Protein 4QLA (pdb70)

InterPro domains:
  IPR000639 Epoxide hydrolase-like [PR00412] (152-170)
  IPR000639 Epoxide hydrolase-like [PR00412] (178-193)
  IPR000639 Epoxide hydrolase-like [PR00412] (223-236)
  IPR000639 Epoxide hydrolase-like [PR00412] (393-409)
  IPR000639 Epoxide hydrolase-like [PR00412] (425-447)
  IPR010497 Epoxide hydrolase, N-terminal [PF06441] (52-161)
  IPR016292 Epoxide hydrolase [PIRSF001112] (15-453)
  IPR029058 Alpha/Beta hydrolase fold [G3DSA:3.40.50.1820] (33-461)
  IPR029058 Alpha/Beta hydrolase fold [SSF53474] (43-450)

Structure (mmCIF, N/CA/C/O backbone):
data_4QLA
#
_entry.id   4QLA
#
_cell.length_a   161.404
_cell.length_b   51.466
_cell.length_c   124.449
_cell.angle_alpha   90.00
_cell.angle_beta   122.68
_cell.angle_gamma   90.00
#
_symmetry.space_group_name_H-M   'C 1 2 1'
#
loop_
_entity.id
_entity.type
_entity.pdbx_description
1 polymer 'Juvenile hormone epoxide hydrolase'
2 non-polymer 'PENTAETHYLENE GLYCOL'
3 water water
#
loop_
_atom_site.group_PDB
_atom_site.id
_atom_site.type_symbol
_atom_site.label_atom_id
_atom_site.label_alt_id
_atom_site.label_comp_id
_atom_site.label_asym_id
_atom_site.label_entity_id
_atom_site.label_seq_id
_atom_site.pdbx_PDB_ins_code
_atom_site.Cartn_x
_atom_site.Cartn_y
_atom_site.Cartn_z
_atom_site.occupancy
_atom_site.B_iso_or_equiv
_atom_site.auth_seq_id
_atom_site.auth_comp_id
_atom_site.auth_asym_id
_atom_site.auth_atom_id
_atom_site.pdbx_PDB_model_num
ATOM 1 N N . LEU A 1 19 ? 19.735 -48.451 -10.839 1.00 58.34 33 LEU A N 1
ATOM 2 C CA . LEU A 1 19 ? 20.722 -47.629 -11.601 1.00 57.35 33 LEU A CA 1
ATOM 3 C C . LEU A 1 19 ? 21.461 -48.473 -12.649 1.00 55.05 33 LEU A C 1
ATOM 4 O O . LEU A 1 19 ? 22.478 -49.105 -12.350 1.00 55.21 33 LEU A O 1
ATOM 9 N N . ASP A 1 20 ? 20.935 -48.476 -13.873 1.00 53.49 34 ASP A N 1
ATOM 10 C CA . ASP A 1 20 ? 21.467 -49.299 -14.963 1.00 51.90 34 ASP A CA 1
ATOM 11 C C . ASP A 1 20 ? 22.411 -48.498 -15.857 1.00 50.25 34 ASP A C 1
ATOM 12 O O . ASP A 1 20 ? 21.988 -47.568 -16.539 1.00 51.67 34 ASP A O 1
ATOM 17 N N . LEU A 1 21 ? 23.681 -48.893 -15.869 1.00 47.23 35 LEU A N 1
ATOM 18 C CA . LEU A 1 21 ? 24.736 -48.150 -16.560 1.00 45.31 35 LEU A CA 1
ATOM 19 C C . LEU A 1 21 ? 24.996 -48.610 -17.998 1.00 44.28 35 LEU A C 1
ATOM 20 O O . LEU A 1 21 ? 25.737 -47.959 -18.736 1.00 42.62 35 LEU A O 1
ATOM 25 N N . GLU A 1 22 ? 24.387 -49.725 -18.391 1.00 44.92 36 GLU A N 1
ATOM 26 C CA . GLU A 1 22 ? 24.607 -50.311 -19.717 1.00 44.79 36 GLU A CA 1
ATOM 27 C C . GLU A 1 22 ? 23.337 -50.337 -20.577 1.00 42.24 36 GLU A C 1
ATOM 28 O O . GLU A 1 22 ? 23.311 -50.951 -21.643 1.00 42.50 36 GLU A O 1
ATOM 34 N N . GLU A 1 23 ? 22.297 -49.656 -20.109 1.00 39.23 37 GLU A N 1
ATOM 35 C CA . GLU A 1 23 ? 21.011 -49.597 -20.793 1.00 38.42 37 GLU A CA 1
ATOM 36 C C . GLU A 1 23 ? 21.138 -49.119 -22.245 1.00 35.90 37 GLU A C 1
ATOM 37 O O . GLU A 1 23 ? 21.830 -48.146 -22.522 1.00 35.28 37 GLU A O 1
ATOM 43 N N . TRP A 1 24 ? 20.462 -49.809 -23.160 1.00 32.31 38 TRP A N 1
ATOM 44 C CA . TRP A 1 24 ? 20.597 -49.553 -24.597 1.00 30.36 38 TRP A CA 1
ATOM 45 C C . TRP A 1 24 ? 19.465 -48.721 -25.141 1.00 28.86 38 TRP A C 1
ATOM 46 O O . TRP A 1 24 ? 18.296 -49.095 -25.013 1.00 28.10 38 TRP A O 1
ATOM 57 N N . TRP A 1 25 ? 19.806 -47.587 -25.754 1.00 27.81 39 TRP A N 1
ATOM 58 C CA . TRP A 1 25 ? 18.799 -46.659 -26.281 1.00 27.71 39 TRP A CA 1
ATOM 59 C C . TRP A 1 25 ? 18.706 -46.611 -27.781 1.00 28.75 39 TRP A C 1
ATOM 60 O O . TRP A 1 25 ? 17.786 -45.997 -28.325 1.00 30.38 39 TRP A O 1
ATOM 71 N N . GLY A 1 26 ? 19.647 -47.239 -28.473 1.00 28.56 40 GLY A N 1
ATOM 72 C CA . GLY A 1 26 ? 19.617 -47.235 -29.936 1.00 31.23 40 GLY A CA 1
ATOM 73 C C . GLY A 1 26 ? 18.875 -48.432 -30.501 1.00 32.39 40 GLY A C 1
ATOM 74 O O . GLY A 1 26 ? 18.258 -49.192 -29.745 1.00 31.33 40 GLY A O 1
ATOM 75 N N . PRO A 1 27 ? 18.924 -48.608 -31.838 1.00 34.86 41 PRO A N 1
ATOM 76 C CA . PRO A 1 27 ? 18.395 -49.833 -32.447 1.00 36.04 41 PRO A CA 1
ATOM 77 C C . PRO A 1 27 ? 19.056 -51.064 -31.816 1.00 36.96 41 PRO A C 1
ATOM 78 O O . PRO A 1 27 ? 20.288 -51.115 -31.716 1.00 36.13 41 PRO A O 1
ATOM 82 N N . PRO A 1 28 ? 18.240 -52.036 -31.364 1.00 38.17 42 PRO A N 1
ATOM 83 C CA . PRO A 1 28 ? 18.744 -53.168 -30.577 1.00 38.24 42 PRO A CA 1
ATOM 84 C C . PRO A 1 28 ? 19.721 -54.094 -31.317 1.00 38.24 42 PRO A C 1
ATOM 85 O O . PRO A 1 28 ? 20.588 -54.695 -30.682 1.00 36.44 42 PRO A O 1
ATOM 89 N N . GLU A 1 29 ? 19.603 -54.184 -32.640 1.00 39.05 43 GLU A N 1
ATOM 90 C CA . GLU A 1 29 ? 20.456 -55.080 -33.427 1.00 42.05 43 GLU A CA 1
ATOM 91 C C . GLU A 1 29 ? 21.931 -54.636 -33.491 1.00 43.73 43 GLU A C 1
ATOM 92 O O . GLU A 1 29 ? 22.820 -55.442 -33.789 1.00 44.09 43 GLU A O 1
ATOM 98 N N . LEU A 1 30 ? 22.189 -53.366 -33.186 1.00 42.77 44 LEU A N 1
ATOM 99 C CA . LEU A 1 30 ? 23.559 -52.846 -33.187 1.00 42.31 44 LEU A CA 1
ATOM 100 C C . LEU A 1 30 ? 24.323 -53.005 -31.857 1.00 40.78 44 LEU A C 1
ATOM 101 O O . LEU A 1 30 ? 25.453 -52.513 -31.742 1.00 39.52 44 LEU A O 1
ATOM 106 N N . LYS A 1 31 ? 23.731 -53.694 -30.876 1.00 39.09 45 LYS A N 1
ATOM 107 C CA . LYS A 1 31 ? 24.393 -53.917 -29.575 1.00 39.70 45 LYS A CA 1
ATOM 108 C C . LYS A 1 31 ? 25.728 -54.670 -29.695 1.00 41.30 45 LYS A C 1
ATOM 109 O O . LYS A 1 31 ? 26.676 -54.393 -28.952 1.00 41.27 45 LYS A O 1
ATOM 115 N N . GLN A 1 32 ? 25.797 -55.610 -30.635 1.00 42.22 46 GLN A N 1
ATOM 116 C CA . GLN A 1 32 ? 27.014 -56.385 -30.859 1.00 43.86 46 GLN A CA 1
ATOM 117 C C . GLN A 1 32 ? 27.906 -55.756 -31.936 1.00 45.03 46 GLN A C 1
ATOM 118 O O . GLN A 1 32 ? 29.014 -56.239 -32.187 1.00 46.44 46 GLN A O 1
ATOM 124 N N . LYS A 1 33 ? 27.427 -54.679 -32.557 1.00 44.38 47 LYS A N 1
ATOM 125 C CA . LYS A 1 33 ? 28.200 -53.947 -33.569 1.00 44.49 47 LYS A CA 1
ATOM 126 C C . LYS A 1 33 ? 28.521 -52.504 -33.154 1.00 42.13 47 LYS A C 1
ATOM 127 O O . LYS A 1 33 ? 28.513 -51.596 -33.992 1.00 40.26 47 LYS A O 1
ATOM 133 N N . GLN A 1 34 ? 28.807 -52.292 -31.870 1.00 39.47 48 GLN A N 1
ATOM 134 C CA . GLN A 1 34 ? 29.085 -50.944 -31.367 1.00 38.51 48 GLN A CA 1
ATOM 135 C C . GLN A 1 34 ? 30.492 -50.479 -31.755 1.00 39.19 48 GLN A C 1
ATOM 136 O O . GLN A 1 34 ? 31.493 -51.094 -31.369 1.00 38.90 48 GLN A O 1
ATOM 142 N N . ASP A 1 35 ? 30.545 -49.406 -32.545 1.00 40.00 49 ASP A N 1
ATOM 143 C CA . ASP A 1 35 ? 31.784 -48.687 -32.837 1.00 39.36 49 ASP A CA 1
ATOM 144 C C . ASP A 1 35 ? 32.007 -47.669 -31.725 1.00 37.56 49 ASP A C 1
ATOM 145 O O . ASP A 1 35 ? 31.196 -46.760 -31.537 1.00 37.99 49 ASP A O 1
ATOM 150 N N . THR A 1 36 ? 33.111 -47.822 -31.005 1.00 35.06 50 THR A N 1
ATOM 151 C CA . THR A 1 36 ? 33.374 -47.052 -29.789 1.00 35.00 50 THR A CA 1
ATOM 152 C C . THR A 1 36 ? 34.427 -45.953 -29.979 1.00 34.42 50 THR A C 1
ATOM 153 O O . THR A 1 36 ? 34.910 -45.372 -29.003 1.00 35.28 50 THR A O 1
ATOM 157 N N . SER A 1 37 ? 34.781 -45.661 -31.224 1.00 32.89 51 SER A N 1
ATOM 158 C CA . SER A 1 37 ? 35.817 -44.669 -31.490 1.00 34.72 51 SER A CA 1
ATOM 159 C C . SER A 1 37 ? 35.302 -43.234 -31.345 1.00 34.71 51 SER A C 1
ATOM 160 O O . SER A 1 37 ? 34.101 -43.000 -31.319 1.00 34.89 51 SER A O 1
ATOM 163 N N . ILE A 1 38 ? 36.234 -42.289 -31.249 1.00 34.57 52 ILE A N 1
ATOM 164 C CA . ILE A 1 38 ? 35.928 -40.870 -31.193 1.00 34.56 52 ILE A CA 1
ATOM 165 C C . ILE A 1 38 ? 36.171 -40.273 -32.581 1.00 36.17 52 ILE A C 1
ATOM 166 O O . ILE A 1 38 ? 37.320 -40.037 -32.974 1.00 36.49 52 ILE A O 1
ATOM 171 N N . LYS A 1 39 ? 35.084 -40.039 -33.316 1.00 36.35 53 LYS A N 1
ATOM 172 C CA . LYS A 1 39 ? 35.164 -39.606 -34.712 1.00 37.65 53 LYS A CA 1
ATOM 173 C C . LYS A 1 39 ? 35.082 -38.086 -34.846 1.00 37.72 53 LYS A C 1
ATOM 174 O O . LYS A 1 39 ? 34.151 -37.474 -34.328 1.00 37.30 53 LYS A O 1
ATOM 180 N N . PRO A 1 40 ? 36.043 -37.472 -35.566 1.00 38.51 54 PRO A N 1
ATOM 181 C CA . PRO A 1 40 ? 35.944 -36.036 -35.858 1.00 38.10 54 PRO A CA 1
ATOM 182 C C . PRO A 1 40 ? 34.716 -35.762 -36.727 1.00 38.74 54 PRO A C 1
ATOM 183 O O . PRO A 1 40 ? 34.306 -36.626 -37.507 1.00 38.34 54 PRO A O 1
ATOM 187 N N . PHE A 1 41 ? 34.130 -34.577 -36.577 1.00 39.81 55 PHE A N 1
ATOM 188 C CA . PHE A 1 41 ? 32.842 -34.276 -37.192 1.00 40.82 55 PHE A CA 1
ATOM 189 C C . PHE A 1 41 ? 32.762 -32.815 -37.635 1.00 41.95 55 PHE A C 1
ATOM 190 O O . PHE A 1 41 ? 33.139 -31.911 -36.896 1.00 43.58 55 PHE A O 1
ATOM 198 N N . GLU A 1 42 ? 32.268 -32.604 -38.850 1.00 43.28 56 GLU A N 1
ATOM 199 C CA . GLU A 1 42 ? 32.080 -31.271 -39.408 1.00 45.30 56 GLU A CA 1
ATOM 200 C C . GLU A 1 42 ? 30.592 -30.960 -39.552 1.00 43.51 56 GLU A C 1
ATOM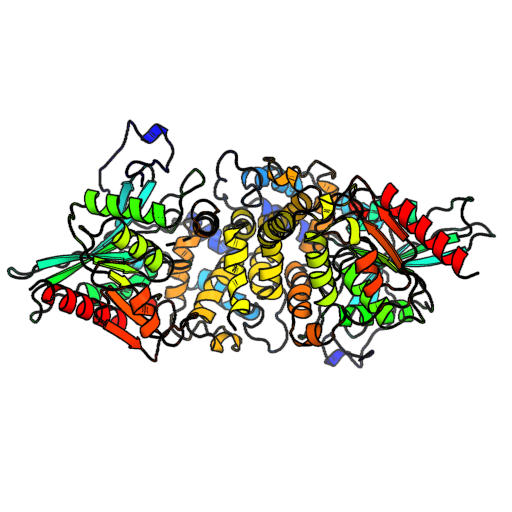 201 O O . GLU A 1 42 ? 29.839 -31.746 -40.133 1.00 42.63 56 GLU A O 1
ATOM 207 N N . ILE A 1 43 ? 30.169 -29.820 -39.010 1.00 41.00 57 ILE A N 1
ATOM 208 C CA . ILE A 1 43 ? 28.824 -29.307 -39.252 1.00 39.65 57 ILE A CA 1
ATOM 209 C C . ILE A 1 43 ? 28.752 -28.800 -40.695 1.00 39.88 57 ILE A C 1
ATOM 210 O O . ILE A 1 43 ? 29.640 -28.078 -41.151 1.00 39.50 57 ILE A O 1
ATOM 215 N N . THR A 1 44 ? 27.713 -29.203 -41.418 1.00 38.82 58 THR A N 1
ATOM 216 C CA . THR A 1 44 ? 27.538 -28.777 -42.803 1.00 40.82 58 THR A CA 1
ATOM 217 C C . THR A 1 44 ? 26.109 -28.336 -43.082 1.00 39.87 58 THR A C 1
ATOM 218 O O . THR A 1 44 ? 25.154 -29.006 -42.695 1.00 39.91 58 THR A O 1
ATOM 222 N N . PHE A 1 45 ? 25.978 -27.194 -43.745 1.00 38.74 59 PHE A N 1
ATOM 223 C CA . PHE A 1 45 ? 24.699 -26.748 -44.252 1.00 38.16 59 PHE A CA 1
ATOM 224 C C . PHE A 1 45 ? 24.681 -27.067 -45.742 1.00 39.74 59 PHE A C 1
ATOM 225 O O . PHE A 1 45 ? 25.027 -26.222 -46.572 1.00 39.88 59 PHE A O 1
ATOM 233 N N . SER A 1 46 ? 24.297 -28.299 -46.073 1.00 40.29 60 SER A N 1
ATOM 234 C CA . SER A 1 46 ? 24.355 -28.776 -47.456 1.00 42.17 60 SER A CA 1
ATOM 235 C C . SER A 1 46 ? 23.512 -27.900 -48.375 1.00 43.17 60 SER A C 1
ATOM 236 O O . SER A 1 46 ? 22.514 -27.321 -47.944 1.00 45.25 60 SER A O 1
ATOM 239 N N . GLU A 1 47 ? 23.927 -27.797 -49.634 1.00 45.90 61 GLU A N 1
ATOM 240 C CA . GLU A 1 47 ? 23.277 -26.898 -50.592 1.00 47.82 61 GLU A CA 1
ATOM 241 C C . GLU A 1 47 ? 21.824 -27.237 -50.919 1.00 45.82 61 GLU A C 1
ATOM 242 O O . GLU A 1 47 ? 21.029 -26.330 -51.149 1.00 45.65 61 GLU A O 1
ATOM 248 N N . THR A 1 48 ? 21.474 -28.523 -50.939 1.00 44.67 62 THR A N 1
ATOM 249 C CA . THR A 1 48 ? 20.071 -28.913 -51.138 1.00 45.11 62 THR A CA 1
ATOM 250 C C . THR A 1 48 ? 19.216 -28.506 -49.933 1.00 44.00 62 THR A C 1
ATOM 251 O O . THR A 1 48 ? 18.095 -28.033 -50.105 1.00 42.36 62 THR A O 1
ATOM 255 N N . MET A 1 49 ? 19.758 -28.675 -48.724 1.00 42.53 63 MET A N 1
ATOM 256 C CA . MET A 1 49 ? 19.072 -28.253 -47.501 1.00 41.51 63 MET A CA 1
ATOM 257 C C . MET A 1 49 ? 18.800 -26.752 -47.534 1.00 40.84 63 MET A C 1
ATOM 258 O O . MET A 1 49 ? 17.678 -26.317 -47.300 1.00 40.38 63 MET A O 1
ATOM 263 N N . VAL A 1 50 ? 19.835 -25.975 -47.839 1.00 41.27 64 VAL A N 1
ATOM 264 C CA . VAL A 1 50 ? 19.738 -24.516 -47.912 1.00 42.75 64 VAL A CA 1
ATOM 265 C C . VAL A 1 50 ? 18.756 -24.054 -48.991 1.00 43.14 64 VAL A C 1
ATOM 266 O O . VAL A 1 50 ? 17.941 -23.163 -48.749 1.00 42.16 64 VAL A O 1
ATOM 270 N N . LYS A 1 51 ? 18.836 -24.666 -50.172 1.00 44.41 65 LYS A N 1
ATOM 271 C CA . LYS A 1 51 ? 17.906 -24.371 -51.256 1.00 46.45 65 LYS A CA 1
ATOM 272 C C . LYS A 1 51 ? 16.467 -24.663 -50.846 1.00 45.98 65 LYS A C 1
ATOM 273 O O . LYS A 1 51 ? 15.596 -23.812 -51.009 1.00 48.93 65 LYS A O 1
ATOM 279 N N . GLU A 1 52 ? 16.226 -25.856 -50.305 1.00 45.74 66 GLU A N 1
ATOM 280 C CA . GLU A 1 52 ? 14.884 -26.247 -49.861 1.00 45.92 66 GLU A CA 1
ATOM 281 C C . GLU A 1 52 ? 14.339 -25.327 -48.766 1.00 43.19 66 GLU A C 1
ATOM 282 O O . GLU A 1 52 ? 13.152 -25.004 -48.752 1.00 42.90 66 GLU A O 1
ATOM 288 N N . LEU A 1 53 ? 15.212 -24.898 -47.860 1.00 41.50 67 LEU A N 1
ATOM 289 C CA . LEU A 1 53 ? 14.816 -23.997 -46.787 1.00 40.57 67 LEU A CA 1
ATOM 290 C C . LEU A 1 53 ? 14.390 -22.637 -47.336 1.00 41.56 67 LEU A C 1
ATOM 291 O O . LEU A 1 53 ? 13.333 -22.118 -46.967 1.00 40.21 67 LEU A O 1
ATOM 296 N N . LYS A 1 54 ? 15.206 -22.075 -48.227 1.00 43.74 68 LYS A N 1
ATOM 297 C CA . LYS A 1 54 ? 14.898 -20.796 -48.871 1.00 46.01 68 LYS A CA 1
ATOM 298 C C . LYS A 1 54 ? 13.516 -20.791 -49.529 1.00 47.04 68 LYS A C 1
ATOM 299 O O . LYS A 1 54 ? 12.730 -19.865 -49.320 1.00 48.03 68 LYS A O 1
ATOM 305 N N . GLU A 1 55 ? 13.218 -21.830 -50.305 1.00 47.77 69 GLU A N 1
ATOM 306 C CA . GLU A 1 55 ? 11.967 -21.882 -51.060 1.00 50.12 69 GLU A CA 1
ATOM 307 C C . GLU A 1 55 ? 10.746 -22.160 -50.190 1.00 48.68 69 GLU A C 1
ATOM 308 O O . GLU A 1 55 ? 9.632 -21.784 -50.546 1.00 49.83 69 GLU A O 1
ATOM 314 N N . ARG A 1 56 ? 10.963 -22.817 -49.056 1.00 48.03 70 ARG A N 1
ATOM 315 C CA . ARG A 1 56 ? 9.904 -23.054 -48.077 1.00 49.32 70 ARG A CA 1
ATOM 316 C C . ARG A 1 56 ? 9.532 -21.753 -47.362 1.00 49.38 70 ARG A C 1
ATOM 317 O O . ARG A 1 56 ? 8.372 -21.545 -46.995 1.00 49.69 70 ARG A O 1
ATOM 325 N N . ILE A 1 57 ? 10.525 -20.888 -47.164 1.00 47.28 71 ILE A N 1
ATOM 326 C CA . ILE A 1 57 ? 10.292 -19.550 -46.629 1.00 46.51 71 ILE A CA 1
ATOM 327 C C . ILE A 1 57 ? 9.601 -18.664 -47.671 1.00 47.92 71 ILE A C 1
ATOM 328 O O . ILE A 1 57 ? 8.627 -17.986 -47.353 1.00 49.23 71 ILE A O 1
ATOM 333 N N . LYS A 1 58 ? 10.096 -18.691 -48.909 1.00 49.84 72 LYS A N 1
ATOM 334 C CA . LYS A 1 58 ? 9.546 -17.871 -49.997 1.00 53.28 72 LYS A CA 1
ATOM 335 C C . LYS A 1 58 ? 8.062 -18.152 -50.259 1.00 54.15 72 LYS A C 1
ATOM 336 O O . LYS A 1 58 ? 7.261 -17.228 -50.408 1.00 55.39 72 LYS A O 1
ATOM 342 N N . LYS A 1 59 ? 7.707 -19.431 -50.292 1.00 54.89 73 LYS A N 1
ATOM 343 C CA . LYS A 1 59 ? 6.351 -19.867 -50.596 1.00 57.74 73 LYS A CA 1
ATOM 344 C C . LYS A 1 59 ? 5.472 -19.969 -49.341 1.00 58.05 73 LYS A C 1
ATOM 345 O O . LYS A 1 59 ? 4.651 -20.878 -49.228 1.00 58.45 73 LYS A O 1
ATOM 351 N N . ARG A 1 60 ? 5.631 -19.039 -48.404 1.00 58.40 74 ARG A N 1
ATOM 352 C CA . ARG A 1 60 ? 4.882 -19.114 -47.148 1.00 58.94 74 ARG A CA 1
ATOM 353 C C . ARG A 1 60 ? 3.441 -18.627 -47.297 1.00 58.67 74 ARG A C 1
ATOM 354 O O . ARG A 1 60 ? 3.091 -17.965 -48.277 1.00 58.53 74 ARG A O 1
ATOM 362 N N . ARG A 1 61 ? 2.622 -18.966 -46.307 1.00 57.14 75 ARG A N 1
ATOM 363 C CA . ARG A 1 61 ? 1.222 -18.565 -46.265 1.00 57.05 75 ARG A CA 1
ATOM 364 C C . ARG A 1 61 ? 1.015 -17.213 -45.576 1.00 56.37 75 ARG A C 1
ATOM 365 O O . ARG A 1 61 ? 1.821 -16.821 -44.727 1.00 58.57 75 ARG A O 1
ATOM 373 N N . PRO A 1 62 ? -0.066 -16.493 -45.941 1.00 53.31 76 PRO A N 1
ATOM 374 C CA . PRO A 1 62 ? -0.420 -15.313 -45.158 1.00 51.75 76 PRO A CA 1
ATOM 375 C C . PRO A 1 62 ? -0.850 -15.752 -43.763 1.00 49.85 76 PRO A C 1
ATOM 376 O O . PRO A 1 62 ? -1.499 -16.789 -43.611 1.00 50.91 76 PRO A O 1
ATOM 380 N N . PHE A 1 63 ? -0.469 -14.982 -42.753 1.00 46.20 77 PHE A N 1
ATOM 381 C CA . PHE A 1 63 ? -0.810 -15.320 -41.376 1.00 43.22 77 PHE A CA 1
ATOM 382 C C . PHE A 1 63 ? -1.914 -14.403 -40.882 1.00 40.95 77 PHE A C 1
ATOM 383 O O . PHE A 1 63 ? -2.014 -13.255 -41.324 1.00 40.14 77 PHE A O 1
ATOM 391 N N . ALA A 1 64 ? -2.754 -14.914 -39.983 1.00 39.50 78 ALA A N 1
ATOM 392 C CA . ALA A 1 64 ? -3.787 -14.095 -39.370 1.00 38.91 78 ALA A CA 1
ATOM 393 C C . ALA A 1 64 ? -3.119 -12.851 -38.796 1.00 39.09 78 ALA A C 1
ATOM 394 O O . ALA A 1 64 ? -2.070 -12.956 -38.155 1.00 37.15 78 ALA A O 1
ATOM 396 N N . PRO A 1 65 ? -3.691 -11.661 -39.070 1.00 40.03 79 PRO A N 1
ATOM 397 C CA . PRO A 1 65 ? -3.131 -10.445 -38.482 1.00 40.10 79 PRO A CA 1
ATOM 398 C C . PRO A 1 65 ? -3.226 -10.523 -36.960 1.00 39.36 79 PRO A C 1
ATOM 399 O O . PRO A 1 65 ? -4.175 -11.107 -36.435 1.00 38.55 79 PRO A O 1
ATOM 403 N N . PRO A 1 66 ? -2.244 -9.951 -36.249 1.00 39.84 80 PRO A N 1
ATOM 404 C CA . PRO A 1 66 ? -2.343 -9.976 -34.793 1.00 38.89 80 PRO A CA 1
ATOM 405 C C . PRO A 1 66 ? -3.420 -8.993 -34.333 1.00 40.37 80 PRO A C 1
ATOM 406 O O . PRO A 1 66 ? -3.914 -8.201 -35.146 1.00 39.16 80 PRO A O 1
ATOM 410 N N . LEU A 1 67 ? -3.795 -9.062 -33.055 1.00 40.26 81 LEU A N 1
ATOM 411 C CA . LEU A 1 67 ? -4.639 -8.029 -32.445 1.00 41.03 81 LEU A CA 1
ATOM 412 C C . LEU A 1 67 ? -3.806 -6.748 -32.296 1.00 40.73 81 LEU A C 1
ATOM 413 O O . LEU A 1 67 ? -2.620 -6.821 -31.978 1.00 44.28 81 LEU A O 1
ATOM 418 N N . GLU A 1 68 ? -4.413 -5.585 -32.529 1.00 39.27 82 GLU A N 1
ATOM 419 C CA . GLU A 1 68 ? -3.655 -4.332 -32.574 0.50 39.18 82 GLU A CA 1
ATOM 420 C C . GLU A 1 68 ? -3.178 -3.871 -31.199 1.00 39.89 82 GLU A C 1
ATOM 421 O O . GLU A 1 68 ? -3.932 -3.906 -30.224 1.00 40.14 82 GLU A O 1
ATOM 427 N N . GLY A 1 69 ? -1.913 -3.452 -31.136 1.00 40.73 83 GLY A N 1
ATOM 428 C CA . GLY A 1 69 ? -1.308 -2.907 -29.913 1.00 40.55 83 GLY A CA 1
ATOM 429 C C . GLY A 1 69 ? -1.087 -3.893 -28.778 1.00 41.03 83 GLY A C 1
ATOM 430 O O . GLY A 1 69 ? -0.909 -3.496 -27.625 1.00 41.58 83 GLY A O 1
ATOM 431 N N . VAL A 1 70 ? -1.135 -5.197 -29.044 1.00 40.68 84 VAL A N 1
ATOM 432 C CA . VAL A 1 70 ? -0.937 -6.199 -27.975 1.00 39.06 84 VAL A CA 1
ATOM 433 C C . VAL A 1 70 ? 0.484 -6.713 -27.759 1.00 37.13 84 VAL A C 1
ATOM 434 O O . VAL A 1 70 ? 0.750 -7.338 -26.779 1.00 37.09 84 VAL A O 1
ATOM 438 N N . GLY A 1 71 ? 1.372 -6.456 -28.683 1.00 35.29 85 GLY A N 1
ATOM 439 C CA . GLY A 1 71 ? 2.770 -6.860 -28.510 1.00 34.56 85 GLY A CA 1
ATOM 440 C C . GLY A 1 71 ? 2.973 -8.360 -28.666 1.00 34.24 85 GLY A C 1
ATOM 441 O O . GLY A 1 71 ? 2.641 -8.934 -29.706 1.00 33.00 85 GLY A O 1
ATOM 442 N N . PHE A 1 72 ? 3.517 -8.985 -27.624 1.00 32.78 86 PHE A N 1
ATOM 443 C CA . PHE A 1 72 ? 3.772 -10.428 -27.605 1.00 33.34 86 PHE A CA 1
ATOM 444 C C . PHE A 1 72 ? 2.902 -11.164 -26.587 1.00 33.72 86 PHE A C 1
ATOM 445 O O . PHE A 1 72 ? 3.128 -12.342 -26.316 1.00 35.72 86 PHE A O 1
ATOM 453 N N . LYS A 1 73 ? 1.909 -10.471 -26.034 1.00 35.33 87 LYS A N 1
ATOM 454 C CA . LYS A 1 73 ? 1.088 -10.989 -24.927 1.00 36.36 87 LYS A CA 1
ATOM 455 C C . LYS A 1 73 ? 0.205 -12.184 -25.309 1.00 36.22 87 LYS A C 1
ATOM 456 O O . LYS A 1 73 ? -0.245 -12.933 -24.438 1.00 34.06 87 LYS A O 1
ATOM 462 N N . TYR A 1 74 ? -0.034 -12.351 -26.607 1.00 36.04 88 TYR A N 1
ATOM 463 C CA . TYR A 1 74 ? -0.768 -13.507 -27.119 1.00 38.02 88 TYR A CA 1
ATOM 464 C C . TYR A 1 74 ? 0.185 -14.507 -27.761 1.00 36.70 88 TYR A C 1
ATOM 465 O O . TYR A 1 74 ? -0.243 -15.474 -28.393 1.00 35.04 88 TYR A O 1
ATOM 474 N N . GLY A 1 75 ? 1.479 -14.276 -27.560 1.00 35.03 89 GLY A N 1
ATOM 475 C CA . GLY A 1 75 ? 2.519 -15.029 -28.240 1.00 34.44 89 GLY A CA 1
ATOM 476 C C . GLY A 1 75 ? 3.118 -14.237 -29.390 1.00 33.89 89 GLY A C 1
ATOM 477 O O . GLY A 1 75 ? 2.834 -13.051 -29.557 1.00 33.96 89 GLY A O 1
ATOM 478 N N . PHE A 1 76 ? 3.950 -14.904 -30.182 1.00 32.88 90 PHE A N 1
ATOM 479 C CA . PHE A 1 76 ? 4.684 -14.269 -31.270 1.00 32.28 90 PHE A CA 1
ATOM 480 C C . PHE A 1 76 ? 3.792 -13.380 -32.143 1.00 32.57 90 PHE A C 1
ATOM 481 O O . PHE A 1 76 ? 2.744 -13.814 -32.614 1.00 32.13 90 PHE A O 1
ATOM 489 N N . ASN A 1 77 ? 4.213 -12.134 -32.337 1.00 31.72 91 ASN A N 1
ATOM 490 C CA . ASN A 1 77 ? 3.475 -11.203 -33.163 1.00 32.31 91 ASN A CA 1
ATOM 491 C C . ASN A 1 77 ? 3.699 -11.514 -34.646 1.00 31.78 91 ASN A C 1
ATOM 492 O O . ASN A 1 77 ? 4.804 -11.361 -35.158 1.00 29.97 91 ASN A O 1
ATOM 497 N N . SER A 1 78 ? 2.643 -11.951 -35.326 1.00 32.00 92 SER A N 1
ATOM 498 C CA . SER A 1 78 ? 2.739 -12.381 -36.731 1.00 32.90 92 SER A CA 1
ATOM 499 C C . SER A 1 78 ? 3.271 -11.322 -37.702 1.00 33.91 92 SER A C 1
ATOM 500 O O . SER A 1 78 ? 3.873 -11.666 -38.723 1.00 36.04 92 SER A O 1
ATOM 503 N N . LYS A 1 79 ? 3.060 -10.047 -37.382 1.00 36.41 93 LYS A N 1
ATOM 504 C CA . LYS A 1 79 ? 3.622 -8.942 -38.167 1.00 39.83 93 LYS A CA 1
ATOM 505 C C . LYS A 1 79 ? 5.154 -8.950 -38.211 1.00 38.49 93 LYS A C 1
ATOM 506 O O . LYS A 1 79 ? 5.757 -8.439 -39.161 1.00 38.75 93 LYS A O 1
ATOM 512 N N . GLN A 1 80 ? 5.774 -9.525 -37.185 1.00 36.86 94 GLN A N 1
ATOM 513 C CA . GLN A 1 80 ? 7.234 -9.608 -37.106 1.00 37.33 94 GLN A CA 1
ATOM 514 C C . GLN A 1 80 ? 7.824 -10.731 -37.945 1.00 37.49 94 GLN A C 1
ATOM 515 O O . GLN A 1 80 ? 9.040 -10.814 -38.108 1.00 39.01 94 GLN A O 1
ATOM 521 N N . LEU A 1 81 ? 6.964 -11.590 -38.480 1.00 38.47 95 LEU A N 1
ATOM 522 C CA . LEU A 1 81 ? 7.418 -12.758 -39.226 1.00 39.98 95 LEU A CA 1
ATOM 523 C C . LEU A 1 81 ? 8.024 -12.406 -40.576 1.00 41.60 95 LEU A C 1
ATOM 524 O O . LEU A 1 81 ? 8.968 -13.068 -41.016 1.00 43.56 95 LEU A O 1
ATOM 529 N N . ASP A 1 82 ? 7.520 -11.379 -41.222 1.00 40.99 96 ASP A N 1
ATOM 530 C CA . ASP A 1 82 ? 8.075 -11.006 -42.498 1.00 41.48 96 ASP A CA 1
ATOM 531 C C . ASP A 1 82 ? 9.516 -10.636 -42.437 1.00 39.71 96 ASP A C 1
ATOM 532 O O . ASP A 1 82 ? 10.291 -11.117 -43.191 1.00 42.17 96 ASP A O 1
ATOM 537 N N . SER A 1 83 ? 9.874 -9.769 -41.538 1.00 36.95 97 SER A N 1
ATOM 538 C CA . SER A 1 83 ? 11.271 -9.330 -41.454 1.00 36.04 97 SER A CA 1
ATOM 539 C C . SER A 1 83 ? 12.245 -10.454 -41.069 1.00 35.31 97 SER A C 1
ATOM 540 O O . SER A 1 83 ? 13.352 -10.520 -41.593 1.00 37.53 97 SER A O 1
ATOM 543 N N . TRP A 1 84 ? 11.834 -11.341 -40.170 1.00 33.83 98 TRP A N 1
ATOM 544 C CA . TRP A 1 84 ? 12.683 -12.468 -39.773 1.00 32.22 98 TRP A CA 1
ATOM 545 C C . TRP A 1 84 ? 12.861 -13.470 -40.881 1.00 32.18 98 TRP A C 1
ATOM 546 O O . TRP A 1 84 ? 13.973 -13.935 -41.151 1.00 31.72 98 TRP A O 1
ATOM 557 N N . LEU A 1 85 ? 11.762 -13.817 -41.535 1.00 31.80 99 LEU A N 1
ATOM 558 C CA . LEU A 1 85 ? 11.812 -14.807 -42.596 1.00 33.92 99 LEU A CA 1
ATOM 559 C C . LEU A 1 85 ? 12.551 -14.285 -43.828 1.00 33.40 99 LEU A C 1
ATOM 560 O O . LEU A 1 85 ? 13.321 -15.018 -44.446 1.00 33.34 99 LEU A O 1
ATOM 565 N N . LYS A 1 86 ? 12.336 -13.016 -44.161 1.00 34.89 100 LYS A N 1
ATOM 566 C CA . LYS A 1 86 ? 13.074 -12.380 -45.256 1.00 36.66 100 LYS A CA 1
ATOM 567 C C . LYS A 1 86 ? 14.570 -12.404 -44.955 1.00 34.77 100 LYS A C 1
ATOM 568 O O . LYS A 1 86 ? 15.371 -12.807 -45.807 1.00 34.05 100 LYS A O 1
ATOM 574 N N . TYR A 1 87 ? 14.938 -12.005 -43.736 1.00 32.26 101 TYR A N 1
ATOM 575 C CA . TYR A 1 87 ? 16.334 -12.036 -43.328 1.00 31.96 101 TYR A CA 1
ATOM 576 C C . TYR A 1 87 ? 16.953 -13.429 -43.455 1.00 30.92 101 TYR A C 1
ATOM 577 O O . TYR A 1 87 ? 18.050 -13.566 -43.991 1.00 29.12 101 TYR A O 1
ATOM 586 N N . TRP A 1 88 ? 16.245 -14.445 -42.950 1.00 30.83 102 TRP A N 1
ATOM 587 C CA . TRP A 1 88 ? 16.706 -15.839 -42.964 1.00 30.51 102 TRP A CA 1
ATOM 588 C C . TRP A 1 88 ? 16.941 -16.338 -44.366 1.00 32.48 102 TRP A C 1
ATOM 589 O O . TRP A 1 88 ? 17.940 -17.005 -44.633 1.00 34.18 102 TRP A O 1
ATOM 600 N N . ALA A 1 89 ? 16.035 -16.003 -45.280 1.00 33.17 103 ALA A N 1
ATOM 601 C CA . ALA A 1 89 ? 16.121 -16.475 -46.662 1.00 35.86 103 ALA A CA 1
ATOM 602 C C . ALA A 1 89 ? 17.163 -15.747 -47.522 1.00 37.32 103 ALA A C 1
ATOM 603 O O . ALA A 1 89 ? 17.808 -16.367 -48.365 1.00 37.21 103 ALA A O 1
ATOM 605 N N . GLU A 1 90 ? 17.335 -14.445 -47.294 1.00 40.23 104 GLU A N 1
ATOM 606 C CA . GLU A 1 90 ? 18.123 -13.591 -48.194 1.00 41.51 104 GLU A CA 1
ATOM 607 C C . GLU A 1 90 ? 19.440 -13.061 -47.617 1.00 41.17 104 GLU A C 1
ATOM 608 O O . GLU A 1 90 ? 20.400 -12.848 -48.360 1.00 39.33 104 GLU A O 1
ATOM 614 N N . GLU A 1 91 ? 19.484 -12.837 -46.307 1.00 41.27 105 GLU A N 1
ATOM 615 C CA . GLU A 1 91 ? 20.619 -12.132 -45.699 1.00 41.60 105 GLU A CA 1
ATOM 616 C C . GLU A 1 91 ? 21.535 -13.009 -44.855 1.00 39.86 105 GLU A C 1
ATOM 617 O O . GLU A 1 91 ? 22.743 -12.779 -44.820 1.00 40.12 105 GLU A O 1
ATOM 623 N N . TYR A 1 92 ? 20.962 -14.000 -44.173 1.00 37.77 106 TYR A N 1
ATOM 624 C CA . TYR A 1 92 ? 21.723 -14.905 -43.308 1.00 35.98 106 TYR A CA 1
ATOM 625 C C . TYR A 1 92 ? 22.813 -15.655 -44.085 1.00 36.59 106 TYR A C 1
ATOM 626 O O . TYR A 1 92 ? 22.513 -16.430 -44.991 1.00 38.90 106 TYR A O 1
ATOM 635 N N . PRO A 1 93 ? 24.091 -15.411 -43.739 1.00 37.59 107 PRO A N 1
ATOM 636 C CA . PRO A 1 93 ? 25.227 -15.962 -44.499 1.00 37.14 107 PRO A CA 1
ATOM 637 C C . PRO A 1 93 ? 25.551 -17.435 -44.203 1.00 37.42 107 PRO A C 1
ATOM 638 O O . PRO A 1 93 ? 26.452 -17.729 -43.410 1.00 36.84 107 PRO A O 1
ATOM 642 N N . PHE A 1 94 ? 24.845 -18.347 -44.871 1.00 36.60 108 PHE A N 1
ATOM 643 C CA . PHE A 1 94 ? 24.947 -19.784 -44.578 1.00 37.24 108 PHE A CA 1
ATOM 644 C C . PHE A 1 94 ? 26.375 -20.332 -44.585 1.00 37.47 108 PHE A C 1
ATOM 645 O O . PHE A 1 94 ? 26.737 -21.135 -43.719 1.00 38.71 108 PHE A O 1
ATOM 653 N N . ALA A 1 95 ? 27.173 -19.902 -45.559 1.00 36.48 109 ALA A N 1
ATOM 654 C CA . ALA A 1 95 ? 28.559 -20.351 -45.693 1.00 36.71 109 ALA A CA 1
ATOM 655 C C . ALA A 1 95 ? 29.439 -19.826 -44.551 1.00 35.27 109 ALA A C 1
ATOM 656 O O . ALA A 1 95 ? 30.197 -20.585 -43.948 1.00 35.77 109 ALA A O 1
ATOM 658 N N . GLU A 1 96 ? 29.320 -18.533 -44.266 1.00 34.36 110 GLU A N 1
ATOM 659 C CA . GLU A 1 96 ? 30.039 -17.885 -43.172 1.00 37.37 110 GLU A CA 1
ATOM 660 C C . GLU A 1 96 ? 29.656 -18.473 -41.815 1.00 37.13 110 GLU A C 1
ATOM 661 O O . GLU A 1 96 ? 30.503 -18.634 -40.933 1.00 34.54 110 GLU A O 1
ATOM 667 N N . ARG A 1 97 ? 28.370 -18.767 -41.648 1.00 36.45 111 ARG A N 1
ATOM 668 C CA . ARG A 1 97 ? 27.874 -19.267 -40.372 1.00 36.59 111 ARG A CA 1
ATOM 669 C C . ARG A 1 97 ? 28.341 -20.695 -40.128 1.00 34.84 111 ARG A C 1
ATOM 670 O O . ARG A 1 97 ? 28.663 -21.058 -38.997 1.00 34.71 111 ARG A O 1
ATOM 678 N N . GLN A 1 98 ? 28.395 -21.491 -41.192 1.00 33.89 112 GLN A N 1
ATOM 679 C CA . GLN A 1 98 ? 28.973 -22.830 -41.119 1.00 35.02 112 GLN A CA 1
ATOM 680 C C . GLN A 1 98 ? 30.424 -22.741 -40.650 1.00 34.47 112 GLN A C 1
ATOM 681 O O . GLN A 1 98 ? 30.859 -23.529 -39.808 1.00 34.13 112 GLN A O 1
ATOM 687 N N . LYS A 1 99 ? 31.159 -21.768 -41.188 1.00 35.07 113 LYS A N 1
ATOM 688 C CA . LYS A 1 99 ? 32.535 -21.519 -40.764 1.00 35.16 113 LYS A CA 1
ATOM 689 C C . LYS A 1 99 ? 32.608 -21.083 -39.296 1.00 32.95 113 LYS A C 1
ATOM 690 O O . LYS A 1 99 ? 33.478 -21.545 -38.560 1.00 33.05 113 LYS A O 1
ATOM 696 N N . PHE A 1 100 ? 31.689 -20.212 -38.880 1.00 31.26 114 PHE A N 1
ATOM 697 C CA . PHE A 1 100 ? 31.578 -19.793 -37.478 1.00 31.61 114 PHE A CA 1
ATOM 698 C C . PHE A 1 100 ? 31.360 -20.983 -36.544 1.00 32.06 114 PHE A C 1
ATOM 699 O O . PHE A 1 100 ? 32.019 -21.093 -35.506 1.00 32.84 114 PHE A O 1
ATOM 707 N N . LEU A 1 101 ? 30.449 -21.877 -36.921 1.00 30.99 115 LEU A N 1
ATOM 708 C CA . LEU A 1 101 ? 30.114 -23.022 -36.077 1.00 30.91 115 LEU A CA 1
ATOM 709 C C . LEU A 1 101 ? 31.254 -24.029 -35.991 1.00 31.32 115 LEU A C 1
ATOM 710 O O . LEU A 1 101 ? 31.412 -24.706 -34.964 1.00 29.12 115 LEU A O 1
ATOM 715 N N . ASN A 1 102 ? 32.051 -24.108 -37.058 1.00 31.31 116 ASN A N 1
ATOM 716 C CA . ASN A 1 102 ? 33.173 -25.051 -37.118 1.00 32.91 116 ASN A CA 1
ATOM 717 C C . ASN A 1 102 ? 34.515 -24.542 -36.564 1.00 33.73 116 ASN A C 1
ATOM 718 O O . ASN A 1 102 ? 35.520 -25.246 -36.635 1.00 35.30 116 ASN A O 1
ATOM 723 N N . GLN A 1 103 ? 34.520 -23.343 -35.987 1.00 33.85 117 GLN A N 1
ATOM 724 C CA . GLN A 1 103 ? 35.739 -22.760 -35.409 1.00 34.35 117 GLN A CA 1
ATOM 725 C C . GLN A 1 103 ? 36.264 -23.564 -34.212 1.00 34.01 117 GLN A C 1
ATOM 726 O O . GLN A 1 103 ? 37.377 -23.336 -33.743 1.00 33.63 117 GLN A O 1
ATOM 732 N N . TYR A 1 104 ? 35.445 -24.485 -33.717 1.00 33.12 118 TYR A N 1
ATOM 733 C CA . TYR A 1 104 ? 35.840 -25.369 -32.629 1.00 32.63 118 TYR A CA 1
ATOM 734 C C . TYR A 1 104 ? 35.750 -26.818 -33.066 1.00 32.03 118 TYR A C 1
ATOM 735 O O . TYR A 1 104 ? 34.981 -27.140 -33.965 1.00 33.78 118 TYR A O 1
ATOM 744 N N . PRO A 1 105 ? 36.426 -27.688 -32.380 1.00 32.01 119 PRO A N 1
ATOM 745 C CA . PRO A 1 105 ? 36.428 -29.108 -32.703 1.00 31.58 119 PRO A CA 1
ATOM 746 C C . PRO A 1 105 ? 35.197 -29.898 -32.269 1.00 31.33 119 PRO A C 1
ATOM 747 O O . PRO A 1 105 ? 34.843 -29.859 -31.134 1.00 29.58 119 PRO A O 1
ATOM 751 N N . HIS A 1 106 ? 34.598 -30.623 -33.209 1.00 31.65 120 HIS A N 1
ATOM 752 C CA . HIS A 1 106 ? 33.453 -31.461 -32.923 1.00 31.53 120 HIS A CA 1
ATOM 753 C C . HIS A 1 106 ? 33.798 -32.917 -33.059 1.00 30.57 120 HIS A C 1
ATOM 754 O O . HIS A 1 106 ? 34.745 -33.289 -33.785 1.00 30.36 120 HIS A O 1
ATOM 761 N N . PHE A 1 107 ? 33.038 -33.757 -32.366 1.00 29.02 121 PHE A N 1
ATOM 762 C CA . PHE A 1 107 ? 33.230 -35.170 -32.382 1.00 28.20 121 PHE A CA 1
ATOM 763 C C . PHE A 1 107 ? 31.951 -35.908 -32.113 1.00 27.60 121 PHE A C 1
ATOM 764 O O . PHE A 1 107 ? 31.000 -35.366 -31.659 1.00 25.77 121 PHE A O 1
ATOM 772 N N . LYS A 1 108 ? 31.978 -37.182 -32.430 1.00 28.24 122 LYS A N 1
ATOM 773 C CA . LYS A 1 108 ? 30.907 -38.078 -32.164 1.00 29.46 122 LYS A CA 1
ATOM 774 C C . LYS A 1 108 ? 31.463 -39.399 -31.675 1.00 29.94 122 LYS A C 1
ATOM 775 O O . LYS A 1 108 ? 32.483 -39.838 -32.115 1.00 30.81 122 LYS A O 1
ATOM 781 N N . THR A 1 109 ? 30.778 -40.022 -30.747 1.00 29.34 123 THR A N 1
ATOM 782 C CA . THR A 1 109 ? 31.158 -41.344 -30.255 1.00 29.95 123 THR A CA 1
ATOM 783 C C . THR A 1 109 ? 29.895 -42.022 -29.743 1.00 29.68 123 THR A C 1
ATOM 784 O O . THR A 1 109 ? 29.021 -41.360 -29.181 1.00 31.40 123 THR A O 1
ATOM 788 N N . ASN A 1 110 ? 29.782 -43.329 -29.957 1.00 28.65 124 ASN A N 1
ATOM 789 C CA . ASN A 1 110 ? 28.573 -44.042 -29.578 1.00 28.27 124 ASN A CA 1
ATOM 790 C C . ASN A 1 110 ? 28.544 -44.407 -28.098 1.00 28.28 124 ASN A C 1
ATOM 791 O O . ASN A 1 110 ? 29.346 -45.218 -27.632 1.00 26.58 124 ASN A O 1
ATOM 796 N N . ILE A 1 111 ? 27.605 -43.795 -27.378 1.00 28.17 125 ILE A N 1
ATOM 797 C CA . ILE A 1 111 ? 27.314 -44.154 -25.991 1.00 27.95 125 ILE A CA 1
ATOM 798 C C . ILE A 1 111 ? 25.930 -44.798 -25.918 1.00 28.17 125 ILE A C 1
ATOM 799 O O . ILE A 1 111 ? 24.933 -44.158 -26.270 1.00 29.05 125 ILE A O 1
ATOM 804 N N . GLN A 1 112 ? 25.882 -46.059 -25.477 1.00 27.55 126 GLN A N 1
ATOM 805 C CA . GLN A 1 112 ? 24.626 -46.796 -25.243 1.00 27.29 126 GLN A CA 1
ATOM 806 C C . GLN A 1 112 ? 23.692 -46.804 -26.454 1.00 26.98 126 GLN A C 1
ATOM 807 O O . GLN A 1 112 ? 22.479 -46.628 -26.321 1.00 26.62 126 GLN A O 1
ATOM 813 N N . GLY A 1 113 ? 24.260 -47.003 -27.637 1.00 27.23 127 GLY A N 1
ATOM 814 C CA . GLY A 1 113 ? 23.450 -47.092 -28.844 1.00 27.41 127 GLY A CA 1
ATOM 815 C C . GLY A 1 113 ? 23.254 -45.771 -29.540 1.00 28.66 127 GLY A C 1
ATOM 816 O O . GLY A 1 113 ? 22.855 -45.736 -30.707 1.00 29.79 127 GLY A O 1
ATOM 817 N N . LEU A 1 114 ? 23.566 -44.681 -28.841 1.00 28.65 128 LEU A N 1
ATOM 818 C CA . LEU A 1 114 ? 23.381 -43.345 -29.397 1.00 28.71 128 LEU A CA 1
ATOM 819 C C . LEU A 1 114 ? 24.699 -42.691 -29.759 1.00 29.38 128 LEU A C 1
ATOM 820 O O . LEU A 1 114 ? 25.619 -42.640 -28.940 1.00 30.56 128 LEU A O 1
ATOM 825 N N . ASN A 1 115 ? 24.791 -42.196 -30.989 1.00 28.99 129 ASN A N 1
ATOM 826 C CA . ASN A 1 115 ? 25.913 -41.354 -31.369 1.00 30.26 129 ASN A CA 1
ATOM 827 C C . ASN A 1 115 ? 25.741 -39.951 -30.793 1.00 29.14 129 ASN A C 1
ATOM 828 O O . ASN A 1 115 ? 24.887 -39.185 -31.240 1.00 28.35 129 ASN A O 1
ATOM 833 N N . ILE A 1 116 ? 26.544 -39.659 -29.769 1.00 28.01 130 ILE A N 1
ATOM 834 C CA . ILE A 1 116 ? 26.516 -38.404 -29.027 1.00 26.51 130 ILE A CA 1
ATOM 835 C C . ILE A 1 116 ? 27.529 -37.418 -29.615 1.00 26.88 130 ILE A C 1
ATOM 836 O O . ILE A 1 116 ? 28.712 -37.732 -29.761 1.00 25.27 130 ILE A O 1
ATOM 841 N N . HIS A 1 117 ? 27.062 -36.219 -29.941 1.00 26.80 131 HIS A N 1
ATOM 842 C CA . HIS A 1 117 ? 27.946 -35.148 -30.373 1.00 26.65 131 HIS A CA 1
ATOM 843 C C . HIS A 1 117 ? 28.464 -34.334 -29.207 1.00 26.72 131 HIS A C 1
ATOM 844 O O . HIS A 1 117 ? 27.719 -34.058 -28.270 1.00 24.45 131 HIS A O 1
ATOM 851 N N . PHE A 1 118 ? 29.743 -33.949 -29.260 1.00 27.73 132 PHE A N 1
ATOM 852 C CA . PHE A 1 118 ? 30.307 -32.983 -28.301 1.00 29.68 132 PHE A CA 1
ATOM 853 C C . PHE A 1 118 ? 31.368 -32.060 -28.913 1.00 30.84 132 PHE A C 1
ATOM 854 O O . PHE A 1 118 ? 32.128 -32.470 -29.793 1.00 30.36 132 PHE A O 1
ATOM 862 N N . MET A 1 119 ? 31.390 -30.813 -28.442 1.00 32.96 133 MET A N 1
ATOM 863 C CA . MET A 1 119 ? 32.486 -29.882 -28.690 1.00 35.02 133 MET A CA 1
ATOM 864 C C . MET A 1 119 ? 33.567 -30.116 -27.653 1.00 34.96 133 MET A C 1
ATOM 865 O O . MET A 1 119 ? 33.270 -30.364 -26.482 1.00 35.40 133 MET A O 1
ATOM 870 N N . ARG A 1 120 ? 34.822 -30.012 -28.071 1.00 36.54 134 ARG A N 1
ATOM 871 C CA . ARG A 1 120 ? 35.943 -30.098 -27.138 1.00 37.14 134 ARG A CA 1
ATOM 872 C C . ARG A 1 120 ? 36.936 -28.991 -27.432 1.00 37.27 134 ARG A C 1
ATOM 873 O O . ARG A 1 120 ? 37.467 -28.904 -28.538 1.00 38.41 134 ARG A O 1
ATOM 881 N N . ILE A 1 121 ? 37.154 -28.131 -26.443 1.00 37.83 135 ILE A N 1
ATOM 882 C CA . ILE A 1 121 ? 38.097 -27.030 -26.560 1.00 38.59 135 ILE A CA 1
ATOM 883 C C . ILE A 1 121 ? 39.178 -27.216 -25.510 1.00 40.66 135 ILE A C 1
ATOM 884 O O . ILE A 1 121 ? 38.893 -27.215 -24.306 1.00 39.06 135 ILE A O 1
ATOM 889 N N . THR A 1 122 ? 40.417 -27.368 -25.976 1.00 42.05 136 THR A N 1
ATOM 890 C CA . THR A 1 122 ? 41.563 -27.567 -25.096 1.00 43.34 136 THR A CA 1
ATOM 891 C C . THR A 1 122 ? 42.525 -26.383 -25.228 1.00 42.10 136 THR A C 1
ATOM 892 O O . THR A 1 122 ? 43.041 -26.122 -26.309 1.00 41.25 136 THR A O 1
ATOM 896 N N . PRO A 1 123 ? 42.770 -25.663 -24.127 1.00 43.31 137 PRO A N 1
ATOM 897 C CA . PRO A 1 123 ? 43.652 -24.504 -24.213 1.00 44.54 137 PRO A CA 1
ATOM 898 C C . PRO A 1 123 ? 45.125 -24.910 -24.275 1.00 44.56 137 PRO A C 1
ATOM 899 O O . PRO A 1 123 ? 45.492 -25.981 -23.794 1.00 43.46 137 PRO A O 1
ATOM 903 N N . LYS A 1 124 ? 45.949 -24.066 -24.889 1.00 48.02 138 LYS A N 1
ATOM 904 C CA . LYS A 1 124 ? 47.399 -24.234 -24.825 1.00 50.18 138 LYS A CA 1
ATOM 905 C C . LYS A 1 124 ? 47.907 -23.485 -23.604 1.00 49.09 138 LYS A C 1
ATOM 906 O O . LYS A 1 124 ? 47.507 -22.348 -23.347 1.00 48.45 138 LYS A O 1
ATOM 912 N N . VAL A 1 125 ? 48.785 -24.135 -22.852 1.00 48.18 139 VAL A N 1
ATOM 913 C CA . VAL A 1 125 ? 49.069 -23.725 -21.488 1.00 49.08 139 VAL A CA 1
ATOM 914 C C . VAL A 1 125 ? 50.572 -23.627 -21.189 1.00 48.66 139 VAL A C 1
ATOM 915 O O . VAL A 1 125 ? 51.343 -24.499 -21.584 1.00 48.02 139 VAL A O 1
ATOM 919 N N . PRO A 1 126 ? 50.991 -22.545 -20.508 1.00 50.05 140 PRO A N 1
ATOM 920 C CA . PRO A 1 126 ? 52.377 -22.457 -20.045 1.00 51.18 140 PRO A CA 1
ATOM 921 C C . PRO A 1 126 ? 52.627 -23.384 -18.858 1.00 51.74 140 PRO A C 1
ATOM 922 O O . PRO A 1 126 ? 51.689 -23.730 -18.136 1.00 51.23 140 PRO A O 1
ATOM 926 N N . LYS A 1 127 ? 53.882 -23.786 -18.677 1.00 53.13 141 LYS A N 1
ATOM 927 C CA . LYS A 1 127 ? 54.302 -24.575 -17.520 1.00 54.64 141 LYS A CA 1
ATOM 928 C C . LYS A 1 127 ? 53.877 -23.879 -16.231 1.00 53.92 141 LYS A C 1
ATOM 929 O O . LYS A 1 127 ? 54.052 -22.667 -16.079 1.00 52.82 141 LYS A O 1
ATOM 935 N N . GLY A 1 128 ? 53.305 -24.652 -15.314 1.00 53.48 142 GLY A N 1
ATOM 936 C CA . GLY A 1 128 ? 52.806 -24.108 -14.055 1.00 53.92 142 GLY A CA 1
ATOM 937 C C . GLY A 1 128 ? 51.317 -23.805 -14.068 1.00 53.73 142 GLY A C 1
ATOM 938 O O . GLY A 1 128 ? 50.776 -23.290 -13.086 1.00 56.15 142 GLY A O 1
ATOM 939 N N . VAL A 1 129 ? 50.655 -24.109 -15.184 1.00 50.71 143 VAL A N 1
ATOM 940 C CA . VAL A 1 129 ? 49.200 -23.972 -15.287 1.00 47.87 143 VAL A CA 1
ATOM 941 C C . VAL A 1 129 ? 48.575 -25.346 -15.530 1.00 45.56 143 VAL A C 1
ATOM 942 O O . VAL A 1 129 ? 48.928 -26.032 -16.488 1.00 45.03 143 VAL A O 1
ATOM 946 N N . GLU A 1 130 ? 47.664 -25.747 -14.647 1.00 44.78 144 GLU A N 1
ATOM 947 C CA . GLU A 1 130 ? 46.992 -27.048 -14.751 1.00 46.11 144 GLU A CA 1
ATOM 948 C C . GLU A 1 130 ? 45.752 -26.985 -15.658 1.00 44.43 144 GLU A C 1
ATOM 949 O O . GLU A 1 130 ? 44.979 -26.029 -15.591 1.00 43.86 144 GLU A O 1
ATOM 955 N N . ILE A 1 131 ? 45.574 -27.999 -16.505 1.00 43.05 145 ILE A N 1
ATOM 956 C CA . ILE A 1 131 ? 44.372 -28.104 -17.341 1.00 42.20 145 ILE A CA 1
ATOM 957 C C . ILE A 1 131 ? 43.281 -28.903 -16.626 1.00 41.79 145 ILE A C 1
ATOM 958 O O . ILE A 1 131 ? 43.498 -30.042 -16.206 1.00 43.11 145 ILE A O 1
ATOM 963 N N . VAL A 1 132 ? 42.106 -28.292 -16.506 1.00 40.59 146 VAL A N 1
ATOM 964 C CA . VAL A 1 132 ? 41.011 -28.829 -15.698 1.00 40.26 146 VAL A CA 1
ATOM 965 C C . VAL A 1 132 ? 39.740 -29.060 -16.546 1.00 38.39 146 VAL A C 1
ATOM 966 O O . VAL A 1 132 ? 39.287 -28.145 -17.238 1.00 37.82 146 VAL A O 1
ATOM 970 N N . PRO A 1 133 ? 39.165 -30.282 -16.493 1.00 36.90 147 PRO A N 1
ATOM 971 C CA . PRO A 1 133 ? 37.995 -30.610 -17.320 1.00 35.79 147 PRO A CA 1
ATOM 972 C C . PRO A 1 133 ? 36.643 -30.100 -16.776 1.00 35.11 147 PRO A C 1
ATOM 973 O O . PRO A 1 133 ? 36.302 -30.338 -15.613 1.00 35.18 147 PRO A O 1
ATOM 977 N N . LEU A 1 134 ? 35.890 -29.408 -17.630 1.00 33.28 148 LEU A N 1
ATOM 978 C CA . LEU A 1 134 ? 34.538 -28.965 -17.300 1.00 31.58 148 LEU A CA 1
ATOM 979 C C . LEU A 1 134 ? 33.504 -29.436 -18.322 1.00 30.78 148 LEU A C 1
ATOM 980 O O . LEU A 1 134 ? 33.613 -29.151 -19.524 1.00 29.95 148 LEU A O 1
ATOM 985 N N . LEU A 1 135 ? 32.499 -30.150 -17.826 1.00 29.15 149 LEU A N 1
ATOM 986 C CA . LEU A 1 135 ? 31.374 -30.576 -18.644 1.00 28.69 149 LEU A CA 1
ATOM 987 C C . LEU A 1 135 ? 30.276 -29.506 -18.612 1.00 28.42 149 LEU A C 1
ATOM 988 O O . LEU A 1 135 ? 29.742 -29.177 -17.548 1.00 27.36 149 LEU A O 1
ATOM 993 N N . LEU A 1 136 ? 29.954 -28.976 -19.791 1.00 27.42 150 LEU A N 1
ATOM 994 C CA . LEU A 1 136 ? 29.061 -27.833 -19.930 1.00 28.04 150 LEU A CA 1
ATOM 995 C C . LEU A 1 136 ? 27.773 -28.238 -20.641 1.00 27.81 150 LEU A C 1
ATOM 996 O O . LEU A 1 136 ? 27.821 -28.700 -21.789 1.00 28.57 150 LEU A O 1
ATOM 1001 N N . LEU A 1 137 ? 26.631 -28.046 -19.974 1.00 27.10 151 LEU A N 1
ATOM 1002 C CA . LEU A 1 137 ? 25.351 -28.633 -20.417 1.00 27.49 151 LEU A CA 1
ATOM 1003 C C . LEU A 1 137 ? 24.262 -27.616 -20.740 1.00 28.52 151 LEU A C 1
ATOM 1004 O O . LEU A 1 137 ? 23.883 -26.809 -19.883 1.00 30.16 151 LEU A O 1
ATOM 1009 N N . HIS A 1 138 ? 23.754 -27.671 -21.974 1.00 27.16 152 HIS A N 1
ATOM 1010 C CA . HIS A 1 138 ? 22.674 -26.787 -22.426 1.00 26.14 152 HIS A CA 1
ATOM 1011 C C . HIS A 1 138 ? 21.303 -27.340 -22.111 1.00 25.24 152 HIS A C 1
ATOM 1012 O O . HIS A 1 138 ? 21.173 -28.497 -21.730 1.00 24.98 152 HIS A O 1
ATOM 1019 N N . GLY A 1 139 ? 20.269 -26.521 -22.283 1.00 24.65 153 GLY A N 1
ATOM 1020 C CA . GLY A 1 139 ? 18.874 -26.971 -22.145 1.00 24.91 153 GLY A CA 1
ATOM 1021 C C . GLY A 1 139 ? 18.035 -26.745 -23.399 1.00 24.71 153 GLY A C 1
ATOM 1022 O O . GLY A 1 139 ? 18.564 -26.742 -24.511 1.00 25.37 153 GLY A O 1
ATOM 1023 N N . TRP A 1 140 ? 16.732 -26.543 -23.200 1.00 24.48 154 TRP A N 1
ATOM 1024 C CA . TRP A 1 140 ? 15.736 -26.340 -24.262 1.00 24.58 154 TRP A CA 1
ATOM 1025 C C . TRP A 1 140 ? 15.147 -24.952 -24.156 1.00 25.75 154 TRP A C 1
ATOM 1026 O O . TRP A 1 140 ? 14.801 -24.524 -23.053 1.00 27.08 154 TRP A O 1
ATOM 1037 N N . PRO A 1 141 ? 14.978 -24.239 -25.293 1.00 25.89 155 PRO A N 1
ATOM 1038 C CA . PRO A 1 141 ? 15.260 -24.619 -26.681 1.00 26.29 155 PRO A CA 1
ATOM 1039 C C . PRO A 1 141 ? 16.615 -24.106 -27.151 1.00 28.02 155 PRO A C 1
ATOM 1040 O O . PRO A 1 141 ? 16.717 -23.540 -28.240 1.00 28.67 155 PRO A O 1
ATOM 1044 N N . GLY A 1 142 ? 17.643 -24.302 -26.327 1.00 28.70 156 GLY A N 1
ATOM 1045 C CA . GLY A 1 142 ? 18.998 -23.919 -26.687 1.00 28.16 156 GLY A CA 1
ATOM 1046 C C . GLY A 1 142 ? 19.754 -25.087 -27.290 1.00 28.83 156 GLY A C 1
ATOM 1047 O O . GLY A 1 142 ? 19.150 -26.066 -27.745 1.00 27.87 156 GLY A O 1
ATOM 1048 N N . SER A 1 143 ? 21.081 -24.974 -27.284 1.00 27.53 157 SER A N 1
ATOM 1049 C CA . SER A 1 143 ? 21.974 -25.939 -27.923 1.00 28.20 157 SER A CA 1
ATOM 1050 C C . SER A 1 143 ? 23.409 -25.573 -27.547 1.00 27.78 157 SER A C 1
ATOM 1051 O O . SER A 1 143 ? 23.624 -24.669 -26.741 1.00 26.96 157 SER A O 1
ATOM 1054 N N . VAL A 1 144 ? 24.389 -26.259 -28.133 1.00 27.57 158 VAL A N 1
ATOM 1055 C CA . VAL A 1 144 ? 25.795 -25.917 -27.882 1.00 26.64 158 VAL A CA 1
ATOM 1056 C C . VAL A 1 144 ? 26.153 -24.519 -28.386 1.00 27.75 158 VAL A C 1
ATOM 1057 O O . VAL A 1 144 ? 27.115 -23.914 -27.903 1.00 27.71 158 VAL A O 1
ATOM 1061 N N . ARG A 1 145 ? 25.373 -24.007 -29.344 1.00 27.84 159 ARG A N 1
ATOM 1062 C CA . ARG A 1 145 ? 25.545 -22.641 -29.843 1.00 28.13 159 ARG A CA 1
ATOM 1063 C C . ARG A 1 145 ? 25.531 -21.629 -28.709 1.00 28.61 159 ARG A C 1
ATOM 1064 O O . ARG A 1 145 ? 26.302 -20.665 -28.726 1.00 29.08 159 ARG A O 1
ATOM 1072 N N . GLU A 1 146 ? 24.652 -21.855 -27.731 1.00 29.28 160 GLU A N 1
ATOM 1073 C CA . GLU A 1 146 ? 24.572 -21.028 -26.523 1.00 30.24 160 GLU A CA 1
ATOM 1074 C C . GLU A 1 146 ? 25.941 -20.611 -25.990 1.00 29.75 160 GLU A C 1
ATOM 1075 O O . GLU A 1 146 ? 26.113 -19.477 -25.564 1.00 31.80 160 GLU A O 1
ATOM 1081 N N . PHE A 1 147 ? 26.910 -21.520 -26.039 1.00 29.19 161 PHE A N 1
ATOM 1082 C CA . PHE A 1 147 ? 28.181 -21.336 -25.337 1.00 29.08 161 PHE A CA 1
ATOM 1083 C C . PHE A 1 147 ? 29.336 -20.682 -26.102 1.00 29.17 161 PHE A C 1
ATOM 1084 O O . PHE A 1 147 ? 30.378 -20.404 -25.504 1.00 29.76 161 PHE A O 1
ATOM 1092 N N . TYR A 1 148 ? 29.171 -20.435 -27.400 1.00 28.57 162 TYR A N 1
ATOM 1093 C CA . TYR A 1 148 ? 30.306 -20.000 -28.229 1.00 29.50 162 TYR A CA 1
ATOM 1094 C C . TYR A 1 148 ? 31.038 -18.760 -27.720 1.00 29.62 162 TYR A C 1
ATOM 1095 O O . TYR A 1 148 ? 32.245 -18.801 -27.536 1.00 29.45 162 TYR A O 1
ATOM 1104 N N . GLU A 1 149 ? 30.315 -17.671 -27.477 1.00 31.10 163 GLU A N 1
ATOM 1105 C CA . GLU A 1 149 ? 30.962 -16.433 -27.035 1.00 32.63 163 GLU A CA 1
ATOM 1106 C C . GLU A 1 149 ? 31.547 -16.515 -25.622 1.00 33.51 163 GLU A C 1
ATOM 1107 O O . GLU A 1 149 ? 32.458 -15.758 -25.293 1.00 34.60 163 GLU A O 1
ATOM 1113 N N . ALA A 1 150 ? 31.057 -17.452 -24.810 1.00 31.94 164 ALA A N 1
ATOM 1114 C CA . ALA A 1 150 ? 31.587 -17.648 -23.461 1.00 32.31 164 ALA A CA 1
ATOM 1115 C C . ALA A 1 150 ? 32.915 -18.401 -23.451 1.00 33.21 164 ALA A C 1
ATOM 1116 O O . ALA A 1 150 ? 33.710 -18.246 -22.521 1.00 33.32 164 ALA A O 1
ATOM 1118 N N . ILE A 1 151 ? 33.148 -19.206 -24.484 1.00 32.70 165 ILE A N 1
ATOM 1119 C CA . ILE A 1 151 ? 34.282 -20.132 -24.497 1.00 33.97 165 ILE A CA 1
ATOM 1120 C C . ILE A 1 151 ? 35.686 -19.499 -24.427 1.00 34.00 165 ILE A C 1
ATOM 1121 O O . ILE A 1 151 ? 36.529 -19.998 -23.673 1.00 34.49 165 ILE A O 1
ATOM 1126 N N . PRO A 1 152 ? 35.947 -18.416 -25.203 1.00 34.35 166 PRO A N 1
ATOM 1127 C CA . PRO A 1 152 ? 37.266 -17.779 -25.079 1.00 33.67 166 PRO A CA 1
ATOM 1128 C C . PRO A 1 152 ? 37.593 -17.359 -23.644 1.00 33.56 166 PRO A C 1
ATOM 1129 O O . PRO A 1 152 ? 38.748 -17.443 -23.230 1.00 31.17 166 PRO A O 1
ATOM 1133 N N . HIS A 1 153 ? 36.576 -16.934 -22.896 1.00 35.19 167 HIS A N 1
ATOM 1134 C CA . HIS A 1 153 ? 36.756 -16.512 -21.506 1.00 34.89 167 HIS A CA 1
ATOM 1135 C C . HIS A 1 153 ? 36.928 -17.682 -20.591 1.00 35.06 167 HIS A C 1
ATOM 1136 O O . HIS A 1 153 ? 37.765 -17.646 -19.682 1.00 35.97 167 HIS A O 1
ATOM 1143 N N . LEU A 1 154 ? 36.150 -18.739 -20.827 1.00 33.66 168 LEU A N 1
ATOM 1144 C CA . LEU A 1 154 ? 36.207 -19.943 -19.999 1.00 33.06 168 LEU A CA 1
ATOM 1145 C C . LEU A 1 154 ? 37.562 -20.638 -20.089 1.00 33.07 168 LEU A C 1
ATOM 1146 O O . LEU A 1 154 ? 38.050 -21.166 -19.088 1.00 32.78 168 LEU A O 1
ATOM 1151 N N . THR A 1 155 ? 38.159 -20.615 -21.283 1.00 31.37 169 THR A N 1
ATOM 1152 C CA . THR A 1 155 ? 39.403 -21.336 -21.574 1.00 31.60 169 THR A CA 1
ATOM 1153 C C . THR A 1 155 ? 40.670 -20.479 -21.501 1.00 33.12 169 THR A C 1
ATOM 1154 O O . THR A 1 155 ? 41.767 -20.981 -21.743 1.00 34.14 169 THR A O 1
ATOM 1158 N N . ALA A 1 156 ? 40.524 -19.194 -21.190 1.00 35.13 170 ALA A N 1
ATOM 1159 C CA . ALA A 1 156 ? 41.664 -18.278 -21.158 1.00 36.73 170 ALA A CA 1
ATOM 1160 C C . ALA A 1 156 ? 42.642 -18.568 -20.014 1.00 38.10 170 ALA A C 1
ATOM 1161 O O . ALA A 1 156 ? 42.248 -19.041 -18.945 1.00 39.27 170 ALA A O 1
ATOM 1163 N N . VAL A 1 157 ? 43.919 -18.296 -20.270 1.00 39.46 171 VAL A N 1
ATOM 1164 C CA . VAL A 1 157 ? 44.974 -18.344 -19.257 1.00 39.97 171 VAL A CA 1
ATOM 1165 C C . VAL A 1 157 ? 45.050 -16.951 -18.627 1.00 41.42 171 VAL A C 1
ATOM 1166 O O . VAL A 1 157 ? 44.980 -15.947 -19.337 1.00 41.39 171 VAL A O 1
ATOM 1170 N N . SER A 1 158 ? 45.170 -16.887 -17.301 1.00 44.09 172 SER A N 1
ATOM 1171 C CA . SER A 1 158 ? 45.102 -15.599 -16.602 1.00 46.57 172 SER A CA 1
ATOM 1172 C C . SER A 1 158 ? 46.369 -15.145 -15.868 1.00 49.50 172 SER A C 1
ATOM 1173 O O . SER A 1 158 ? 46.806 -14.011 -16.043 1.00 52.16 172 SER A O 1
ATOM 1176 N N . LYS A 1 159 ? 46.943 -16.014 -15.042 1.00 51.38 173 LYS A N 1
ATOM 1177 C CA . LYS A 1 159 ? 48.072 -15.633 -14.174 1.00 55.52 173 LYS A CA 1
ATOM 1178 C C . LYS A 1 159 ? 47.615 -15.184 -12.787 1.00 54.48 173 LYS A C 1
ATOM 1179 O O . LYS A 1 159 ? 48.423 -15.122 -11.861 1.00 53.60 173 LYS A O 1
ATOM 1185 N N . ASP A 1 160 ? 46.330 -14.856 -12.657 1.00 52.39 174 ASP A N 1
ATOM 1186 C CA . ASP A 1 160 ? 45.690 -14.788 -11.349 1.00 51.17 174 ASP A CA 1
ATOM 1187 C C . ASP A 1 160 ? 45.269 -16.209 -10.955 1.00 48.50 174 ASP A C 1
ATOM 1188 O O . ASP A 1 160 ? 44.932 -16.468 -9.800 1.00 46.08 174 ASP A O 1
ATOM 1193 N N . ARG A 1 161 ? 45.297 -17.121 -11.926 1.00 45.17 175 ARG A N 1
ATOM 1194 C CA . ARG A 1 161 ? 44.811 -18.481 -11.727 1.00 42.99 175 ARG A CA 1
ATOM 1195 C C . ARG A 1 161 ? 45.864 -19.563 -11.939 1.00 43.02 175 ARG A C 1
ATOM 1196 O O . ARG A 1 161 ? 46.694 -19.486 -12.845 1.00 42.64 175 ARG A O 1
ATOM 1204 N N . ASN A 1 162 ? 45.780 -20.562 -11.066 1.00 43.64 176 ASN A N 1
ATOM 1205 C CA . ASN A 1 162 ? 46.547 -21.806 -11.066 1.00 44.55 176 ASN A CA 1
ATOM 1206 C C . ASN A 1 162 ? 46.291 -22.716 -12.271 1.00 42.35 176 ASN A C 1
ATOM 1207 O O . ASN A 1 162 ? 47.048 -23.659 -12.528 1.00 40.74 176 ASN A O 1
ATOM 1212 N N . PHE A 1 163 ? 45.196 -22.458 -12.978 1.00 39.05 177 PHE A N 1
ATOM 1213 C CA . PHE A 1 163 ? 44.598 -23.469 -13.840 1.00 38.15 177 PHE A CA 1
ATOM 1214 C C . PHE A 1 163 ? 43.918 -22.871 -15.067 1.00 36.64 177 PHE A C 1
ATOM 1215 O O . PHE A 1 163 ? 43.702 -21.660 -15.149 1.00 36.27 177 PHE A O 1
ATOM 1223 N N . ALA A 1 164 ? 43.568 -23.738 -16.009 1.00 35.13 178 ALA A N 1
ATOM 1224 C CA . ALA A 1 164 ? 42.807 -23.337 -17.190 1.00 35.81 178 ALA A CA 1
ATOM 1225 C C . ALA A 1 164 ? 41.802 -24.425 -17.540 1.00 34.89 178 ALA A C 1
ATOM 1226 O O . ALA A 1 164 ? 42.026 -25.611 -17.267 1.00 36.14 178 ALA A O 1
ATOM 1228 N N . LEU A 1 165 ? 40.688 -24.020 -18.132 1.00 33.95 179 LEU A N 1
ATOM 1229 C CA . LEU A 1 165 ? 39.604 -24.954 -18.392 1.00 32.98 179 LEU A CA 1
ATOM 1230 C C . LEU A 1 165 ? 39.692 -25.596 -19.763 1.00 33.38 179 LEU A C 1
ATOM 1231 O O . LEU A 1 165 ? 39.892 -24.920 -20.774 1.00 32.03 179 LEU A O 1
ATOM 1236 N N . GLU A 1 166 ? 39.571 -26.917 -19.765 1.00 33.82 180 GLU A N 1
ATOM 1237 C CA . GLU A 1 166 ? 39.271 -27.673 -20.962 1.00 34.44 180 GLU A CA 1
ATOM 1238 C C . GLU A 1 166 ? 37.786 -27.978 -20.896 1.00 33.64 180 GLU A C 1
ATOM 1239 O O . GLU A 1 166 ? 37.303 -28.531 -19.895 1.00 32.61 180 GLU A O 1
ATOM 1245 N N . ILE A 1 167 ? 37.078 -27.698 -21.966 1.00 31.75 181 ILE A N 1
ATOM 1246 C CA . ILE A 1 167 ? 35.634 -27.771 -22.053 1.00 31.58 181 ILE A CA 1
ATOM 1247 C C . ILE A 1 167 ? 35.116 -28.894 -22.908 1.00 31.28 181 ILE A C 1
ATOM 1248 O O . ILE A 1 167 ? 35.512 -29.026 -24.028 1.00 32.31 181 ILE A O 1
ATOM 1253 N N . ILE A 1 168 ? 34.185 -29.657 -22.378 1.00 29.64 182 ILE A N 1
ATOM 1254 C CA . ILE A 1 168 ? 33.441 -30.631 -23.155 1.00 29.53 182 ILE A CA 1
ATOM 1255 C C . ILE A 1 168 ? 31.987 -30.180 -23.129 1.00 28.34 182 ILE A C 1
ATOM 1256 O O . ILE A 1 168 ? 31.418 -29.958 -22.056 1.00 28.24 182 ILE A O 1
ATOM 1261 N N . ALA A 1 169 ? 31.392 -30.049 -24.311 1.00 27.31 183 ALA A N 1
ATOM 1262 C CA . ALA A 1 169 ? 30.027 -29.546 -24.437 1.00 26.65 183 ALA A CA 1
ATOM 1263 C C . ALA A 1 169 ? 29.216 -30.410 -25.390 1.00 26.13 183 ALA A C 1
ATOM 1264 O O . ALA A 1 169 ? 29.326 -30.267 -26.606 1.00 25.37 183 ALA A O 1
ATOM 1266 N N . PRO A 1 170 ? 28.410 -31.323 -24.833 1.00 26.39 184 PRO A N 1
ATOM 1267 C CA . PRO A 1 170 ? 27.649 -32.264 -25.643 1.00 26.80 184 PRO A CA 1
ATOM 1268 C C . PRO A 1 170 ? 26.262 -31.765 -25.983 1.00 27.34 184 PRO A C 1
ATOM 1269 O O . PRO A 1 170 ? 25.660 -31.042 -25.187 1.00 29.54 184 PRO A O 1
ATOM 1273 N N . SER A 1 171 ? 25.766 -32.146 -27.157 1.00 26.09 185 SER A N 1
ATOM 1274 C CA . SER A 1 171 ? 24.343 -32.024 -27.451 1.00 26.72 185 SER A CA 1
ATOM 1275 C C . SER A 1 171 ? 23.623 -33.107 -26.675 1.00 27.14 185 SER A C 1
ATOM 1276 O O . SER A 1 171 ? 24.029 -34.280 -26.696 1.00 27.68 185 SER A O 1
ATOM 1279 N N . LEU A 1 172 ? 22.560 -32.714 -25.984 1.00 27.86 186 LEU A N 1
ATOM 1280 C CA . LEU A 1 172 ? 21.670 -33.665 -25.330 1.00 27.01 186 LEU A CA 1
ATOM 1281 C C . LEU A 1 172 ? 21.144 -34.667 -26.365 1.00 27.25 186 LEU A C 1
ATOM 1282 O O . LEU A 1 172 ? 20.991 -34.308 -27.542 1.00 26.86 186 LEU A O 1
ATOM 1287 N N . PRO A 1 173 ? 20.884 -35.920 -25.938 1.00 26.65 187 PRO A N 1
ATOM 1288 C CA . PRO A 1 173 ? 20.322 -36.934 -26.833 1.00 26.25 187 PRO A CA 1
ATOM 1289 C C . PRO A 1 173 ? 18.994 -36.446 -27.417 1.00 26.82 187 PRO A C 1
ATOM 1290 O O . PRO A 1 173 ? 18.128 -35.998 -26.665 1.00 28.45 187 PRO A O 1
ATOM 1294 N N . GLY A 1 174 ? 18.853 -36.510 -28.740 1.00 25.32 188 GLY A N 1
ATOM 1295 C CA . GLY A 1 174 ? 17.687 -35.959 -29.434 1.00 24.44 188 GLY A CA 1
ATOM 1296 C C . GLY A 1 174 ? 17.733 -34.451 -29.659 1.00 25.12 188 GLY A C 1
ATOM 1297 O O . GLY A 1 174 ? 16.751 -33.855 -30.115 1.00 24.09 188 GLY A O 1
ATOM 1298 N N . TYR A 1 175 ? 18.864 -33.831 -29.321 1.00 24.84 189 TYR A N 1
ATOM 1299 C CA . TYR A 1 175 ? 19.080 -32.405 -29.556 1.00 25.22 189 TYR A CA 1
ATOM 1300 C C . TYR A 1 175 ? 20.276 -32.248 -30.474 1.00 25.84 189 TYR A C 1
ATOM 1301 O O . TYR A 1 175 ? 21.201 -33.068 -30.452 1.00 25.68 189 TYR A O 1
ATOM 1310 N N . GLY A 1 176 ? 20.265 -31.195 -31.281 1.00 26.98 190 GLY A N 1
ATOM 1311 C CA . GLY A 1 176 ? 21.417 -30.865 -32.113 1.00 27.29 190 GLY A CA 1
ATOM 1312 C C . GLY A 1 176 ? 21.884 -32.071 -32.893 1.00 28.92 190 GLY A C 1
ATOM 1313 O O . GLY A 1 176 ? 21.107 -32.681 -33.640 1.00 28.28 190 GLY A O 1
ATOM 1314 N N . PHE A 1 177 ? 23.143 -32.448 -32.688 1.00 29.72 191 PHE A N 1
ATOM 1315 C CA . PHE A 1 177 ? 23.742 -33.504 -33.501 1.00 30.62 191 PHE A CA 1
ATOM 1316 C C . PHE A 1 177 ? 23.835 -34.864 -32.817 1.00 29.42 191 PHE A C 1
ATOM 1317 O O . PHE A 1 177 ? 24.526 -35.759 -33.298 1.00 30.53 191 PHE A O 1
ATOM 1325 N N . SER A 1 178 ? 23.117 -35.022 -31.709 1.00 27.70 192 SER A N 1
ATOM 1326 C CA . SER A 1 178 ? 23.069 -36.293 -31.006 1.00 27.68 192 SER A CA 1
ATOM 1327 C C . SER A 1 178 ? 21.859 -37.112 -31.412 1.00 27.94 192 SER A C 1
ATOM 1328 O O . SER A 1 178 ? 20.778 -36.564 -31.656 1.00 27.29 192 SER A O 1
ATOM 1331 N N . ASP A 1 179 ? 22.053 -38.429 -31.475 1.00 28.17 193 ASP A N 1
ATOM 1332 C CA . ASP A 1 179 ? 20.970 -39.363 -31.767 1.00 27.87 193 ASP A CA 1
ATOM 1333 C C . ASP A 1 179 ? 19.896 -39.367 -30.689 1.00 28.64 193 ASP A C 1
ATOM 1334 O O . ASP A 1 179 ? 20.171 -39.124 -29.499 1.00 28.43 193 ASP A O 1
ATOM 1339 N N . ALA A 1 180 ? 18.672 -39.660 -31.123 1.00 28.65 194 ALA A N 1
ATOM 1340 C CA . ALA A 1 180 ? 17.531 -39.777 -30.235 1.00 29.50 194 ALA A CA 1
ATOM 1341 C C . ALA A 1 180 ? 17.268 -41.231 -29.872 1.00 30.34 194 ALA A C 1
ATOM 1342 O O . ALA A 1 180 ? 17.526 -42.138 -30.675 1.00 30.82 194 ALA A O 1
ATOM 1344 N N . ALA A 1 181 ? 16.736 -41.430 -28.667 1.00 29.43 195 ALA A N 1
ATOM 1345 C CA . ALA A 1 181 ? 16.254 -42.733 -28.214 1.00 31.16 195 ALA A CA 1
ATOM 1346 C C . ALA A 1 181 ? 15.159 -43.295 -29.133 1.00 32.62 195 ALA A C 1
ATOM 1347 O O . ALA A 1 181 ? 14.346 -42.551 -29.693 1.00 32.98 195 ALA A O 1
ATOM 1349 N N . VAL A 1 182 ? 15.151 -44.618 -29.257 1.00 33.63 196 VAL A N 1
ATOM 1350 C CA . VAL A 1 182 ? 14.267 -45.358 -30.157 1.00 34.09 196 VAL A CA 1
ATOM 1351 C C . VAL A 1 182 ? 13.046 -45.938 -29.416 1.00 33.85 196 VAL A C 1
ATOM 1352 O O . VAL A 1 182 ? 12.051 -46.327 -30.038 1.00 33.59 196 VAL A O 1
ATOM 1356 N N . ARG A 1 183 ? 13.129 -45.958 -28.085 1.00 32.87 197 ARG A N 1
ATOM 1357 C CA . ARG A 1 183 ? 12.097 -46.510 -27.206 1.00 32.86 197 ARG A CA 1
ATOM 1358 C C . ARG A 1 183 ? 11.851 -45.574 -26.006 1.00 32.86 197 ARG A C 1
ATOM 1359 O O . ARG A 1 183 ? 12.706 -44.739 -25.699 1.00 33.87 197 ARG A O 1
ATOM 1367 N N . PRO A 1 184 ? 10.690 -45.709 -25.324 1.00 32.26 198 PRO A N 1
ATOM 1368 C CA . PRO A 1 184 ? 10.377 -44.851 -24.165 1.00 32.63 198 PRO A CA 1
ATOM 1369 C C . PRO A 1 184 ? 11.313 -45.059 -22.972 1.00 31.55 198 PRO A C 1
ATOM 1370 O O . PRO A 1 184 ? 11.896 -46.129 -22.825 1.00 32.43 198 PRO A O 1
ATOM 1374 N N . GLY A 1 185 ? 11.447 -44.031 -22.139 1.00 30.42 199 GLY A N 1
ATOM 1375 C CA . GLY A 1 185 ? 12.199 -44.134 -20.898 1.00 31.20 199 GLY A CA 1
ATOM 1376 C C . GLY A 1 185 ? 13.371 -43.184 -20.691 1.00 31.06 199 GLY A C 1
ATOM 1377 O O . GLY A 1 185 ? 13.932 -43.145 -19.592 1.00 31.78 199 GLY A O 1
ATOM 1378 N N . LEU A 1 186 ? 13.747 -42.418 -21.715 1.00 30.15 200 LEU A N 1
ATOM 1379 C CA . LEU A 1 186 ? 14.943 -41.566 -21.610 1.00 31.37 200 LEU A CA 1
ATOM 1380 C C . LEU A 1 186 ? 14.652 -40.191 -21.005 1.00 31.16 200 LEU A C 1
ATOM 1381 O O . LEU A 1 186 ? 14.510 -39.193 -21.715 1.00 31.14 200 LEU A O 1
ATOM 1386 N N . ALA A 1 187 ? 14.564 -40.166 -19.678 1.00 30.42 201 ALA A N 1
ATOM 1387 C CA . ALA A 1 187 ? 14.368 -38.931 -18.921 1.00 30.37 201 ALA A CA 1
ATOM 1388 C C . ALA A 1 187 ? 15.704 -38.375 -18.442 1.00 29.69 201 ALA A C 1
ATOM 1389 O O . ALA A 1 187 ? 16.762 -38.919 -18.754 1.00 29.14 201 ALA A O 1
ATOM 1391 N N . ALA A 1 188 ? 15.641 -37.296 -17.668 1.00 30.59 202 ALA A N 1
ATOM 1392 C CA . ALA A 1 188 ? 16.830 -36.575 -17.220 1.00 31.02 202 ALA A CA 1
ATOM 1393 C C . ALA A 1 188 ? 17.843 -37.471 -16.516 1.00 31.97 202 ALA A C 1
ATOM 1394 O O . ALA A 1 188 ? 19.050 -37.324 -16.727 1.00 33.11 202 ALA A O 1
ATOM 1396 N N . ALA A 1 189 ? 17.344 -38.411 -15.714 1.00 31.55 203 ALA A N 1
ATOM 1397 C CA . ALA A 1 189 ? 18.196 -39.285 -14.914 1.00 32.32 203 ALA A CA 1
ATOM 1398 C C . ALA A 1 189 ? 18.990 -40.256 -15.773 1.00 33.27 203 ALA A C 1
ATOM 1399 O O . ALA A 1 189 ? 20.134 -40.577 -15.446 1.00 35.10 203 ALA A O 1
ATOM 1401 N N . GLU A 1 190 ? 18.395 -40.693 -16.862 1.00 33.24 204 GLU A N 1
ATOM 1402 C CA . GLU A 1 190 ? 19.028 -41.552 -17.814 1.00 32.77 204 GLU A CA 1
ATOM 1403 C C . GLU A 1 190 ? 20.068 -40.829 -18.644 1.00 30.26 204 GLU A C 1
ATOM 1404 O O . G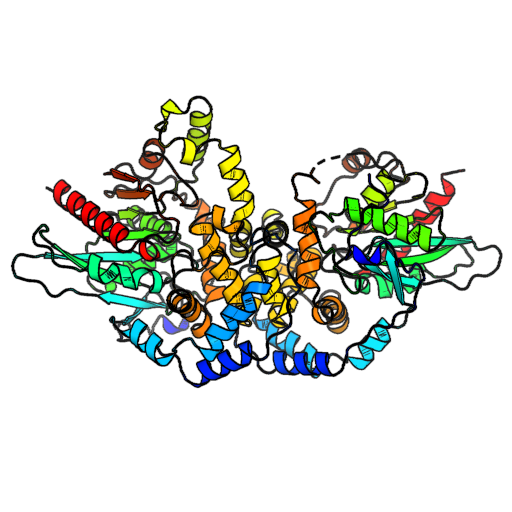LU A 1 190 ? 21.023 -41.406 -19.056 1.00 29.50 204 GLU A O 1
ATOM 1410 N N . VAL A 1 191 ? 19.845 -39.561 -18.894 1.00 28.62 205 VAL A N 1
ATOM 1411 C CA . VAL A 1 191 ? 20.812 -38.705 -19.595 1.00 27.33 205 VAL A CA 1
ATOM 1412 C C . VAL A 1 191 ? 22.053 -38.483 -18.709 1.00 26.98 205 VAL A C 1
ATOM 1413 O O . VAL A 1 191 ? 23.182 -38.491 -19.199 1.00 26.38 205 VAL A O 1
ATOM 1417 N N . ALA A 1 192 ? 21.837 -38.322 -17.405 1.00 27.61 206 ALA A N 1
ATOM 1418 C CA . ALA A 1 192 ? 22.932 -38.267 -16.431 1.00 27.65 206 ALA A CA 1
ATOM 1419 C C . ALA A 1 192 ? 23.905 -39.431 -16.610 1.00 27.90 206 ALA A C 1
ATOM 1420 O O . ALA A 1 192 ? 25.120 -39.238 -16.580 1.00 28.56 206 ALA A O 1
ATOM 1422 N N . VAL A 1 193 ? 23.355 -40.630 -16.809 1.00 27.94 207 VAL A N 1
ATOM 1423 C CA . VAL A 1 193 ? 24.132 -41.845 -17.039 1.00 27.36 207 VAL A CA 1
ATOM 1424 C C . VAL A 1 193 ? 24.897 -41.782 -18.360 1.00 27.57 207 VAL A C 1
ATOM 1425 O O . VAL A 1 193 ? 26.097 -42.065 -18.398 1.00 27.52 207 VAL A O 1
ATOM 1429 N N . ILE A 1 194 ? 24.213 -41.404 -19.440 1.00 27.73 208 ILE A N 1
ATOM 1430 C CA . ILE A 1 194 ? 24.861 -41.308 -20.753 1.00 26.61 208 ILE A CA 1
ATOM 1431 C C . ILE A 1 194 ? 26.090 -40.393 -20.691 1.00 26.93 208 ILE A C 1
ATOM 1432 O O . ILE A 1 194 ? 27.141 -40.724 -21.243 1.00 25.67 208 ILE A O 1
ATOM 1437 N N . PHE A 1 195 ? 25.960 -39.263 -19.994 1.00 27.42 209 PHE A N 1
ATOM 1438 C CA . PHE A 1 195 ? 27.051 -38.295 -19.903 1.00 28.45 209 PHE A CA 1
ATOM 1439 C C . PHE A 1 195 ? 28.198 -38.760 -19.002 1.00 29.66 209 PHE A C 1
ATOM 1440 O O . PHE A 1 195 ? 29.357 -38.434 -19.266 1.00 29.97 209 PHE A O 1
ATOM 1448 N N . LYS A 1 196 ? 27.903 -39.537 -17.984 1.00 30.70 210 LYS A N 1
ATOM 1449 C CA . LYS A 1 196 ? 28.906 -40.122 -17.143 1.00 31.49 210 LYS A CA 1
ATOM 1450 C C . LYS A 1 196 ? 29.664 -41.138 -17.964 1.00 31.06 210 LYS A C 1
ATOM 1451 O O . LYS A 1 196 ? 30.853 -41.170 -17.962 1.00 32.02 210 LYS A O 1
ATOM 1457 N N . ASN A 1 197 ? 28.958 -41.939 -18.712 1.00 31.17 211 ASN A N 1
ATOM 1458 C CA . ASN A 1 197 ? 29.601 -42.865 -19.645 1.00 30.55 211 ASN A CA 1
ATOM 1459 C C . ASN A 1 197 ? 30.453 -42.159 -20.705 1.00 30.27 211 ASN A C 1
ATOM 1460 O O . ASN A 1 197 ? 31.482 -42.691 -21.129 1.00 29.76 211 ASN A O 1
ATOM 1465 N N . LEU A 1 198 ? 30.038 -40.956 -21.109 1.00 30.61 212 LEU A N 1
ATOM 1466 C CA . LEU A 1 198 ? 30.781 -40.178 -22.101 1.00 31.00 212 LEU A CA 1
ATOM 1467 C C . LEU A 1 198 ? 32.127 -39.712 -21.565 1.00 31.90 212 LEU A C 1
ATOM 1468 O O . LEU A 1 198 ? 33.149 -39.831 -22.242 1.00 33.90 212 LEU A O 1
ATOM 1473 N N . MET A 1 199 ? 32.121 -39.167 -20.356 1.00 32.47 213 MET A N 1
ATOM 1474 C CA . MET A 1 199 ? 33.355 -38.710 -19.730 1.00 32.99 213 MET A CA 1
ATOM 1475 C C . MET A 1 199 ? 34.309 -39.877 -19.485 1.00 31.98 213 MET A C 1
ATOM 1476 O O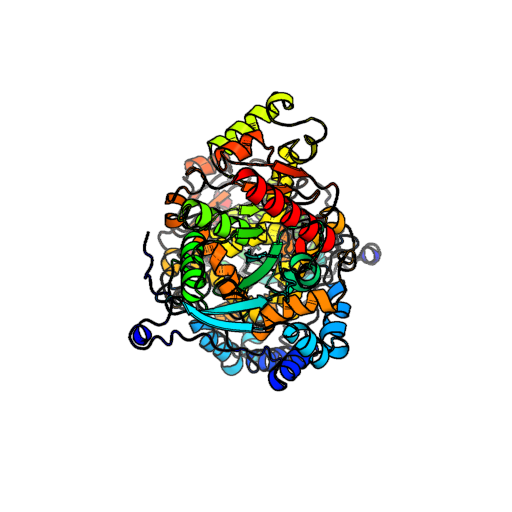 . MET A 1 199 ? 35.514 -39.726 -19.647 1.00 32.32 213 MET A O 1
ATOM 1481 N N . ALA A 1 200 ? 33.756 -41.038 -19.128 1.00 31.54 214 ALA A N 1
ATOM 1482 C CA . ALA A 1 200 ? 34.522 -42.293 -19.018 1.00 30.78 214 ALA A CA 1
ATOM 1483 C C . ALA A 1 200 ? 35.133 -42.730 -20.360 1.00 30.93 214 ALA A C 1
ATOM 1484 O O . ALA A 1 200 ? 36.318 -43.078 -20.429 1.00 30.87 214 ALA A O 1
ATOM 1486 N N . ARG A 1 201 ? 34.328 -42.711 -21.420 1.00 30.87 215 ARG A N 1
ATOM 1487 C CA . ARG A 1 201 ? 34.832 -42.938 -22.776 1.00 31.76 215 ARG A CA 1
ATOM 1488 C C . ARG A 1 201 ? 36.053 -42.051 -23.086 1.00 32.20 215 ARG A C 1
ATOM 1489 O O . ARG A 1 201 ? 37.074 -42.546 -23.548 1.00 32.06 215 ARG A O 1
ATOM 1497 N N . LEU A 1 202 ? 35.941 -40.752 -22.810 1.00 32.65 216 LEU A N 1
ATOM 1498 C CA . LEU A 1 202 ? 36.982 -39.777 -23.161 1.00 33.80 216 LEU A CA 1
ATOM 1499 C C . LEU A 1 202 ? 38.212 -39.823 -22.247 1.00 36.05 216 LEU A C 1
ATOM 1500 O O . LEU A 1 202 ? 39.232 -39.198 -22.541 1.00 37.24 216 LEU A O 1
ATOM 1505 N N . GLY A 1 203 ? 38.098 -40.548 -21.138 1.00 37.32 217 GLY A N 1
ATOM 1506 C CA . GLY A 1 203 ? 39.236 -40.850 -20.283 1.00 39.20 217 GLY A CA 1
ATOM 1507 C C . GLY A 1 203 ? 39.277 -40.123 -18.954 1.00 40.23 217 GLY A C 1
ATOM 1508 O O . GLY A 1 203 ? 40.279 -40.194 -18.243 1.00 40.96 217 GLY A O 1
ATOM 1509 N N . TYR A 1 204 ? 38.192 -39.437 -18.609 1.00 39.75 218 TYR A N 1
ATOM 1510 C CA . TYR A 1 204 ? 38.165 -38.621 -17.397 1.00 40.75 218 TYR A CA 1
ATOM 1511 C C . TYR A 1 204 ? 37.660 -39.374 -16.179 1.00 42.55 218 TYR A C 1
ATOM 1512 O O . TYR A 1 204 ? 36.660 -40.092 -16.250 1.00 44.46 218 TYR A O 1
ATOM 1521 N N . LYS A 1 205 ? 38.353 -39.190 -15.060 1.00 43.10 219 LYS A N 1
ATOM 1522 C CA . LYS A 1 205 ? 37.961 -39.813 -13.795 1.00 43.74 219 LYS A CA 1
ATOM 1523 C C . LYS A 1 205 ? 37.276 -38.802 -12.883 1.00 41.72 219 LYS A C 1
ATOM 1524 O O . LYS A 1 205 ? 36.316 -39.133 -12.194 1.00 41.15 219 LYS A O 1
ATOM 1530 N N . GLN A 1 206 ? 37.778 -37.568 -12.892 1.00 40.55 220 GLN A N 1
ATOM 1531 C CA . GLN A 1 206 ? 37.209 -36.483 -12.101 1.00 39.95 220 GLN A CA 1
ATOM 1532 C C . GLN A 1 206 ? 37.001 -35.250 -12.973 1.00 38.01 220 GLN A C 1
ATOM 1533 O O . GLN A 1 206 ? 37.794 -34.989 -13.876 1.00 37.82 220 GLN A O 1
ATOM 1539 N N . TYR A 1 207 ? 35.929 -34.506 -12.708 1.00 34.77 221 TYR A N 1
ATOM 1540 C CA . TYR A 1 207 ? 35.613 -33.305 -13.479 1.00 33.74 221 TYR A CA 1
ATOM 1541 C C . TYR A 1 207 ? 34.531 -32.451 -12.836 1.00 31.60 221 TYR A C 1
ATOM 1542 O O . TYR A 1 207 ? 33.787 -32.912 -11.973 1.00 31.08 221 TYR A O 1
ATOM 1551 N N . TYR A 1 208 ? 34.460 -31.199 -13.273 1.00 30.97 222 TYR A N 1
ATOM 1552 C CA . TYR A 1 208 ? 33.401 -30.282 -12.865 1.00 30.89 222 TYR A CA 1
ATOM 1553 C C . TYR A 1 208 ? 32.239 -30.313 -13.868 1.00 31.09 222 TYR A C 1
ATOM 1554 O O . TYR A 1 208 ? 32.406 -30.719 -15.026 1.00 29.20 222 TYR A O 1
ATOM 1563 N N . VAL A 1 209 ? 31.059 -29.902 -13.406 1.00 30.97 223 VAL A N 1
ATOM 1564 C CA . VAL A 1 209 ? 29.868 -29.835 -14.250 1.00 29.76 223 VAL A CA 1
ATOM 1565 C C . VAL A 1 209 ? 29.211 -28.483 -14.055 1.00 29.79 223 VAL A C 1
ATOM 1566 O O . VAL A 1 209 ? 29.142 -27.974 -12.928 1.00 30.91 223 VAL A O 1
ATOM 1570 N N . GLN A 1 210 ? 28.750 -27.905 -15.163 1.00 28.52 224 GLN A N 1
ATOM 1571 C CA . GLN A 1 210 ? 27.969 -26.682 -15.159 1.00 27.74 224 GLN A CA 1
ATOM 1572 C C . GLN A 1 210 ? 26.718 -26.896 -16.013 1.00 28.31 224 GLN A C 1
ATOM 1573 O O . GLN A 1 210 ? 26.785 -27.463 -17.110 1.00 27.97 224 GLN A O 1
ATOM 1579 N N . GLY A 1 211 ? 25.576 -26.434 -15.517 1.00 28.33 225 GLY A N 1
ATOM 1580 C CA . GLY A 1 211 ? 24.346 -26.543 -16.280 1.00 28.16 225 GLY A CA 1
ATOM 1581 C C . GLY A 1 211 ? 23.299 -25.497 -15.987 1.00 27.90 225 GLY A C 1
ATOM 1582 O O . GLY A 1 211 ? 23.235 -24.961 -14.886 1.00 27.07 225 GLY A O 1
ATOM 1583 N N . GLY A 1 212 ? 22.487 -25.216 -17.002 1.00 28.73 226 GLY A N 1
ATOM 1584 C CA . GLY A 1 212 ? 21.272 -24.420 -16.870 1.00 30.53 226 GLY A CA 1
ATOM 1585 C C . GLY A 1 212 ? 20.121 -25.147 -17.542 1.00 31.68 226 GLY A C 1
ATOM 1586 O O . GLY A 1 212 ? 20.351 -26.058 -18.348 1.00 33.35 226 GLY A O 1
ATOM 1587 N N . ASP A 1 213 ? 18.887 -24.747 -17.227 1.00 32.56 227 ASP A N 1
ATOM 1588 C CA . ASP A 1 213 ? 17.678 -25.408 -17.755 1.00 33.30 227 ASP A CA 1
ATOM 1589 C C . ASP A 1 213 ? 17.771 -26.928 -17.506 1.00 33.29 227 ASP A C 1
ATOM 1590 O O . ASP A 1 213 ? 17.930 -27.347 -16.359 1.00 33.47 227 ASP A O 1
ATOM 1595 N N . TRP A 1 214 ? 17.711 -27.745 -18.561 1.00 32.24 228 TRP A N 1
ATOM 1596 C CA . TRP A 1 214 ? 17.859 -29.197 -18.415 1.00 32.11 228 TRP A CA 1
ATOM 1597 C C . TRP A 1 214 ? 19.205 -29.594 -17.882 1.00 31.15 228 TRP A C 1
ATOM 1598 O O . TRP A 1 214 ? 19.313 -30.547 -17.122 1.00 30.44 228 TRP A O 1
ATOM 1609 N N . GLY A 1 215 ? 20.245 -28.878 -18.303 1.00 30.39 229 GLY A N 1
ATOM 1610 C CA . GLY A 1 215 ? 21.606 -29.177 -17.886 1.00 29.94 229 GLY A CA 1
ATOM 1611 C C . GLY A 1 215 ? 21.807 -29.037 -16.396 1.00 29.87 229 GLY A C 1
ATOM 1612 O O . GLY A 1 215 ? 22.648 -29.722 -15.812 1.00 30.46 229 GLY A O 1
ATOM 1613 N N . ALA A 1 216 ? 21.036 -28.144 -15.777 1.00 30.53 230 ALA A N 1
ATOM 1614 C CA . ALA A 1 216 ? 21.049 -28.003 -14.328 1.00 31.48 230 ALA A CA 1
ATOM 1615 C C . ALA A 1 216 ? 20.442 -29.248 -13.683 1.00 32.04 230 ALA A C 1
ATOM 1616 O O . ALA A 1 216 ? 20.984 -29.777 -12.711 1.00 33.36 230 ALA A O 1
ATOM 1618 N N . LEU A 1 217 ? 19.334 -29.721 -14.246 1.00 31.43 231 LEU A N 1
ATOM 1619 C CA . LEU A 1 217 ? 18.678 -30.934 -13.778 1.00 31.33 231 LEU A CA 1
ATOM 1620 C C . LEU A 1 217 ? 19.540 -32.181 -13.949 1.00 31.23 231 LEU A C 1
ATOM 1621 O O . LEU A 1 217 ? 19.717 -32.945 -12.994 1.00 29.97 231 LEU A O 1
ATOM 1626 N N . ILE A 1 218 ? 20.070 -32.379 -15.162 1.00 30.06 232 ILE A N 1
ATOM 1627 C CA . ILE A 1 218 ? 20.938 -33.525 -15.487 1.00 28.75 232 ILE A CA 1
ATOM 1628 C C . ILE A 1 218 ? 22.253 -33.481 -14.712 1.00 28.81 232 ILE A C 1
ATOM 1629 O O . ILE A 1 218 ? 22.736 -34.510 -14.245 1.00 29.27 232 ILE A O 1
ATOM 1634 N N . GLY A 1 219 ? 22.840 -32.294 -14.597 1.00 29.22 233 GLY A N 1
ATOM 1635 C CA . GLY A 1 219 ? 24.073 -32.119 -13.828 1.00 30.79 233 GLY A CA 1
ATOM 1636 C C . GLY A 1 219 ? 23.865 -32.435 -12.359 1.00 32.16 233 GLY A C 1
ATOM 1637 O O . GLY A 1 219 ? 24.724 -33.043 -11.717 1.00 32.76 233 GLY A O 1
ATOM 1638 N N . SER A 1 220 ? 22.704 -32.036 -11.839 1.00 33.54 234 SER A N 1
ATOM 1639 C CA . SER A 1 220 ? 22.329 -32.278 -10.450 1.00 34.20 234 SER A CA 1
ATOM 1640 C C . SER A 1 220 ? 22.213 -33.771 -10.171 1.00 34.13 234 SER A C 1
ATOM 1641 O O . SER A 1 220 ? 22.617 -34.245 -9.104 1.00 35.14 234 SER A O 1
ATOM 1644 N N . ALA A 1 221 ? 21.660 -34.497 -11.140 1.00 32.68 235 ALA A N 1
ATOM 1645 C CA . ALA A 1 221 ? 21.522 -35.947 -11.060 1.00 31.91 235 ALA A CA 1
ATOM 1646 C C . ALA A 1 221 ? 22.880 -36.657 -11.116 1.00 31.80 235 ALA A C 1
ATOM 1647 O O . ALA A 1 221 ? 23.100 -37.634 -10.401 1.00 32.25 235 ALA A O 1
ATOM 1649 N N . MET A 1 222 ? 23.784 -36.168 -11.962 1.00 32.29 236 MET A N 1
ATOM 1650 C CA . MET A 1 222 ? 25.149 -36.712 -12.031 1.00 33.23 236 MET A CA 1
ATOM 1651 C C . MET A 1 222 ? 25.860 -36.582 -10.685 1.00 33.87 236 MET A C 1
ATOM 1652 O O . MET A 1 222 ? 26.486 -37.528 -10.216 1.00 34.88 236 MET A O 1
ATOM 1657 N N . ALA A 1 223 ? 25.741 -35.408 -10.070 1.00 34.24 237 ALA A N 1
ATOM 1658 C CA . ALA A 1 223 ? 26.309 -35.141 -8.751 1.00 35.95 237 ALA A CA 1
ATOM 1659 C C . ALA A 1 223 ? 25.682 -36.034 -7.688 1.00 36.89 237 ALA A C 1
ATOM 1660 O O . ALA A 1 223 ? 26.367 -36.485 -6.778 1.00 36.51 237 ALA A O 1
ATOM 1662 N N . THR A 1 224 ? 24.379 -36.282 -7.820 1.00 38.05 238 THR A N 1
ATOM 1663 C CA . THR A 1 224 ? 23.654 -37.184 -6.937 1.00 37.88 238 THR A CA 1
ATOM 1664 C C . THR A 1 224 ? 24.172 -38.616 -7.086 1.00 38.58 238 THR A C 1
ATOM 1665 O O . THR A 1 224 ? 24.556 -39.237 -6.097 1.00 41.30 238 THR A O 1
ATOM 1669 N N . PHE A 1 225 ? 24.217 -39.117 -8.319 1.00 38.99 239 PHE A N 1
ATOM 1670 C CA . PHE A 1 225 ? 24.617 -40.506 -8.582 1.00 39.14 239 PHE A CA 1
ATOM 1671 C C . PHE A 1 225 ? 26.112 -40.790 -8.418 1.00 38.44 239 PHE A C 1
ATOM 1672 O O . PHE A 1 225 ? 26.485 -41.864 -7.948 1.00 38.56 239 PHE A O 1
ATOM 1680 N N . PHE A 1 226 ? 26.965 -39.856 -8.832 1.00 36.54 240 PHE A N 1
ATOM 1681 C CA . PHE A 1 226 ? 28.394 -40.149 -8.932 1.00 36.95 240 PHE A CA 1
ATOM 1682 C C . PHE A 1 226 ? 29.264 -39.142 -8.180 1.00 38.37 240 PHE A C 1
ATOM 1683 O O . PHE A 1 226 ? 30.040 -38.416 -8.801 1.00 38.99 240 PHE A O 1
ATOM 1691 N N . PRO A 1 227 ? 29.157 -39.104 -6.839 1.00 40.16 241 PRO A N 1
ATOM 1692 C CA . PRO A 1 227 ? 29.927 -38.111 -6.082 1.00 42.23 241 PRO A CA 1
ATOM 1693 C C . PRO A 1 227 ? 31.444 -38.282 -6.200 1.00 44.96 241 PRO A C 1
ATOM 1694 O O . PRO A 1 227 ? 32.183 -37.308 -6.041 1.00 46.52 241 PRO A O 1
ATOM 1698 N N . LYS A 1 228 ? 31.896 -39.505 -6.480 1.00 47.29 242 LYS A N 1
ATOM 1699 C CA . LYS A 1 228 ? 33.321 -39.790 -6.660 1.00 50.20 242 LYS A CA 1
ATOM 1700 C C . LYS A 1 228 ? 33.902 -39.112 -7.900 1.00 50.47 242 LYS A C 1
ATOM 1701 O O . LYS A 1 228 ? 35.077 -38.747 -7.914 1.00 53.16 242 LYS A O 1
ATOM 1707 N N . GLU A 1 229 ? 33.080 -38.948 -8.935 1.00 48.81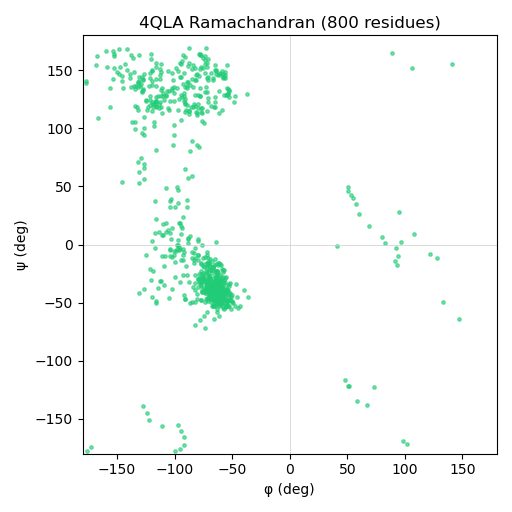 243 GLU A N 1
ATOM 1708 C CA . GLU A 1 229 ? 33.544 -38.387 -10.205 1.00 47.74 243 GLU A CA 1
ATOM 1709 C C . GLU A 1 229 ? 33.376 -36.873 -10.303 1.00 44.69 243 GLU A C 1
ATOM 1710 O O . GLU A 1 229 ? 34.274 -36.177 -10.772 1.00 45.89 243 GLU A O 1
ATOM 1716 N N . ILE A 1 230 ? 32.221 -36.372 -9.874 1.00 41.92 244 ILE A N 1
ATOM 1717 C CA . ILE A 1 230 ? 31.926 -34.941 -9.936 1.00 39.56 244 ILE A CA 1
ATOM 1718 C C . ILE A 1 230 ? 32.603 -34.237 -8.758 1.00 39.18 244 ILE A C 1
ATOM 1719 O O . ILE A 1 230 ? 32.237 -34.456 -7.604 1.00 38.00 244 ILE A O 1
ATOM 1724 N N . ILE A 1 231 ? 33.593 -33.400 -9.046 1.00 38.32 245 ILE A N 1
ATOM 1725 C CA . ILE A 1 231 ? 34.314 -32.704 -7.979 1.00 38.54 245 ILE A CA 1
ATOM 1726 C C . ILE A 1 231 ? 33.775 -31.303 -7.690 1.00 38.62 245 ILE A C 1
ATOM 1727 O O . ILE A 1 231 ? 34.221 -30.641 -6.758 1.00 39.06 245 ILE A O 1
ATOM 1732 N N . GLY A 1 232 ? 32.796 -30.869 -8.477 1.00 38.13 246 GLY A N 1
ATOM 1733 C CA . GLY A 1 232 ? 32.128 -29.598 -8.232 1.00 36.81 246 GLY A CA 1
ATOM 1734 C C . GLY A 1 232 ? 31.006 -29.358 -9.218 1.00 36.36 246 GLY A C 1
ATOM 1735 O O . GLY A 1 232 ? 31.130 -29.679 -10.400 1.00 35.74 246 GLY A O 1
ATOM 1736 N N . PHE A 1 233 ? 29.909 -28.794 -8.724 1.00 34.89 247 PHE A N 1
ATOM 1737 C CA . PHE A 1 233 ? 28.746 -28.519 -9.551 1.00 34.61 247 PHE A CA 1
ATOM 1738 C C . PHE A 1 233 ? 28.364 -27.049 -9.465 1.00 34.85 247 PHE A C 1
ATOM 1739 O O . PHE A 1 233 ? 28.154 -26.515 -8.373 1.00 36.37 247 PHE A O 1
ATOM 1747 N N . HIS A 1 234 ? 28.304 -26.408 -10.632 1.00 34.04 248 HIS A N 1
ATOM 1748 C CA . HIS A 1 234 ? 27.880 -25.020 -10.779 1.00 32.87 248 HIS A CA 1
ATOM 1749 C C . HIS A 1 234 ? 26.567 -24.994 -11.499 1.00 33.68 248 HIS A C 1
ATOM 1750 O O . HIS A 1 234 ? 26.396 -25.656 -12.532 1.00 34.00 248 HIS A O 1
ATOM 1757 N N . SER A 1 235 ? 25.625 -24.220 -10.977 1.00 34.41 249 SER A N 1
ATOM 1758 C CA . SER A 1 235 ? 24.290 -24.179 -11.560 1.00 35.75 249 SER A CA 1
ATOM 1759 C C . SER A 1 235 ? 23.761 -22.761 -11.689 1.00 36.08 249 SER A C 1
ATOM 1760 O O . SER A 1 235 ? 23.898 -21.954 -10.769 1.00 38.15 249 SER A O 1
ATOM 1763 N N . ASN A 1 236 ? 23.161 -22.459 -12.834 1.00 36.45 250 ASN A N 1
ATOM 1764 C CA . ASN A 1 236 ? 22.477 -21.180 -13.010 1.00 37.19 250 ASN A CA 1
ATOM 1765 C C . ASN A 1 236 ? 20.948 -21.314 -13.084 1.00 38.34 250 ASN A C 1
ATOM 1766 O O . ASN A 1 236 ? 20.255 -20.398 -13.519 1.00 38.87 250 ASN A O 1
ATOM 1771 N N . MET A 1 237 ? 20.438 -22.455 -12.630 1.00 41.41 251 MET A N 1
ATOM 1772 C CA . MET A 1 237 ? 19.002 -22.746 -12.616 1.00 45.87 251 MET A CA 1
ATOM 1773 C C . MET A 1 237 ? 18.680 -23.597 -11.382 1.00 46.03 251 MET A C 1
ATOM 1774 O O . MET A 1 237 ? 18.093 -24.674 -11.486 1.00 44.08 251 MET A O 1
ATOM 1779 N N . ALA A 1 238 ? 19.081 -23.100 -10.214 1.00 47.15 252 ALA A N 1
ATOM 1780 C CA . ALA A 1 238 ? 18.931 -23.834 -8.960 1.00 51.80 252 ALA A CA 1
ATOM 1781 C C . ALA A 1 238 ? 17.499 -23.792 -8.436 1.00 54.71 252 ALA A C 1
ATOM 1782 O O . ALA A 1 238 ? 16.975 -22.719 -8.110 1.00 54.61 252 ALA A O 1
ATOM 1784 N N . LEU A 1 239 ? 16.881 -24.971 -8.353 1.00 58.90 253 LEU A N 1
ATOM 1785 C CA . LEU A 1 239 ? 15.461 -25.094 -8.015 1.00 64.71 253 LEU A CA 1
ATOM 1786 C C . LEU A 1 239 ? 15.103 -26.464 -7.425 1.00 66.58 253 LEU A C 1
ATOM 1787 O O . LEU A 1 239 ? 15.519 -27.500 -7.945 1.00 67.83 253 LEU A O 1
ATOM 1792 N N . THR A 1 240 ? 14.325 -26.445 -6.342 1.00 68.89 254 THR A N 1
ATOM 1793 C CA . THR A 1 240 ? 13.777 -27.653 -5.718 1.00 70.58 254 THR A CA 1
ATOM 1794 C C . THR A 1 240 ? 12.250 -27.564 -5.658 1.00 70.67 254 THR A C 1
ATOM 1795 O O . THR A 1 240 ? 11.699 -26.659 -5.024 1.00 68.10 254 THR A O 1
ATOM 1799 N N . LEU A 1 241 ? 11.572 -28.498 -6.321 1.00 73.19 255 LEU A N 1
ATOM 1800 C CA . LEU A 1 241 ? 10.109 -28.561 -6.272 1.00 74.20 255 LEU A CA 1
ATOM 1801 C C . LEU A 1 241 ? 9.620 -29.742 -5.432 1.00 73.88 255 LEU A C 1
ATOM 1802 O O . LEU A 1 241 ? 8.755 -30.513 -5.858 1.00 72.47 255 LEU A O 1
ATOM 1807 N N . SER A 1 242 ? 10.189 -29.867 -4.235 1.00 72.18 256 SER A N 1
ATOM 1808 C CA . SER A 1 242 ? 9.788 -30.896 -3.285 1.00 72.25 256 SER A CA 1
ATOM 1809 C C . SER A 1 242 ? 8.755 -30.343 -2.300 1.00 72.46 256 SER A C 1
ATOM 1810 O O . SER A 1 242 ? 8.685 -29.125 -2.093 1.00 72.27 256 SER A O 1
ATOM 1813 N N . PRO A 1 243 ? 7.937 -31.236 -1.704 1.00 72.44 257 PRO A N 1
ATOM 1814 C CA . PRO A 1 243 ? 7.017 -30.894 -0.617 1.00 70.28 257 PRO A CA 1
ATOM 1815 C C . PRO A 1 243 ? 7.643 -30.030 0.488 1.00 67.16 257 PRO A C 1
ATOM 1816 O O . PRO A 1 243 ? 7.030 -29.050 0.911 1.00 66.75 257 PRO A O 1
ATOM 1820 N N . ALA A 1 244 ? 8.846 -30.385 0.938 1.00 62.59 258 ALA A N 1
ATOM 1821 C CA . ALA A 1 244 ? 9.542 -29.635 1.986 1.00 61.92 258 ALA A CA 1
ATOM 1822 C C . ALA A 1 244 ? 9.959 -28.231 1.534 1.00 62.57 258 ALA A C 1
ATOM 1823 O O . ALA A 1 244 ? 9.906 -27.277 2.315 1.00 61.78 258 ALA A O 1
ATOM 1825 N N . ALA A 1 245 ? 10.367 -28.119 0.270 1.00 63.13 259 ALA A N 1
ATOM 1826 C CA . ALA A 1 245 ? 10.785 -26.848 -0.319 1.00 61.30 259 ALA A CA 1
ATOM 1827 C C . ALA A 1 245 ? 9.600 -25.903 -0.514 1.00 59.98 259 ALA A C 1
ATOM 1828 O O . ALA A 1 245 ? 9.687 -24.714 -0.199 1.00 57.72 259 ALA A O 1
ATOM 1830 N N . THR A 1 246 ? 8.499 -26.444 -1.031 1.00 60.22 260 THR A N 1
ATOM 1831 C CA . THR A 1 246 ? 7.282 -25.673 -1.270 1.00 62.22 260 THR A CA 1
ATOM 1832 C C . THR A 1 246 ? 6.625 -25.241 0.044 1.00 62.78 260 THR A C 1
ATOM 1833 O O . THR A 1 246 ? 6.166 -24.108 0.165 1.00 63.06 260 THR A O 1
ATOM 1837 N N . PHE A 1 247 ? 6.590 -26.144 1.022 1.00 64.19 261 PHE A N 1
ATOM 1838 C CA . PHE A 1 247 ? 6.072 -25.828 2.355 1.00 66.41 261 PHE A CA 1
ATOM 1839 C C . PHE A 1 247 ? 6.875 -24.704 2.997 1.00 66.16 261 PHE A C 1
ATOM 1840 O O . PHE A 1 247 ? 6.305 -23.796 3.608 1.00 64.67 261 PHE A O 1
ATOM 1848 N N . LEU A 1 248 ? 8.198 -24.776 2.852 1.00 66.57 262 LEU A N 1
ATOM 1849 C CA . LEU A 1 248 ? 9.095 -23.741 3.352 1.00 68.03 262 LEU A CA 1
ATOM 1850 C C . LEU A 1 248 ? 8.902 -22.429 2.591 1.00 67.80 262 LEU A C 1
ATOM 1851 O O . LEU A 1 248 ? 9.035 -21.344 3.164 1.00 68.37 262 LEU A O 1
ATOM 1856 N N . GLU A 1 249 ? 8.575 -22.544 1.304 1.00 68.18 263 GLU A N 1
ATOM 1857 C CA . GLU A 1 249 ? 8.240 -21.398 0.467 1.00 67.55 263 GLU A CA 1
ATOM 1858 C C . GLU A 1 249 ? 7.011 -20.671 1.024 1.00 66.73 263 GLU A C 1
ATOM 1859 O O . GLU A 1 249 ? 6.962 -19.436 1.041 1.00 64.66 263 GLU A O 1
ATOM 1865 N N . PHE A 1 250 ? 6.033 -21.445 1.495 1.00 65.05 264 PHE A N 1
ATOM 1866 C CA . PHE A 1 250 ? 4.803 -20.885 2.052 1.00 64.48 264 PHE A CA 1
ATOM 1867 C C . PHE A 1 250 ? 4.943 -20.373 3.484 1.00 61.17 264 PHE A C 1
ATOM 1868 O O . PHE A 1 250 ? 4.281 -19.407 3.856 1.00 60.05 264 PHE A O 1
ATOM 1876 N N . VAL A 1 251 ? 5.806 -21.013 4.272 1.00 60.17 265 VAL A N 1
ATOM 1877 C CA . VAL A 1 251 ? 6.139 -20.538 5.621 1.00 60.71 265 VAL A CA 1
ATOM 1878 C C . VAL A 1 251 ? 6.714 -19.117 5.562 1.00 61.17 265 VAL A C 1
ATOM 1879 O O . VAL A 1 251 ? 6.371 -18.259 6.381 1.00 59.98 265 VAL A O 1
ATOM 1883 N N . GLY A 1 252 ? 7.571 -18.874 4.574 1.00 61.91 266 GLY A N 1
ATOM 1884 C CA . GLY A 1 252 ? 8.172 -17.561 4.369 1.00 61.16 266 GLY A CA 1
ATOM 1885 C C . GLY A 1 252 ? 7.206 -16.492 3.889 1.00 60.18 266 GLY A C 1
ATOM 1886 O O . GLY A 1 252 ? 7.543 -15.309 3.887 1.00 61.66 266 GLY A O 1
ATOM 1887 N N . ALA A 1 253 ? 6.013 -16.897 3.463 1.00 60.23 267 ALA A N 1
ATOM 1888 C CA . ALA A 1 253 ? 4.971 -15.933 3.115 1.00 62.31 267 ALA A CA 1
ATOM 1889 C C . ALA A 1 253 ? 4.405 -15.280 4.377 1.00 64.92 267 ALA A C 1
ATOM 1890 O O . ALA A 1 253 ? 4.067 -14.096 4.368 1.00 65.02 267 ALA A O 1
ATOM 1892 N N . LEU A 1 254 ? 4.325 -16.058 5.459 1.00 67.68 268 LEU A N 1
ATOM 1893 C CA . LEU A 1 254 ? 3.854 -15.571 6.760 1.00 73.24 268 LEU A CA 1
ATOM 1894 C C . LEU A 1 254 ? 4.773 -14.491 7.324 1.00 77.40 268 LEU A C 1
ATOM 1895 O O . LEU A 1 254 ? 4.329 -13.375 7.594 1.00 81.08 268 LEU A O 1
ATOM 1900 N N . PHE A 1 255 ? 6.047 -14.830 7.504 1.00 81.16 269 PHE A N 1
ATOM 1901 C CA . PHE A 1 255 ? 7.066 -13.839 7.854 1.00 86.13 269 PHE A CA 1
ATOM 1902 C C . PHE A 1 255 ? 8.345 -14.065 7.042 1.00 83.39 269 PHE A C 1
ATOM 1903 O O . PHE A 1 255 ? 9.094 -15.011 7.304 1.00 80.34 269 PHE A O 1
ATOM 1911 N N . PRO A 1 256 ? 8.584 -13.189 6.045 1.00 82.02 270 PRO A N 1
ATOM 1912 C CA . PRO A 1 256 ? 9.613 -13.358 5.012 1.00 81.97 270 PRO A CA 1
ATOM 1913 C C . PRO A 1 256 ? 11.043 -13.350 5.539 1.00 82.55 270 PRO A C 1
ATOM 1914 O O . PRO A 1 256 ? 11.876 -14.118 5.052 1.00 82.38 270 PRO A O 1
ATOM 1918 N N . SER A 1 257 ? 11.315 -12.502 6.529 1.00 83.14 271 SER A N 1
ATOM 1919 C CA . SER A 1 257 ? 12.669 -12.322 7.068 1.00 82.95 271 SER A CA 1
ATOM 1920 C C . SER A 1 257 ? 13.232 -13.580 7.744 1.00 80.85 271 SER A C 1
ATOM 1921 O O . SER A 1 257 ? 14.348 -13.570 8.268 1.00 80.43 271 SER A O 1
ATOM 1924 N N . LEU A 1 258 ? 12.455 -14.659 7.710 1.00 79.55 272 LEU A N 1
ATOM 1925 C CA . LEU A 1 258 ? 12.861 -15.942 8.270 1.00 78.39 272 LEU A CA 1
ATOM 1926 C C . LEU A 1 258 ? 13.714 -16.761 7.292 1.00 76.95 272 LEU A C 1
ATOM 1927 O O . LEU A 1 258 ? 14.647 -17.450 7.711 1.00 76.37 272 LEU A O 1
ATOM 1932 N N . ILE A 1 259 ? 13.395 -16.683 5.998 1.00 75.12 273 ILE A N 1
ATOM 1933 C CA . ILE A 1 259 ? 14.069 -17.505 4.979 1.00 73.03 273 ILE A CA 1
ATOM 1934 C C . ILE A 1 259 ? 14.817 -16.719 3.890 1.00 71.96 273 ILE A C 1
ATOM 1935 O O . ILE A 1 259 ? 15.729 -17.254 3.254 1.00 70.88 273 ILE A O 1
ATOM 1940 N N . VAL A 1 260 ? 14.429 -15.463 3.679 1.00 72.15 274 VAL A N 1
ATOM 1941 C CA . VAL A 1 260 ? 15.000 -14.643 2.606 1.00 72.70 274 VAL A CA 1
ATOM 1942 C C . VAL A 1 260 ? 15.336 -13.228 3.090 1.00 75.24 274 VAL A C 1
ATOM 1943 O O . VAL A 1 260 ? 14.676 -12.697 3.988 1.00 76.24 274 VAL A O 1
ATOM 1947 N N . GLU A 1 261 ? 16.377 -12.635 2.507 1.00 78.00 275 GLU A N 1
ATOM 1948 C CA . GLU A 1 261 ? 16.699 -11.229 2.741 1.00 81.32 275 GLU A CA 1
ATOM 1949 C C . GLU A 1 261 ? 15.669 -10.322 2.063 1.00 82.20 275 GLU A C 1
ATOM 1950 O O . GLU A 1 261 ? 15.182 -10.651 0.979 1.00 81.67 275 GLU A O 1
ATOM 1956 N N . PRO A 1 262 ? 15.334 -9.179 2.701 1.00 84.07 276 PRO A N 1
ATOM 1957 C CA . PRO A 1 262 ? 14.312 -8.258 2.183 1.00 84.84 276 PRO A CA 1
ATOM 1958 C C . PRO A 1 262 ? 14.691 -7.651 0.832 1.00 85.66 276 PRO A C 1
ATOM 1959 O O . PRO A 1 262 ? 13.815 -7.379 0.004 1.00 86.39 276 PRO A O 1
ATOM 1963 N N . GLU A 1 263 ? 15.992 -7.455 0.623 1.00 85.43 277 GLU A N 1
ATOM 1964 C CA . GLU A 1 263 ? 16.525 -6.925 -0.632 1.00 84.61 277 GLU A CA 1
ATOM 1965 C C . GLU A 1 263 ? 16.335 -7.922 -1.778 1.00 79.94 277 GLU A C 1
ATOM 1966 O O . GLU A 1 263 ? 16.268 -7.532 -2.946 1.00 78.60 277 GLU A O 1
ATOM 1972 N N . LEU A 1 264 ? 16.235 -9.203 -1.422 1.00 76.26 278 LEU A N 1
ATOM 1973 C CA . LEU A 1 264 ? 15.986 -10.290 -2.373 1.00 73.14 278 LEU A CA 1
ATOM 1974 C C . LEU A 1 264 ? 14.539 -10.805 -2.337 1.00 70.22 278 LEU A C 1
ATOM 1975 O O . LEU A 1 264 ? 14.165 -11.665 -3.139 1.00 68.39 278 LEU A O 1
ATOM 1980 N N . ALA A 1 265 ? 13.734 -10.271 -1.417 1.00 67.73 279 ALA A N 1
ATOM 1981 C CA . ALA A 1 265 ? 12.374 -10.766 -1.169 1.00 66.11 279 ALA A CA 1
ATOM 1982 C C . ALA A 1 265 ? 11.443 -10.644 -2.376 1.00 65.25 279 ALA A C 1
ATOM 1983 O O . ALA A 1 265 ? 10.577 -11.498 -2.586 1.00 63.32 279 ALA A O 1
ATOM 1985 N N . ASN A 1 266 ? 11.636 -9.590 -3.165 1.00 64.64 280 ASN A N 1
ATOM 1986 C CA . ASN A 1 266 ? 10.809 -9.328 -4.344 1.00 64.73 280 ASN A CA 1
ATOM 1987 C C . ASN A 1 266 ? 11.056 -10.282 -5.520 1.00 63.13 280 ASN A C 1
ATOM 1988 O O . ASN A 1 266 ? 10.310 -10.262 -6.505 1.00 62.64 280 ASN A O 1
ATOM 1993 N N . ARG A 1 267 ? 12.101 -11.103 -5.420 1.00 60.40 281 ARG A N 1
ATOM 1994 C CA . ARG A 1 267 ? 12.343 -12.162 -6.404 1.00 58.58 281 ARG A CA 1
ATOM 1995 C C . ARG A 1 267 ? 11.407 -13.340 -6.168 1.00 58.25 281 ARG A C 1
ATOM 1996 O O . ARG A 1 267 ? 11.129 -14.118 -7.084 1.00 57.74 281 ARG A O 1
ATOM 2004 N N . LEU A 1 268 ? 10.919 -13.454 -4.935 1.00 58.52 282 LEU A N 1
ATOM 2005 C CA . LEU A 1 268 ? 10.062 -14.563 -4.536 1.00 58.32 282 LEU A CA 1
ATOM 2006 C C . LEU A 1 268 ? 8.639 -14.123 -4.174 1.00 57.28 282 LEU A C 1
ATOM 2007 O O . LEU A 1 268 ? 7.672 -14.823 -4.483 1.00 56.63 282 LEU A O 1
ATOM 2012 N N . TYR A 1 269 ? 8.518 -12.964 -3.531 1.00 56.90 283 TYR A N 1
ATOM 2013 C CA . TYR A 1 269 ? 7.231 -12.499 -3.012 1.00 56.48 283 TYR A CA 1
ATOM 2014 C C . TYR A 1 269 ? 6.688 -11.265 -3.738 1.00 56.93 283 TYR A C 1
ATOM 2015 O O . TYR A 1 269 ? 7.467 -10.438 -4.218 1.00 58.40 283 TYR A O 1
ATOM 2024 N N . PRO A 1 270 ? 5.346 -11.146 -3.830 1.00 57.78 284 PRO A N 1
ATOM 2025 C CA . PRO A 1 270 ? 4.355 -12.102 -3.310 1.00 57.64 284 PRO A CA 1
ATOM 2026 C C . PRO A 1 270 ? 4.234 -13.367 -4.162 1.00 57.89 284 PRO A C 1
ATOM 2027 O O . PRO A 1 270 ? 4.484 -13.332 -5.373 1.00 55.89 284 PRO A O 1
ATOM 2031 N N . LEU A 1 271 ? 3.852 -14.468 -3.518 1.00 57.77 285 LEU A N 1
ATOM 2032 C CA . LEU A 1 271 ? 3.740 -15.771 -4.176 1.00 59.39 285 LEU A CA 1
ATOM 2033 C C . LEU A 1 271 ? 2.670 -15.796 -5.261 1.00 60.04 285 LEU A C 1
ATOM 2034 O O . LEU A 1 271 ? 2.781 -16.552 -6.231 1.00 60.74 285 LEU A O 1
ATOM 2039 N N . SER A 1 272 ? 1.641 -14.969 -5.092 1.00 60.59 286 SER A N 1
ATOM 2040 C CA . SER A 1 272 ? 0.550 -14.871 -6.059 1.00 61.35 286 SER A CA 1
ATOM 2041 C C . SER A 1 272 ? 1.042 -14.367 -7.412 1.00 61.57 286 SER A C 1
ATOM 2042 O O . SER A 1 272 ? 0.475 -14.719 -8.445 1.00 61.15 286 SER A O 1
ATOM 2045 N N . GLU A 1 273 ? 2.086 -13.537 -7.393 1.00 61.74 287 GLU A N 1
ATOM 2046 C CA . GLU A 1 273 ? 2.737 -13.069 -8.616 1.00 62.27 287 GLU A CA 1
ATOM 2047 C C . GLU A 1 273 ? 3.528 -14.184 -9.289 1.00 59.95 287 GLU A C 1
ATOM 2048 O O . GLU A 1 273 ? 3.419 -14.383 -10.499 1.00 58.18 287 GLU A O 1
ATOM 2054 N N . LYS A 1 274 ? 4.319 -14.903 -8.493 1.00 57.69 288 LYS A N 1
ATOM 2055 C CA . LYS A 1 274 ? 5.140 -16.012 -8.979 1.00 55.37 288 LYS A CA 1
ATOM 2056 C C . LYS A 1 274 ? 4.307 -17.053 -9.735 1.00 54.02 288 LYS A C 1
ATOM 2057 O O . LYS A 1 274 ? 4.659 -17.449 -10.849 1.00 50.08 288 LYS A O 1
ATOM 2063 N N . TYR A 1 275 ? 3.203 -17.478 -9.126 1.00 51.47 289 TYR A N 1
ATOM 2064 C CA . TYR A 1 275 ? 2.379 -18.542 -9.687 1.00 52.28 289 TYR A CA 1
ATOM 2065 C C . TYR A 1 275 ? 1.451 -18.096 -10.816 1.00 50.10 289 TYR A C 1
ATOM 2066 O O . TYR A 1 275 ? 1.090 -18.905 -11.670 1.00 48.02 289 TYR A O 1
ATOM 2075 N N . SER A 1 276 ? 1.088 -16.815 -10.828 1.00 48.22 290 SER A N 1
ATOM 2076 C CA . SER A 1 276 ? 0.248 -16.263 -11.889 1.00 48.43 290 SER A CA 1
ATOM 2077 C C . SER A 1 276 ? 1.035 -16.132 -13.188 1.00 48.37 290 SER A C 1
ATOM 2078 O O . SER A 1 276 ? 0.504 -16.370 -14.280 1.00 47.33 290 SER A O 1
ATOM 2081 N N . THR A 1 277 ? 2.302 -15.751 -13.059 1.00 46.64 291 THR A N 1
ATOM 2082 C CA . THR A 1 277 ? 3.196 -15.651 -14.199 1.00 46.45 291 THR A CA 1
ATOM 2083 C C . THR A 1 277 ? 3.596 -17.058 -14.639 1.00 44.79 291 THR A C 1
ATOM 2084 O O . THR A 1 277 ? 3.798 -17.309 -15.823 1.00 42.43 291 THR A O 1
ATOM 2088 N N . LEU A 1 278 ? 3.677 -17.971 -13.673 1.00 43.59 292 LEU A N 1
ATOM 2089 C CA . LEU A 1 278 ? 3.991 -19.371 -13.942 1.00 44.18 292 LEU A CA 1
ATOM 2090 C C . LEU A 1 278 ? 2.865 -20.048 -14.733 1.00 44.07 292 LEU A C 1
ATOM 2091 O O . LEU A 1 278 ? 3.125 -20.757 -15.705 1.00 43.35 292 LEU A O 1
ATOM 2096 N N . LEU A 1 279 ? 1.620 -19.812 -14.322 1.00 43.53 293 LEU A N 1
ATOM 2097 C CA . LEU A 1 279 ? 0.453 -20.263 -15.078 1.00 43.49 293 LEU A CA 1
ATOM 2098 C C . LEU A 1 279 ? 0.458 -19.734 -16.507 1.00 42.18 293 LEU A C 1
ATOM 2099 O O . LEU A 1 279 ? 0.111 -20.451 -17.443 1.00 40.28 293 LEU A O 1
ATOM 2104 N N . GLU A 1 280 ? 0.858 -18.479 -16.667 1.00 41.38 294 GLU A N 1
ATOM 2105 C CA . GLU A 1 280 ? 0.853 -17.843 -17.973 1.00 43.19 294 GLU A CA 1
ATOM 2106 C C . GLU A 1 280 ? 1.950 -18.366 -18.910 1.00 40.85 294 GLU A C 1
ATOM 2107 O O . GLU A 1 280 ? 1.809 -18.282 -20.130 1.00 40.01 294 GLU A O 1
ATOM 2113 N N . GLU A 1 281 ? 3.022 -18.916 -18.341 1.00 38.08 295 GLU A N 1
ATOM 2114 C CA . GLU A 1 281 ? 4.226 -19.228 -19.117 1.00 37.18 295 GLU A CA 1
ATOM 2115 C C . GLU A 1 281 ? 4.531 -20.715 -19.315 1.00 34.64 295 GLU A C 1
ATOM 2116 O O . GLU A 1 281 ? 5.411 -21.061 -20.105 1.00 33.64 295 GLU A O 1
ATOM 2122 N N . LEU A 1 282 ? 3.813 -21.587 -18.612 1.00 32.75 296 LEU A N 1
ATOM 2123 C CA . LEU A 1 282 ? 4.121 -23.022 -18.641 1.00 32.19 296 LEU A CA 1
ATOM 2124 C C . LEU A 1 282 ? 3.323 -23.826 -19.671 1.00 30.44 296 LEU A C 1
ATOM 2125 O O . LEU A 1 282 ? 3.306 -25.055 -19.624 1.00 29.27 296 LEU A O 1
ATOM 2130 N N . GLY A 1 283 ? 2.678 -23.124 -20.604 1.00 30.51 297 GLY A N 1
ATOM 2131 C CA . GLY A 1 283 ? 1.873 -23.756 -21.648 1.00 28.67 297 GLY A CA 1
ATOM 2132 C C . GLY A 1 283 ? 2.691 -24.726 -22.472 1.00 27.76 297 GLY A C 1
ATOM 2133 O O . GLY A 1 283 ? 2.316 -25.888 -22.612 1.00 27.45 297 GLY A O 1
ATOM 2134 N N . TYR A 1 284 ? 3.814 -24.237 -23.000 1.00 27.51 298 TYR A N 1
ATOM 2135 C CA . TYR A 1 284 ? 4.753 -25.030 -23.796 1.00 27.41 298 TYR A CA 1
ATOM 2136 C C . TYR A 1 284 ? 5.129 -26.324 -23.059 1.00 27.19 298 TYR A C 1
ATOM 2137 O O . TYR A 1 284 ? 5.130 -27.406 -23.651 1.00 26.75 298 TYR A O 1
ATOM 2146 N N . MET A 1 285 ? 5.425 -26.192 -21.764 1.00 26.85 299 MET A N 1
ATOM 2147 C CA . MET A 1 285 ? 5.871 -27.304 -20.917 1.00 27.85 299 MET A CA 1
ATOM 2148 C C . MET A 1 285 ? 4.764 -28.344 -20.715 1.00 26.08 299 MET A C 1
ATOM 2149 O O . MET A 1 285 ? 5.010 -29.552 -20.797 1.00 25.32 299 MET A O 1
ATOM 2154 N N . HIS A 1 286 ? 3.553 -27.856 -20.473 1.00 24.42 300 HIS A N 1
ATOM 2155 C CA . HIS A 1 286 ? 2.377 -28.703 -20.334 1.00 24.80 300 HIS A CA 1
ATOM 2156 C C . HIS A 1 286 ? 2.174 -29.536 -21.589 1.00 24.60 300 HIS A C 1
ATOM 2157 O O . HIS A 1 286 ? 2.053 -30.758 -21.500 1.00 24.54 300 HIS A O 1
ATOM 2164 N N . ILE A 1 287 ? 2.181 -28.908 -22.767 1.00 23.51 301 ILE A N 1
ATOM 2165 C CA . ILE A 1 287 ? 1.943 -29.670 -24.005 1.00 23.79 301 ILE A CA 1
ATOM 2166 C C . ILE A 1 287 ? 3.112 -30.596 -24.388 1.00 24.27 301 ILE A C 1
ATOM 2167 O O . ILE A 1 287 ? 2.892 -31.714 -24.852 1.00 24.79 301 ILE A O 1
ATOM 2172 N N . GLN A 1 288 ? 4.346 -30.146 -24.149 1.00 24.59 302 GLN A N 1
ATOM 2173 C CA . GLN A 1 288 ? 5.531 -30.947 -24.442 1.00 24.55 302 GLN A CA 1
ATOM 2174 C C . GLN A 1 288 ? 5.644 -32.188 -23.554 1.00 24.73 302 GLN A C 1
ATOM 2175 O O . GLN A 1 288 ? 6.148 -33.232 -23.992 1.00 24.44 302 GLN A O 1
ATOM 2181 N N . ALA A 1 289 ? 5.169 -32.071 -22.315 1.00 24.92 303 ALA A N 1
ATOM 2182 C CA . ALA A 1 289 ? 5.212 -33.167 -21.353 1.00 25.47 303 ALA A CA 1
ATOM 2183 C C . ALA A 1 289 ? 4.135 -34.218 -21.618 1.00 26.40 303 ALA A C 1
ATOM 2184 O O . ALA A 1 289 ? 4.219 -35.332 -21.110 1.00 26.90 303 ALA A O 1
ATOM 2186 N N . THR A 1 290 ? 3.122 -33.866 -22.405 1.00 27.03 304 THR A N 1
ATOM 2187 C CA . THR A 1 290 ? 2.011 -34.787 -22.665 1.00 26.79 304 THR A CA 1
ATOM 2188 C C . THR A 1 290 ? 1.905 -35.205 -24.125 1.00 27.07 304 THR A C 1
ATOM 2189 O O . THR A 1 290 ? 1.792 -36.394 -24.416 1.00 27.86 304 THR A O 1
ATOM 2193 N N . LYS A 1 291 ? 1.950 -34.242 -25.045 1.00 27.56 305 LYS A N 1
ATOM 2194 C CA . LYS A 1 291 ? 1.792 -34.549 -26.473 1.00 27.77 305 LYS A CA 1
ATOM 2195 C C . LYS A 1 291 ? 2.923 -34.000 -27.368 1.00 27.99 305 LYS A C 1
ATOM 2196 O O . LYS A 1 291 ? 2.643 -33.291 -28.339 1.00 27.40 305 LYS A O 1
ATOM 2202 N N . PRO A 1 292 ? 4.197 -34.359 -27.078 1.00 27.66 306 PRO A N 1
ATOM 2203 C CA . PRO A 1 292 ? 5.312 -33.773 -27.828 1.00 27.60 306 PRO A CA 1
ATOM 2204 C C . PRO A 1 292 ? 5.291 -34.098 -29.335 1.00 27.90 306 PRO A C 1
ATOM 2205 O O . PRO A 1 292 ? 5.713 -33.272 -30.143 1.00 26.91 306 PRO A O 1
ATOM 2209 N N . ASP A 1 293 ? 4.814 -35.287 -29.697 1.00 28.44 307 ASP A N 1
ATOM 2210 C CA . ASP A 1 293 ? 4.769 -35.700 -31.105 1.00 31.05 307 ASP A CA 1
ATOM 2211 C C . ASP A 1 293 ? 3.723 -34.931 -31.907 1.00 30.36 307 ASP A C 1
ATOM 2212 O O . ASP A 1 293 ? 3.877 -34.774 -33.112 1.00 32.42 307 ASP A O 1
ATOM 2217 N N . THR A 1 294 ? 2.675 -34.451 -31.237 1.00 29.85 308 THR A N 1
ATOM 2218 C CA . THR A 1 294 ? 1.629 -33.676 -31.889 1.00 30.06 308 THR A CA 1
ATOM 2219 C C . THR A 1 294 ? 2.127 -32.274 -32.197 1.00 31.96 308 THR A C 1
ATOM 2220 O O . THR A 1 294 ? 2.180 -31.871 -33.367 1.00 31.63 308 THR A O 1
ATOM 2224 N N . VAL A 1 295 ? 2.488 -31.534 -31.149 1.00 30.92 309 VAL A N 1
ATOM 2225 C CA . VAL A 1 295 ? 2.890 -30.142 -31.309 1.00 31.01 309 VAL A CA 1
ATOM 2226 C C . VAL A 1 295 ? 4.160 -30.001 -32.159 1.00 30.38 309 VAL A C 1
ATOM 2227 O O . VAL A 1 295 ? 4.357 -28.985 -32.824 1.00 30.98 309 VAL A O 1
ATOM 2231 N N . GLY A 1 296 ? 4.992 -31.037 -32.165 1.00 29.51 310 GLY A N 1
ATOM 2232 C CA . GLY A 1 296 ? 6.257 -30.993 -32.888 1.00 29.47 310 GLY A CA 1
ATOM 2233 C C . GLY A 1 296 ? 6.191 -31.164 -34.398 1.00 28.80 310 GLY A C 1
ATOM 2234 O O . GLY A 1 296 ? 7.161 -30.861 -35.093 1.00 28.51 310 GLY A O 1
ATOM 2235 N N . ILE A 1 297 ? 5.063 -31.655 -34.908 1.00 28.91 311 ILE A N 1
ATOM 2236 C CA . ILE A 1 297 ? 4.929 -31.976 -36.339 1.00 28.88 311 ILE A CA 1
ATOM 2237 C C . ILE A 1 297 ? 4.903 -30.739 -37.238 1.00 28.31 311 ILE A C 1
ATOM 2238 O O . ILE A 1 297 ? 5.596 -30.700 -38.251 1.00 29.67 311 ILE A O 1
ATOM 2243 N N . GLY A 1 298 ? 4.120 -29.734 -36.857 1.00 28.35 312 GLY A N 1
ATOM 2244 C CA . GLY A 1 298 ? 4.096 -28.458 -37.568 1.00 27.96 312 GLY A CA 1
ATOM 2245 C C . GLY A 1 298 ? 5.420 -27.720 -37.496 1.00 28.68 312 GLY A C 1
ATOM 2246 O O . GLY A 1 298 ? 5.820 -27.070 -38.461 1.00 28.48 312 GLY A O 1
ATOM 2247 N N . LEU A 1 299 ? 6.097 -27.824 -36.349 1.00 28.15 313 LEU A N 1
ATOM 2248 C CA . LEU A 1 299 ? 7.405 -27.184 -36.141 1.00 28.11 313 LEU A CA 1
ATOM 2249 C C . LEU A 1 299 ? 8.518 -27.850 -36.955 1.00 28.48 313 LEU A C 1
ATOM 2250 O O . LEU A 1 299 ? 9.510 -27.212 -37.291 1.00 29.12 313 LEU A O 1
ATOM 2255 N N . THR A 1 300 ? 8.351 -29.137 -37.251 1.00 28.89 314 THR A N 1
ATOM 2256 C CA . THR A 1 300 ? 9.268 -29.880 -38.114 1.00 29.95 314 THR A CA 1
ATOM 2257 C C . THR A 1 300 ? 9.158 -29.399 -39.568 1.00 31.12 314 THR A C 1
ATOM 2258 O O . THR A 1 300 ? 10.155 -29.270 -40.268 1.00 32.65 314 THR A O 1
ATOM 2262 N N . ASP A 1 301 ? 7.939 -29.095 -39.994 1.00 33.31 315 ASP A N 1
ATOM 2263 C CA . ASP A 1 301 ? 7.639 -28.826 -41.398 1.00 34.63 315 ASP A CA 1
ATOM 2264 C C . ASP A 1 301 ? 7.715 -27.334 -41.780 1.00 33.75 315 ASP A C 1
ATOM 2265 O O . ASP A 1 301 ? 7.974 -27.001 -42.938 1.00 34.49 315 ASP A O 1
ATOM 2270 N N . SER A 1 302 ? 7.495 -26.446 -40.814 1.00 31.24 316 SER A N 1
ATOM 2271 C CA . SER A 1 302 ? 7.388 -25.014 -41.091 1.00 29.86 316 SER A CA 1
ATOM 2272 C C . SER A 1 302 ? 8.487 -24.165 -40.432 1.00 30.34 316 SER A C 1
ATOM 2273 O O . SER A 1 302 ? 8.584 -24.122 -39.193 1.00 29.00 316 SER A O 1
ATOM 2276 N N . PRO A 1 303 ? 9.311 -23.477 -41.256 1.00 30.61 317 PRO A N 1
ATOM 2277 C CA . PRO A 1 303 ? 10.342 -22.559 -40.741 1.00 30.54 317 PRO A CA 1
ATOM 2278 C C . PRO A 1 303 ? 9.731 -21.424 -39.932 1.00 30.17 317 PRO A C 1
ATOM 2279 O O . PRO A 1 303 ? 10.309 -21.013 -38.923 1.00 31.18 317 PRO A O 1
ATOM 2283 N N . ALA A 1 304 ? 8.566 -20.941 -40.369 1.00 28.86 318 ALA A N 1
ATOM 2284 C CA . ALA A 1 304 ? 7.825 -19.900 -39.660 1.00 28.06 318 ALA A CA 1
ATOM 2285 C C . ALA A 1 304 ? 7.349 -20.386 -38.294 1.00 27.41 318 ALA A C 1
ATOM 2286 O O . ALA A 1 304 ? 7.405 -19.647 -37.315 1.00 26.82 318 ALA A O 1
ATOM 2288 N N . GLY A 1 305 ? 6.882 -21.633 -38.240 1.00 27.42 319 GLY A N 1
ATOM 2289 C CA . GLY A 1 305 ? 6.426 -22.236 -36.993 1.00 26.07 319 GLY A CA 1
ATOM 2290 C C . GLY A 1 305 ? 7.550 -22.417 -35.993 1.00 25.42 319 GLY A C 1
ATOM 2291 O O . GLY A 1 305 ? 7.442 -21.979 -34.845 1.00 25.28 319 GLY A O 1
ATOM 2292 N N . LEU A 1 306 ? 8.624 -23.072 -36.429 1.00 24.87 320 LEU A N 1
ATOM 2293 C CA . LEU A 1 306 ? 9.801 -23.295 -35.589 1.00 25.10 320 LEU A CA 1
ATOM 2294 C C . LEU A 1 306 ? 10.311 -21.972 -35.019 1.00 25.25 320 LEU A C 1
ATOM 2295 O O . LEU A 1 306 ? 10.475 -21.834 -33.795 1.00 24.59 320 LEU A O 1
ATOM 2300 N N . LEU A 1 307 ? 10.534 -21.007 -35.914 1.00 25.08 321 LEU A N 1
ATOM 2301 C CA . LEU A 1 307 ? 11.033 -19.687 -35.551 1.00 25.63 321 LEU A CA 1
ATOM 2302 C C . LEU A 1 307 ? 10.160 -18.999 -34.502 1.00 26.32 321 LEU A C 1
ATOM 2303 O O . LEU A 1 307 ? 10.688 -18.484 -33.517 1.00 24.56 321 LEU A O 1
ATOM 2308 N N . ALA A 1 308 ? 8.840 -18.984 -34.717 1.00 25.84 322 ALA A N 1
ATOM 2309 C CA . ALA A 1 308 ? 7.918 -18.345 -33.764 1.00 25.99 322 ALA A CA 1
ATOM 2310 C C . ALA A 1 308 ? 7.968 -18.999 -32.383 1.00 26.19 322 ALA A C 1
ATOM 2311 O O . ALA A 1 308 ? 8.007 -18.311 -31.354 1.00 25.57 322 ALA A O 1
ATOM 2313 N N . TYR A 1 309 ? 7.965 -20.332 -32.382 1.00 25.55 323 TYR A N 1
ATOM 2314 C CA . TYR A 1 309 ? 7.874 -21.122 -31.173 1.00 26.01 323 TYR A CA 1
ATOM 2315 C C . TYR A 1 309 ? 9.125 -20.978 -30.312 1.00 26.06 323 TYR A C 1
ATOM 2316 O O . TYR A 1 309 ? 9.037 -20.801 -29.097 1.00 25.71 323 TYR A O 1
ATOM 2325 N N . ILE A 1 310 ? 10.287 -21.049 -30.948 1.00 25.96 324 ILE A N 1
ATOM 2326 C CA . ILE A 1 310 ? 11.548 -20.954 -30.227 1.00 25.96 324 ILE A CA 1
ATOM 2327 C C . ILE A 1 310 ? 11.887 -19.509 -29.833 1.00 27.10 324 ILE A C 1
ATOM 2328 O O . ILE A 1 310 ? 12.231 -19.247 -28.660 1.00 24.88 324 ILE A O 1
ATOM 2333 N N . LEU A 1 311 ? 11.763 -18.576 -30.783 1.00 26.41 325 LEU A N 1
ATOM 2334 C CA . LEU A 1 311 ? 12.104 -17.165 -30.511 1.00 28.41 325 LEU A CA 1
ATOM 2335 C C . LEU A 1 311 ? 11.276 -16.479 -29.417 1.00 29.53 325 LEU A C 1
ATOM 2336 O O . LEU A 1 311 ? 11.784 -15.582 -28.751 1.00 29.36 325 LEU A O 1
ATOM 2341 N N . GLU A 1 312 ? 10.019 -16.896 -29.239 1.00 31.26 326 GLU A N 1
ATOM 2342 C CA . GLU A 1 312 ? 9.158 -16.379 -28.164 1.00 33.20 326 GLU A CA 1
ATOM 2343 C C . GLU A 1 312 ? 9.799 -16.567 -26.789 1.00 32.53 326 GLU A C 1
ATOM 2344 O O . GLU A 1 312 ? 9.601 -15.765 -25.890 1.00 33.00 326 GLU A O 1
ATOM 2350 N N . LYS A 1 313 ? 10.560 -17.640 -26.642 1.00 33.56 327 LYS A N 1
ATOM 2351 C CA . LYS A 1 313 ? 11.239 -17.961 -25.391 1.00 33.87 327 LYS A CA 1
ATOM 2352 C C . LYS A 1 313 ? 12.418 -17.026 -25.158 1.00 34.56 327 LYS A C 1
ATOM 2353 O O . LYS A 1 313 ? 12.634 -16.555 -24.035 1.00 34.48 327 LYS A O 1
ATOM 2359 N N . PHE A 1 314 ? 13.165 -16.754 -26.227 1.00 33.47 328 PHE A N 1
ATOM 2360 C CA . PHE A 1 314 ? 14.324 -15.864 -26.173 1.00 34.37 328 PHE A CA 1
ATOM 2361 C C . PHE A 1 314 ? 13.893 -14.428 -25.895 1.00 34.61 328 PHE A C 1
ATOM 2362 O O . PHE A 1 314 ? 14.711 -13.575 -25.558 1.00 34.58 328 PHE A O 1
ATOM 2370 N N . SER A 1 315 ? 12.592 -14.192 -26.045 1.00 35.50 329 SER A N 1
ATOM 2371 C CA . SER A 1 315 ? 11.952 -12.937 -25.696 1.00 35.03 329 SER A CA 1
ATOM 2372 C C . SER A 1 315 ? 11.656 -12.892 -24.189 1.00 35.69 329 SER A C 1
ATOM 2373 O O . SER A 1 315 ? 12.305 -12.149 -23.441 1.00 35.79 329 SER A O 1
ATOM 2376 N N . THR A 1 316 ? 10.709 -13.723 -23.751 1.00 34.67 330 THR A N 1
ATOM 2377 C CA . THR A 1 316 ? 10.187 -13.716 -22.374 1.00 35.35 330 THR A CA 1
ATOM 2378 C C . THR A 1 316 ? 11.194 -14.116 -21.291 1.00 33.51 330 THR A C 1
ATOM 2379 O O . THR A 1 316 ? 11.241 -13.497 -20.234 1.00 33.53 330 THR A O 1
ATOM 2383 N N . TRP A 1 317 ? 11.969 -15.166 -21.550 1.00 32.38 331 TRP A N 1
ATOM 2384 C CA . TRP A 1 317 ? 12.887 -15.724 -20.554 1.00 32.91 331 TRP A CA 1
ATOM 2385 C C . TRP A 1 317 ? 14.107 -14.860 -20.312 1.00 32.81 331 TRP A C 1
ATOM 2386 O O . TRP A 1 317 ? 14.862 -15.091 -19.371 1.00 31.17 331 TRP A O 1
ATOM 2397 N N . THR A 1 318 ? 14.305 -13.862 -21.167 1.00 34.28 332 THR A N 1
ATOM 2398 C CA . THR A 1 318 ? 15.391 -12.896 -21.018 1.00 36.08 332 THR A CA 1
ATOM 2399 C C . THR A 1 318 ? 14.937 -11.755 -20.103 1.00 38.18 332 THR A C 1
ATOM 2400 O O . THR A 1 318 ? 15.630 -11.401 -19.140 1.00 38.26 332 THR A O 1
ATOM 2404 N N . ASN A 1 319 ? 13.767 -11.197 -20.408 1.00 38.98 333 ASN A N 1
ATOM 2405 C CA . ASN A 1 319 ? 13.139 -10.169 -19.585 1.00 40.42 333 ASN A CA 1
ATOM 2406 C C . ASN A 1 319 ? 11.636 -10.170 -19.833 1.00 41.29 333 ASN A C 1
ATOM 2407 O O . ASN A 1 319 ? 11.197 -9.923 -20.960 1.00 41.83 333 ASN A O 1
ATOM 2412 N N . PRO A 1 320 ? 10.837 -10.452 -18.783 1.00 43.02 334 PRO A N 1
ATOM 2413 C CA . PRO A 1 320 ? 9.383 -10.600 -18.937 1.00 42.97 334 PRO A CA 1
ATOM 2414 C C . PRO A 1 320 ? 8.722 -9.356 -19.523 1.00 43.74 334 PRO A C 1
ATOM 2415 O O . PRO A 1 320 ? 7.751 -9.471 -20.276 1.00 43.08 334 PRO A O 1
ATOM 2419 N N . ASP A 1 321 ? 9.266 -8.185 -19.193 1.00 45.11 335 ASP A N 1
ATOM 2420 C CA . ASP A 1 321 ? 8.750 -6.899 -19.676 1.00 48.34 335 ASP A CA 1
ATOM 2421 C C . ASP A 1 321 ? 8.808 -6.740 -21.200 1.00 45.97 335 ASP A C 1
ATOM 2422 O O . ASP A 1 321 ? 8.150 -5.861 -21.757 1.00 48.77 335 ASP A O 1
ATOM 2427 N N . LEU A 1 322 ? 9.589 -7.589 -21.865 1.00 43.67 336 LEU A N 1
ATOM 2428 C CA . LEU A 1 322 ? 9.682 -7.584 -23.329 1.00 43.10 336 LEU A CA 1
ATOM 2429 C C . LEU A 1 322 ? 8.415 -8.097 -24.035 1.00 42.81 336 LEU A C 1
ATOM 2430 O O . LEU A 1 322 ? 8.249 -7.894 -25.240 1.00 42.31 336 LEU A O 1
ATOM 2435 N N . ARG A 1 323 ? 7.532 -8.753 -23.279 1.00 42.28 337 ARG A N 1
ATOM 2436 C CA . ARG A 1 323 ? 6.239 -9.231 -23.783 1.00 43.40 337 ARG A CA 1
ATOM 2437 C C . ARG A 1 323 ? 5.338 -8.088 -24.251 1.00 43.90 337 ARG A C 1
ATOM 2438 O O . ARG A 1 323 ? 4.432 -8.298 -25.064 1.00 41.90 337 ARG A O 1
ATOM 2446 N N . SER A 1 324 ? 5.593 -6.889 -23.725 1.00 44.38 338 SER A N 1
ATOM 2447 C CA . SER A 1 324 ? 4.816 -5.692 -24.049 1.00 43.73 338 SER A CA 1
ATOM 2448 C C . SER A 1 324 ? 5.140 -5.118 -25.422 1.00 43.57 338 SER A C 1
ATOM 2449 O O . SER A 1 324 ? 4.291 -4.475 -26.037 1.00 46.62 338 SER A O 1
ATOM 2452 N N . LYS A 1 325 ? 6.369 -5.334 -25.892 1.00 42.67 339 LYS A N 1
ATOM 2453 C CA . LYS A 1 325 ? 6.857 -4.693 -27.120 1.00 42.83 339 LYS A CA 1
ATOM 2454 C C . LYS A 1 325 ? 6.369 -5.411 -28.373 1.00 42.74 339 LYS A C 1
ATOM 2455 O O . LYS A 1 325 ? 6.213 -6.637 -28.371 1.00 41.76 339 LYS A O 1
ATOM 2461 N N . GLU A 1 326 ? 6.144 -4.647 -29.441 1.00 43.66 340 GLU A N 1
ATOM 2462 C CA . GLU A 1 326 ? 5.630 -5.197 -30.696 1.00 45.84 340 GLU A CA 1
ATOM 2463 C C . GLU A 1 326 ? 6.595 -6.185 -31.363 1.00 45.03 340 GLU A C 1
ATOM 2464 O O . GLU A 1 326 ? 6.161 -7.126 -32.025 1.00 43.84 340 GLU A O 1
ATOM 2470 N N . ASP A 1 327 ? 7.896 -5.976 -31.164 1.00 44.56 341 ASP A N 1
ATOM 2471 C CA . ASP A 1 327 ? 8.921 -6.744 -31.869 1.00 44.95 341 ASP A CA 1
ATOM 2472 C C . ASP A 1 327 ? 9.593 -7.866 -31.067 1.00 43.30 341 ASP A C 1
ATOM 2473 O O . ASP A 1 327 ? 10.339 -8.664 -31.637 1.00 45.50 341 ASP A O 1
ATOM 2478 N N . GLY A 1 328 ? 9.366 -7.931 -29.762 1.00 42.67 342 GLY A N 1
ATOM 2479 C CA . GLY A 1 328 ? 10.051 -8.954 -28.977 1.00 42.87 342 GLY A CA 1
ATOM 2480 C C . GLY A 1 328 ? 10.438 -8.622 -27.547 1.00 42.31 342 GLY A C 1
ATOM 2481 O O . GLY A 1 328 ? 9.998 -9.307 -26.640 1.00 46.56 342 GLY A O 1
ATOM 2482 N N . GLY A 1 329 ? 11.320 -7.652 -27.318 1.00 41.26 343 GLY A N 1
ATOM 2483 C CA . GLY A 1 329 ? 12.204 -7.112 -28.322 1.00 39.46 343 GLY A CA 1
ATOM 2484 C C . GLY A 1 329 ? 13.312 -8.126 -28.504 1.00 38.85 343 GLY A C 1
ATOM 2485 O O . GLY A 1 329 ? 14.100 -8.384 -27.585 1.00 37.51 343 GLY A O 1
ATOM 2486 N N . LEU A 1 330 ? 13.342 -8.721 -29.689 1.00 36.45 344 LEU A N 1
ATOM 2487 C CA . LEU A 1 330 ? 14.290 -9.768 -30.007 1.00 36.33 344 LEU A CA 1
ATOM 2488 C C . LEU A 1 330 ? 15.659 -9.211 -30.420 1.00 35.81 344 LEU A C 1
ATOM 2489 O O . LEU A 1 330 ? 16.598 -9.975 -30.660 1.00 33.75 344 LEU A O 1
ATOM 2494 N N . SER A 1 331 ? 15.754 -7.880 -30.480 1.00 36.23 345 SER A N 1
ATOM 2495 C CA . SER A 1 331 ? 17.018 -7.170 -30.683 1.00 36.94 345 SER A CA 1
ATOM 2496 C C . SER A 1 331 ? 17.657 -6.690 -29.374 1.00 35.43 345 SER A C 1
ATOM 2497 O O . SER A 1 331 ? 18.739 -6.117 -29.387 1.00 34.57 345 SER A O 1
ATOM 2500 N N . TYR A 1 332 ? 16.986 -6.920 -28.251 1.00 35.55 346 TYR A N 1
ATOM 2501 C CA . TYR A 1 332 ? 17.474 -6.474 -26.945 1.00 36.27 346 TYR A CA 1
ATOM 2502 C C . TYR A 1 332 ? 18.920 -6.896 -26.648 1.00 35.35 346 TYR A C 1
ATOM 2503 O O . TYR A 1 332 ? 19.704 -6.101 -26.136 1.00 34.13 346 TYR A O 1
ATOM 2512 N N . ARG A 1 333 ? 19.264 -8.138 -26.999 1.00 35.90 347 ARG A N 1
ATOM 2513 C CA . ARG A 1 333 ? 20.576 -8.723 -26.696 1.00 35.67 347 ARG A CA 1
ATOM 2514 C C . ARG A 1 333 ? 21.333 -9.313 -27.888 1.00 35.46 347 ARG A C 1
ATOM 2515 O O . ARG A 1 333 ? 22.558 -9.213 -27.949 1.00 37.01 347 ARG A O 1
ATOM 2523 N N . TRP A 1 334 ? 20.617 -9.954 -28.809 1.00 33.13 348 TRP A N 1
ATOM 2524 C CA . TRP A 1 334 ? 21.262 -10.742 -29.858 1.00 31.51 348 TRP A CA 1
ATOM 2525 C C . TRP A 1 334 ? 21.026 -10.210 -31.239 1.00 31.49 348 TRP A C 1
ATOM 2526 O O . TRP A 1 334 ? 20.009 -9.562 -31.516 1.00 30.58 348 TRP A O 1
ATOM 2537 N N . THR A 1 335 ? 21.979 -10.496 -32.116 1.00 31.78 349 THR A N 1
ATOM 2538 C CA . THR A 1 335 ? 21.835 -10.242 -33.535 1.00 33.58 349 THR A CA 1
ATOM 2539 C C . THR A 1 335 ? 20.947 -11.328 -34.132 1.00 34.20 349 THR A C 1
ATOM 2540 O O . THR A 1 335 ? 20.747 -12.386 -33.523 1.00 34.77 349 THR A O 1
ATOM 2544 N N . LYS A 1 336 ? 20.429 -11.064 -35.324 1.00 32.88 350 LYS A N 1
ATOM 2545 C CA . LYS A 1 336 ? 19.630 -12.034 -36.046 1.00 33.39 350 LYS A CA 1
ATOM 2546 C C . LYS A 1 336 ? 20.411 -13.334 -36.304 1.00 32.69 350 LYS A C 1
ATOM 2547 O O . LYS A 1 336 ? 19.884 -14.431 -36.079 1.00 31.70 350 LYS A O 1
ATOM 2553 N N . ASP A 1 337 ? 21.675 -13.203 -36.720 1.00 32.28 351 ASP A N 1
ATOM 2554 C CA . ASP A 1 337 ? 22.543 -14.357 -37.002 1.00 31.47 351 ASP A CA 1
ATOM 2555 C C . ASP A 1 337 ? 22.754 -15.263 -35.791 1.00 30.19 351 ASP A C 1
ATOM 2556 O O . ASP A 1 337 ? 22.711 -16.488 -35.924 1.00 30.54 351 ASP A O 1
ATOM 2561 N N . GLN A 1 338 ? 22.983 -14.668 -34.621 1.00 27.35 352 GLN A N 1
ATOM 2562 C CA . GLN A 1 338 ? 23.177 -15.443 -33.397 1.00 27.64 352 GLN A CA 1
ATOM 2563 C C . GLN A 1 338 ? 21.949 -16.295 -33.119 1.00 26.58 352 GLN A C 1
ATOM 2564 O O . GLN A 1 338 ? 22.061 -17.481 -32.810 1.00 26.49 352 GLN A O 1
ATOM 2570 N N . LEU A 1 339 ? 20.778 -15.684 -33.263 1.00 26.16 353 LEU A N 1
ATOM 2571 C CA . LEU A 1 339 ? 19.516 -16.356 -32.993 1.00 25.60 353 LEU A CA 1
ATOM 2572 C C . LEU A 1 339 ? 19.176 -17.411 -34.037 1.00 24.65 353 LEU A C 1
ATOM 2573 O O . LEU A 1 339 ? 18.681 -18.476 -33.690 1.00 24.26 353 LEU A O 1
ATOM 2578 N N . ILE A 1 340 ? 19.460 -17.119 -35.306 1.00 24.72 354 ILE A N 1
ATOM 2579 C CA . ILE A 1 340 ? 19.225 -18.083 -36.386 1.00 24.78 354 ILE A CA 1
ATOM 2580 C C . ILE A 1 340 ? 20.236 -19.238 -36.338 1.00 25.30 354 ILE A C 1
ATOM 2581 O O . ILE A 1 340 ? 19.892 -20.372 -36.688 1.00 25.06 354 ILE A O 1
ATOM 2586 N N . ASP A 1 341 ? 21.462 -18.968 -35.877 1.00 26.00 355 ASP A N 1
ATOM 2587 C CA . ASP A 1 341 ? 22.429 -20.053 -35.603 1.00 27.08 355 ASP A CA 1
ATOM 2588 C C . ASP A 1 341 ? 21.782 -21.178 -34.792 1.00 26.90 355 ASP A C 1
ATOM 2589 O O . ASP A 1 341 ? 21.851 -22.350 -35.179 1.00 25.82 355 ASP A O 1
ATOM 2594 N N . ASN A 1 342 ? 21.164 -20.810 -33.667 1.00 27.50 356 ASN A N 1
ATOM 2595 C CA . ASN A 1 342 ? 20.525 -21.784 -32.779 1.00 28.54 356 ASN A CA 1
ATOM 2596 C C . ASN A 1 342 ? 19.339 -22.471 -33.466 1.00 29.51 356 ASN A C 1
ATOM 2597 O O . ASN A 1 342 ? 19.183 -23.690 -33.387 1.00 30.19 356 ASN A O 1
ATOM 2602 N N . LEU A 1 343 ? 18.527 -21.689 -34.165 1.00 29.63 357 LEU A N 1
ATOM 2603 C CA . LEU A 1 343 ? 17.408 -22.245 -34.930 1.00 30.90 357 LEU A CA 1
ATOM 2604 C C . LEU A 1 343 ? 17.874 -23.271 -35.965 1.00 31.28 357 LEU A C 1
ATOM 2605 O O . LEU A 1 343 ? 17.215 -24.305 -36.172 1.00 31.01 357 LEU A O 1
ATOM 2610 N N . MET A 1 344 ? 19.009 -22.975 -36.602 1.00 30.53 358 MET A N 1
ATOM 2611 C CA . MET A 1 344 ? 19.617 -23.865 -37.590 1.00 30.61 358 MET A CA 1
ATOM 2612 C C . MET A 1 344 ? 20.001 -25.232 -37.033 1.00 30.50 358 MET A C 1
ATOM 2613 O O . MET A 1 344 ? 19.946 -26.225 -37.755 1.00 31.45 358 MET A O 1
ATOM 2618 N N . LEU A 1 345 ? 20.389 -25.284 -35.758 1.00 30.05 359 LEU A N 1
ATOM 2619 C CA . LEU A 1 345 ? 20.680 -26.555 -35.099 1.00 29.66 359 LEU A CA 1
ATOM 2620 C C . LEU A 1 345 ? 19.419 -27.385 -34.805 1.00 29.47 359 LEU A C 1
ATOM 2621 O O . LEU A 1 345 ? 19.515 -28.583 -34.522 1.00 31.70 359 LEU A O 1
ATOM 2626 N N . TYR A 1 346 ? 18.248 -26.757 -34.857 1.00 27.35 360 TYR A N 1
ATOM 2627 C CA . TYR A 1 346 ? 16.991 -27.500 -34.805 1.00 26.29 360 TYR A CA 1
ATOM 2628 C C . TYR A 1 346 ? 16.516 -27.859 -36.216 1.00 25.78 360 TYR A C 1
ATOM 2629 O O . TYR A 1 346 ? 16.140 -29.003 -36.475 1.00 24.72 360 TYR A O 1
ATOM 2638 N N . TRP A 1 347 ? 16.541 -26.887 -37.121 1.00 26.15 361 TRP A N 1
ATOM 2639 C CA . TRP A 1 347 ? 16.033 -27.108 -38.484 1.00 27.79 361 TRP A CA 1
ATOM 2640 C C . TRP A 1 347 ? 16.807 -28.146 -39.250 1.00 28.31 361 TRP A C 1
ATOM 2641 O O . TRP A 1 347 ? 16.222 -29.117 -39.718 1.00 28.52 361 TRP A O 1
ATOM 2652 N N . SER A 1 348 ? 18.122 -27.965 -39.368 1.00 29.37 362 SER A N 1
ATOM 2653 C CA . SER A 1 348 ? 18.946 -28.849 -40.209 1.00 31.61 362 SER A CA 1
ATOM 2654 C C . SER A 1 348 ? 19.077 -30.286 -39.702 1.00 31.91 362 SER A C 1
ATOM 2655 O O . SER A 1 348 ? 19.407 -31.185 -40.475 1.00 32.23 362 SER A O 1
ATOM 2658 N N . THR A 1 349 ? 18.808 -30.501 -38.417 1.00 33.66 363 THR A N 1
ATOM 2659 C CA . THR A 1 349 ? 18.885 -31.840 -37.820 1.00 33.43 363 THR A CA 1
ATOM 2660 C C . THR A 1 349 ? 17.517 -32.487 -37.586 1.00 34.32 363 THR A C 1
ATOM 2661 O O . THR A 1 349 ? 17.451 -33.644 -37.177 1.00 35.31 363 THR A O 1
ATOM 2665 N N . LYS A 1 350 ? 16.436 -31.746 -37.847 1.00 34.53 364 LYS A N 1
ATOM 2666 C CA . LYS A 1 350 ? 15.056 -32.240 -37.658 1.00 36.29 364 LYS A CA 1
ATOM 2667 C C . LYS A 1 350 ? 14.791 -32.760 -36.238 1.00 33.91 364 LYS A C 1
ATOM 2668 O O . LYS A 1 350 ? 14.117 -33.768 -36.055 1.00 34.42 364 LYS A O 1
ATOM 2674 N N . SER A 1 351 ? 15.313 -32.068 -35.235 1.00 31.93 365 SER A N 1
ATOM 2675 C CA . SER A 1 351 ? 15.292 -32.597 -33.872 1.00 31.65 365 SER A CA 1
ATOM 2676 C C . SER A 1 351 ? 14.247 -31.993 -32.928 1.00 30.96 365 SER A C 1
ATOM 2677 O O . SER A 1 351 ? 14.220 -32.337 -31.738 1.00 29.94 365 SER A O 1
ATOM 2680 N N . ILE A 1 352 ? 13.378 -31.119 -33.437 1.00 29.52 366 ILE A N 1
ATOM 2681 C CA . ILE A 1 352 ? 12.392 -30.467 -32.557 1.00 29.49 366 ILE A CA 1
ATOM 2682 C C . ILE A 1 352 ? 11.513 -31.463 -31.767 1.00 28.50 366 ILE A C 1
ATOM 2683 O O . ILE A 1 352 ? 11.380 -31.344 -30.548 1.00 27.98 366 ILE A O 1
ATOM 2688 N N . VAL A 1 353 ? 10.956 -32.464 -32.446 1.00 28.58 367 VAL A N 1
ATOM 2689 C CA . VAL A 1 353 ? 10.144 -33.485 -31.765 1.00 28.05 367 VAL A CA 1
ATOM 2690 C C . VAL A 1 353 ? 10.961 -34.271 -30.735 1.00 28.07 367 VAL A C 1
ATOM 2691 O O . VAL A 1 353 ? 10.552 -34.392 -29.569 1.00 27.71 367 VAL A O 1
ATOM 2695 N N . THR A 1 354 ? 12.113 -34.792 -31.158 1.00 26.53 368 THR A N 1
ATOM 2696 C CA . THR A 1 354 ? 12.951 -35.586 -30.259 1.00 26.87 368 THR A CA 1
ATOM 2697 C C . THR A 1 354 ? 13.430 -34.770 -29.053 1.00 26.51 368 THR A C 1
ATOM 2698 O O . THR A 1 354 ? 13.601 -35.317 -27.966 1.00 26.97 368 THR A O 1
ATOM 2702 N N . SER A 1 355 ? 13.621 -33.467 -29.251 1.00 26.14 369 SER A N 1
ATOM 2703 C CA . SER A 1 355 ? 14.047 -32.566 -28.183 1.00 27.34 369 SER A CA 1
ATOM 2704 C C . SER A 1 355 ? 12.947 -32.352 -27.151 1.00 27.94 369 SER A C 1
ATOM 2705 O O . SER A 1 355 ? 13.224 -32.208 -25.960 1.00 28.00 369 SER A O 1
ATOM 2708 N N . MET A 1 356 ? 11.704 -32.333 -27.631 1.00 28.40 370 MET A N 1
ATOM 2709 C CA . MET A 1 356 ? 10.522 -32.154 -26.794 1.00 27.93 370 MET A CA 1
ATOM 2710 C C . MET A 1 356 ? 10.184 -33.376 -25.941 1.00 27.54 370 MET A C 1
ATOM 2711 O O . MET A 1 356 ? 9.623 -33.233 -24.842 1.00 26.08 370 MET A O 1
ATOM 2716 N N . ARG A 1 357 ? 10.533 -34.564 -26.441 1.00 26.48 371 ARG A N 1
ATOM 2717 C CA . ARG A 1 357 ? 10.273 -35.827 -25.740 1.00 26.70 371 ARG A CA 1
ATOM 2718 C C . ARG A 1 357 ? 10.897 -35.915 -24.340 1.00 26.42 371 ARG A C 1
ATOM 2719 O O . ARG A 1 357 ? 10.421 -36.678 -23.491 1.00 27.68 371 ARG A O 1
ATOM 2727 N N . LEU A 1 358 ? 11.947 -35.138 -24.098 1.00 25.76 372 LEU A N 1
ATOM 2728 C CA . LEU A 1 358 ? 12.621 -35.148 -22.800 1.00 26.32 372 LEU A CA 1
ATOM 2729 C C . LEU A 1 358 ? 11.663 -34.681 -21.711 1.00 26.10 372 LEU A C 1
ATOM 2730 O O . LEU A 1 358 ? 11.673 -35.200 -20.592 1.00 25.39 372 LEU A O 1
ATOM 2735 N N . TYR A 1 359 ? 10.825 -33.707 -22.064 1.00 26.59 373 TYR A N 1
ATOM 2736 C CA . TYR A 1 359 ? 9.720 -33.272 -21.218 1.00 26.61 373 TYR A CA 1
ATOM 2737 C C . TYR A 1 359 ? 8.778 -34.426 -20.898 1.00 27.27 373 TYR A C 1
ATOM 2738 O O . TYR A 1 359 ? 8.535 -34.705 -19.721 1.00 26.81 373 TYR A O 1
ATOM 2747 N N . ALA A 1 360 ? 8.267 -35.105 -21.931 1.00 26.73 374 ALA A N 1
ATOM 2748 C CA . ALA A 1 360 ? 7.341 -36.225 -21.711 1.00 28.45 374 ALA A CA 1
ATOM 2749 C C . ALA A 1 360 ? 7.952 -37.307 -20.818 1.00 29.94 374 ALA A C 1
ATOM 2750 O O . ALA A 1 360 ? 7.305 -37.786 -19.888 1.00 29.11 374 ALA A O 1
ATOM 2752 N N . GLU A 1 361 ? 9.204 -37.668 -21.095 1.00 32.69 375 GLU A N 1
ATOM 2753 C CA . GLU A 1 361 ? 9.904 -38.694 -20.319 1.00 34.14 375 GLU A CA 1
ATOM 2754 C C . GLU A 1 361 ? 10.124 -38.276 -18.870 1.00 35.02 375 GLU A C 1
ATOM 2755 O O . GLU A 1 361 ? 9.962 -39.081 -17.960 1.00 35.50 375 GLU A O 1
ATOM 2761 N N . SER A 1 362 ? 10.478 -37.013 -18.660 1.00 36.09 376 SER A N 1
ATOM 2762 C CA . SER A 1 362 ? 10.835 -36.538 -17.328 1.00 38.10 376 SER A CA 1
ATOM 2763 C C . SER A 1 362 ? 9.635 -36.337 -16.416 1.00 41.07 376 SER A C 1
ATOM 2764 O O . SER A 1 362 ? 9.767 -36.387 -15.188 1.00 40.89 376 SER A O 1
ATOM 2767 N N . PHE A 1 363 ? 8.468 -36.122 -17.017 1.00 44.64 377 PHE A N 1
ATOM 2768 C CA . PHE A 1 363 ? 7.228 -35.975 -16.253 1.00 47.72 377 PHE A CA 1
ATOM 2769 C C . PHE A 1 363 ? 6.511 -37.292 -15.987 1.00 49.68 377 PHE A C 1
ATOM 2770 O O . PHE A 1 363 ? 5.452 -37.305 -15.366 1.00 52.84 377 PHE A O 1
ATOM 2778 N N . SER A 1 364 ? 7.101 -38.396 -16.442 1.00 53.08 378 SER A N 1
ATOM 2779 C CA . SER A 1 364 ? 6.597 -39.742 -16.157 1.00 54.67 378 SER A CA 1
ATOM 2780 C C . SER A 1 364 ? 6.421 -40.007 -14.667 1.00 56.64 378 SER A C 1
ATOM 2781 O O . SER A 1 364 ? 7.086 -39.394 -13.822 1.00 55.41 378 SER A O 1
ATOM 2784 N N . SER A 1 365 ? 5.518 -40.935 -14.361 1.00 57.85 379 SER A N 1
ATOM 2785 C CA . SER A 1 365 ? 5.319 -41.404 -12.999 1.00 58.99 379 SER A CA 1
ATOM 2786 C C . SER A 1 365 ? 6.593 -42.084 -12.500 1.00 57.36 379 SER A C 1
ATOM 2787 O O . SER A 1 365 ? 7.038 -41.839 -11.379 1.00 57.00 379 SER A O 1
ATOM 2790 N N . ARG A 1 366 ? 7.180 -42.912 -13.363 1.00 57.00 380 ARG A N 1
ATOM 2791 C CA . ARG A 1 366 ? 8.427 -43.618 -13.089 1.00 58.09 380 ARG A CA 1
ATOM 2792 C C . ARG A 1 366 ? 9.549 -42.676 -12.636 1.00 59.07 380 ARG A C 1
ATOM 2793 O O . ARG A 1 366 ? 10.164 -42.892 -11.587 1.00 57.94 380 ARG A O 1
ATOM 2801 N N . HIS A 1 367 ? 9.796 -41.634 -13.430 1.00 59.43 381 HIS A N 1
ATOM 2802 C CA . HIS A 1 367 ? 10.867 -40.673 -13.162 1.00 59.94 381 HIS A CA 1
ATOM 2803 C C . HIS A 1 367 ? 10.637 -39.862 -11.913 1.00 60.76 381 HIS A C 1
ATOM 2804 O O . HIS A 1 367 ? 11.583 -39.576 -11.174 1.00 59.74 381 HIS A O 1
ATOM 2811 N N . PHE A 1 368 ? 9.384 -39.487 -11.662 1.00 61.81 382 PHE A N 1
ATOM 2812 C CA . PHE A 1 368 ? 9.030 -38.758 -10.441 1.00 65.20 382 PHE A CA 1
ATOM 2813 C C . PHE A 1 368 ? 9.153 -39.616 -9.178 1.00 67.09 382 PHE A C 1
ATOM 2814 O O . PHE A 1 368 ? 9.441 -39.100 -8.096 1.00 66.30 382 PHE A O 1
ATOM 2822 N N . ASP A 1 369 ? 8.958 -40.926 -9.333 1.00 69.47 383 ASP A N 1
ATOM 2823 C CA . ASP A 1 369 ? 9.107 -41.892 -8.239 1.00 70.35 383 ASP A CA 1
ATOM 2824 C C . ASP A 1 369 ? 10.564 -42.086 -7.821 1.00 71.31 383 ASP A C 1
ATOM 2825 O O . ASP A 1 369 ? 10.842 -42.702 -6.789 1.00 69.04 383 ASP A O 1
ATOM 2830 N N . LEU A 1 370 ? 11.486 -41.565 -8.629 1.00 71.40 384 LEU A N 1
ATOM 2831 C CA . LEU A 1 370 ? 12.910 -41.590 -8.299 1.00 72.11 384 LEU A CA 1
ATOM 2832 C C . LEU A 1 370 ? 13.240 -40.623 -7.161 1.00 73.19 384 LEU A C 1
ATOM 2833 O O . LEU A 1 370 ? 14.287 -40.750 -6.519 1.00 73.90 384 LEU A O 1
ATOM 2838 N N . LYS A 1 371 ? 12.338 -39.670 -6.918 1.00 74.42 385 LYS A N 1
ATOM 2839 C CA . LYS A 1 371 ? 12.454 -38.705 -5.814 1.00 75.73 385 LYS A CA 1
ATOM 2840 C C . LYS A 1 371 ? 13.809 -37.997 -5.766 1.00 75.94 385 LYS A C 1
ATOM 2841 O O . LYS A 1 371 ? 14.449 -37.923 -4.712 1.00 76.76 385 LYS A O 1
ATOM 2847 N N . LEU A 1 372 ? 14.228 -37.479 -6.921 1.00 74.16 386 LEU A N 1
ATOM 2848 C CA . LEU A 1 372 ? 15.485 -36.740 -7.066 1.00 74.43 386 LEU A CA 1
ATOM 2849 C C . LEU A 1 372 ? 15.556 -35.500 -6.176 1.00 75.51 386 LEU A C 1
ATOM 2850 O O . LEU A 1 372 ? 16.638 -35.101 -5.739 1.00 75.18 386 LEU A O 1
ATOM 2855 N N . ASP A 1 373 ? 14.397 -34.903 -5.909 1.00 77.21 387 ASP A N 1
ATOM 2856 C CA . ASP A 1 373 ? 14.306 -33.667 -5.132 1.00 78.33 387 ASP A CA 1
ATOM 2857 C C . ASP A 1 373 ? 14.407 -33.886 -3.618 1.00 77.55 387 ASP A C 1
ATOM 2858 O O . ASP A 1 373 ? 14.297 -32.934 -2.841 1.00 76.43 387 ASP A O 1
ATOM 2863 N N . GLU A 1 374 ? 14.626 -35.136 -3.211 1.00 76.03 388 GLU A N 1
ATOM 2864 C CA . GLU A 1 374 ? 14.708 -35.491 -1.792 1.00 74.98 388 GLU A CA 1
ATOM 2865 C C . GLU A 1 374 ? 16.004 -36.220 -1.428 1.00 72.07 388 GLU A C 1
ATOM 2866 O O . GLU A 1 374 ? 16.295 -36.431 -0.248 1.00 68.13 388 GLU A O 1
ATOM 2872 N N . ILE A 1 375 ? 16.773 -36.602 -2.447 1.00 68.85 389 ILE A N 1
ATOM 2873 C CA . ILE A 1 375 ? 18.124 -37.112 -2.235 1.00 66.05 389 ILE A CA 1
ATOM 2874 C C . ILE A 1 375 ? 19.103 -35.941 -2.327 1.00 64.31 389 ILE A C 1
ATOM 2875 O O . ILE A 1 375 ? 19.094 -35.179 -3.301 1.00 62.76 389 ILE A O 1
ATOM 2880 N N . GLN A 1 376 ? 19.937 -35.807 -1.300 1.00 62.69 390 GLN A N 1
ATOM 2881 C CA . GLN A 1 376 ? 20.854 -34.680 -1.179 1.00 61.18 390 GLN A CA 1
ATOM 2882 C C . GLN A 1 376 ? 22.084 -34.840 -2.062 1.00 60.47 390 GLN A C 1
ATOM 2883 O O . GLN A 1 376 ? 22.577 -35.952 -2.262 1.00 63.71 390 GLN A O 1
ATOM 2889 N N . VAL A 1 377 ? 22.571 -33.716 -2.582 1.00 56.95 391 VAL A N 1
ATOM 2890 C CA . VAL A 1 377 ? 23.820 -33.671 -3.337 1.00 54.06 391 VAL A CA 1
ATOM 2891 C C . VAL A 1 377 ? 24.978 -33.374 -2.381 1.00 52.99 391 VAL A C 1
ATOM 2892 O O . VAL A 1 377 ? 25.055 -32.292 -1.793 1.00 52.71 391 VAL A O 1
ATOM 2896 N N . GLN A 1 378 ? 25.870 -34.349 -2.232 1.00 52.24 392 GLN A N 1
ATOM 2897 C CA . GLN A 1 378 ? 26.971 -34.260 -1.278 1.00 53.12 392 GLN A CA 1
ATOM 2898 C C . GLN A 1 378 ? 28.267 -33.765 -1.928 1.00 51.25 392 GLN A C 1
ATOM 2899 O O . GLN A 1 378 ? 29.356 -33.936 -1.379 1.00 53.60 392 GLN A O 1
ATOM 2905 N N . VAL A 1 379 ? 28.129 -33.148 -3.096 1.00 46.69 393 VAL A N 1
ATOM 2906 C CA . VAL A 1 379 ? 29.242 -32.573 -3.842 1.00 43.09 393 VAL A CA 1
ATOM 2907 C C . VAL A 1 379 ? 29.232 -31.062 -3.602 1.00 41.07 393 VAL A C 1
ATOM 2908 O O . VAL A 1 379 ? 28.155 -30.472 -3.512 1.00 41.58 393 VAL A O 1
ATOM 2912 N N . PRO A 1 380 ? 30.421 -30.432 -3.464 1.00 40.28 394 PRO A N 1
ATOM 2913 C CA . PRO A 1 380 ? 30.478 -28.964 -3.346 1.00 39.93 394 PRO A CA 1
ATOM 2914 C C . PRO A 1 380 ? 29.739 -28.260 -4.495 1.00 39.66 394 PRO A C 1
ATOM 2915 O O . PRO A 1 380 ? 29.962 -28.575 -5.665 1.00 37.54 394 PRO A O 1
ATOM 2919 N N . THR A 1 381 ? 28.865 -27.319 -4.151 1.00 39.72 395 THR A N 1
ATOM 2920 C CA . THR A 1 381 ? 27.958 -26.720 -5.124 1.00 39.01 395 THR A CA 1
ATOM 2921 C C . THR A 1 381 ? 28.005 -25.194 -5.098 1.00 38.74 395 THR A C 1
ATOM 2922 O O . THR A 1 381 ? 28.179 -24.586 -4.044 1.00 40.50 395 THR A O 1
ATOM 2926 N N . TRP A 1 382 ? 27.869 -24.598 -6.280 1.00 37.14 396 TRP A N 1
ATOM 2927 C CA . TRP A 1 382 ? 27.830 -23.156 -6.463 1.00 35.88 396 TRP A CA 1
ATOM 2928 C C . TRP A 1 382 ? 26.649 -22.827 -7.329 1.00 37.07 396 TRP A C 1
ATOM 2929 O O . TRP A 1 382 ? 26.353 -23.546 -8.296 1.00 35.46 396 TRP A O 1
ATOM 2940 N N . VAL A 1 383 ? 25.970 -21.730 -7.001 1.00 37.73 397 VAL A N 1
ATOM 2941 C CA . VAL A 1 383 ? 24.737 -21.349 -7.687 1.00 38.37 397 VAL A CA 1
ATOM 2942 C C . VAL A 1 383 ? 24.781 -19.907 -8.201 1.00 38.87 397 VAL A C 1
ATOM 2943 O O . VAL A 1 383 ? 25.173 -18.991 -7.479 1.00 42.16 397 VAL A O 1
ATOM 2947 N N . LEU A 1 384 ? 24.380 -19.719 -9.456 1.00 37.59 398 LEU A N 1
ATOM 2948 C CA . LEU A 1 384 ? 24.291 -18.394 -10.055 1.00 36.78 398 LEU A CA 1
ATOM 2949 C C . LEU A 1 384 ? 22.828 -18.015 -10.262 1.00 36.16 398 LEU A C 1
ATOM 2950 O O . LEU A 1 384 ? 22.059 -18.774 -10.847 1.00 35.09 398 LEU A O 1
ATOM 2955 N N . GLN A 1 385 ? 22.444 -16.842 -9.772 1.00 36.16 399 GLN A N 1
ATOM 2956 C CA . GLN A 1 385 ? 21.040 -16.450 -9.771 1.00 36.79 399 GLN A CA 1
ATOM 2957 C C . GLN A 1 385 ? 20.849 -15.098 -10.434 1.00 37.15 399 GLN A C 1
ATOM 2958 O O . GLN A 1 385 ? 20.977 -14.049 -9.795 1.00 36.82 399 GLN A O 1
ATOM 2964 N N . ALA A 1 386 ? 20.538 -15.135 -11.724 1.00 38.07 400 ALA A N 1
ATOM 2965 C CA . ALA A 1 386 ? 20.326 -13.925 -12.504 1.00 40.25 400 ALA A CA 1
ATOM 2966 C C . ALA A 1 386 ? 19.013 -13.267 -12.110 1.00 41.58 400 ALA A C 1
ATOM 2967 O O . ALA A 1 386 ? 18.107 -13.936 -11.610 1.00 40.53 400 ALA A O 1
ATOM 2969 N N . LYS A 1 387 ? 18.922 -11.960 -12.349 1.00 44.74 401 LYS A N 1
ATOM 2970 C CA . LYS A 1 387 ? 17.731 -11.166 -12.047 1.00 47.64 401 LYS A CA 1
ATOM 2971 C C . LYS A 1 387 ? 16.450 -11.785 -12.619 1.00 48.06 401 LYS A C 1
ATOM 2972 O O . LYS A 1 387 ? 15.501 -12.046 -11.878 1.00 48.75 401 LYS A O 1
ATOM 2978 N N . HIS A 1 388 ? 16.440 -12.035 -13.928 1.00 48.79 402 HIS A N 1
ATOM 2979 C CA . HIS A 1 388 ? 15.220 -12.443 -14.634 1.00 49.31 402 HIS A CA 1
ATOM 2980 C C . HIS A 1 388 ? 15.149 -13.910 -14.973 1.00 50.83 402 HIS A C 1
ATOM 2981 O O . HIS A 1 388 ? 14.655 -14.289 -16.042 1.00 51.78 402 HIS A O 1
ATOM 2988 N N . GLU A 1 389 ? 15.637 -14.756 -14.071 1.00 52.41 403 GLU A N 1
ATOM 2989 C CA . GLU A 1 389 ? 15.394 -16.188 -14.190 1.00 54.57 403 GLU A CA 1
ATOM 2990 C C . GLU A 1 389 ? 13.923 -16.434 -13.860 1.00 55.43 403 GLU A C 1
ATOM 2991 O O . GLU A 1 389 ? 13.304 -15.665 -13.118 1.00 54.57 403 GLU A O 1
ATOM 2997 N N . LEU A 1 390 ? 13.372 -17.502 -14.428 1.00 57.51 404 LEU A N 1
ATOM 2998 C CA . LEU A 1 390 ? 11.943 -17.794 -14.347 1.00 56.37 404 LEU A CA 1
ATOM 2999 C C . LEU A 1 390 ? 11.466 -18.125 -12.929 1.00 54.67 404 LEU A C 1
ATOM 3000 O O . LEU A 1 390 ? 10.274 -18.019 -12.627 1.00 55.83 404 LEU A O 1
ATOM 3005 N N . ALA A 1 391 ? 12.405 -18.512 -12.068 1.00 52.03 405 ALA A N 1
ATOM 3006 C CA . ALA A 1 391 ? 12.131 -18.782 -10.656 1.00 50.37 405 ALA A CA 1
ATOM 3007 C C . ALA A 1 391 ? 13.380 -18.550 -9.807 1.00 49.01 405 ALA A C 1
ATOM 3008 O O . ALA A 1 391 ? 14.497 -18.506 -10.332 1.00 47.84 405 ALA A O 1
ATOM 3010 N N . TYR A 1 392 ? 13.181 -18.406 -8.498 1.00 46.95 406 TYR A N 1
ATOM 3011 C CA . TYR A 1 392 ? 14.270 -18.127 -7.558 1.00 46.68 406 TYR A CA 1
ATOM 3012 C C . TYR A 1 392 ? 14.033 -18.789 -6.194 1.00 45.58 406 TYR A C 1
ATOM 3013 O O . TYR A 1 392 ? 12.909 -18.812 -5.691 1.00 44.26 406 TYR A O 1
ATOM 3022 N N . GLN A 1 393 ? 15.103 -19.307 -5.596 1.00 44.59 407 GLN A N 1
ATOM 3023 C CA . GLN A 1 393 ? 15.045 -19.829 -4.232 1.00 45.91 407 GLN A CA 1
ATOM 3024 C C . GLN A 1 393 ? 16.205 -19.335 -3.372 1.00 44.60 407 GLN A C 1
ATOM 3025 O O . GLN A 1 393 ? 17.349 -19.322 -3.825 1.00 42.45 407 GLN A O 1
ATOM 3031 N N . PRO A 1 394 ? 15.912 -18.932 -2.119 1.00 45.72 408 PRO A N 1
ATOM 3032 C CA . PRO A 1 394 ? 16.951 -18.438 -1.215 1.00 44.46 408 PRO A CA 1
ATOM 3033 C C . PRO A 1 394 ? 17.867 -19.570 -0.748 1.00 43.62 408 PRO A C 1
ATOM 3034 O O . PRO A 1 394 ? 17.478 -20.737 -0.822 1.00 40.90 408 PRO A O 1
ATOM 3038 N N . PRO A 1 395 ? 19.080 -19.233 -0.269 1.00 45.01 409 PRO A N 1
ATOM 3039 C CA . PRO A 1 395 ? 20.040 -20.270 0.124 1.00 46.69 409 PRO A CA 1
ATOM 3040 C C . PRO A 1 395 ? 19.505 -21.244 1.185 1.00 50.49 409 PRO A C 1
ATOM 3041 O O . PRO A 1 395 ? 19.894 -22.417 1.185 1.00 52.45 409 PRO A O 1
ATOM 3045 N N . CYS A 1 396 ? 18.615 -20.773 2.058 1.00 52.98 410 CYS A N 1
ATOM 3046 C CA . CYS A 1 396 ? 18.045 -21.616 3.118 1.00 57.06 410 CYS A CA 1
ATOM 3047 C C . CYS A 1 396 ? 17.281 -22.840 2.614 1.00 55.75 410 CYS A C 1
ATOM 3048 O O . CYS A 1 396 ? 17.457 -23.941 3.146 1.00 55.85 410 CYS A O 1
ATOM 3051 N N . ILE A 1 397 ? 16.449 -22.671 1.593 1.00 53.03 411 ILE A N 1
ATOM 3052 C CA . ILE A 1 397 ? 15.761 -23.804 1.006 1.00 51.53 411 ILE A CA 1
ATOM 3053 C C . ILE A 1 397 ? 16.680 -24.623 0.106 1.00 51.06 411 ILE A C 1
ATOM 3054 O O . ILE A 1 397 ? 16.559 -25.812 0.019 1.00 51.11 411 ILE A O 1
ATOM 3059 N N . LEU A 1 398 ? 17.584 -23.950 -0.575 1.00 51.14 412 LEU A N 1
ATOM 3060 C CA . LEU A 1 398 ? 18.552 -24.607 -1.463 1.00 50.06 412 LEU A CA 1
ATOM 3061 C C . LEU A 1 398 ? 19.461 -25.580 -0.717 1.00 49.71 412 LEU A C 1
ATOM 3062 O O . LEU A 1 398 ? 19.804 -26.641 -1.247 1.00 47.77 412 LEU A O 1
ATOM 3067 N N . LYS A 1 399 ? 19.831 -25.221 0.513 1.00 50.21 413 LYS A N 1
ATOM 3068 C CA . LYS A 1 399 ? 20.707 -26.053 1.345 1.00 53.62 413 LYS A CA 1
ATOM 3069 C C . LYS A 1 399 ? 20.119 -27.430 1.666 1.00 55.24 413 LYS A C 1
ATOM 3070 O O . LYS A 1 399 ? 20.844 -28.329 2.097 1.00 55.43 413 LYS A O 1
ATOM 3076 N N . MET A 1 400 ? 18.813 -27.589 1.449 1.00 57.64 414 MET A N 1
ATOM 3077 C CA . MET A 1 400 ? 18.141 -28.884 1.609 1.00 60.57 414 MET A CA 1
ATOM 3078 C C . MET A 1 400 ? 18.538 -29.895 0.528 1.00 59.33 414 MET A C 1
ATOM 3079 O O . MET A 1 400 ? 18.743 -31.075 0.820 1.00 58.52 414 MET A O 1
ATOM 3084 N N . LYS A 1 401 ? 18.642 -29.430 -0.715 1.00 58.86 415 LYS A N 1
ATOM 3085 C CA . LYS A 1 401 ? 19.052 -30.285 -1.827 1.00 56.77 415 LYS A CA 1
ATOM 3086 C C . LYS A 1 401 ? 20.572 -30.287 -1.986 1.00 54.42 415 LYS A C 1
ATOM 3087 O O . LYS A 1 401 ? 21.145 -31.250 -2.500 1.00 55.55 415 LYS A O 1
ATOM 3093 N N . TYR A 1 402 ? 21.213 -29.207 -1.537 1.00 50.96 416 TYR A N 1
ATOM 3094 C CA . TYR A 1 402 ? 22.656 -29.028 -1.686 1.00 48.21 416 TYR A CA 1
ATOM 3095 C C . TYR A 1 402 ? 23.303 -28.656 -0.355 1.00 45.79 416 TYR A C 1
ATOM 3096 O O . TYR A 1 402 ? 23.671 -27.502 -0.149 1.00 44.69 416 TYR A O 1
ATOM 3105 N N . PRO A 1 403 ? 23.445 -29.634 0.556 1.00 46.63 417 PRO A N 1
ATOM 3106 C CA . PRO A 1 403 ? 24.030 -29.361 1.875 1.00 47.81 417 PRO A CA 1
ATOM 3107 C C . PRO A 1 403 ? 25.449 -28.782 1.815 1.00 47.49 417 PRO A C 1
ATOM 3108 O O . PRO A 1 403 ? 25.886 -28.134 2.769 1.00 46.55 417 PRO A O 1
ATOM 3112 N N . LYS A 1 404 ? 26.145 -28.999 0.700 1.00 47.16 418 LYS A N 1
ATOM 3113 C CA . LYS A 1 404 ? 27.523 -28.528 0.545 1.00 47.15 418 LYS A CA 1
ATOM 3114 C C . LYS A 1 404 ? 27.629 -27.282 -0.346 1.00 46.72 418 LYS A C 1
ATOM 3115 O O . LYS A 1 404 ? 28.630 -27.072 -1.038 1.00 48.24 418 LYS A O 1
ATOM 3121 N N . LEU A 1 405 ? 26.593 -26.449 -0.302 1.00 45.14 419 LEU A N 1
ATOM 3122 C CA . LEU A 1 405 ? 26.563 -25.196 -1.045 1.00 44.53 419 LEU A CA 1
ATOM 3123 C C . LEU A 1 405 ? 27.630 -24.223 -0.547 1.00 45.05 419 LEU A C 1
ATOM 3124 O O . LEU A 1 405 ? 27.625 -23.807 0.613 1.00 46.54 419 LEU A O 1
ATOM 3129 N N . VAL A 1 406 ? 28.542 -23.868 -1.445 1.00 45.37 420 VAL A N 1
ATOM 3130 C CA . VAL A 1 406 ? 29.668 -22.998 -1.121 1.00 45.47 420 VAL A CA 1
ATOM 3131 C C . VAL A 1 406 ? 29.261 -21.523 -1.162 1.00 46.46 420 VAL A C 1
ATOM 3132 O O . VAL A 1 406 ? 29.699 -20.731 -0.321 1.00 48.27 420 VAL A O 1
ATOM 3136 N N . ASN A 1 407 ? 28.421 -21.168 -2.134 1.00 46.52 421 ASN A N 1
ATOM 3137 C CA . ASN A 1 407 ? 27.948 -19.794 -2.305 1.00 45.49 421 ASN A CA 1
ATOM 3138 C C . ASN A 1 407 ? 26.793 -19.679 -3.294 1.00 45.61 421 ASN A C 1
ATOM 3139 O O . ASN A 1 407 ? 26.634 -20.522 -4.182 1.00 46.00 421 ASN A O 1
ATOM 3144 N N . ALA A 1 408 ? 25.988 -18.634 -3.123 1.00 43.83 422 ALA A N 1
ATOM 3145 C CA . ALA A 1 408 ? 24.978 -18.258 -4.098 1.00 45.04 422 ALA A CA 1
ATOM 3146 C C . ALA A 1 408 ? 25.306 -16.864 -4.628 1.00 45.80 422 ALA A C 1
ATOM 3147 O O . ALA A 1 408 ? 25.128 -15.872 -3.916 1.00 45.10 422 ALA A O 1
ATOM 3149 N N . SER A 1 409 ? 25.812 -16.799 -5.861 1.00 44.51 423 SER A N 1
ATOM 3150 C CA . SER A 1 409 ? 26.136 -15.524 -6.503 1.00 44.54 423 SER A CA 1
ATOM 3151 C C . SER A 1 409 ? 24.901 -14.904 -7.132 1.00 44.48 423 SER A C 1
ATOM 3152 O O . SER A 1 409 ? 24.267 -15.498 -8.008 1.00 47.42 423 SER A O 1
ATOM 3155 N N . VAL A 1 410 ? 24.576 -13.699 -6.690 1.00 43.85 424 VAL A N 1
ATOM 3156 C CA . VAL A 1 410 ? 23.391 -12.999 -7.159 1.00 44.11 424 VAL A CA 1
ATOM 3157 C C . VAL A 1 410 ? 23.803 -11.911 -8.140 1.00 44.74 424 VAL A C 1
ATOM 3158 O O . VAL A 1 410 ? 24.631 -11.060 -7.807 1.00 44.12 424 VAL A O 1
ATOM 3162 N N . ILE A 1 411 ? 23.246 -11.956 -9.350 1.00 44.52 425 ILE A N 1
ATOM 3163 C CA . ILE A 1 411 ? 23.441 -10.884 -10.326 1.00 46.92 425 ILE A CA 1
ATOM 3164 C C . ILE A 1 411 ? 22.194 -10.027 -10.357 1.00 46.77 425 ILE A C 1
ATOM 3165 O O . ILE A 1 411 ? 21.089 -10.531 -10.174 1.00 46.38 425 ILE A O 1
ATOM 3170 N N . GLU A 1 412 ? 22.382 -8.737 -10.619 1.00 48.94 426 GLU A N 1
ATOM 3171 C CA . GLU A 1 412 ? 21.276 -7.799 -10.769 1.00 52.46 426 GLU A CA 1
ATOM 3172 C C . GLU A 1 412 ? 20.865 -7.626 -12.228 1.00 51.58 426 GLU A C 1
ATOM 3173 O O . GLU A 1 412 ? 20.058 -6.757 -12.552 1.00 52.37 426 GLU A O 1
ATOM 3179 N N . ASP A 1 413 ? 21.415 -8.462 -13.103 1.00 50.61 427 ASP A N 1
ATOM 3180 C CA . ASP A 1 413 ? 21.069 -8.417 -14.520 1.00 49.27 427 ASP A CA 1
ATOM 3181 C C . ASP A 1 413 ? 20.967 -9.819 -15.126 1.00 45.85 427 ASP A C 1
ATOM 3182 O O . ASP A 1 413 ? 21.357 -10.809 -14.502 1.00 42.66 427 ASP A O 1
ATOM 3187 N N . GLY A 1 414 ? 20.427 -9.892 -16.341 1.00 43.35 428 GLY A N 1
ATOM 3188 C CA . GLY A 1 414 ? 20.390 -11.135 -17.099 1.00 39.69 428 GLY A CA 1
ATOM 3189 C C . GLY A 1 414 ? 19.156 -11.970 -16.835 1.00 37.82 428 GLY A C 1
ATOM 3190 O O . GLY A 1 414 ? 18.432 -11.746 -15.868 1.00 37.64 428 GLY A O 1
ATOM 3191 N N . GLY A 1 415 ? 18.920 -12.936 -17.713 1.00 37.03 429 GLY A N 1
ATOM 3192 C CA . GLY A 1 415 ? 17.778 -13.822 -17.592 1.00 35.24 429 GLY A CA 1
ATOM 3193 C C . GLY A 1 415 ? 18.190 -15.276 -17.642 1.00 34.01 429 GLY A C 1
ATOM 3194 O O . GLY A 1 415 ? 19.213 -15.668 -17.082 1.00 34.09 429 GLY A O 1
ATOM 3195 N N . HIS A 1 416 ? 17.392 -16.062 -18.350 1.00 32.45 430 HIS A N 1
ATOM 3196 C CA . HIS A 1 416 ? 17.503 -17.512 -18.375 1.00 32.39 430 HIS A CA 1
ATOM 3197 C C . HIS A 1 416 ? 18.686 -18.047 -19.162 1.00 32.54 430 HIS A C 1
ATOM 3198 O O . HIS A 1 416 ? 19.338 -18.991 -18.715 1.00 32.37 430 HIS A O 1
ATOM 3205 N N . PHE A 1 417 ? 18.971 -17.455 -20.327 1.00 30.99 431 PHE A N 1
ATOM 3206 C CA . PHE A 1 417 ? 20.063 -17.899 -21.208 1.00 30.13 431 PHE A CA 1
ATOM 3207 C C . PHE A 1 417 ? 21.388 -17.219 -20.858 1.00 30.42 431 PHE A C 1
ATOM 3208 O O . PHE A 1 417 ? 22.023 -16.586 -21.704 1.00 29.79 431 PHE A O 1
ATOM 3216 N N . LEU A 1 418 ? 21.809 -17.390 -19.609 1.00 31.56 432 LEU A N 1
ATOM 3217 C CA . LEU A 1 418 ? 22.888 -16.608 -19.027 1.00 31.43 432 LEU A CA 1
ATOM 3218 C C . LEU A 1 418 ? 24.202 -16.619 -19.807 1.00 31.46 432 LEU A C 1
ATOM 3219 O O . LEU A 1 418 ? 24.743 -15.558 -20.120 1.00 31.80 432 LEU A O 1
ATOM 3224 N N . ALA A 1 419 ? 24.706 -17.805 -20.136 1.00 31.54 433 ALA A N 1
ATOM 3225 C CA . ALA A 1 419 ? 25.975 -17.911 -20.857 1.00 31.36 433 ALA A CA 1
ATOM 3226 C C . ALA A 1 419 ? 25.890 -17.290 -22.251 1.00 31.54 433 ALA A C 1
ATOM 3227 O O . ALA A 1 419 ? 26.882 -16.768 -22.757 1.00 32.62 433 ALA A O 1
ATOM 3229 N N . PHE A 1 420 ? 24.706 -17.351 -22.856 1.00 31.14 434 PHE A N 1
ATOM 3230 C CA . PHE A 1 420 ? 24.466 -16.803 -24.195 1.00 30.93 434 PHE A CA 1
ATOM 3231 C C . PHE A 1 420 ? 24.259 -15.291 -24.143 1.00 31.60 434 PHE A C 1
ATOM 3232 O O . PHE A 1 420 ? 24.576 -14.585 -25.097 1.00 31.56 434 PHE A O 1
ATOM 3240 N N . GLU A 1 421 ? 23.728 -14.804 -23.021 1.00 32.74 435 GLU A N 1
ATOM 3241 C CA . GLU A 1 421 ? 23.350 -13.395 -22.871 1.00 33.49 435 GLU A CA 1
ATOM 3242 C C . GLU A 1 421 ? 24.474 -12.533 -22.296 1.00 34.29 435 GLU A C 1
ATOM 3243 O O . GLU A 1 421 ? 24.745 -11.437 -22.797 1.00 33.99 435 GLU A O 1
ATOM 3249 N N . LEU A 1 422 ? 25.104 -13.022 -21.227 1.00 34.36 436 LEU A N 1
ATOM 3250 C CA . LEU A 1 422 ? 26.189 -12.299 -20.566 1.00 33.44 436 LEU A CA 1
ATOM 3251 C C . LEU A 1 422 ? 27.422 -13.195 -20.454 1.00 32.86 436 LEU A C 1
ATOM 3252 O O . LEU A 1 422 ? 27.796 -13.604 -19.344 1.00 31.06 436 LEU A O 1
ATOM 3257 N N . PRO A 1 423 ? 28.064 -13.491 -21.604 1.00 32.32 437 PRO A N 1
ATOM 3258 C CA . PRO A 1 423 ? 29.163 -14.458 -21.670 1.00 33.38 437 PRO A CA 1
ATOM 3259 C C . PRO A 1 423 ? 30.337 -14.140 -20.733 1.00 34.40 437 PRO A C 1
ATOM 3260 O O . PRO A 1 423 ? 30.909 -15.057 -20.143 1.00 32.20 437 PRO A O 1
ATOM 3264 N N . GLU A 1 424 ? 30.679 -12.860 -20.596 1.00 36.43 438 GLU A N 1
ATOM 3265 C CA . GLU A 1 424 ? 31.794 -12.454 -19.740 1.00 39.03 438 GLU A CA 1
ATOM 3266 C C . GLU A 1 424 ? 31.481 -12.709 -18.273 1.00 38.01 438 GLU A C 1
ATOM 3267 O O . GLU A 1 424 ? 32.249 -13.368 -17.572 1.00 37.72 438 GLU A O 1
ATOM 3273 N N . ILE A 1 425 ? 30.338 -12.186 -17.835 1.00 37.89 439 ILE A N 1
ATOM 3274 C CA . ILE A 1 425 ? 29.849 -12.326 -16.466 1.00 36.43 439 ILE A CA 1
ATOM 3275 C C . ILE A 1 425 ? 29.673 -13.802 -16.102 1.00 36.25 439 ILE A C 1
ATOM 3276 O O . ILE A 1 425 ? 30.067 -14.228 -15.010 1.00 37.49 439 ILE A O 1
ATOM 3281 N N . PHE A 1 426 ? 29.116 -14.582 -17.030 1.00 34.88 440 PHE A N 1
ATOM 3282 C CA . PHE A 1 426 ? 28.958 -16.027 -16.849 1.00 33.28 440 PHE A CA 1
ATOM 3283 C C . PHE A 1 426 ? 30.301 -16.708 -16.575 1.00 33.60 440 PHE A C 1
ATOM 3284 O O . PHE A 1 426 ? 30.460 -17.407 -15.569 1.00 33.73 440 PHE A O 1
ATOM 3292 N N . ALA A 1 427 ? 31.253 -16.499 -17.480 1.00 32.96 441 ALA A N 1
ATOM 3293 C CA . ALA A 1 427 ? 32.549 -17.172 -17.427 1.00 34.24 441 ALA A CA 1
ATOM 3294 C C . ALA A 1 427 ? 33.360 -16.773 -16.197 1.00 34.53 441 ALA A C 1
ATOM 3295 O O . ALA A 1 427 ? 33.964 -17.622 -15.542 1.00 35.59 441 ALA A O 1
ATOM 3297 N N . LYS A 1 428 ? 33.362 -15.478 -15.896 1.00 35.74 442 LYS A N 1
ATOM 3298 C CA . LYS A 1 428 ? 33.960 -14.947 -14.673 1.00 37.69 442 LYS A CA 1
ATOM 3299 C C . LYS A 1 428 ? 33.482 -15.710 -13.428 1.00 37.86 442 LYS A C 1
ATOM 3300 O O . LYS A 1 428 ? 34.297 -16.122 -12.601 1.00 40.77 442 LYS A O 1
ATOM 3306 N N . ASP A 1 429 ? 32.167 -15.908 -13.313 1.00 37.44 443 ASP A N 1
ATOM 3307 C CA . ASP A 1 429 ? 31.570 -16.547 -12.136 1.00 36.33 443 ASP A CA 1
ATOM 3308 C C . ASP A 1 429 ? 31.863 -18.039 -12.047 1.00 35.54 443 ASP A C 1
ATOM 3309 O O . ASP A 1 429 ? 32.035 -18.574 -10.944 1.00 33.38 443 ASP A O 1
ATOM 3314 N N . VAL A 1 430 ? 31.898 -18.709 -13.203 1.00 32.96 444 VAL A N 1
ATOM 3315 C CA . VAL A 1 430 ? 32.241 -20.132 -13.258 1.00 31.61 444 VAL A CA 1
ATOM 3316 C C . VAL A 1 430 ? 33.688 -20.373 -12.809 1.00 32.82 444 VAL A C 1
ATOM 3317 O O . VAL A 1 430 ? 33.963 -21.315 -12.066 1.00 31.89 444 VAL A O 1
ATOM 3321 N N . LEU A 1 431 ? 34.600 -19.522 -13.278 1.00 33.26 445 LEU A N 1
ATOM 3322 C CA . LEU A 1 431 ? 36.013 -19.604 -12.920 1.00 33.92 445 LEU A CA 1
ATOM 3323 C C . LEU A 1 431 ? 36.225 -19.308 -11.433 1.00 34.57 445 LEU A C 1
ATOM 3324 O O . LEU A 1 431 ? 37.021 -19.966 -10.778 1.00 34.08 445 LEU A O 1
ATOM 3329 N N . LYS A 1 432 ? 35.498 -18.316 -10.923 1.00 37.44 446 LYS A N 1
ATOM 3330 C CA . LYS A 1 432 ? 35.498 -17.959 -9.502 1.00 39.80 446 LYS A CA 1
ATOM 3331 C C . LYS A 1 432 ? 35.056 -19.147 -8.639 1.00 39.00 446 LYS A C 1
ATOM 3332 O O . LYS A 1 432 ? 35.671 -19.437 -7.607 1.00 40.21 446 LYS A O 1
ATOM 3338 N N . ALA A 1 433 ? 34.007 -19.840 -9.083 1.00 37.58 447 ALA A N 1
ATOM 3339 C CA . ALA A 1 433 ? 33.509 -21.046 -8.412 1.00 36.68 447 ALA A CA 1
ATOM 3340 C C . ALA A 1 433 ? 34.569 -22.144 -8.353 1.00 37.05 447 ALA A C 1
ATOM 3341 O O . ALA A 1 433 ? 34.821 -22.724 -7.292 1.00 34.82 447 ALA A O 1
ATOM 3343 N N . ILE A 1 434 ? 35.189 -22.426 -9.496 1.00 36.65 448 ILE A N 1
ATOM 3344 C CA . ILE A 1 434 ? 36.194 -23.485 -9.559 1.00 38.38 448 ILE A CA 1
ATOM 3345 C C . ILE A 1 434 ? 37.431 -23.115 -8.733 1.00 39.24 448 ILE A C 1
ATOM 3346 O O . ILE A 1 434 ? 38.050 -23.986 -8.124 1.00 38.43 448 ILE A O 1
ATOM 3351 N N . GLY A 1 435 ? 37.760 -21.823 -8.703 1.00 40.22 449 GLY A N 1
ATOM 3352 C CA . GLY A 1 435 ? 38.805 -21.316 -7.825 1.00 42.90 449 GLY A CA 1
ATOM 3353 C C . GLY A 1 435 ? 38.497 -21.695 -6.389 1.00 44.96 449 GLY A C 1
ATOM 3354 O O . GLY A 1 435 ? 39.327 -22.292 -5.705 1.00 45.94 449 GLY A O 1
ATOM 3355 N N . GLU A 1 436 ? 37.282 -21.380 -5.948 1.00 46.94 450 GLU A N 1
ATOM 3356 C CA . GLU A 1 436 ? 36.849 -21.678 -4.584 1.00 47.72 450 GLU A CA 1
ATOM 3357 C C . GLU A 1 436 ? 36.750 -23.165 -4.291 1.00 46.88 450 GLU A C 1
ATOM 3358 O O . GLU A 1 436 ? 36.973 -23.580 -3.153 1.00 46.71 450 GLU A O 1
ATOM 3364 N N . PHE A 1 437 ? 36.425 -23.962 -5.312 1.00 44.97 451 PHE A N 1
ATOM 3365 C CA . PHE A 1 437 ? 36.375 -25.420 -5.169 1.00 44.70 451 PHE A CA 1
ATOM 3366 C C . PHE A 1 437 ? 37.762 -26.004 -4.923 1.00 45.46 451 PHE A C 1
ATOM 3367 O O . PHE A 1 437 ? 37.930 -26.888 -4.081 1.00 46.75 451 PHE A O 1
ATOM 3375 N N . ARG A 1 438 ? 38.750 -25.519 -5.669 1.00 44.01 452 ARG A N 1
ATOM 3376 C CA . ARG A 1 438 ? 40.118 -26.011 -5.542 1.00 45.02 452 ARG A CA 1
ATOM 3377 C C . ARG A 1 438 ? 40.726 -25.578 -4.215 1.00 47.28 452 ARG A C 1
ATOM 3378 O O . ARG A 1 438 ? 41.500 -26.320 -3.608 1.00 45.28 452 ARG A O 1
ATOM 3386 N N . LYS A 1 439 ? 40.346 -24.378 -3.778 1.00 51.24 453 LYS A N 1
ATOM 3387 C CA . LYS A 1 439 ? 40.800 -23.779 -2.526 1.00 55.81 453 LYS A CA 1
ATOM 3388 C C . LYS A 1 439 ? 40.349 -24.568 -1.299 1.00 59.04 453 LYS A C 1
ATOM 3389 O O . LYS A 1 439 ? 41.105 -24.714 -0.339 1.00 59.94 453 LYS A O 1
ATOM 3395 N N . LEU A 1 440 ? 39.117 -25.071 -1.333 1.00 63.30 454 LEU A N 1
ATOM 3396 C CA . LEU A 1 440 ? 38.547 -25.790 -0.195 1.00 66.46 454 LEU A CA 1
ATOM 3397 C C . LEU A 1 440 ? 39.051 -27.222 -0.090 1.00 68.58 454 LEU A C 1
ATOM 3398 O O . LEU A 1 440 ? 39.138 -27.770 1.010 1.00 68.43 454 LEU A O 1
ATOM 3403 N N . LYS A 1 441 ? 39.393 -27.812 -1.234 1.00 71.66 455 LYS A N 1
ATOM 3404 C CA . LYS A 1 441 ? 39.915 -29.178 -1.298 1.00 75.72 455 LYS A CA 1
ATOM 3405 C C . LYS A 1 441 ? 41.214 -29.340 -0.492 1.00 78.03 455 LYS A C 1
ATOM 3406 O O . LYS A 1 441 ? 41.614 -30.461 -0.156 1.00 77.50 455 LYS A O 1
ATOM 3412 N N . ASN A 1 442 ? 41.858 -28.213 -0.188 1.00 80.38 456 ASN A N 1
ATOM 3413 C CA . ASN A 1 442 ? 43.024 -28.174 0.691 1.00 81.14 456 ASN A CA 1
ATOM 3414 C C . ASN A 1 442 ? 42.600 -27.975 2.142 1.00 80.74 456 ASN A C 1
ATOM 3415 O O . ASN A 1 442 ? 43.307 -28.368 3.068 1.00 83.48 456 ASN A O 1
ATOM 3420 N N . LEU B 1 19 ? -23.443 -5.907 -19.465 1.00 62.73 33 LEU B N 1
ATOM 3421 C CA . LEU B 1 19 ? -24.176 -6.710 -20.486 1.00 60.69 33 LEU B CA 1
ATOM 3422 C C . LEU B 1 19 ? -24.490 -5.872 -21.733 1.00 58.77 33 LEU B C 1
ATOM 3423 O O . LEU B 1 19 ? -25.652 -5.675 -22.099 1.00 60.67 33 LEU B O 1
ATOM 3428 N N . ASP B 1 20 ? -23.436 -5.392 -22.385 1.00 53.80 34 ASP B N 1
ATOM 3429 C CA . ASP B 1 20 ? -23.559 -4.489 -23.526 1.00 52.26 34 ASP B CA 1
ATOM 3430 C C . ASP B 1 20 ? -24.079 -5.188 -24.790 1.00 49.44 34 ASP B C 1
ATOM 3431 O O . ASP B 1 20 ? -23.407 -6.045 -25.368 1.00 46.30 34 ASP B O 1
ATOM 3436 N N . LEU B 1 21 ? -25.272 -4.793 -25.222 1.00 46.79 35 LEU B N 1
ATOM 3437 C CA . LEU B 1 21 ? -25.923 -5.409 -26.374 1.00 45.68 35 LEU B CA 1
ATOM 3438 C C . LEU B 1 21 ? -25.456 -4.830 -27.709 1.00 45.09 35 LEU B C 1
ATOM 3439 O O . LEU B 1 21 ? -25.678 -5.430 -28.764 1.00 43.42 35 LEU B O 1
ATOM 3444 N N . GLU B 1 22 ? -24.811 -3.667 -27.657 1.00 46.59 36 GLU B N 1
ATOM 3445 C CA . GLU B 1 22 ? -24.329 -2.987 -28.864 1.00 49.20 36 GLU B CA 1
ATOM 3446 C C . GLU B 1 22 ? -22.819 -3.085 -29.111 1.00 47.67 36 GLU B C 1
ATOM 3447 O O . GLU B 1 22 ? -22.348 -2.690 -30.186 1.00 47.41 36 GLU B O 1
ATOM 3453 N N . GLU B 1 23 ? -22.076 -3.598 -28.125 1.00 43.16 37 GLU B N 1
ATOM 3454 C CA . GLU B 1 23 ? -20.613 -3.732 -28.202 1.00 40.72 37 GLU B CA 1
ATOM 3455 C C . GLU B 1 23 ? -20.121 -4.107 -29.603 1.00 38.77 37 GLU B C 1
ATOM 3456 O O . GLU B 1 23 ? -20.620 -5.052 -30.221 1.00 38.08 37 GLU B O 1
ATOM 3462 N N . TRP B 1 24 ? -19.147 -3.349 -30.095 1.00 36.20 38 TRP B N 1
ATOM 3463 C CA . TRP B 1 24 ? -18.656 -3.492 -31.459 1.00 34.06 38 TRP B CA 1
ATOM 3464 C C . TRP B 1 24 ? -17.379 -4.277 -31.462 1.00 33.41 38 TRP B C 1
ATOM 3465 O O . TRP B 1 24 ? -16.493 -4.044 -30.625 1.00 31.83 38 TRP B O 1
ATOM 3476 N N . TRP B 1 25 ? -17.282 -5.216 -32.406 1.00 31.03 39 TRP B N 1
ATOM 3477 C CA . TRP B 1 25 ? -16.184 -6.173 -32.446 1.00 30.55 39 TRP B CA 1
ATOM 3478 C C . TRP B 1 25 ? -15.365 -6.139 -33.719 1.00 31.17 39 TRP B C 1
ATOM 3479 O O . TRP B 1 25 ? -14.220 -6.594 -33.731 1.00 31.47 39 TRP B O 1
ATOM 3490 N N . GLY B 1 26 ? -15.931 -5.602 -34.798 1.00 32.10 40 GLY B N 1
ATOM 3491 C CA . GLY B 1 26 ? -15.205 -5.469 -36.060 1.00 34.74 40 GLY B CA 1
ATOM 3492 C C . GLY B 1 26 ? -14.507 -4.120 -36.184 1.00 38.54 40 GLY B C 1
ATOM 3493 O O . GLY B 1 26 ? -14.376 -3.399 -35.186 1.00 38.57 40 GLY B O 1
ATOM 3494 N N . PRO B 1 27 ? -14.059 -3.763 -37.409 1.00 40.59 41 PRO B N 1
ATOM 3495 C CA . PRO B 1 27 ? -13.439 -2.452 -37.646 1.00 43.83 41 PRO B CA 1
ATOM 3496 C C . PRO B 1 27 ? -14.452 -1.318 -37.427 1.00 46.27 41 PRO B C 1
ATOM 3497 O O . PRO B 1 27 ? -15.502 -1.307 -38.071 1.00 47.35 41 PRO B O 1
ATOM 3501 N N . PRO B 1 28 ? -14.147 -0.376 -36.511 1.00 49.64 42 PRO B N 1
ATOM 3502 C CA . PRO B 1 28 ? -15.118 0.647 -36.078 1.00 51.87 42 PRO B CA 1
ATOM 3503 C C . PRO B 1 28 ? -15.721 1.548 -37.173 1.00 54.81 42 PRO B C 1
ATOM 3504 O O . PRO B 1 28 ? -16.800 2.110 -36.959 1.00 53.19 42 PRO B O 1
ATOM 3508 N N . GLU B 1 29 ? -15.055 1.676 -38.323 1.00 56.81 43 GLU B N 1
ATOM 3509 C CA . GLU B 1 29 ? -15.563 2.528 -39.416 1.00 61.87 43 GLU B CA 1
ATOM 3510 C C . GLU B 1 29 ? -16.878 2.031 -40.031 1.00 63.26 43 GLU B C 1
ATOM 3511 O O . GLU B 1 29 ? -17.589 2.786 -40.699 1.00 64.79 43 GLU B O 1
ATOM 3517 N N . LEU B 1 30 ? -17.190 0.762 -39.788 1.00 64.46 44 LEU B N 1
ATOM 3518 C CA . LEU B 1 30 ? -18.405 0.129 -40.297 1.00 64.23 44 LEU B CA 1
ATOM 3519 C C . LEU B 1 30 ? -19.641 0.475 -39.467 1.00 63.04 44 LEU B C 1
ATOM 3520 O O . LEU B 1 30 ? -20.768 0.229 -39.899 1.00 64.24 44 LEU B O 1
ATOM 3525 N N . LYS B 1 31 ? -19.426 1.047 -38.284 1.00 63.58 45 LYS B N 1
ATOM 3526 C CA . LYS B 1 31 ? -20.508 1.320 -37.334 1.00 62.75 45 LYS B CA 1
ATOM 3527 C C . LYS B 1 31 ? -21.570 2.273 -37.884 1.00 65.07 45 LYS B C 1
ATOM 3528 O O . LYS B 1 31 ? -22.761 2.081 -37.642 1.00 64.14 45 LYS B O 1
ATOM 3534 N N . GLN B 1 32 ? -21.134 3.293 -38.617 1.00 70.54 46 GLN B N 1
ATOM 3535 C CA . GLN B 1 32 ? -22.055 4.260 -39.215 1.00 76.40 46 GLN B CA 1
ATOM 3536 C C . GLN B 1 32 ? -22.682 3.722 -40.500 1.00 76.32 46 GLN B C 1
ATOM 3537 O O . GLN B 1 32 ? -23.883 3.876 -40.724 1.00 76.04 46 GLN B O 1
ATOM 3543 N N . LYS B 1 33 ? -21.861 3.080 -41.326 1.00 76.82 47 LYS B N 1
ATOM 3544 C CA . LYS B 1 33 ? -22.291 2.572 -42.629 1.00 76.40 47 LYS B CA 1
ATOM 3545 C C . LYS B 1 33 ? -22.828 1.138 -42.531 1.00 73.66 47 LYS B C 1
ATOM 3546 O O . LYS B 1 33 ? -22.682 0.359 -43.477 1.00 72.13 47 LYS B O 1
ATOM 3552 N N . GLN B 1 34 ? -23.451 0.793 -41.403 1.00 72.10 48 GLN B N 1
ATOM 3553 C CA . GLN B 1 34 ? -23.787 -0.609 -41.121 1.00 68.23 48 GLN B CA 1
ATOM 3554 C C . GLN B 1 34 ? -24.826 -1.222 -42.058 1.00 64.93 48 GLN B C 1
ATOM 3555 O O . GLN B 1 34 ? -25.972 -0.771 -42.134 1.00 62.65 48 GLN B O 1
ATOM 3561 N N . ASP B 1 35 ? -24.383 -2.263 -42.758 1.00 62.60 49 ASP B N 1
ATOM 3562 C CA . ASP B 1 35 ? -25.199 -3.045 -43.673 1.00 59.76 49 ASP B CA 1
ATOM 3563 C C . ASP B 1 35 ? -25.833 -4.209 -42.911 1.00 55.80 49 ASP B C 1
ATOM 3564 O O . ASP B 1 35 ? -25.127 -5.046 -42.349 1.00 56.39 49 ASP B O 1
ATOM 3569 N N . THR B 1 36 ? -27.163 -4.254 -42.908 1.00 50.95 50 THR B N 1
ATOM 3570 C CA . THR B 1 36 ? -27.920 -5.199 -42.083 1.00 48.01 50 THR B CA 1
ATOM 3571 C C . THR B 1 36 ? -28.641 -6.286 -42.890 1.00 47.24 50 THR B C 1
ATOM 3572 O O . THR B 1 36 ? -29.431 -7.061 -42.335 1.00 44.91 50 THR B O 1
ATOM 3576 N N . SER B 1 37 ? -28.375 -6.347 -44.194 1.00 45.69 51 SER B N 1
ATOM 3577 C CA . SER B 1 37 ? -29.012 -7.352 -45.039 1.00 45.70 51 SER B CA 1
ATOM 3578 C C . SER B 1 37 ? -28.428 -8.743 -44.786 1.00 45.73 51 SER B C 1
ATOM 3579 O O . SER B 1 37 ? -27.320 -8.880 -44.255 1.00 46.02 51 SER B O 1
ATOM 3582 N N . ILE B 1 38 ? -29.199 -9.763 -45.148 1.00 44.35 52 ILE B N 1
ATOM 3583 C CA . ILE B 1 38 ? -28.771 -11.150 -45.070 1.00 43.97 52 ILE B CA 1
ATOM 3584 C C . ILE B 1 38 ? -28.485 -11.614 -46.492 1.00 45.83 52 ILE B C 1
ATOM 3585 O O . ILE B 1 38 ? -29.381 -11.627 -47.342 1.00 46.41 52 ILE B O 1
ATOM 3590 N N . LYS B 1 39 ? -27.235 -11.980 -46.751 1.00 46.53 53 LYS B N 1
ATOM 3591 C CA . LYS B 1 39 ? -26.791 -12.301 -48.107 1.00 48.00 53 LYS B CA 1
ATOM 3592 C C . LYS B 1 39 ? -26.481 -13.790 -48.236 1.00 47.25 53 LYS B C 1
ATOM 3593 O O . LYS B 1 39 ? -25.826 -14.356 -47.359 1.00 47.36 53 LYS B O 1
ATOM 3599 N N . PRO B 1 40 ? -26.955 -14.430 -49.328 1.00 47.58 54 PRO B N 1
ATOM 3600 C CA . PRO B 1 40 ? -26.582 -15.823 -49.601 1.00 44.76 54 PRO B CA 1
ATOM 3601 C C . PRO B 1 40 ? -25.075 -15.956 -49.790 1.00 43.92 54 PRO B C 1
ATOM 3602 O O . PRO B 1 40 ? -24.430 -15.036 -50.290 1.00 43.36 54 PRO B O 1
ATOM 3606 N N . PHE B 1 41 ? -24.526 -17.094 -49.380 1.00 43.08 55 PHE B N 1
ATOM 3607 C CA . PHE B 1 41 ? -23.086 -17.311 -49.416 1.00 42.35 55 PHE B CA 1
ATOM 3608 C C . PHE B 1 41 ? -22.764 -18.720 -49.909 1.00 42.09 55 PHE B C 1
ATOM 3609 O O . PHE B 1 41 ? -23.395 -19.690 -49.493 1.00 41.10 55 PHE B O 1
ATOM 3617 N N . GLU B 1 42 ? -21.787 -18.826 -50.804 1.00 43.66 56 GLU B N 1
ATOM 3618 C CA . GLU B 1 42 ? -21.341 -20.132 -51.285 1.00 46.13 56 GLU B CA 1
ATOM 3619 C C . GLU B 1 42 ? -19.907 -20.449 -50.874 1.00 43.98 56 GLU B C 1
ATOM 3620 O O . GLU B 1 42 ? -18.992 -19.660 -51.101 1.00 43.66 56 GLU B O 1
ATOM 3626 N N . ILE B 1 43 ? -19.736 -21.615 -50.263 1.00 42.41 57 ILE B N 1
ATOM 3627 C CA . ILE B 1 43 ? -18.427 -22.122 -49.890 1.00 41.76 57 ILE B CA 1
ATOM 3628 C C . ILE B 1 43 ? -17.671 -22.526 -51.152 1.00 40.12 57 ILE B C 1
ATOM 3629 O O . ILE B 1 43 ? -18.191 -23.288 -51.968 1.00 38.35 57 ILE B O 1
ATOM 3634 N N . THR B 1 44 ? -16.459 -21.998 -51.324 1.00 39.30 58 THR B N 1
ATOM 3635 C CA . THR B 1 44 ? -15.626 -22.376 -52.467 1.00 39.91 58 THR B CA 1
ATOM 3636 C C . THR B 1 44 ? -14.205 -22.790 -52.070 1.00 40.25 58 THR B C 1
ATOM 3637 O O . THR B 1 44 ? -13.572 -22.174 -51.204 1.00 39.23 58 THR B O 1
ATOM 3641 N N . PHE B 1 45 ? -13.722 -23.850 -52.710 1.00 38.13 59 PHE B N 1
ATOM 3642 C CA . PHE B 1 45 ? -12.315 -24.185 -52.661 1.00 37.57 59 PHE B CA 1
ATOM 3643 C C . PHE B 1 45 ? -11.693 -23.685 -53.961 1.00 39.25 59 PHE B C 1
ATOM 3644 O O . PHE B 1 45 ? -11.740 -24.374 -54.983 1.00 39.40 59 PHE B O 1
ATOM 3652 N N . SER B 1 46 ? -11.142 -22.471 -53.921 1.00 40.79 60 SER B N 1
ATOM 3653 C CA . SER B 1 46 ? -10.486 -21.871 -55.080 1.00 44.08 60 SER B CA 1
ATOM 3654 C C . SER B 1 46 ? -9.356 -22.756 -55.591 1.00 46.60 60 SER B C 1
ATOM 3655 O O . SER B 1 46 ? -8.656 -23.394 -54.799 1.00 49.20 60 SER B O 1
ATOM 3658 N N . GLU B 1 47 ? -9.185 -22.788 -56.909 1.00 48.34 61 GLU B N 1
ATOM 3659 C CA . GLU B 1 47 ? -8.190 -23.654 -57.537 1.00 50.34 61 GLU B CA 1
ATOM 3660 C C . GLU B 1 47 ? -6.754 -23.349 -57.124 1.00 48.33 61 GLU B C 1
ATOM 3661 O O . GLU B 1 47 ? -5.923 -24.256 -57.066 1.00 47.83 61 GLU B O 1
ATOM 3667 N N . THR B 1 48 ? -6.471 -22.081 -56.831 1.00 47.59 62 THR B N 1
ATOM 3668 C CA . THR B 1 48 ? -5.132 -21.672 -56.397 1.00 49.09 62 THR B CA 1
ATOM 3669 C C . THR B 1 48 ? -4.797 -22.144 -54.979 1.00 47.38 62 THR B C 1
ATOM 3670 O O . THR B 1 48 ? -3.645 -22.467 -54.691 1.00 47.86 62 THR B O 1
ATOM 3674 N N . MET B 1 49 ? -5.802 -22.184 -54.105 1.00 46.86 63 MET B N 1
ATOM 3675 C CA . MET B 1 49 ? -5.632 -22.693 -52.741 1.00 44.35 63 MET B CA 1
ATOM 3676 C C . MET B 1 49 ? -5.414 -24.201 -52.783 1.00 42.36 63 MET B C 1
ATOM 3677 O O . MET B 1 49 ? -4.543 -24.727 -52.093 1.00 41.10 63 MET B O 1
ATOM 3682 N N . VAL B 1 50 ? -6.211 -24.880 -53.602 1.00 40.85 64 VAL B N 1
ATOM 3683 C CA . VAL B 1 50 ? -6.101 -26.326 -53.795 1.00 40.57 64 VAL B CA 1
ATOM 3684 C C . VAL B 1 50 ? -4.722 -26.710 -54.340 1.00 41.78 64 VAL B C 1
ATOM 3685 O O . VAL B 1 50 ? -4.102 -27.660 -53.854 1.00 41.51 64 VAL B O 1
ATOM 3689 N N . LYS B 1 51 ? -4.243 -25.960 -55.332 1.00 43.85 65 LYS B N 1
ATOM 3690 C CA . LYS B 1 51 ? -2.941 -26.235 -55.945 1.00 44.58 65 LYS B CA 1
ATOM 3691 C C . LYS B 1 51 ? -1.780 -25.996 -54.991 1.00 42.47 65 LYS B C 1
ATOM 3692 O O . LYS B 1 51 ? -0.842 -26.788 -54.953 1.00 44.20 65 LYS B O 1
ATOM 3698 N N . GLU B 1 52 ? -1.847 -24.910 -54.228 1.00 41.86 66 GLU B N 1
ATOM 3699 C CA . GLU B 1 52 ? -0.829 -24.612 -53.222 1.00 42.41 66 GLU B CA 1
ATOM 3700 C C . GLU B 1 52 ? -0.779 -25.691 -52.144 1.00 39.95 66 GLU B C 1
ATOM 3701 O O . GLU B 1 52 ? 0.301 -26.062 -51.688 1.00 38.80 66 GLU B O 1
ATOM 3707 N N . LEU B 1 53 ? -1.948 -26.199 -51.761 1.00 38.84 67 LEU B N 1
ATOM 3708 C CA . LEU B 1 53 ? -2.053 -27.265 -50.764 1.00 38.58 67 LEU B CA 1
ATOM 3709 C C . LEU B 1 53 ? -1.417 -28.558 -51.268 1.00 38.66 67 LEU B C 1
ATOM 3710 O O . LEU B 1 53 ? -0.719 -29.251 -50.517 1.00 35.51 67 LEU B O 1
ATOM 3715 N N . LYS B 1 54 ? -1.654 -28.866 -52.543 1.00 39.33 68 LYS B N 1
ATOM 3716 C CA . LYS B 1 54 ? -1.088 -30.059 -53.168 1.00 40.70 68 LYS B CA 1
ATOM 3717 C C . LYS B 1 54 ? 0.436 -30.016 -53.199 1.00 40.06 68 LYS B C 1
ATOM 3718 O O . LYS B 1 54 ? 1.088 -30.977 -52.800 1.00 39.82 68 LYS B O 1
ATOM 3724 N N . GLU B 1 55 ? 0.991 -28.895 -53.652 1.00 41.05 69 GLU B N 1
ATOM 3725 C CA . GLU B 1 55 ? 2.441 -28.720 -53.709 1.00 43.96 69 GLU B CA 1
ATOM 3726 C C . GLU B 1 55 ? 3.076 -28.786 -52.324 1.00 43.34 69 GLU B C 1
ATOM 3727 O O . GLU B 1 55 ? 4.098 -29.440 -52.140 1.00 42.49 69 GLU B O 1
ATOM 3733 N N . ARG B 1 56 ? 2.447 -28.119 -51.359 1.00 43.22 70 ARG B N 1
ATOM 3734 C CA . ARG B 1 56 ? 2.906 -28.103 -49.975 1.00 45.15 70 ARG B CA 1
ATOM 3735 C C . ARG B 1 56 ? 2.933 -29.508 -49.374 1.00 45.63 70 ARG B C 1
ATOM 3736 O O . ARG B 1 56 ? 3.822 -29.834 -48.584 1.00 46.02 70 ARG B O 1
ATOM 3744 N N . ILE B 1 57 ? 1.959 -30.332 -49.756 1.00 44.50 71 ILE B N 1
ATOM 3745 C CA . ILE B 1 57 ? 1.910 -31.722 -49.314 1.00 45.59 71 ILE B CA 1
ATOM 3746 C C . ILE B 1 57 ? 2.986 -32.577 -49.993 1.00 47.89 71 ILE B C 1
ATOM 3747 O O . ILE B 1 57 ? 3.693 -33.328 -49.321 1.00 48.82 71 ILE B O 1
ATOM 3752 N N . LYS B 1 58 ? 3.113 -32.453 -51.313 1.00 50.26 72 LYS B N 1
ATOM 3753 C CA . LYS B 1 58 ? 4.047 -33.281 -52.076 1.00 53.92 72 LYS B CA 1
ATOM 3754 C C . LYS B 1 58 ? 5.526 -33.000 -51.766 1.00 55.72 72 LYS B C 1
ATOM 3755 O O . LYS B 1 58 ? 6.350 -33.918 -51.778 1.00 58.05 72 LYS B O 1
ATOM 3761 N N . LYS B 1 59 ? 5.850 -31.741 -51.475 1.00 55.79 73 LYS B N 1
ATOM 3762 C CA . LYS B 1 59 ? 7.212 -31.338 -51.117 1.00 57.71 73 LYS B CA 1
ATOM 3763 C C . LYS B 1 59 ? 7.443 -31.564 -49.627 1.00 59.69 73 LYS B C 1
ATOM 3764 O O . LYS B 1 59 ? 7.771 -30.636 -48.883 1.00 59.01 73 LYS B O 1
ATOM 3770 N N . ARG B 1 60 ? 7.282 -32.807 -49.195 1.00 61.85 74 ARG B N 1
ATOM 3771 C CA . ARG B 1 60 ? 7.194 -33.089 -47.773 1.00 63.55 74 ARG B CA 1
ATOM 3772 C C . ARG B 1 60 ? 8.527 -33.427 -47.121 1.00 63.74 74 ARG B C 1
ATOM 3773 O O . ARG B 1 60 ? 9.350 -34.157 -47.682 1.00 62.14 74 ARG B O 1
ATOM 3781 N N . ARG B 1 61 ? 8.715 -32.878 -45.925 1.00 62.95 75 ARG B N 1
ATOM 3782 C CA . ARG B 1 61 ? 9.859 -33.194 -45.084 1.00 63.87 75 ARG B CA 1
ATOM 3783 C C . ARG B 1 61 ? 9.709 -34.586 -44.466 1.00 60.69 75 ARG B C 1
ATOM 3784 O O . ARG B 1 61 ? 8.586 -35.029 -44.201 1.00 61.55 75 ARG B O 1
ATOM 3792 N N . PRO B 1 62 ? 10.839 -35.289 -44.251 1.00 58.05 76 PRO B N 1
ATOM 3793 C CA . PRO B 1 62 ? 10.769 -36.559 -43.538 1.00 55.00 76 PRO B CA 1
ATOM 3794 C C . PRO B 1 62 ? 10.672 -36.288 -42.044 1.00 52.09 76 PRO B C 1
ATOM 3795 O O . PRO B 1 62 ? 11.546 -35.632 -41.469 1.00 53.95 76 PRO B O 1
ATOM 3799 N N . PHE B 1 63 ? 9.601 -36.770 -41.429 1.00 46.33 77 PHE B N 1
ATOM 3800 C CA . PHE B 1 63 ? 9.357 -36.505 -40.019 1.00 43.04 77 PHE B CA 1
ATOM 3801 C C . PHE B 1 63 ? 10.096 -37.508 -39.138 1.00 41.41 77 PHE B C 1
ATOM 3802 O O . PHE B 1 63 ? 10.339 -38.649 -39.550 1.00 40.50 77 PHE B O 1
ATOM 3810 N N . ALA B 1 64 ? 10.455 -37.070 -37.931 1.00 38.67 78 ALA B N 1
ATOM 3811 C CA . ALA B 1 64 ? 11.052 -37.942 -36.927 1.00 35.99 78 ALA B CA 1
ATOM 3812 C C . ALA B 1 64 ? 10.161 -39.158 -36.703 1.00 34.97 78 ALA B C 1
ATOM 3813 O O . ALA B 1 64 ? 8.947 -39.007 -36.519 1.00 34.83 78 ALA B O 1
ATOM 3815 N N . PRO B 1 65 ? 10.755 -40.368 -36.739 1.00 32.70 79 PRO B N 1
ATOM 3816 C CA . PRO B 1 65 ? 9.989 -41.581 -36.468 1.00 32.52 79 PRO B CA 1
ATOM 3817 C C . PRO B 1 65 ? 9.468 -41.630 -35.023 1.00 33.01 79 PRO B C 1
ATOM 3818 O O . PRO B 1 65 ? 10.106 -41.072 -34.116 1.00 33.23 79 PRO B O 1
ATOM 3822 N N . PRO B 1 66 ? 8.310 -42.286 -34.811 1.00 31.80 80 PRO B N 1
ATOM 3823 C CA . PRO B 1 66 ? 7.725 -42.416 -33.477 1.00 32.25 80 PRO B CA 1
ATOM 3824 C C . PRO B 1 66 ? 8.496 -43.416 -32.623 1.00 32.05 80 PRO B C 1
ATOM 3825 O O . PRO B 1 66 ? 9.243 -44.235 -33.158 1.00 32.02 80 PRO B O 1
ATOM 3829 N N . LEU B 1 67 ? 8.304 -43.347 -31.310 1.00 32.99 81 LEU B N 1
ATOM 3830 C CA . LEU B 1 67 ? 8.872 -44.330 -30.386 1.00 33.15 81 LEU B CA 1
ATOM 3831 C C . LEU B 1 67 ? 8.234 -45.703 -30.590 1.00 33.55 81 LEU B C 1
ATOM 3832 O O . LEU B 1 67 ? 7.042 -45.800 -30.892 1.00 35.29 81 LEU B O 1
ATOM 3837 N N . GLU B 1 68 ? 9.049 -46.748 -30.450 1.00 34.20 82 GLU B N 1
ATOM 3838 C CA . GLU B 1 68 ? 8.636 -48.153 -30.568 0.50 34.38 82 GLU B CA 1
ATOM 3839 C C . GLU B 1 68 ? 7.381 -48.509 -29.763 1.00 34.82 82 GLU B C 1
ATOM 3840 O O . GLU B 1 68 ? 7.345 -48.315 -28.545 1.00 34.18 82 GLU B O 1
ATOM 3846 N N . GLY B 1 69 ? 6.360 -49.016 -30.462 1.00 35.59 83 GLY B N 1
ATOM 3847 C CA . GLY B 1 69 ? 5.154 -49.595 -29.845 1.00 35.31 83 GLY B CA 1
ATOM 3848 C C . GLY B 1 69 ? 4.318 -48.687 -28.956 1.00 36.15 83 GLY B C 1
ATOM 3849 O O . GLY B 1 69 ? 3.666 -49.145 -28.015 1.00 38.09 83 GLY B O 1
ATOM 3850 N N . VAL B 1 70 ? 4.345 -47.378 -29.157 1.00 34.52 84 VAL B N 1
ATOM 3851 C CA . VAL B 1 70 ? 3.612 -46.458 -28.287 1.00 32.57 84 VAL B CA 1
ATOM 3852 C C . VAL B 1 70 ? 2.281 -45.917 -28.768 1.00 30.68 84 VAL B C 1
ATOM 3853 O O . VAL B 1 70 ? 1.593 -45.275 -28.045 1.00 30.55 84 VAL B O 1
ATOM 3857 N N . GLY B 1 71 ? 1.949 -46.157 -30.007 1.00 30.85 85 GLY B N 1
ATOM 3858 C CA . GLY B 1 71 ? 0.624 -45.744 -30.491 1.00 30.34 85 GLY B CA 1
ATOM 3859 C C . GLY B 1 71 ? 0.490 -44.232 -30.536 1.00 30.03 85 GLY B C 1
ATOM 3860 O O . GLY B 1 71 ? 1.425 -43.540 -30.931 1.00 31.18 85 GLY B O 1
ATOM 3861 N N . PHE B 1 72 ? -0.661 -43.722 -30.106 1.00 29.53 86 PHE B N 1
ATOM 3862 C CA . PHE B 1 72 ? -0.898 -42.271 -30.013 1.00 29.30 86 PHE B CA 1
ATOM 3863 C C . PHE B 1 72 ? -0.624 -41.700 -28.616 1.00 30.24 86 PHE B C 1
ATOM 3864 O O . PHE B 1 72 ? -1.074 -40.598 -28.296 1.00 30.18 86 PHE B O 1
ATOM 3872 N N . LYS B 1 73 ? 0.127 -42.435 -27.797 1.00 31.92 87 LYS B N 1
ATOM 3873 C CA . LYS B 1 73 ? 0.364 -42.045 -26.397 1.00 33.87 87 LYS B CA 1
ATOM 3874 C C . LYS B 1 73 ? 1.286 -40.837 -26.228 1.00 33.08 87 LYS B C 1
ATOM 3875 O O . LYS B 1 73 ? 1.278 -40.192 -25.188 1.00 32.79 87 LYS B O 1
ATOM 3881 N N . TYR B 1 74 ? 2.077 -40.526 -27.248 1.00 33.56 88 TYR B N 1
ATOM 3882 C CA . TYR B 1 74 ? 2.900 -39.322 -27.200 1.00 33.51 88 TYR B CA 1
ATOM 3883 C C . TYR B 1 74 ? 2.323 -38.274 -28.134 1.00 32.39 88 TYR B C 1
ATOM 3884 O O . TYR B 1 74 ? 2.986 -37.306 -28.495 1.00 32.40 88 TYR B O 1
ATOM 3893 N N . GLY B 1 75 ? 1.061 -38.467 -28.495 1.00 31.38 89 GLY B N 1
ATOM 3894 C CA . GLY B 1 75 ? 0.412 -37.631 -29.481 1.00 30.45 89 GLY B CA 1
ATOM 3895 C C . GLY B 1 75 ? 0.429 -38.326 -30.820 1.00 30.14 89 GLY B C 1
ATOM 3896 O O . GLY B 1 75 ? 0.767 -39.505 -30.905 1.00 30.83 89 GLY B O 1
ATOM 3897 N N . PHE B 1 76 ? 0.076 -37.590 -31.866 1.00 30.33 90 PHE B N 1
ATOM 3898 C CA . PHE B 1 76 ? -0.099 -38.156 -33.200 1.00 30.15 90 PHE B CA 1
ATOM 3899 C C . PHE B 1 76 ? 1.114 -38.955 -33.671 1.00 30.88 90 PHE B C 1
ATOM 3900 O O . PHE B 1 76 ? 2.244 -38.447 -33.659 1.00 30.78 90 PHE B O 1
ATOM 3908 N N . ASN B 1 77 ? 0.861 -40.198 -34.084 1.00 30.77 91 ASN B N 1
ATOM 3909 C CA . ASN B 1 77 ? 1.907 -41.113 -34.558 1.00 32.71 91 ASN B CA 1
ATOM 3910 C C . ASN B 1 77 ? 2.318 -40.820 -36.004 1.00 32.84 91 ASN B C 1
ATOM 3911 O O . ASN B 1 77 ? 1.507 -40.933 -36.927 1.00 33.33 91 ASN B O 1
ATOM 3916 N N . SER B 1 78 ? 3.586 -40.457 -36.193 1.00 33.70 92 SER B N 1
ATOM 3917 C CA . SER B 1 78 ? 4.057 -39.904 -37.468 1.00 33.53 92 SER B CA 1
ATOM 3918 C C . SER B 1 78 ? 4.124 -40.894 -38.638 1.00 34.42 92 SER B C 1
ATOM 3919 O O . SER B 1 78 ? 4.216 -40.470 -39.788 1.00 34.05 92 SER B O 1
ATOM 3922 N N . LYS B 1 79 ? 4.083 -42.194 -38.341 1.00 35.78 93 LYS B N 1
ATOM 3923 C CA . LYS B 1 79 ? 3.925 -43.238 -39.363 1.00 39.92 93 LYS B CA 1
ATOM 3924 C C . LYS B 1 79 ? 2.627 -43.107 -40.177 1.00 39.41 93 LYS B C 1
ATOM 3925 O O . LYS B 1 79 ? 2.563 -43.549 -41.322 1.00 39.04 93 LYS B O 1
ATOM 3931 N N . GLN B 1 80 ? 1.598 -42.521 -39.567 1.00 38.33 94 GLN B N 1
ATOM 3932 C CA . GLN B 1 80 ? 0.287 -42.363 -40.193 1.00 36.74 94 GLN B CA 1
ATOM 3933 C C . GLN B 1 80 ? 0.236 -41.146 -41.110 1.00 37.11 94 GLN B C 1
ATOM 3934 O O . GLN B 1 80 ? -0.713 -40.978 -41.888 1.00 35.32 94 GLN B O 1
ATOM 3940 N N . LEU B 1 81 ? 1.257 -40.297 -41.022 1.00 36.47 95 LEU B N 1
ATOM 3941 C CA . LEU B 1 81 ? 1.247 -39.046 -41.769 1.00 37.78 95 LEU B CA 1
ATOM 3942 C C . LEU B 1 81 ? 1.273 -39.248 -43.281 1.00 38.13 95 LEU B C 1
ATOM 3943 O O . LEU B 1 81 ? 0.600 -38.519 -44.007 1.00 39.12 95 LEU B O 1
ATOM 3948 N N . ASP B 1 82 ? 1.992 -40.235 -43.756 1.00 38.60 96 ASP B N 1
ATOM 3949 C CA . ASP B 1 82 ? 2.074 -40.424 -45.184 1.00 39.35 96 ASP B CA 1
ATOM 3950 C C . ASP B 1 82 ? 0.732 -40.713 -45.801 1.00 37.71 96 ASP B C 1
ATOM 3951 O O . ASP B 1 82 ? 0.331 -40.057 -46.738 1.00 37.27 96 ASP B O 1
ATOM 3956 N N . SER B 1 83 ? 0.055 -41.708 -45.265 1.00 36.58 97 SER B N 1
ATOM 3957 C CA . SER B 1 83 ? -1.257 -42.110 -45.785 1.00 37.70 97 SER B CA 1
ATOM 3958 C C . SER B 1 83 ? -2.302 -40.988 -45.759 1.00 35.99 97 SER B C 1
ATOM 3959 O O . SER B 1 83 ? -3.009 -40.779 -46.749 1.00 35.14 97 SER B O 1
ATOM 3962 N N . TRP B 1 84 ? -2.386 -40.264 -44.644 1.00 34.05 98 TRP B N 1
ATOM 3963 C CA . TRP B 1 84 ? -3.326 -39.143 -44.540 1.00 32.91 98 TRP B CA 1
ATOM 3964 C C . TRP B 1 84 ? -3.060 -38.077 -45.553 1.00 32.42 98 TRP B C 1
ATOM 3965 O O . TRP B 1 84 ? -3.959 -37.675 -46.286 1.00 32.17 98 TRP B O 1
ATOM 3976 N N . LEU B 1 85 ? -1.815 -37.624 -45.607 1.00 33.26 99 LEU B N 1
ATOM 3977 C CA . LEU B 1 85 ? -1.441 -36.496 -46.448 1.00 34.80 99 LEU B CA 1
ATOM 3978 C C . LEU B 1 85 ? -1.490 -36.848 -47.932 1.00 35.05 99 LEU B C 1
ATOM 3979 O O . LEU B 1 85 ? -1.816 -36.002 -48.765 1.00 33.69 99 LEU B O 1
ATOM 3984 N N . LYS B 1 86 ? -1.175 -38.106 -48.238 1.00 36.47 100 LYS B N 1
ATOM 3985 C CA . LYS B 1 86 ? -1.252 -38.634 -49.590 1.00 37.87 100 LYS B CA 1
ATOM 3986 C C . LYS B 1 86 ? -2.713 -38.720 -50.045 1.00 36.52 100 LYS B C 1
ATOM 3987 O O . LYS B 1 86 ? -3.043 -38.337 -51.174 1.00 35.84 100 LYS B O 1
ATOM 3993 N N . TYR B 1 87 ? -3.585 -39.198 -49.158 1.00 34.76 101 TYR B N 1
ATOM 3994 C CA . TYR B 1 87 ? -5.012 -39.247 -49.450 1.00 34.90 101 TYR B CA 1
ATOM 3995 C C . TYR B 1 87 ? -5.537 -37.852 -49.742 1.00 34.20 101 TYR B C 1
ATOM 3996 O O . TYR B 1 87 ? -6.209 -37.627 -50.746 1.00 34.16 101 TYR B O 1
ATOM 4005 N N . TRP B 1 88 ? -5.222 -36.925 -48.848 1.00 33.92 102 TRP B N 1
ATOM 4006 C CA . TRP B 1 88 ? -5.651 -35.540 -48.964 1.00 33.86 102 TRP B CA 1
ATOM 4007 C C . TRP B 1 88 ? -5.224 -34.942 -50.283 1.00 34.14 102 TRP B C 1
ATOM 4008 O O . TRP B 1 88 ? -5.989 -34.205 -50.918 1.00 34.58 102 TRP B O 1
ATOM 4019 N N . ALA B 1 89 ? -4.013 -35.270 -50.724 1.00 34.18 103 ALA B N 1
ATOM 4020 C CA . ALA B 1 89 ? -3.460 -34.666 -51.937 1.00 35.83 103 ALA B CA 1
ATOM 4021 C C . ALA B 1 89 ? -3.922 -35.322 -53.240 1.00 36.93 103 ALA B C 1
ATOM 4022 O O . ALA B 1 89 ? -3.938 -34.672 -54.279 1.00 37.75 103 ALA B O 1
ATOM 4024 N N . GLU B 1 90 ? -4.285 -36.603 -53.182 1.00 39.63 104 GLU B N 1
ATOM 4025 C CA . GLU B 1 90 ? -4.528 -37.390 -54.398 1.00 42.40 104 GLU B CA 1
ATOM 4026 C C . GLU B 1 90 ? -5.935 -37.962 -54.507 1.00 40.64 104 GLU B C 1
ATOM 4027 O O . GLU B 1 90 ? -6.448 -38.146 -55.608 1.00 41.35 104 GLU B O 1
ATOM 4033 N N . GLU B 1 91 ? -6.549 -38.257 -53.370 1.00 40.89 105 GLU B N 1
ATOM 4034 C CA . GLU B 1 91 ? -7.807 -39.005 -53.361 1.00 42.15 105 GLU B CA 1
ATOM 4035 C C . GLU B 1 91 ? -9.012 -38.171 -52.881 1.00 41.86 105 GLU B C 1
ATOM 4036 O O . GLU B 1 91 ? -10.131 -38.379 -53.353 1.00 42.60 105 GLU B O 1
ATOM 4042 N N . TYR B 1 92 ? -8.780 -37.217 -51.975 1.00 39.94 106 TYR B N 1
ATOM 4043 C CA . TYR B 1 92 ? -9.831 -36.286 -51.520 1.00 37.73 106 TYR B CA 1
ATOM 4044 C C . TYR B 1 92 ? -10.378 -35.423 -52.669 1.00 38.25 106 TYR B C 1
ATOM 4045 O O . TYR B 1 92 ? -9.662 -34.575 -53.205 1.00 37.65 106 TYR B O 1
ATOM 4054 N N . PRO B 1 93 ? -11.655 -35.630 -53.044 1.00 38.88 107 PRO B N 1
ATOM 4055 C CA . PRO B 1 93 ? -12.203 -34.991 -54.245 1.00 38.72 107 PRO B CA 1
ATOM 4056 C C . PRO B 1 93 ? -12.728 -33.570 -53.981 1.00 39.17 107 PRO B C 1
ATOM 4057 O O . PRO B 1 93 ? -13.912 -33.379 -53.673 1.00 38.84 107 PRO B O 1
ATOM 4061 N N . PHE B 1 94 ? -11.840 -32.588 -54.127 1.00 37.76 108 PHE B N 1
ATOM 4062 C CA . PHE B 1 94 ? -12.097 -31.214 -53.698 1.00 37.64 108 PHE B CA 1
ATOM 4063 C C . PHE B 1 94 ? -13.366 -30.585 -54.267 1.00 38.39 108 PHE B C 1
ATOM 4064 O O . PHE B 1 94 ? -14.190 -30.079 -53.505 1.00 38.08 108 PHE B O 1
ATOM 4072 N N . ALA B 1 95 ? -13.521 -30.619 -55.592 1.00 37.81 109 ALA B N 1
ATOM 4073 C CA . ALA B 1 95 ? -14.680 -30.020 -56.261 1.00 38.54 109 ALA B CA 1
ATOM 4074 C C . ALA B 1 95 ? -15.991 -30.672 -55.813 1.00 39.04 109 ALA B C 1
ATOM 4075 O O . ALA B 1 95 ? -17.013 -30.003 -55.657 1.00 41.08 109 ALA B O 1
ATOM 4077 N N . GLU B 1 96 ? -15.928 -31.979 -55.591 1.00 39.34 110 GLU B N 1
ATOM 4078 C CA . GLU B 1 96 ? -17.057 -32.789 -55.159 1.00 41.52 110 GLU B CA 1
ATOM 4079 C C . GLU B 1 96 ? -17.443 -32.513 -53.693 1.00 41.06 110 GLU B C 1
ATOM 4080 O O . GLU B 1 96 ? -18.624 -32.498 -53.344 1.00 40.82 110 GLU B O 1
ATOM 4086 N N . ARG B 1 97 ? -16.442 -32.288 -52.842 1.00 40.13 111 ARG B N 1
ATOM 4087 C CA . ARG B 1 97 ? -16.669 -31.975 -51.432 1.00 37.57 111 ARG B CA 1
ATOM 4088 C C . ARG B 1 97 ? -17.229 -30.566 -51.246 1.00 36.48 111 ARG B C 1
ATOM 4089 O O . ARG B 1 97 ? -18.047 -30.324 -50.348 1.00 32.99 111 ARG B O 1
ATOM 4097 N N . GLN B 1 98 ? -16.800 -29.649 -52.114 1.00 36.73 112 GLN B N 1
ATOM 4098 C CA . GLN B 1 98 ? -17.354 -28.297 -52.150 1.00 37.16 112 GLN B CA 1
ATOM 4099 C C . GLN B 1 98 ? -18.849 -28.335 -52.444 1.00 36.53 112 GLN B C 1
ATOM 4100 O O . GLN B 1 98 ? -19.617 -27.566 -51.868 1.00 38.22 112 GLN B O 1
ATOM 4106 N N . LYS B 1 99 ? -19.256 -29.234 -53.334 1.00 37.59 113 LYS B N 1
ATOM 4107 C CA . LYS B 1 99 ? -20.669 -29.393 -53.672 1.00 37.96 113 LYS B CA 1
ATOM 4108 C C . LYS B 1 99 ? -21.442 -29.979 -52.498 1.00 35.70 113 LYS B C 1
ATOM 4109 O O . LYS B 1 99 ? -22.519 -29.494 -52.163 1.00 35.02 113 LYS B O 1
ATOM 4115 N N . PHE B 1 100 ? -20.884 -31.016 -51.874 1.00 34.29 114 PHE B N 1
ATOM 4116 C CA . PHE B 1 100 ? -21.445 -31.574 -50.641 1.00 32.43 114 PHE B CA 1
ATOM 4117 C C . PHE B 1 100 ? -21.669 -30.479 -49.592 1.00 32.20 114 PHE B C 1
ATOM 4118 O O . PHE B 1 100 ? -22.714 -30.443 -48.945 1.00 32.17 114 PHE B O 1
ATOM 4126 N N . LEU B 1 101 ? -20.702 -29.577 -49.438 1.00 32.15 115 LEU B N 1
ATOM 4127 C CA . LEU B 1 101 ? -20.805 -28.546 -48.408 1.00 32.92 115 LEU B CA 1
ATOM 4128 C C . LEU B 1 101 ? -21.871 -27.506 -48.735 1.00 33.01 115 LEU B C 1
ATOM 4129 O O . LEU B 1 101 ? -22.452 -26.901 -47.829 1.00 32.71 115 LEU B O 1
ATOM 4134 N N . ASN B 1 102 ? -22.146 -27.333 -50.024 1.00 32.96 116 ASN B N 1
ATOM 4135 C CA . ASN B 1 102 ? -23.173 -26.401 -50.485 1.00 33.45 116 ASN B CA 1
ATOM 4136 C C . ASN B 1 102 ? -24.551 -27.032 -50.730 1.00 33.48 116 ASN B C 1
ATOM 4137 O O . ASN B 1 102 ? -25.400 -26.424 -51.375 1.00 34.46 116 ASN B O 1
ATOM 4142 N N . GLN B 1 103 ? -24.781 -28.235 -50.211 1.00 34.25 117 GLN B N 1
ATOM 4143 C CA . GLN B 1 103 ? -26.090 -28.887 -50.355 1.00 35.41 117 GLN B CA 1
ATOM 4144 C C . GLN B 1 103 ? -27.179 -28.209 -49.508 1.00 35.55 117 GLN B C 1
ATOM 4145 O O . GLN B 1 103 ? -28.375 -28.439 -49.716 1.00 35.83 117 GLN B O 1
ATOM 4151 N N . TYR B 1 104 ? -26.750 -27.388 -48.551 1.00 34.21 118 TYR B N 1
ATOM 4152 C CA . TYR B 1 104 ? -27.661 -26.618 -47.706 1.00 32.57 118 TYR B CA 1
ATOM 4153 C C . TYR B 1 104 ? -27.400 -25.119 -47.879 1.00 31.16 118 TYR B C 1
ATOM 4154 O O . TYR B 1 104 ? -26.266 -24.724 -48.172 1.00 30.17 118 TYR B O 1
ATOM 4163 N N . PRO B 1 105 ? -28.444 -24.281 -47.706 1.00 29.99 119 PRO B N 1
ATOM 4164 C CA . PRO B 1 105 ? -28.290 -22.818 -47.828 1.00 30.13 119 PRO B CA 1
ATOM 4165 C C . PRO B 1 105 ? -27.388 -22.191 -46.752 1.00 30.70 119 PRO B C 1
ATOM 4166 O O . PRO B 1 105 ? -27.606 -22.402 -45.553 1.00 31.22 119 PRO B O 1
ATOM 4170 N N . HIS B 1 106 ? -26.389 -21.429 -47.194 1.00 31.30 120 HIS B N 1
ATOM 4171 C CA . HIS B 1 106 ? -25.507 -20.666 -46.304 1.00 32.23 120 HIS B CA 1
ATOM 4172 C C . HIS B 1 106 ? -25.715 -19.194 -46.493 1.00 32.67 120 HIS B C 1
ATOM 4173 O O . HIS B 1 106 ? -25.969 -18.731 -47.611 1.00 33.23 120 HIS B O 1
ATOM 4180 N N . PHE B 1 107 ? -25.588 -18.441 -45.406 1.00 32.32 121 PHE B N 1
ATOM 4181 C CA . PHE B 1 107 ? -25.748 -16.995 -45.454 1.00 33.01 121 PHE B CA 1
ATOM 4182 C C . PHE B 1 107 ? -24.697 -16.277 -44.617 1.00 33.16 121 PHE B C 1
ATOM 4183 O O . PHE B 1 107 ? -24.037 -16.880 -43.767 1.00 31.93 121 PHE B O 1
ATOM 4191 N N . LYS B 1 108 ? -24.553 -14.982 -44.883 1.00 34.57 122 LYS B N 1
ATOM 4192 C CA . LYS B 1 108 ? -23.721 -14.083 -44.097 1.00 35.38 122 LYS B CA 1
ATOM 4193 C C . LYS B 1 108 ? -24.509 -12.819 -43.780 1.00 35.80 122 LYS B C 1
ATOM 4194 O O . LYS B 1 108 ? -25.252 -12.302 -44.629 1.00 36.52 122 LYS B O 1
ATOM 4200 N N . THR B 1 109 ? -24.357 -12.337 -42.552 1.00 33.78 123 THR B N 1
ATOM 4201 C CA . THR B 1 109 ? -24.910 -11.054 -42.150 1.00 33.04 123 THR B CA 1
ATOM 4202 C C . THR B 1 109 ? -24.003 -10.424 -41.088 1.00 33.10 123 THR B C 1
ATOM 4203 O O . THR B 1 109 ? -23.381 -11.140 -40.300 1.00 32.96 123 THR B O 1
ATOM 4207 N N . ASN B 1 110 ? -23.915 -9.094 -41.099 1.00 33.37 124 ASN B N 1
ATOM 4208 C CA . ASN B 1 110 ? -23.070 -8.342 -40.165 1.00 31.68 124 ASN B CA 1
ATOM 4209 C C . ASN B 1 110 ? -23.764 -8.134 -38.825 1.00 31.72 124 ASN B C 1
ATOM 4210 O O . ASN B 1 110 ? -24.835 -7.531 -38.753 1.00 33.85 124 ASN B O 1
ATOM 4215 N N . ILE B 1 111 ? -23.155 -8.660 -37.768 1.00 29.97 125 ILE B N 1
ATOM 4216 C CA . ILE B 1 111 ? -23.661 -8.493 -36.413 1.00 28.55 125 ILE B CA 1
ATOM 4217 C C . ILE B 1 111 ? -22.513 -7.882 -35.640 1.00 28.48 125 ILE B C 1
ATOM 4218 O O . ILE B 1 111 ? -21.455 -8.514 -35.512 1.00 28.31 125 ILE B O 1
ATOM 4223 N N . GLN B 1 112 ? -22.705 -6.653 -35.159 1.00 27.97 126 GLN B N 1
ATOM 4224 C CA . GLN B 1 112 ? -21.717 -5.981 -34.301 1.00 29.09 126 GLN B CA 1
ATOM 4225 C C . GLN B 1 112 ? -20.337 -5.842 -34.945 1.00 28.91 126 GLN B C 1
ATOM 4226 O O . GLN B 1 112 ? -19.307 -5.910 -34.259 1.00 28.53 126 GLN B O 1
ATOM 4232 N N . GLY B 1 113 ? -20.324 -5.638 -36.263 1.00 28.09 127 GLY B N 1
ATOM 4233 C CA . GLY B 1 113 ? -19.080 -5.437 -37.003 1.00 28.47 127 GLY B CA 1
ATOM 4234 C C . GLY B 1 113 ? -18.489 -6.690 -37.615 1.00 29.16 127 GLY B C 1
ATOM 4235 O O . GLY B 1 113 ? -17.553 -6.620 -38.413 1.00 28.80 127 GLY B O 1
ATOM 4236 N N . LEU B 1 114 ? -19.034 -7.842 -37.243 1.00 29.67 128 LEU B N 1
ATOM 4237 C CA . LEU B 1 114 ? -18.543 -9.113 -37.756 1.00 29.05 128 LEU B CA 1
ATOM 4238 C C . LEU B 1 114 ? -19.515 -9.729 -38.756 1.00 28.73 128 LEU B C 1
ATOM 4239 O O . LEU B 1 114 ? -20.705 -9.879 -38.472 1.00 28.46 128 LEU B O 1
ATOM 4244 N N . ASN B 1 115 ? -19.008 -10.077 -39.931 1.00 28.84 129 ASN B N 1
ATOM 4245 C CA . ASN B 1 115 ? -19.794 -10.869 -40.865 1.00 30.28 129 ASN B CA 1
ATOM 4246 C C . ASN B 1 115 ? -19.843 -12.313 -40.368 1.00 28.90 129 ASN B C 1
ATOM 4247 O O . ASN B 1 115 ? -18.864 -13.057 -40.460 1.00 28.52 129 ASN B O 1
ATOM 4252 N N . ILE B 1 116 ? -20.997 -12.669 -39.811 1.00 28.20 130 ILE B N 1
ATOM 4253 C CA . ILE B 1 116 ? -21.263 -13.980 -39.236 1.00 27.19 130 ILE B CA 1
ATOM 4254 C C . ILE B 1 116 ? -21.884 -14.902 -40.285 1.00 27.09 130 ILE B C 1
ATOM 4255 O O . ILE B 1 116 ? -22.927 -14.588 -40.867 1.00 26.30 130 ILE B O 1
ATOM 4260 N N . HIS B 1 117 ? -21.235 -16.042 -40.502 1.00 26.91 131 HIS B N 1
ATOM 4261 C CA . HIS B 1 117 ? -21.762 -17.116 -41.327 1.00 27.00 131 HIS B CA 1
ATOM 4262 C C . HIS B 1 117 ? -22.740 -17.979 -40.578 1.00 27.16 131 HIS B C 1
ATOM 4263 O O . HIS B 1 117 ? -22.555 -18.259 -39.384 1.00 27.86 131 HIS B O 1
ATOM 4270 N N . PHE B 1 118 ? -23.799 -18.400 -41.262 1.00 27.42 132 PHE B N 1
ATOM 4271 C CA . PHE B 1 118 ? -24.707 -19.419 -40.732 1.00 27.96 132 PHE B CA 1
ATOM 4272 C C . PHE B 1 118 ? -25.362 -20.280 -41.827 1.00 28.62 132 PHE B C 1
ATOM 4273 O O . PHE B 1 118 ? -25.588 -19.813 -42.950 1.00 26.87 132 PHE B O 1
ATOM 4281 N N . MET B 1 119 ? -25.636 -21.538 -41.480 1.00 29.63 133 MET B N 1
ATOM 4282 C CA . MET B 1 119 ? -26.480 -22.430 -42.270 1.00 31.98 133 MET B CA 1
ATOM 4283 C C . MET B 1 119 ? -27.922 -22.279 -41.834 1.00 31.92 133 MET B C 1
ATOM 4284 O O . MET B 1 119 ? -28.203 -22.193 -40.633 1.00 30.53 133 MET B O 1
ATOM 4289 N N . ARG B 1 120 ? -28.837 -22.291 -42.799 1.00 31.51 134 ARG B N 1
ATOM 4290 C CA . ARG B 1 120 ? -30.268 -22.252 -42.489 1.00 32.20 134 ARG B CA 1
ATOM 4291 C C . ARG B 1 120 ? -31.013 -23.314 -43.276 1.00 32.69 134 ARG B C 1
ATOM 4292 O O . ARG B 1 120 ? -31.007 -23.300 -44.514 1.00 33.02 134 ARG B O 1
ATOM 4300 N N . ILE B 1 121 ? -31.635 -24.238 -42.546 1.00 32.06 135 ILE B N 1
ATOM 4301 C CA . ILE B 1 121 ? -32.382 -25.341 -43.137 1.00 33.41 135 ILE B CA 1
ATOM 4302 C C . ILE B 1 121 ? -33.831 -25.273 -42.693 1.00 34.56 135 ILE B C 1
ATOM 4303 O O . ILE B 1 121 ? -34.138 -25.433 -41.501 1.00 33.65 135 ILE B O 1
ATOM 4308 N N . THR B 1 122 ? -34.706 -25.042 -43.671 1.00 37.14 136 THR B N 1
ATOM 4309 C CA . THR B 1 122 ? -36.140 -24.854 -43.453 1.00 38.42 136 THR B CA 1
ATOM 4310 C C . THR B 1 122 ? -36.924 -26.013 -44.061 1.00 38.77 136 THR B C 1
ATOM 4311 O O . THR B 1 122 ? -36.813 -26.277 -45.255 1.00 40.92 136 THR B O 1
ATOM 4315 N N . PRO B 1 123 ? -37.724 -26.712 -43.244 1.00 40.34 137 PRO B N 1
ATOM 4316 C CA . PRO B 1 123 ? -38.535 -27.794 -43.801 1.00 41.53 137 PRO B CA 1
ATOM 4317 C C . PRO B 1 123 ? -39.776 -27.288 -44.545 1.00 42.59 137 PRO B C 1
ATOM 4318 O O . PRO B 1 123 ? -40.301 -26.222 -44.224 1.00 40.00 137 PRO B O 1
ATOM 4322 N N . LYS B 1 124 ? -40.221 -28.053 -45.541 1.00 47.08 138 LYS B N 1
ATOM 4323 C CA . LYS B 1 124 ? -41.480 -27.780 -46.241 1.00 49.80 138 LYS B CA 1
ATOM 4324 C C . LYS B 1 124 ? -42.617 -28.459 -45.488 1.00 50.21 138 LYS B C 1
ATOM 4325 O O . LYS B 1 124 ? -42.685 -29.687 -45.403 1.00 48.78 138 LYS B O 1
ATOM 4331 N N . VAL B 1 125 ? -43.513 -27.645 -44.951 1.00 51.18 139 VAL B N 1
ATOM 4332 C CA . VAL B 1 125 ? -44.487 -28.110 -43.975 1.00 53.95 139 VAL B CA 1
ATOM 4333 C C . VAL B 1 125 ? -45.936 -27.916 -44.444 1.00 54.73 139 VAL B C 1
ATOM 4334 O O . VAL B 1 125 ? -46.264 -26.889 -45.038 1.00 55.29 139 VAL B O 1
ATOM 4338 N N . PRO B 1 126 ? -46.796 -28.928 -44.219 1.00 55.59 140 PRO B N 1
ATOM 4339 C CA . PRO B 1 126 ? -48.235 -28.725 -44.423 1.00 56.97 140 PRO B CA 1
ATOM 4340 C C . PRO B 1 126 ? -48.883 -27.953 -43.259 1.00 58.13 140 PRO B C 1
ATOM 4341 O O . PRO B 1 126 ? -48.297 -27.851 -42.178 1.00 57.91 140 PRO B O 1
ATOM 4345 N N . LYS B 1 127 ? -50.078 -27.410 -43.491 1.00 57.93 141 LYS B N 1
ATOM 4346 C CA . LYS B 1 127 ? -50.814 -26.647 -42.475 1.00 58.23 141 LYS B CA 1
ATOM 4347 C C . LYS B 1 127 ? -51.108 -27.466 -41.213 1.00 55.47 141 LYS B C 1
ATOM 4348 O O . LYS B 1 127 ? -51.348 -28.668 -41.287 1.00 56.91 141 LYS B O 1
ATOM 4354 N N . GLY B 1 128 ? -51.078 -26.810 -40.058 1.00 53.94 142 GLY B N 1
ATOM 4355 C CA . GLY B 1 128 ? -51.223 -27.502 -38.774 1.00 51.94 142 GLY B CA 1
ATOM 4356 C C . GLY B 1 128 ? -49.893 -27.917 -38.157 1.00 51.85 142 GLY B C 1
ATOM 4357 O O . GLY B 1 128 ? -49.857 -28.464 -37.045 1.00 50.88 142 GLY B O 1
ATOM 4358 N N . VAL B 1 129 ? -48.798 -27.668 -38.877 1.00 47.98 143 VAL B N 1
ATOM 4359 C CA . VAL B 1 129 ? -47.457 -27.972 -38.375 1.00 45.54 143 VAL B CA 1
ATOM 4360 C C . VAL B 1 129 ? -46.660 -26.677 -38.153 1.00 42.40 143 VAL B C 1
ATOM 4361 O O . VAL B 1 129 ? -46.401 -25.923 -39.093 1.00 42.13 143 VAL B O 1
ATOM 4365 N N . GLU B 1 130 ? -46.291 -26.421 -36.899 1.00 39.80 144 GLU B N 1
ATOM 4366 C CA . GLU B 1 130 ? -45.510 -25.239 -36.545 1.00 37.89 144 GLU B CA 1
ATOM 4367 C C . GLU B 1 130 ? -44.035 -25.445 -36.898 1.00 36.61 144 GLU B C 1
ATOM 4368 O O . GLU B 1 130 ? -43.473 -26.509 -36.635 1.00 35.90 144 GLU B O 1
ATOM 4374 N N . ILE B 1 131 ? -43.424 -24.431 -37.509 1.00 35.26 145 ILE B N 1
ATOM 4375 C CA . ILE B 1 131 ? -41.987 -24.429 -37.751 1.00 33.75 145 ILE B CA 1
ATOM 4376 C C . ILE B 1 131 ? -41.299 -23.842 -36.524 1.00 33.23 145 ILE B C 1
ATOM 4377 O O . ILE B 1 131 ? -41.484 -22.671 -36.207 1.00 32.95 145 ILE B O 1
ATOM 4382 N N . VAL B 1 132 ? -40.506 -24.663 -35.842 1.00 32.56 146 VAL B N 1
ATOM 4383 C CA . VAL B 1 132 ? -39.845 -24.254 -34.605 1.00 31.46 146 VAL B CA 1
ATOM 4384 C C . VAL B 1 132 ? -38.337 -24.085 -34.831 1.00 30.52 146 VAL B C 1
ATOM 4385 O O . VAL B 1 132 ? -37.674 -25.020 -35.301 1.00 31.11 146 VAL B O 1
ATOM 4389 N N . PRO B 1 133 ? -37.797 -22.888 -34.515 1.00 28.81 147 PRO B N 1
ATOM 4390 C CA . PRO B 1 133 ? -36.367 -22.589 -34.700 1.00 28.89 147 PRO B CA 1
ATOM 4391 C C . PRO B 1 133 ? -35.428 -23.172 -33.632 1.00 28.52 147 PRO B C 1
ATOM 4392 O O . PRO B 1 133 ? -35.640 -22.977 -32.430 1.00 28.00 147 PRO B O 1
ATOM 4396 N N . LEU B 1 134 ? -34.394 -23.881 -34.087 1.00 28.75 148 LEU B N 1
ATOM 4397 C CA . LEU B 1 134 ? -33.357 -24.401 -33.191 1.00 28.36 148 LEU B CA 1
ATOM 4398 C C . LEU B 1 134 ? -31.968 -23.889 -33.563 1.00 28.19 148 LEU B C 1
ATOM 4399 O O . LEU B 1 134 ? -31.500 -24.062 -34.697 1.00 27.72 148 LEU B O 1
ATOM 4404 N N . LEU B 1 135 ? -31.316 -23.267 -32.588 1.00 27.50 149 LEU B N 1
ATOM 4405 C CA . LEU B 1 135 ? -29.959 -22.775 -32.749 1.00 27.73 149 LEU B CA 1
ATOM 4406 C C . LEU B 1 135 ? -28.955 -23.847 -32.318 1.00 27.69 149 LEU B C 1
ATOM 4407 O O . LEU B 1 135 ? -28.912 -24.267 -31.160 1.00 27.87 149 LEU B O 1
ATOM 4412 N N . LEU B 1 136 ? -28.093 -24.234 -33.217 1.00 28.56 150 LEU B N 1
ATOM 4413 C CA . LEU B 1 136 ? -27.235 -25.354 -33.060 1.00 28.22 150 LEU B CA 1
ATOM 4414 C C . LEU B 1 136 ? -25.814 -24.880 -33.120 1.00 27.23 150 LEU B C 1
ATOM 4415 O O . LEU B 1 136 ? -25.418 -24.291 -34.050 1.00 27.55 150 LEU B O 1
ATOM 4420 N N . LEU B 1 137 ? -25.064 -25.125 -32.076 1.00 27.30 151 LEU B N 1
ATOM 4421 C CA . LEU B 1 137 ? -23.770 -24.516 -31.869 1.00 27.48 151 LEU B CA 1
ATOM 4422 C C . LEU B 1 137 ? -22.616 -25.486 -31.739 1.00 26.97 151 LEU B C 1
ATOM 4423 O O . LEU B 1 137 ? -22.593 -26.261 -30.826 1.00 26.77 151 LEU B O 1
ATOM 4428 N N . HIS B 1 138 ? -21.633 -25.386 -32.629 1.00 26.03 152 HIS B N 1
ATOM 4429 C CA . HIS B 1 138 ? -20.464 -26.251 -32.574 1.00 26.50 152 HIS B CA 1
ATOM 4430 C C . HIS B 1 138 ? -19.332 -25.673 -31.762 1.00 25.77 152 HIS B C 1
ATOM 4431 O O . HIS B 1 138 ? -19.280 -24.451 -31.507 1.00 25.23 152 HIS B O 1
ATOM 4438 N N . GLY B 1 139 ? -18.412 -26.543 -31.350 1.00 25.12 153 GLY B N 1
ATOM 4439 C CA . GLY B 1 139 ? -17.239 -26.161 -30.594 1.00 25.30 153 GLY B CA 1
ATOM 4440 C C . GLY B 1 139 ? -15.892 -26.274 -31.289 1.00 25.75 153 GLY B C 1
ATOM 4441 O O . GLY B 1 139 ? -15.820 -26.203 -32.481 1.00 26.28 153 GLY B O 1
ATOM 4442 N N . TRP B 1 140 ? -14.810 -26.406 -30.535 1.00 24.82 154 TRP B N 1
ATOM 4443 C CA . TRP B 1 140 ? -13.500 -26.527 -31.154 1.00 25.23 154 TRP B CA 1
ATOM 4444 C C . TRP B 1 140 ? -12.950 -27.873 -30.822 1.00 24.66 154 TRP B C 1
ATOM 4445 O O . TRP B 1 140 ? -13.166 -28.366 -29.694 1.00 24.32 154 TRP B O 1
ATOM 4456 N N . PRO B 1 141 ? -12.257 -28.525 -31.754 1.00 24.63 155 PRO B N 1
ATOM 4457 C CA . PRO B 1 141 ? -11.883 -28.040 -33.067 1.00 24.43 155 PRO B CA 1
ATOM 4458 C C . PRO B 1 141 ? -12.839 -28.538 -34.148 1.00 24.60 155 PRO B C 1
ATOM 4459 O O . PRO B 1 141 ? -12.403 -29.078 -35.170 1.00 24.68 155 PRO B O 1
ATOM 4463 N N . GLY B 1 142 ? -14.134 -28.377 -33.914 1.00 25.79 156 GLY B N 1
ATOM 4464 C CA . GLY B 1 142 ? -15.130 -28.755 -34.912 1.00 25.50 156 GLY B CA 1
ATOM 4465 C C . GLY B 1 142 ? -15.585 -27.567 -35.734 1.00 26.13 156 GLY B C 1
ATOM 4466 O O . GLY B 1 142 ? -14.867 -26.567 -35.859 1.00 26.83 156 GLY B O 1
ATOM 4467 N N . SER B 1 143 ? -16.789 -27.674 -36.283 1.00 25.84 157 SER B N 1
ATOM 4468 C CA . SER B 1 143 ? -17.345 -26.671 -37.179 1.00 25.27 157 SER B CA 1
ATOM 4469 C C . SER B 1 143 ? -18.771 -27.088 -37.520 1.00 26.19 157 SER B C 1
ATOM 4470 O O . SER B 1 143 ? -19.252 -28.120 -37.036 1.00 25.19 157 SER B O 1
ATOM 4473 N N . VAL B 1 144 ? -19.434 -26.305 -38.373 1.00 27.01 158 VAL B N 1
ATOM 4474 C CA . VAL B 1 144 ? -20.791 -26.637 -38.830 1.00 27.17 158 VAL B CA 1
ATOM 4475 C C . VAL B 1 144 ? -20.828 -27.973 -39.576 1.00 26.89 158 VAL B C 1
ATOM 4476 O O . VAL B 1 144 ? -21.889 -28.564 -39.742 1.00 27.31 158 VAL B O 1
ATOM 4480 N N . ARG B 1 145 ? -19.660 -28.452 -39.994 1.00 26.97 159 ARG B N 1
ATOM 4481 C CA . ARG B 1 145 ? -19.539 -29.776 -40.606 1.00 27.43 159 ARG B CA 1
ATOM 4482 C C . ARG B 1 145 ? -20.079 -30.888 -39.696 1.00 28.63 159 ARG B C 1
ATOM 4483 O O . ARG B 1 145 ? -20.731 -31.817 -40.185 1.00 28.22 159 ARG B O 1
ATOM 4491 N N . GLU B 1 146 ? -19.819 -30.773 -38.387 1.00 28.69 160 GLU B N 1
ATOM 4492 C CA . GLU B 1 146 ? -20.314 -31.716 -37.379 1.00 30.10 160 GLU B CA 1
ATOM 4493 C C . GLU B 1 146 ? -21.797 -32.058 -37.517 1.00 29.81 160 GLU B C 1
ATOM 4494 O O . GLU B 1 146 ? -22.211 -33.175 -37.214 1.00 30.43 160 GLU B O 1
ATOM 4500 N N . PHE B 1 147 ? -22.597 -31.095 -37.957 1.00 29.37 161 PHE B N 1
ATOM 4501 C CA . PHE B 1 147 ? -24.048 -31.244 -37.931 1.00 29.56 161 PHE B CA 1
ATOM 4502 C C . PHE B 1 147 ? -24.680 -31.852 -39.189 1.00 29.50 161 PHE B C 1
ATOM 4503 O O . PHE B 1 147 ? -25.792 -32.360 -39.127 1.00 29.36 161 PHE B O 1
ATOM 4511 N N . TYR B 1 148 ? -23.953 -31.848 -40.302 1.00 30.07 162 TYR B N 1
ATOM 4512 C CA . TYR B 1 148 ? -24.504 -32.207 -41.622 1.00 31.00 162 TYR B CA 1
ATOM 4513 C C . TYR B 1 148 ? -25.427 -33.424 -41.728 1.00 32.30 162 TYR B C 1
ATOM 4514 O O . TYR B 1 148 ? -26.528 -33.307 -42.258 1.00 33.01 162 TYR B O 1
ATOM 4523 N N . GLU B 1 149 ? -24.991 -34.584 -41.242 1.00 34.15 163 GLU B N 1
ATOM 4524 C CA . GLU B 1 149 ? -25.827 -35.788 -41.342 1.00 36.55 163 GLU B CA 1
ATOM 4525 C C . GLU B 1 149 ? -26.882 -35.930 -40.236 1.00 36.53 163 GLU B C 1
ATOM 4526 O O . GLU B 1 149 ? -27.730 -36.822 -40.299 1.00 36.75 163 GLU B O 1
ATOM 4532 N N . ALA B 1 150 ? -26.835 -35.053 -39.236 1.00 36.49 164 ALA B N 1
ATOM 4533 C CA . ALA B 1 150 ? -27.911 -34.972 -38.255 1.00 35.69 164 ALA B CA 1
ATOM 4534 C C . ALA B 1 150 ? -29.100 -34.175 -38.804 1.00 34.71 164 ALA B C 1
ATOM 4535 O O . ALA B 1 150 ? -30.242 -34.442 -38.440 1.00 34.47 164 ALA B O 1
ATOM 4537 N N . ILE B 1 151 ? -28.818 -33.225 -39.696 1.00 36.14 165 ILE B N 1
ATOM 4538 C CA . ILE B 1 151 ? -29.829 -32.327 -40.288 1.00 38.07 165 ILE B CA 1
ATOM 4539 C C . ILE B 1 151 ? -31.064 -32.997 -40.937 1.00 38.38 165 ILE B C 1
ATOM 4540 O O . ILE B 1 151 ? -32.184 -32.547 -40.687 1.00 40.39 165 ILE B O 1
ATOM 4545 N N . PRO B 1 152 ? -30.878 -34.051 -41.769 1.00 38.59 166 PRO B N 1
ATOM 4546 C CA . PRO B 1 152 ? -32.075 -34.675 -42.362 1.00 37.77 166 PRO B CA 1
ATOM 4547 C C . PRO B 1 152 ? -33.043 -35.256 -41.332 1.00 37.59 166 PRO B C 1
ATOM 4548 O O . PRO B 1 152 ? -34.258 -35.231 -41.544 1.00 39.05 166 PRO B O 1
ATOM 4552 N N . HIS B 1 153 ? -32.517 -35.761 -40.223 1.00 36.76 167 HIS B N 1
ATOM 4553 C CA . HIS B 1 153 ? -33.367 -36.302 -39.165 1.00 36.56 167 HIS B CA 1
ATOM 4554 C C . HIS B 1 153 ? -33.966 -35.231 -38.285 1.00 35.17 167 HIS B C 1
ATOM 4555 O O . HIS B 1 153 ? -35.117 -35.341 -37.861 1.00 34.07 167 HIS B O 1
ATOM 4562 N N . LEU B 1 154 ? -33.199 -34.173 -38.023 1.00 34.29 168 LEU B N 1
ATOM 4563 C CA . LEU B 1 154 ? -33.671 -33.043 -37.218 1.00 33.36 168 LEU B CA 1
ATOM 4564 C C . LEU B 1 154 ? -34.804 -32.273 -37.902 1.00 33.84 168 LEU B C 1
ATOM 4565 O O . LEU B 1 154 ? -35.723 -31.813 -37.235 1.00 33.85 168 LEU B O 1
ATOM 4570 N N . THR B 1 155 ? -34.728 -32.142 -39.225 1.00 33.88 169 THR B N 1
ATOM 4571 C CA . THR B 1 155 ? -35.680 -31.330 -39.991 1.00 35.42 169 THR B CA 1
ATOM 4572 C C . THR B 1 155 ? -36.819 -32.139 -40.614 1.00 37.67 169 THR B C 1
ATOM 4573 O O . THR B 1 155 ? -37.654 -31.584 -41.336 1.00 39.44 169 THR B O 1
ATOM 4577 N N . ALA B 1 156 ? -36.851 -33.440 -40.327 1.00 39.22 170 ALA B N 1
ATOM 4578 C CA . ALA B 1 156 ? -37.855 -34.348 -40.887 1.00 40.99 170 ALA B CA 1
ATOM 4579 C C . ALA B 1 156 ? -39.279 -33.972 -40.478 1.00 42.62 170 ALA B C 1
ATOM 4580 O O . ALA B 1 156 ? -39.564 -33.725 -39.295 1.00 41.13 170 ALA B O 1
ATOM 4582 N N . VAL B 1 157 ? -40.166 -33.936 -41.470 1.00 42.49 171 VAL B N 1
ATOM 4583 C CA . VAL B 1 157 ? -41.575 -33.645 -41.233 1.00 44.42 171 VAL B CA 1
ATOM 4584 C C . VAL B 1 157 ? -42.333 -34.929 -40.917 1.00 45.00 171 VAL B C 1
ATOM 4585 O O . VAL B 1 157 ? -42.488 -35.805 -41.773 1.00 46.62 171 VAL B O 1
ATOM 4589 N N . SER B 1 158 ? -42.797 -35.034 -39.678 1.00 45.06 172 SER 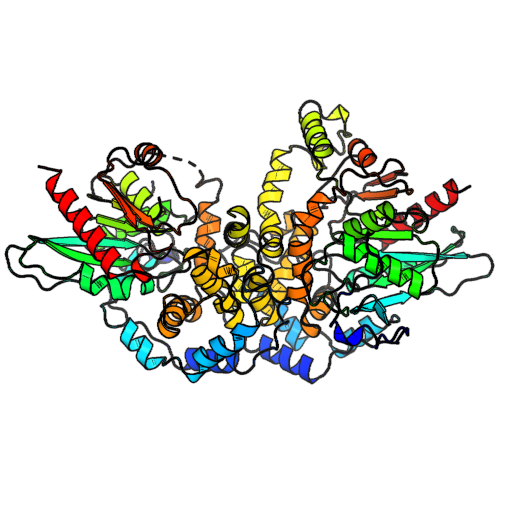B N 1
ATOM 4590 C CA . SER B 1 158 ? -43.522 -36.211 -39.227 1.00 45.32 172 SER B CA 1
ATOM 4591 C C . SER B 1 158 ? -45.029 -35.974 -39.170 1.00 45.53 172 SER B C 1
ATOM 4592 O O . SER B 1 158 ? -45.483 -34.949 -38.666 1.00 44.38 172 SER B O 1
ATOM 4595 N N . LYS B 1 159 ? -45.793 -36.932 -39.692 1.00 48.54 173 LYS B N 1
ATOM 4596 C CA . LYS B 1 159 ? -47.251 -36.956 -39.542 1.00 49.44 173 LYS B CA 1
ATOM 4597 C C . LYS B 1 159 ? -47.665 -37.112 -38.074 1.00 49.60 173 LYS B C 1
ATOM 4598 O O . LYS B 1 159 ? -48.771 -36.735 -37.693 1.00 48.92 173 LYS B O 1
ATOM 4604 N N . ASP B 1 160 ? -46.763 -37.664 -37.264 1.00 50.24 174 ASP B N 1
ATOM 4605 C CA . ASP B 1 160 ? -46.997 -37.890 -35.834 1.00 51.22 174 ASP B CA 1
ATOM 4606 C C . ASP B 1 160 ? -46.699 -36.676 -34.945 1.00 49.83 174 ASP B C 1
ATOM 4607 O O . ASP B 1 160 ? -46.964 -36.718 -33.743 1.00 50.58 174 ASP B O 1
ATOM 4612 N N . ARG B 1 161 ? -46.141 -35.612 -35.521 1.00 46.96 175 ARG B N 1
ATOM 4613 C CA . ARG B 1 161 ? -45.724 -34.438 -34.742 1.00 45.01 175 ARG B CA 1
ATOM 4614 C C . ARG B 1 161 ? -46.418 -33.159 -35.197 1.00 41.72 175 ARG B C 1
ATOM 4615 O O . ARG B 1 161 ? -46.622 -32.962 -36.388 1.00 41.56 175 ARG B O 1
ATOM 4623 N N . ASN B 1 162 ? -46.740 -32.288 -34.260 1.00 39.98 176 ASN B N 1
ATOM 4624 C CA . ASN B 1 162 ? -47.312 -30.993 -34.583 1.00 38.81 176 ASN B CA 1
ATOM 4625 C C . ASN B 1 162 ? -46.337 -29.877 -34.872 1.00 37.08 176 ASN B C 1
ATOM 4626 O O . ASN B 1 162 ? -46.721 -28.764 -35.000 1.00 36.63 176 ASN B O 1
ATOM 4631 N N . PHE B 1 163 ? -45.075 -30.210 -34.952 1.00 35.56 177 PHE B N 1
ATOM 4632 C CA . PHE B 1 163 ? -44.021 -29.255 -35.273 1.00 34.71 177 PHE B CA 1
ATOM 4633 C C . PHE B 1 163 ? -42.893 -29.905 -36.057 1.00 34.61 177 PHE B C 1
ATOM 4634 O O . PHE B 1 163 ? -42.659 -31.106 -35.932 1.00 33.63 177 PHE B O 1
ATOM 4642 N N . ALA B 1 164 ? -42.199 -29.093 -36.853 1.00 34.19 178 ALA B N 1
ATOM 4643 C CA . ALA B 1 164 ? -40.947 -29.492 -37.491 1.00 33.85 178 ALA B CA 1
ATOM 4644 C C . ALA B 1 164 ? -39.870 -28.457 -37.170 1.00 34.84 178 ALA B C 1
ATOM 4645 O O . ALA B 1 164 ? -40.161 -27.260 -37.047 1.00 34.84 178 ALA B O 1
ATOM 4647 N N . LEU B 1 165 ? -38.628 -28.909 -37.042 1.00 33.63 179 LEU B N 1
ATOM 4648 C CA . LEU B 1 165 ? -37.544 -28.007 -36.685 1.00 32.81 179 LEU B CA 1
ATOM 4649 C C . LEU B 1 165 ? -36.965 -27.281 -37.884 1.00 32.96 179 LEU B C 1
ATOM 4650 O O . LEU B 1 165 ? -36.742 -27.873 -38.934 1.00 32.21 179 LEU B O 1
ATOM 4655 N N . GLU B 1 166 ? -36.745 -25.983 -37.718 1.00 34.22 180 GLU B N 1
ATOM 4656 C CA . GLU B 1 166 ? -35.877 -25.232 -38.604 1.00 35.35 180 GLU B CA 1
ATOM 4657 C C . GLU B 1 166 ? -34.573 -24.980 -37.859 1.00 34.70 180 GLU B C 1
ATOM 4658 O O . GLU B 1 166 ? -34.584 -24.499 -36.720 1.00 34.23 180 GLU B O 1
ATOM 4664 N N . ILE B 1 167 ? -33.457 -25.241 -38.513 1.00 33.96 181 ILE B N 1
ATOM 4665 C CA . ILE B 1 167 ? -32.115 -25.158 -37.926 1.00 32.59 181 ILE B CA 1
ATOM 4666 C C . ILE B 1 167 ? -31.354 -23.920 -38.315 1.00 30.54 181 ILE B C 1
ATOM 4667 O O . ILE B 1 167 ? -31.276 -23.599 -39.466 1.00 29.53 181 ILE B O 1
ATOM 4672 N N . ILE B 1 168 ? -30.760 -23.273 -37.329 1.00 28.32 182 ILE B N 1
ATOM 4673 C CA . ILE B 1 168 ? -29.758 -22.246 -37.578 1.00 27.71 182 ILE B CA 1
ATOM 4674 C C . ILE B 1 168 ? -28.448 -22.743 -36.980 1.00 27.72 182 ILE B C 1
ATOM 4675 O O . ILE B 1 168 ? -28.365 -23.027 -35.771 1.00 29.54 182 ILE B O 1
ATOM 4680 N N . ALA B 1 169 ? -27.433 -22.871 -37.824 1.00 26.52 183 ALA B N 1
ATOM 4681 C CA . ALA B 1 169 ? -26.123 -23.327 -37.375 1.00 27.88 183 ALA B CA 1
ATOM 4682 C C . ALA B 1 169 ? -25.043 -22.339 -37.814 1.00 27.12 183 ALA B C 1
ATOM 4683 O O . ALA B 1 169 ? -24.641 -22.340 -38.975 1.00 27.81 183 ALA B O 1
ATOM 4685 N N . PRO B 1 170 ? -24.605 -21.469 -36.888 1.00 26.12 184 PRO B N 1
ATOM 4686 C CA . PRO B 1 170 ? -23.595 -20.465 -37.193 1.00 26.57 184 PRO B CA 1
ATOM 4687 C C . PRO B 1 170 ? -22.160 -20.964 -37.002 1.00 27.33 184 PRO B C 1
ATOM 4688 O O . PRO B 1 170 ? -21.911 -21.913 -36.254 1.00 27.52 184 PRO B O 1
ATOM 4692 N N . SER B 1 171 ? -21.230 -20.324 -37.698 1.00 27.47 185 SER B N 1
ATOM 4693 C CA . SER B 1 171 ? -19.821 -20.474 -37.396 1.00 26.98 185 SER B CA 1
ATOM 4694 C C . SER B 1 171 ? -19.528 -19.527 -36.242 1.00 26.39 185 SER B C 1
ATOM 4695 O O . SER B 1 171 ? -19.910 -18.350 -36.292 1.00 26.02 185 SER B O 1
ATOM 4698 N N . LEU B 1 172 ? -18.897 -20.049 -35.190 1.00 25.85 186 LEU B N 1
ATOM 4699 C CA . LEU B 1 172 ? -18.412 -19.220 -34.101 1.00 26.35 186 LEU B CA 1
ATOM 4700 C C . LEU B 1 172 ? -17.480 -18.149 -34.674 1.00 26.11 186 LEU B C 1
ATOM 4701 O O . LEU B 1 172 ? -16.741 -18.423 -35.621 1.00 26.29 186 LEU B O 1
ATOM 4706 N N . PRO B 1 173 ? -17.520 -16.927 -34.115 1.00 25.57 187 PRO B N 1
ATOM 4707 C CA . PRO B 1 173 ? -16.629 -15.857 -34.580 1.00 25.66 187 PRO B CA 1
ATOM 4708 C C . PRO B 1 173 ? -15.165 -16.293 -34.538 1.00 24.87 187 PRO B C 1
ATOM 4709 O O . PRO B 1 173 ? -14.696 -16.786 -33.500 1.00 25.33 187 PRO B O 1
ATOM 4713 N N . GLY B 1 174 ? -14.466 -16.115 -35.655 1.00 23.22 188 GLY B N 1
ATOM 4714 C CA . GLY B 1 174 ? -13.079 -16.556 -35.801 1.00 22.80 188 GLY B CA 1
ATOM 4715 C C . GLY B 1 174 ? -12.960 -18.029 -36.168 1.00 23.01 188 GLY B C 1
ATOM 4716 O O . GLY B 1 174 ? -11.854 -18.568 -36.266 1.00 22.09 188 GLY B O 1
ATOM 4717 N N . TYR B 1 175 ? -14.109 -18.683 -36.336 1.00 23.11 189 TYR B N 1
ATOM 4718 C CA . TYR B 1 175 ? -14.183 -20.055 -36.812 1.00 23.75 189 TYR B CA 1
ATOM 4719 C C . TYR B 1 175 ? -14.824 -20.079 -38.202 1.00 24.44 189 TYR B C 1
ATOM 4720 O O . TYR B 1 175 ? -15.657 -19.226 -38.531 1.00 23.12 189 TYR B O 1
ATOM 4729 N N . GLY B 1 176 ? -14.446 -21.077 -38.999 1.00 24.97 190 GLY B N 1
ATOM 4730 C CA . GLY B 1 176 ? -15.041 -21.301 -40.315 1.00 26.50 190 GLY B CA 1
ATOM 4731 C C . GLY B 1 176 ? -15.107 -20.029 -41.138 1.00 27.34 190 GLY B C 1
ATOM 4732 O O . GLY B 1 176 ? -14.074 -19.425 -41.446 1.00 27.81 190 GLY B O 1
ATOM 4733 N N . PHE B 1 177 ? -16.320 -19.592 -41.453 1.00 27.99 191 PHE B N 1
ATOM 4734 C CA . PHE B 1 177 ? -16.483 -18.445 -42.353 1.00 29.41 191 PHE B CA 1
ATOM 4735 C C . PHE B 1 177 ? -16.943 -17.161 -41.682 1.00 28.43 191 PHE B C 1
ATOM 4736 O O . PHE B 1 177 ? -17.281 -16.201 -42.371 1.00 28.05 191 PHE B O 1
ATOM 4744 N N . SER B 1 178 ? -16.928 -17.147 -40.346 1.00 27.41 192 SER B N 1
ATOM 4745 C CA . SER B 1 178 ? -17.286 -15.971 -39.550 1.00 27.33 192 SER B CA 1
ATOM 4746 C C . SER B 1 178 ? -16.051 -15.186 -39.102 1.00 28.76 192 SER B C 1
ATOM 4747 O O . SER B 1 178 ? -15.082 -15.774 -38.582 1.00 27.82 192 SER B O 1
ATOM 4750 N N . ASP B 1 179 ? -16.131 -13.859 -39.262 1.00 28.55 193 ASP B N 1
ATOM 4751 C CA . ASP B 1 179 ? -15.045 -12.921 -38.974 1.00 29.70 193 ASP B CA 1
ATOM 4752 C C . ASP B 1 179 ? -14.560 -12.982 -37.529 1.00 30.07 193 ASP B C 1
ATOM 4753 O O . ASP B 1 179 ? -15.357 -13.146 -36.603 1.00 29.12 193 ASP B O 1
ATOM 4758 N N . ALA B 1 180 ? -13.253 -12.816 -37.355 1.00 29.55 194 ALA B N 1
ATOM 4759 C CA . ALA B 1 180 ? -12.636 -12.719 -36.043 1.00 30.30 194 ALA B CA 1
ATOM 4760 C C . ALA B 1 180 ? -12.753 -11.306 -35.489 1.00 30.52 194 ALA B C 1
ATOM 4761 O O . ALA B 1 180 ? -12.816 -10.329 -36.245 1.00 31.21 194 ALA B O 1
ATOM 4763 N N . ALA B 1 181 ? -12.783 -11.211 -34.165 1.00 29.10 195 ALA B N 1
ATOM 4764 C CA . ALA B 1 181 ? -12.713 -9.935 -33.473 1.00 29.65 195 ALA B CA 1
ATOM 4765 C C . ALA B 1 181 ? -11.365 -9.271 -33.746 1.00 30.09 195 ALA B C 1
ATOM 4766 O O . ALA B 1 181 ? -10.350 -9.947 -33.869 1.00 29.70 195 ALA B O 1
ATOM 4768 N N . VAL B 1 182 ? -11.359 -7.944 -33.814 1.00 31.75 196 VAL B N 1
ATOM 4769 C CA . VAL B 1 182 ? -10.136 -7.192 -34.102 1.00 33.00 196 VAL B CA 1
ATOM 4770 C C . VAL B 1 182 ? -9.465 -6.648 -32.820 1.00 33.17 196 VAL B C 1
ATOM 4771 O O . VAL B 1 182 ? -8.366 -6.095 -32.877 1.00 34.39 196 VAL B O 1
ATOM 4775 N N . ARG B 1 183 ? -10.103 -6.855 -31.666 1.00 32.63 197 ARG B N 1
ATOM 4776 C CA . ARG B 1 183 ? -9.590 -6.369 -30.377 1.00 32.42 197 ARG B CA 1
ATOM 4777 C C . ARG B 1 183 ? -9.864 -7.378 -29.247 1.00 33.05 197 ARG B C 1
ATOM 4778 O O . ARG B 1 183 ? -10.809 -8.170 -29.343 1.00 33.63 197 ARG B O 1
ATOM 4786 N N . PRO B 1 184 ? -9.054 -7.340 -28.168 1.00 32.48 198 PRO B N 1
ATOM 4787 C CA . PRO B 1 184 ? -9.240 -8.269 -27.041 1.00 32.59 198 PRO B CA 1
ATOM 4788 C C . PRO B 1 184 ? -10.634 -8.220 -26.414 1.00 32.19 198 PRO B C 1
ATOM 4789 O O . PRO B 1 184 ? -11.250 -7.163 -26.363 1.00 33.24 198 PRO B O 1
ATOM 4793 N N . GLY B 1 185 ? -11.121 -9.366 -25.951 1.00 33.07 199 GLY B N 1
ATOM 4794 C CA . GLY B 1 185 ? -12.299 -9.405 -25.092 1.00 33.89 199 GLY B CA 1
ATOM 4795 C C . GLY B 1 185 ? -13.434 -10.330 -25.490 1.00 34.81 199 GLY B C 1
ATOM 4796 O O . GLY B 1 185 ? -14.346 -10.545 -24.701 1.00 34.29 199 GLY B O 1
ATOM 4797 N N . LEU B 1 186 ? -13.398 -10.865 -26.708 1.00 34.89 200 LEU B N 1
ATOM 4798 C CA . LEU B 1 186 ? -14.498 -11.693 -27.200 1.00 35.86 200 LEU B CA 1
ATOM 4799 C C . LEU B 1 186 ? -14.399 -13.123 -26.669 1.00 35.40 200 LEU B C 1
ATOM 4800 O O . LEU B 1 186 ? -13.827 -14.014 -27.306 1.00 35.82 200 LEU B O 1
ATOM 4805 N N . ALA B 1 187 ? -14.946 -13.315 -25.475 1.00 34.35 201 ALA B N 1
ATOM 4806 C CA . ALA B 1 187 ? -15.043 -14.621 -24.850 1.00 32.85 201 ALA B CA 1
ATOM 4807 C C . ALA B 1 187 ? -16.455 -15.159 -25.051 1.00 31.85 201 ALA B C 1
ATOM 4808 O O . ALA B 1 187 ? -17.281 -14.515 -25.695 1.00 32.03 201 ALA B O 1
ATOM 4810 N N . ALA B 1 188 ? -16.732 -16.331 -24.492 1.00 31.39 202 ALA B N 1
ATOM 4811 C CA . ALA B 1 188 ? -17.995 -17.024 -24.737 1.00 31.70 202 ALA B CA 1
ATOM 4812 C C . ALA B 1 188 ? -19.233 -16.173 -24.418 1.00 32.91 202 ALA B C 1
ATOM 4813 O O . ALA B 1 188 ? -20.185 -16.133 -25.214 1.00 32.29 202 ALA B O 1
ATOM 4815 N N . ALA B 1 189 ? -19.196 -15.479 -23.276 1.00 32.14 203 ALA B N 1
ATOM 4816 C CA . ALA B 1 189 ? -20.285 -14.592 -22.848 1.00 32.36 203 ALA B CA 1
ATOM 4817 C C . ALA B 1 189 ? -20.667 -13.538 -23.895 1.00 32.05 203 ALA B C 1
ATOM 4818 O O . ALA B 1 189 ? -21.843 -13.216 -24.054 1.00 31.77 203 ALA B O 1
ATOM 4820 N N . GLU B 1 190 ? -19.692 -12.971 -24.559 1.00 33.01 204 GLU B N 1
ATOM 4821 C CA . GLU B 1 190 ? -19.864 -12.038 -25.648 1.00 34.29 204 GLU B CA 1
ATOM 4822 C C . GLU B 1 190 ? -20.411 -12.654 -26.913 1.00 32.86 204 GLU B C 1
ATOM 4823 O O . GLU B 1 190 ? -21.055 -12.018 -27.672 1.00 33.85 204 GLU B O 1
ATOM 4829 N N . VAL B 1 191 ? -20.091 -13.900 -27.153 1.00 31.59 205 VAL B N 1
ATOM 4830 C CA . VAL B 1 191 ? -20.621 -14.662 -28.299 1.00 29.78 205 VAL B CA 1
ATOM 4831 C C . VAL B 1 191 ? -22.111 -14.971 -28.065 1.00 29.32 205 VAL B C 1
ATOM 4832 O O . VAL B 1 191 ? -22.907 -15.004 -29.008 1.00 28.34 205 VAL B O 1
ATOM 4836 N N . ALA B 1 192 ? -22.477 -15.178 -26.799 1.00 28.60 206 ALA B N 1
ATOM 4837 C CA . ALA B 1 192 ? -23.877 -15.323 -26.402 1.00 29.45 206 ALA B CA 1
ATOM 4838 C C . ALA B 1 192 ? -24.709 -14.098 -26.808 1.00 29.99 206 ALA B C 1
ATOM 4839 O O . ALA B 1 192 ? -25.857 -14.241 -27.259 1.00 29.08 206 ALA B O 1
ATOM 4841 N N . VAL B 1 193 ? -24.120 -12.908 -26.643 1.00 29.22 207 VAL B N 1
ATOM 4842 C CA . VAL B 1 193 ? -24.729 -11.650 -27.084 1.00 28.97 207 VAL B CA 1
ATOM 4843 C C . VAL B 1 193 ? -24.880 -11.605 -28.606 1.00 29.15 207 VAL B C 1
ATOM 4844 O O . VAL B 1 193 ? -25.958 -11.292 -29.115 1.00 30.26 207 VAL B O 1
ATOM 4848 N N . ILE B 1 194 ? -23.806 -11.926 -29.325 1.00 29.27 208 ILE B N 1
ATOM 4849 C CA . ILE B 1 194 ? -23.804 -11.898 -30.798 1.00 27.97 208 ILE B CA 1
ATOM 4850 C C . ILE B 1 194 ? -24.879 -12.803 -31.414 1.00 28.52 208 ILE B C 1
ATOM 4851 O O . ILE B 1 194 ? -25.550 -12.424 -32.384 1.00 29.03 208 ILE B O 1
ATOM 4856 N N . PHE B 1 195 ? -25.045 -13.995 -30.850 1.00 28.67 209 PHE B N 1
ATOM 4857 C CA . PHE B 1 195 ? -26.001 -14.951 -31.388 1.00 29.66 209 PHE B CA 1
ATOM 4858 C C . PHE B 1 195 ? -27.443 -14.592 -31.011 1.00 31.06 209 PHE B C 1
ATOM 4859 O O . PHE B 1 195 ? -28.375 -14.906 -31.755 1.00 31.05 209 PHE B O 1
ATOM 4867 N N . LYS B 1 196 ? -27.612 -13.935 -29.862 1.00 31.25 210 LYS B N 1
ATOM 4868 C CA . LYS B 1 196 ? -28.886 -13.318 -29.490 1.00 32.70 210 LYS B CA 1
ATOM 4869 C C . LYS B 1 196 ? -29.303 -12.307 -30.562 1.00 33.00 210 LYS B C 1
ATOM 4870 O O . LYS B 1 196 ? -30.453 -12.310 -31.010 1.00 34.66 210 LYS B O 1
ATOM 4876 N N . ASN B 1 197 ? -28.362 -11.453 -30.966 1.00 31.71 211 ASN B N 1
ATOM 4877 C CA . ASN B 1 197 ? -28.599 -10.448 -32.001 1.00 32.28 211 ASN B CA 1
ATOM 4878 C C . ASN B 1 197 ? -28.772 -11.054 -33.392 1.00 32.85 211 ASN B C 1
ATOM 4879 O O . ASN B 1 197 ? -29.460 -10.478 -34.240 1.00 32.77 211 ASN B O 1
ATOM 4884 N N . LEU B 1 198 ? -28.143 -12.208 -33.621 1.00 32.36 212 LEU B N 1
ATOM 4885 C CA . LEU B 1 198 ? -28.303 -12.932 -34.876 1.00 32.34 212 LEU B CA 1
ATOM 4886 C C . LEU B 1 198 ? -29.743 -13.400 -35.019 1.00 32.36 212 LEU B C 1
ATOM 4887 O O . LEU B 1 198 ? -30.357 -13.213 -36.070 1.00 31.46 212 LEU B O 1
ATOM 4892 N N . MET B 1 199 ? -30.273 -14.000 -33.954 1.00 32.37 213 MET B N 1
ATOM 4893 C CA . MET B 1 199 ? -31.623 -14.566 -33.982 1.00 34.03 213 MET B CA 1
ATOM 4894 C C . MET B 1 199 ? -32.700 -13.491 -34.157 1.00 33.82 213 MET B C 1
ATOM 4895 O O . MET B 1 199 ? -33.712 -13.726 -34.822 1.00 33.82 213 MET B O 1
ATOM 4900 N N . ALA B 1 200 ? -32.457 -12.318 -33.571 1.00 33.57 214 ALA B N 1
ATOM 4901 C CA . ALA B 1 200 ? -33.338 -11.160 -33.713 1.00 33.96 214 ALA B CA 1
ATOM 4902 C C . ALA B 1 200 ? -33.279 -10.601 -35.132 1.00 34.70 214 ALA B C 1
ATOM 4903 O O . ALA B 1 200 ? -34.306 -10.233 -35.696 1.00 35.85 214 ALA B O 1
ATOM 4905 N N . ARG B 1 201 ? -32.079 -10.550 -35.706 1.00 35.05 215 ARG B N 1
ATOM 4906 C CA . ARG B 1 201 ? -31.902 -10.127 -37.098 1.00 36.62 215 ARG B CA 1
ATOM 4907 C C . ARG B 1 201 ? -32.640 -11.059 -38.067 1.00 36.73 215 ARG B C 1
ATOM 4908 O O . ARG B 1 201 ? -33.117 -10.625 -39.116 1.00 37.19 215 ARG B O 1
ATOM 4916 N N . LEU B 1 202 ? -32.752 -12.331 -37.699 1.00 37.75 216 LEU B N 1
ATOM 4917 C CA . LEU B 1 202 ? -33.454 -13.309 -38.527 1.00 38.54 216 LEU B CA 1
ATOM 4918 C C . LEU B 1 202 ? -34.962 -13.310 -38.286 1.00 39.82 216 LEU B C 1
ATOM 4919 O O . LEU B 1 202 ? -35.712 -13.929 -39.038 1.00 39.25 216 LEU B O 1
ATOM 4924 N N . GLY B 1 203 ? -35.394 -12.629 -37.226 1.00 41.46 217 GLY B N 1
ATOM 4925 C CA . GLY B 1 203 ? -36.810 -12.442 -36.949 1.00 43.39 217 GLY B CA 1
ATOM 4926 C C . GLY B 1 203 ? -37.420 -13.446 -35.992 1.00 45.59 217 GLY B C 1
ATOM 4927 O O . GLY B 1 203 ? -38.620 -13.717 -36.060 1.00 47.68 217 GLY B O 1
ATOM 4928 N N . TYR B 1 204 ? -36.607 -13.996 -35.095 1.00 45.12 218 TYR B N 1
ATOM 4929 C CA . TYR B 1 204 ? -37.117 -14.921 -34.084 1.00 44.69 218 TYR B CA 1
ATOM 4930 C C . TYR B 1 204 ? -37.158 -14.262 -32.719 1.00 44.87 218 TYR B C 1
ATOM 4931 O O . TYR B 1 204 ? -36.190 -13.627 -32.296 1.00 46.87 218 TYR B O 1
ATOM 4940 N N . LYS B 1 205 ? -38.292 -14.397 -32.041 1.00 42.96 219 LYS B N 1
ATOM 4941 C CA . LYS B 1 205 ? -38.462 -13.796 -30.729 1.00 41.15 219 LYS B CA 1
ATOM 4942 C C . LYS B 1 205 ? -38.244 -14.828 -29.635 1.00 38.95 219 LYS B C 1
ATOM 4943 O O . LYS B 1 205 ? -37.839 -14.475 -28.530 1.00 36.90 219 LYS B O 1
ATOM 4949 N N . GLN B 1 206 ? -38.514 -16.096 -29.957 1.00 36.94 220 GLN B N 1
ATOM 4950 C CA . GLN B 1 206 ? -38.186 -17.231 -29.087 1.00 36.90 220 GLN B CA 1
ATOM 4951 C C . GLN B 1 206 ? -37.633 -18.409 -29.880 1.00 35.21 220 GLN B C 1
ATOM 4952 O O . GLN B 1 206 ? -38.031 -18.639 -31.028 1.00 35.18 220 GLN B O 1
ATOM 4958 N N . TYR B 1 207 ? -36.718 -19.153 -29.258 1.00 32.66 221 TYR B N 1
ATOM 4959 C CA . TYR B 1 207 ? -36.052 -20.294 -29.902 1.00 31.25 221 TYR B CA 1
ATOM 4960 C C . TYR B 1 207 ? -35.437 -21.272 -28.907 1.00 30.23 221 TYR B C 1
ATOM 4961 O O . TYR B 1 207 ? -35.298 -20.969 -27.715 1.00 28.86 221 TYR B O 1
ATOM 4970 N N . TYR B 1 208 ? -35.070 -22.447 -29.413 1.00 30.30 222 TYR B N 1
ATOM 4971 C CA . TYR B 1 208 ? -34.313 -23.432 -28.636 1.00 29.84 222 TYR B CA 1
ATOM 4972 C C . TYR B 1 208 ? -32.830 -23.364 -28.968 1.00 29.55 222 TYR B C 1
ATOM 4973 O O . TYR B 1 208 ? -32.458 -22.967 -30.071 1.00 28.60 222 TYR B O 1
ATOM 4982 N N . VAL B 1 209 ? -31.988 -23.743 -28.004 1.00 29.70 223 VAL B N 1
ATOM 4983 C CA . VAL B 1 209 ? -30.537 -23.789 -28.206 1.00 28.73 223 VAL B CA 1
ATOM 4984 C C . VAL B 1 209 ? -29.998 -25.187 -27.941 1.00 28.67 223 VAL B C 1
ATOM 4985 O O . VAL B 1 209 ? -30.396 -25.833 -26.967 1.00 30.27 223 VAL B O 1
ATOM 4989 N N . GLN B 1 210 ? -29.100 -25.645 -28.816 1.00 27.52 224 GLN B N 1
ATOM 4990 C CA . GLN B 1 210 ? -28.340 -26.872 -28.599 1.00 27.17 224 GLN B CA 1
ATOM 4991 C C . GLN B 1 210 ? -26.843 -26.618 -28.768 1.00 26.91 224 GLN B C 1
ATOM 4992 O O . GLN B 1 210 ? -26.421 -25.992 -29.738 1.00 26.33 224 GLN B O 1
ATOM 4998 N N . GLY B 1 211 ? -26.042 -27.116 -27.832 1.00 27.93 225 GLY B N 1
ATOM 4999 C CA . GLY B 1 211 ? -24.591 -27.103 -28.011 1.00 29.61 225 GLY B CA 1
ATOM 5000 C C . GLY B 1 211 ? -23.801 -28.100 -27.191 1.00 30.56 225 GLY B C 1
ATOM 5001 O O . GLY B 1 211 ? -24.226 -28.510 -26.110 1.00 31.76 225 GLY B O 1
ATOM 5002 N N . GLY B 1 212 ? -22.643 -28.488 -27.721 1.00 31.78 226 GLY B N 1
ATOM 5003 C CA . GLY B 1 212 ? -21.611 -29.195 -26.958 1.00 31.32 226 GLY B CA 1
ATOM 5004 C C . GLY B 1 212 ? -20.357 -28.344 -26.992 1.00 32.25 226 GLY B C 1
ATOM 5005 O O . GLY B 1 212 ? -20.264 -27.433 -27.817 1.00 32.65 226 GLY B O 1
ATOM 5006 N N . ASP B 1 213 ? -19.397 -28.624 -26.104 1.00 33.14 227 ASP B N 1
ATOM 5007 C CA . ASP B 1 213 ? -18.112 -27.897 -26.070 1.00 33.84 227 ASP B CA 1
ATOM 5008 C C . ASP B 1 213 ? -18.407 -26.403 -25.852 1.00 33.15 227 ASP B C 1
ATOM 5009 O O . ASP B 1 213 ? -19.241 -26.064 -25.009 1.00 32.74 227 ASP B O 1
ATOM 5014 N N . TRP B 1 214 ? -17.754 -25.522 -26.615 1.00 32.13 228 TRP B N 1
ATOM 5015 C CA . TRP B 1 214 ? -18.070 -24.093 -26.594 1.00 32.38 228 TRP B CA 1
ATOM 5016 C C . TRP B 1 214 ? -19.536 -23.820 -26.810 1.00 30.88 228 TRP B C 1
ATOM 5017 O O . TRP B 1 214 ? -20.070 -22.868 -26.261 1.00 30.37 228 TRP B O 1
ATOM 5028 N N . GLY B 1 215 ? -20.200 -24.656 -27.605 1.00 30.80 229 GLY B N 1
ATOM 5029 C CA . GLY B 1 215 ? -21.641 -24.537 -27.817 1.00 30.70 229 GLY B CA 1
ATOM 5030 C C . GLY B 1 215 ? -22.462 -24.638 -26.542 1.00 30.78 229 GLY B C 1
ATOM 5031 O O . GLY B 1 215 ? -23.435 -23.897 -26.362 1.00 31.80 229 GLY B O 1
ATOM 5032 N N . ALA B 1 216 ? -22.080 -25.562 -25.664 1.00 30.61 230 ALA B N 1
ATOM 5033 C CA . ALA B 1 216 ? -22.750 -25.735 -24.370 1.00 31.69 230 ALA B CA 1
ATOM 5034 C C . ALA B 1 216 ? -22.557 -24.529 -23.445 1.00 31.47 230 ALA B C 1
ATOM 5035 O O . ALA B 1 216 ? -23.500 -24.101 -22.780 1.00 32.45 230 ALA B O 1
ATOM 5037 N N . LEU B 1 217 ? -21.345 -23.980 -23.407 1.00 31.79 231 LEU B N 1
ATOM 5038 C CA . LEU B 1 217 ? -21.058 -22.818 -22.559 1.00 31.91 231 LEU B CA 1
ATOM 5039 C C . LEU B 1 217 ? -21.716 -21.535 -23.091 1.00 29.79 231 LEU B C 1
ATOM 5040 O O .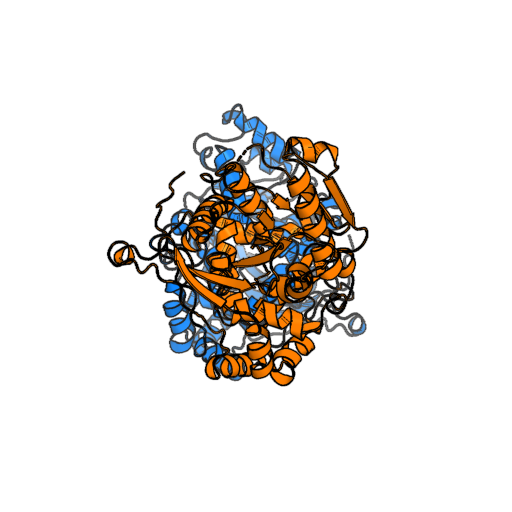 LEU B 1 217 ? -22.226 -20.725 -22.315 1.00 27.50 231 LEU B O 1
ATOM 5045 N N . ILE B 1 218 ? -21.717 -21.372 -24.412 1.00 28.03 232 ILE B N 1
ATOM 5046 C CA . ILE B 1 218 ? -22.384 -20.236 -25.055 1.00 27.70 232 ILE B CA 1
ATOM 5047 C C . ILE B 1 218 ? -23.907 -20.312 -24.887 1.00 27.51 232 ILE B C 1
ATOM 5048 O O . ILE B 1 218 ? -24.549 -19.324 -24.511 1.00 27.25 232 ILE B O 1
ATOM 5053 N N . GLY B 1 219 ? -24.476 -21.487 -25.138 1.00 27.61 233 GLY B N 1
ATOM 5054 C CA . GLY B 1 219 ? -25.916 -21.697 -24.958 1.00 27.58 233 GLY B CA 1
ATOM 5055 C C . GLY B 1 219 ? -26.338 -21.489 -23.514 1.00 28.03 233 GLY B C 1
ATOM 5056 O O . GLY B 1 219 ? -27.359 -20.848 -23.229 1.00 27.24 233 GLY B O 1
ATOM 5057 N N . SER B 1 220 ? -25.532 -22.023 -22.603 1.00 28.51 234 SER B N 1
ATOM 5058 C CA . SER B 1 220 ? -25.754 -21.866 -21.176 1.00 29.29 234 SER B CA 1
ATOM 5059 C C . SER B 1 220 ? -25.861 -20.387 -20.843 1.00 29.80 234 SER B C 1
ATOM 5060 O O . SER B 1 220 ? -26.802 -19.958 -20.176 1.00 31.78 234 SER B O 1
ATOM 5063 N N . ALA B 1 221 ? -24.902 -19.612 -21.339 1.00 29.94 235 ALA B N 1
ATOM 5064 C CA . ALA B 1 221 ? -24.868 -18.173 -21.128 1.00 30.03 235 ALA B CA 1
ATOM 5065 C C . ALA B 1 221 ? -26.077 -17.483 -21.740 1.00 30.86 235 ALA B C 1
ATOM 5066 O O . ALA B 1 221 ? -26.614 -16.539 -21.155 1.00 31.39 235 ALA B O 1
ATOM 5068 N N . MET B 1 222 ? -26.494 -17.949 -22.916 1.00 31.29 236 MET B N 1
ATOM 5069 C CA . MET B 1 222 ? -27.654 -17.384 -23.600 1.00 31.77 236 MET B CA 1
ATOM 5070 C C . MET B 1 222 ? -28.910 -17.553 -22.763 1.00 32.55 236 MET B C 1
ATOM 5071 O O . MET B 1 222 ? -29.649 -16.595 -22.542 1.00 33.76 236 MET B O 1
ATOM 5076 N N . ALA B 1 223 ? -29.130 -18.771 -22.284 1.00 33.79 237 ALA B N 1
ATOM 5077 C CA . ALA B 1 223 ? -30.289 -19.087 -21.458 1.00 35.48 237 ALA B CA 1
ATOM 5078 C C . ALA B 1 223 ? -30.264 -18.329 -20.126 1.00 37.80 237 ALA B C 1
ATOM 5079 O O . ALA B 1 223 ? -31.314 -18.028 -19.550 1.00 39.97 237 ALA B O 1
ATOM 5081 N N . THR B 1 224 ? -29.062 -18.015 -19.654 1.00 37.87 238 THR B N 1
ATOM 5082 C CA . THR B 1 224 ? -28.877 -17.277 -18.408 1.00 39.55 238 THR B CA 1
ATOM 5083 C C . THR B 1 224 ? -29.168 -15.773 -18.558 1.00 39.54 238 THR B C 1
ATOM 5084 O O . THR B 1 224 ? -29.746 -15.164 -17.660 1.00 41.60 238 THR B O 1
ATOM 5088 N N . PHE B 1 225 ? -28.774 -15.185 -19.686 1.00 39.08 239 PHE B N 1
ATOM 5089 C CA . PHE B 1 225 ? -28.900 -13.735 -19.898 1.00 38.31 239 PHE B CA 1
ATOM 5090 C C . PHE B 1 225 ? -30.249 -13.326 -20.474 1.00 37.78 239 PHE B C 1
ATOM 5091 O O . PHE B 1 225 ? -30.733 -12.225 -20.209 1.00 37.08 239 PHE B O 1
ATOM 5099 N N . PHE B 1 226 ? -30.831 -14.205 -21.285 1.00 36.29 240 PHE B N 1
ATOM 5100 C CA . PHE B 1 226 ? -32.045 -13.883 -22.022 1.00 36.51 240 PHE B CA 1
ATOM 5101 C C . PHE B 1 226 ? -33.090 -14.978 -21.855 1.00 37.02 240 PHE B C 1
ATOM 5102 O O . PHE B 1 226 ? -33.485 -15.601 -22.845 1.00 37.06 240 PHE B O 1
ATOM 5110 N N . PRO B 1 227 ? -33.556 -15.206 -20.611 1.00 37.58 241 PRO B N 1
ATOM 5111 C CA . PRO B 1 227 ? -34.443 -16.335 -20.323 1.00 39.32 241 PRO B CA 1
ATOM 5112 C C . PRO B 1 227 ? -35.782 -16.250 -21.054 1.00 40.27 241 PRO B C 1
ATOM 5113 O O . PRO B 1 227 ? -36.433 -17.273 -21.269 1.00 42.57 241 PRO B O 1
ATOM 5117 N N . LYS B 1 228 ? -36.170 -15.039 -21.441 1.00 40.96 242 LYS B N 1
ATOM 5118 C CA . LYS B 1 228 ? -37.449 -14.797 -22.094 1.00 42.14 242 LYS B CA 1
ATOM 5119 C C . LYS B 1 228 ? -37.476 -15.237 -23.554 1.00 41.99 242 LYS B C 1
ATOM 5120 O O . LYS B 1 228 ? -38.555 -15.399 -24.126 1.00 41.89 242 LYS B O 1
ATOM 5126 N N . GLU B 1 229 ? -36.303 -15.412 -24.162 1.00 41.58 243 GLU B N 1
ATOM 5127 C CA . GLU B 1 229 ? -36.248 -15.840 -25.570 1.00 41.61 243 GLU B CA 1
ATOM 5128 C C . GLU B 1 229 ? -35.748 -17.272 -25.789 1.00 38.87 243 GLU B C 1
ATOM 5129 O O . GLU B 1 229 ? -35.980 -17.859 -26.847 1.00 38.17 243 GLU B O 1
ATOM 5135 N N . ILE B 1 230 ? -35.073 -17.830 -24.790 1.00 36.69 244 ILE B N 1
ATOM 5136 C CA . ILE B 1 230 ? -34.647 -19.222 -24.847 1.00 35.78 244 ILE B CA 1
ATOM 5137 C C . ILE B 1 230 ? -35.700 -20.062 -24.141 1.00 35.82 244 ILE B C 1
ATOM 5138 O O . ILE B 1 230 ? -35.830 -20.025 -22.910 1.00 37.18 244 ILE B O 1
ATOM 5143 N N . ILE B 1 231 ? -36.463 -20.807 -24.927 1.00 33.84 245 ILE B N 1
ATOM 5144 C CA . ILE B 1 231 ? -37.585 -21.562 -24.384 1.00 33.60 245 ILE B CA 1
ATOM 5145 C C . ILE B 1 231 ? -37.216 -23.010 -24.109 1.00 33.52 245 ILE B C 1
ATOM 5146 O O . ILE B 1 231 ? -38.039 -23.787 -23.628 1.00 34.60 245 ILE B O 1
ATOM 5151 N N . GLY B 1 232 ? -35.964 -23.359 -24.400 1.00 32.90 246 GLY B N 1
ATOM 5152 C CA . GLY B 1 232 ? -35.451 -24.700 -24.145 1.00 31.85 246 GLY B CA 1
ATOM 5153 C C . GLY B 1 232 ? -33.985 -24.808 -24.498 1.00 31.26 246 GLY B C 1
ATOM 5154 O O . GLY B 1 232 ? -33.538 -24.270 -25.514 1.00 30.95 246 GLY B O 1
ATOM 5155 N N . PHE B 1 233 ? -33.241 -25.510 -23.652 1.00 30.15 247 PHE B N 1
ATOM 5156 C CA . PHE B 1 233 ? -31.798 -25.660 -23.816 1.00 30.17 247 PHE B CA 1
ATOM 5157 C C . PHE B 1 233 ? -31.401 -27.130 -23.683 1.00 29.16 247 PHE B C 1
ATOM 5158 O O . PHE B 1 233 ? -31.576 -27.738 -22.622 1.00 29.31 247 PHE B O 1
ATOM 5166 N N . HIS B 1 234 ? -30.888 -27.682 -24.782 1.00 28.09 248 HIS B N 1
ATOM 5167 C CA . HIS B 1 234 ? -30.343 -29.040 -24.846 1.00 27.24 248 HIS B CA 1
ATOM 5168 C C . HIS B 1 234 ? -28.851 -28.960 -24.874 1.00 28.36 248 HIS B C 1
ATOM 5169 O O . HIS B 1 234 ? -28.266 -28.434 -25.823 1.00 28.41 248 HIS B O 1
ATOM 5176 N N . SER B 1 235 ? -28.216 -29.490 -23.840 1.00 30.26 249 SER B N 1
ATOM 5177 C CA . SER B 1 235 ? -26.764 -29.507 -23.759 1.00 32.35 249 SER B CA 1
ATOM 5178 C C . SER B 1 235 ? -26.242 -30.940 -23.852 1.00 34.04 249 SER B C 1
ATOM 5179 O O . SER B 1 235 ? -26.866 -31.866 -23.331 1.00 34.08 249 SER B O 1
ATOM 5182 N N . ASN B 1 236 ? -25.110 -31.127 -24.530 1.00 35.19 250 ASN B N 1
ATOM 5183 C CA . ASN B 1 236 ? -24.475 -32.447 -24.565 1.00 37.24 250 ASN B CA 1
ATOM 5184 C C . ASN B 1 236 ? -23.054 -32.462 -23.991 1.00 40.49 250 ASN B C 1
ATOM 5185 O O . ASN B 1 236 ? -22.388 -33.491 -24.009 1.00 39.84 250 ASN B O 1
ATOM 5190 N N . MET B 1 237 ? -22.604 -31.312 -23.490 1.00 49.20 251 MET B N 1
ATOM 5191 C CA . MET B 1 237 ? -21.456 -31.255 -22.578 1.00 59.37 251 MET B CA 1
ATOM 5192 C C . MET B 1 237 ? -21.908 -30.698 -21.229 1.00 62.46 251 MET B C 1
ATOM 5193 O O . MET B 1 237 ? -22.089 -29.486 -21.070 1.00 63.22 251 MET B O 1
ATOM 5198 N N . ALA B 1 238 ? -22.093 -31.598 -20.267 1.00 65.68 252 ALA B N 1
ATOM 5199 C CA . ALA B 1 238 ? -22.519 -31.232 -18.918 1.00 67.38 252 ALA B CA 1
ATOM 5200 C C . ALA B 1 238 ? -21.448 -30.402 -18.190 1.00 68.05 252 ALA B C 1
ATOM 5201 O O . ALA B 1 238 ? -20.811 -30.866 -17.236 1.00 69.35 252 ALA B O 1
ATOM 5203 N N . THR B 1 277 ? -6.624 -39.815 -15.793 1.00 86.02 291 THR B N 1
ATOM 5204 C CA . THR B 1 277 ? -6.209 -39.618 -17.183 1.00 88.49 291 THR B CA 1
ATOM 5205 C C . THR B 1 277 ? -6.483 -38.190 -17.658 1.00 86.98 291 THR B C 1
ATOM 5206 O O . THR B 1 277 ? -6.162 -37.833 -18.795 1.00 87.41 291 THR B O 1
ATOM 5210 N N . LEU B 1 278 ? -7.067 -37.383 -16.775 1.00 86.06 292 LEU B N 1
ATOM 5211 C CA . LEU B 1 278 ? -7.527 -36.035 -17.109 1.00 81.30 292 LEU B CA 1
ATOM 5212 C C . LEU B 1 278 ? -6.404 -35.038 -17.413 1.00 77.26 292 LEU B C 1
ATOM 5213 O O . LEU B 1 278 ? -6.463 -34.342 -18.427 1.00 77.08 292 LEU B O 1
ATOM 5218 N N . LEU B 1 279 ? -5.396 -34.963 -16.541 1.00 74.79 293 LEU B N 1
ATOM 5219 C CA . LEU B 1 279 ? -4.296 -33.993 -16.698 1.00 70.78 293 LEU B CA 1
ATOM 5220 C C . LEU B 1 279 ? -3.462 -34.221 -17.957 1.00 65.40 293 LEU B C 1
ATOM 5221 O O . LEU B 1 279 ? -2.890 -33.278 -18.525 1.00 66.32 293 LEU B O 1
ATOM 5226 N N . GLU B 1 280 ? -3.417 -35.479 -18.384 1.00 56.59 294 GLU B N 1
ATOM 5227 C CA . GLU B 1 280 ? -2.758 -35.893 -19.611 1.00 50.46 294 GLU B CA 1
ATOM 5228 C C . GLU B 1 280 ? -3.383 -35.257 -20.860 1.00 45.28 294 GLU B C 1
ATOM 5229 O O . GLU B 1 280 ? -2.756 -35.223 -21.920 1.00 41.34 294 GLU B O 1
ATOM 5235 N N . GLU B 1 281 ? -4.605 -34.745 -20.731 1.00 40.26 295 GLU B N 1
ATOM 5236 C CA . GLU B 1 281 ? -5.355 -34.266 -21.892 1.00 39.19 295 GLU B CA 1
ATOM 5237 C C . GLU B 1 281 ? -5.664 -32.768 -21.910 1.00 37.12 295 GLU B C 1
ATOM 5238 O O . GLU B 1 281 ? -6.583 -32.334 -22.610 1.00 38.11 295 GLU B O 1
ATOM 5244 N N . LEU B 1 282 ? -4.888 -31.979 -21.171 1.00 35.68 296 LEU B N 1
ATOM 5245 C CA . LEU B 1 282 ? -5.198 -30.555 -20.978 1.00 33.86 296 LEU B CA 1
ATOM 5246 C C . LEU B 1 282 ? -4.162 -29.578 -21.533 1.00 31.80 296 LEU B C 1
ATOM 5247 O O . LEU B 1 282 ? -4.361 -28.367 -21.469 1.00 30.90 296 LEU B O 1
ATOM 5252 N N . GLY B 1 283 ? -3.065 -30.109 -22.069 1.00 31.54 297 GLY B N 1
ATOM 5253 C CA . GLY B 1 283 ? -1.992 -29.299 -22.647 1.00 30.11 297 GLY B CA 1
ATOM 5254 C C . GLY B 1 283 ? -2.432 -28.353 -23.753 1.00 28.87 297 GLY B C 1
ATOM 5255 O O . GLY B 1 283 ? -1.970 -27.216 -23.810 1.00 28.47 297 GLY B O 1
ATOM 5256 N N . TYR B 1 284 ? -3.326 -28.815 -24.627 1.00 28.69 298 TYR B N 1
ATOM 5257 C CA . TYR B 1 284 ? -3.854 -27.977 -25.718 1.00 28.40 298 TYR B CA 1
ATOM 5258 C C . TYR B 1 284 ? -4.571 -26.746 -25.14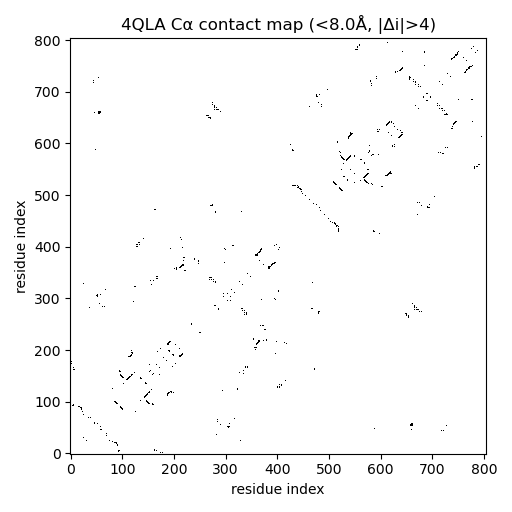8 1.00 28.20 298 TYR B C 1
ATOM 5259 O O . TYR B 1 284 ? -4.404 -25.628 -25.647 1.00 26.71 298 TYR B O 1
ATOM 5268 N N . MET B 1 285 ? -5.343 -26.959 -24.081 1.00 28.69 299 MET B N 1
ATOM 5269 C CA . MET B 1 285 ? -6.103 -25.885 -23.446 1.00 30.19 299 MET B CA 1
ATOM 5270 C C . MET B 1 285 ? -5.170 -24.837 -22.832 1.00 28.52 299 MET B C 1
ATOM 5271 O O . MET B 1 285 ? -5.383 -23.635 -22.995 1.00 27.86 299 MET B O 1
ATOM 5276 N N . HIS B 1 286 ? -4.119 -25.311 -22.166 1.00 28.69 300 HIS B N 1
ATOM 5277 C CA . HIS B 1 286 ? -3.162 -24.464 -21.454 1.00 28.03 300 HIS B CA 1
ATOM 5278 C C . HIS B 1 286 ? -2.415 -23.548 -22.384 1.00 27.39 300 HIS B C 1
ATOM 5279 O O . HIS B 1 286 ? -2.278 -22.360 -22.107 1.00 27.22 300 HIS B O 1
ATOM 5286 N N . ILE B 1 287 ? -1.926 -24.086 -23.499 1.00 27.36 301 ILE B N 1
ATOM 5287 C CA . ILE B 1 287 ? -1.191 -23.270 -24.452 1.00 27.50 301 ILE B CA 1
ATOM 5288 C C . ILE B 1 287 ? -2.097 -22.320 -25.244 1.00 27.79 301 ILE B C 1
ATOM 5289 O O . ILE B 1 287 ? -1.726 -21.176 -25.481 1.00 28.68 301 ILE B O 1
ATOM 5294 N N . GLN B 1 288 ? -3.280 -22.787 -25.642 1.00 27.89 302 GLN B N 1
ATOM 5295 C CA . GLN B 1 288 ? -4.201 -21.942 -26.402 1.00 27.41 302 GLN B CA 1
ATOM 5296 C C . GLN B 1 288 ? -4.740 -20.805 -25.553 1.00 28.06 302 GLN B C 1
ATOM 5297 O O . GLN B 1 288 ? -4.975 -19.710 -26.056 1.00 28.46 302 GLN B O 1
ATOM 5303 N N . ALA B 1 289 ? -4.923 -21.064 -24.260 1.00 28.41 303 ALA B N 1
ATOM 5304 C CA . ALA B 1 289 ? -5.393 -20.035 -23.350 1.00 29.39 303 ALA B CA 1
ATOM 5305 C C . ALA B 1 289 ? -4.342 -18.949 -23.074 1.00 29.65 303 ALA B C 1
ATOM 5306 O O . ALA B 1 289 ? -4.690 -17.878 -22.588 1.00 30.81 303 ALA B O 1
ATOM 5308 N N . THR B 1 290 ? -3.071 -19.215 -23.382 1.00 29.08 304 THR B N 1
ATOM 5309 C CA . THR B 1 290 ? -1.996 -18.273 -23.033 1.00 28.23 304 THR B CA 1
ATOM 5310 C C . THR B 1 290 ? -1.223 -17.739 -24.234 1.00 28.66 304 THR B C 1
ATOM 5311 O O . THR B 1 290 ? -0.955 -16.536 -24.319 1.00 29.37 304 THR B O 1
ATOM 5315 N N . LYS B 1 291 ? -0.848 -18.624 -25.155 1.00 27.79 305 LYS B N 1
ATOM 5316 C CA . LYS B 1 291 ? -0.047 -18.217 -26.302 1.00 27.07 305 LYS B CA 1
ATOM 5317 C C . LYS B 1 291 ? -0.625 -18.730 -27.618 1.00 26.27 305 LYS B C 1
ATOM 5318 O O . LYS B 1 291 ? 0.097 -19.331 -28.406 1.00 25.09 305 LYS B O 1
ATOM 5324 N N . PRO B 1 292 ? -1.920 -18.467 -27.875 1.00 26.49 306 PRO B N 1
ATOM 5325 C CA . PRO B 1 292 ? -2.551 -18.980 -29.088 1.00 27.26 306 PRO B CA 1
ATOM 5326 C C . PRO B 1 292 ? -1.852 -18.526 -30.372 1.00 29.14 306 PRO B C 1
ATOM 5327 O O . PRO B 1 292 ? -1.838 -19.269 -31.353 1.00 29.35 306 PRO B O 1
ATOM 5331 N N . ASP B 1 293 ? -1.277 -17.323 -30.367 1.00 30.26 307 ASP B N 1
ATOM 5332 C CA . ASP B 1 293 ? -0.637 -16.787 -31.574 1.00 31.94 307 ASP B CA 1
ATOM 5333 C C . ASP B 1 293 ? 0.690 -17.467 -31.927 1.00 31.73 307 ASP B C 1
ATOM 5334 O O . ASP B 1 293 ? 1.106 -17.436 -33.078 1.00 33.55 307 ASP B O 1
ATOM 5339 N N . THR B 1 294 ? 1.342 -18.079 -30.944 1.00 31.88 308 THR B N 1
ATOM 5340 C CA . THR B 1 294 ? 2.607 -18.767 -31.167 1.00 32.20 308 THR B CA 1
ATOM 5341 C C . THR B 1 294 ? 2.325 -20.114 -31.809 1.00 32.36 308 THR B C 1
ATOM 5342 O O . THR B 1 294 ? 2.681 -20.346 -32.962 1.00 33.56 308 THR B O 1
ATOM 5346 N N . VAL B 1 295 ? 1.650 -20.979 -31.056 1.00 32.51 309 VAL B N 1
ATOM 5347 C CA . VAL B 1 295 ? 1.321 -22.332 -31.489 1.00 31.20 309 VAL B CA 1
ATOM 5348 C C . VAL B 1 295 ? 0.536 -22.327 -32.812 1.00 31.05 309 VAL B C 1
ATOM 5349 O O . VAL B 1 295 ? 0.656 -23.243 -33.627 1.00 31.90 309 VAL B O 1
ATOM 5353 N N . GLY B 1 296 ? -0.209 -21.258 -33.051 1.00 29.67 310 GLY B N 1
ATOM 5354 C CA . GLY B 1 296 ? -1.059 -21.188 -34.219 1.00 31.08 310 GLY B CA 1
ATOM 5355 C C . GLY B 1 296 ? -0.351 -20.965 -35.540 1.00 30.44 310 GLY B C 1
ATOM 5356 O O . GLY B 1 296 ? -0.913 -21.249 -36.585 1.00 30.95 310 GLY B O 1
ATOM 5357 N N . ILE B 1 297 ? 0.880 -20.462 -35.491 1.00 31.16 311 ILE B N 1
ATOM 5358 C CA . ILE B 1 297 ? 1.609 -20.079 -36.700 1.00 30.86 311 ILE B CA 1
ATOM 5359 C C . ILE B 1 297 ? 2.085 -21.305 -37.480 1.00 31.11 311 ILE B C 1
ATOM 5360 O O . ILE B 1 297 ? 1.864 -21.402 -38.695 1.00 32.54 311 ILE B O 1
ATOM 5365 N N . GLY B 1 298 ? 2.727 -22.240 -36.786 1.00 29.64 312 GLY B N 1
ATOM 5366 C CA . GLY B 1 298 ? 3.071 -23.522 -37.384 1.00 29.74 312 GLY B CA 1
ATOM 5367 C C . GLY B 1 298 ? 1.867 -24.144 -38.072 1.00 30.28 312 GLY B C 1
ATOM 5368 O O . GLY B 1 298 ? 1.941 -24.519 -39.248 1.00 30.54 312 GLY B O 1
ATOM 5369 N N . LEU B 1 299 ? 0.749 -24.218 -37.347 1.00 29.13 313 LEU B N 1
ATOM 5370 C CA . LEU B 1 299 ? -0.484 -24.851 -37.848 1.00 29.43 313 LEU B CA 1
ATOM 5371 C C . LEU B 1 299 ? -1.113 -24.157 -39.057 1.00 30.28 313 LEU B C 1
ATOM 5372 O O . LEU B 1 299 ? -1.836 -24.785 -39.821 1.00 29.44 313 LEU B O 1
ATOM 5377 N N . THR B 1 300 ? -0.837 -22.865 -39.216 1.00 31.31 314 THR B N 1
ATOM 5378 C CA . THR B 1 300 ? -1.331 -22.099 -40.354 1.00 32.39 314 THR B CA 1
ATOM 5379 C C . THR B 1 300 ? -0.542 -22.406 -41.617 1.00 33.80 314 THR B C 1
ATOM 5380 O O . THR B 1 300 ? -1.076 -22.336 -42.721 1.00 36.24 314 THR B O 1
ATOM 5384 N N . ASP B 1 301 ? 0.728 -22.751 -41.433 1.00 35.14 315 ASP B N 1
ATOM 5385 C CA . ASP B 1 301 ? 1.679 -22.934 -42.518 1.00 35.34 315 ASP B CA 1
ATOM 5386 C C . ASP B 1 301 ? 1.795 -24.390 -42.955 1.00 34.57 315 ASP B C 1
ATOM 5387 O O . ASP B 1 301 ? 2.026 -24.666 -44.132 1.00 37.40 315 ASP B O 1
ATOM 5392 N N . SER B 1 302 ? 1.621 -25.313 -42.012 1.00 32.65 316 SER B N 1
ATOM 5393 C CA . SER B 1 302 ? 1.873 -26.741 -42.240 1.00 30.91 316 SER B CA 1
ATOM 5394 C C . SER B 1 302 ? 0.606 -27.613 -42.257 1.00 29.16 316 SER B C 1
ATOM 5395 O O . SER B 1 302 ? -0.052 -27.773 -41.234 1.00 28.30 316 SER B O 1
ATOM 5398 N N . PRO B 1 303 ? 0.274 -28.193 -43.425 1.00 28.96 317 PRO B N 1
ATOM 5399 C CA . PRO B 1 303 ? -0.859 -29.116 -43.535 1.00 28.70 317 PRO B CA 1
ATOM 5400 C C . PRO B 1 303 ? -0.717 -30.329 -42.620 1.00 27.02 317 PRO B C 1
ATOM 5401 O O . PRO B 1 303 ? -1.715 -30.796 -42.070 1.00 25.96 317 PRO B O 1
ATOM 5405 N N . ALA B 1 304 ? 0.511 -30.823 -42.465 1.00 25.47 318 ALA B N 1
ATOM 5406 C CA . ALA B 1 304 ? 0.792 -31.940 -41.570 1.00 25.13 318 ALA B CA 1
ATOM 5407 C C . ALA B 1 304 ? 0.543 -31.547 -40.120 1.00 24.99 318 ALA B C 1
ATOM 5408 O O . ALA B 1 304 ? -0.048 -32.311 -39.355 1.00 24.22 318 ALA B O 1
ATOM 5410 N N . GLY B 1 305 ? 1.011 -30.353 -39.757 1.00 25.03 319 GLY B N 1
ATOM 5411 C CA . GLY B 1 305 ? 0.840 -29.819 -38.416 1.00 25.22 319 GLY B CA 1
ATOM 5412 C C . GLY B 1 305 ? -0.621 -29.672 -38.042 1.00 25.46 319 GLY B C 1
ATOM 5413 O O . GLY B 1 305 ? -1.045 -30.139 -36.979 1.00 24.03 319 GLY B O 1
ATOM 5414 N N . LEU B 1 306 ? -1.391 -29.038 -38.928 1.00 25.56 320 LEU B N 1
ATOM 5415 C CA . LEU B 1 306 ? -2.825 -28.832 -38.704 1.00 25.20 320 LEU B CA 1
ATOM 5416 C C . LEU B 1 306 ? -3.568 -30.163 -38.585 1.00 25.45 320 LEU B C 1
ATOM 5417 O O . LEU B 1 306 ? -4.399 -30.347 -37.690 1.00 25.15 320 LEU B O 1
ATOM 5422 N N . LEU B 1 307 ? -3.256 -31.092 -39.485 1.00 26.53 321 LEU B N 1
ATOM 5423 C CA . LEU B 1 307 ? -3.886 -32.414 -39.478 1.00 26.21 321 LEU B CA 1
ATOM 5424 C C . LEU B 1 307 ? -3.556 -33.177 -38.196 1.00 25.41 321 LEU B C 1
ATOM 5425 O O . LEU B 1 307 ? -4.429 -33.767 -37.578 1.00 26.45 321 LEU B O 1
ATOM 5430 N N . ALA B 1 308 ? -2.289 -33.161 -37.802 1.00 25.23 322 ALA B N 1
ATOM 5431 C CA . ALA B 1 308 ? -1.868 -33.825 -36.572 1.00 24.82 322 ALA B CA 1
ATOM 5432 C C . ALA B 1 308 ? -2.584 -33.244 -35.355 1.00 24.47 322 ALA B C 1
ATOM 5433 O O . ALA B 1 308 ? -3.113 -33.982 -34.535 1.00 25.74 322 ALA B O 1
ATOM 5435 N N . TYR B 1 309 ? -2.617 -31.920 -35.266 1.00 24.34 323 TYR B N 1
ATOM 5436 C CA . TYR B 1 309 ? -3.141 -31.224 -34.098 1.00 25.00 323 TYR B CA 1
ATOM 5437 C C . TYR B 1 309 ? -4.645 -31.447 -33.923 1.00 25.26 323 TYR B C 1
ATOM 5438 O O . TYR B 1 309 ? -5.117 -31.701 -32.807 1.00 25.53 323 TYR B O 1
ATOM 5447 N N . ILE B 1 310 ? -5.391 -31.355 -35.024 1.00 24.44 324 ILE B N 1
ATOM 5448 C CA . ILE B 1 310 ? -6.847 -31.503 -34.972 1.00 24.43 324 ILE B CA 1
ATOM 5449 C C . ILE B 1 310 ? -7.302 -32.962 -34.836 1.00 24.68 324 ILE B C 1
ATOM 5450 O O . ILE B 1 310 ? -8.130 -33.268 -33.985 1.00 24.59 324 ILE B O 1
ATOM 5455 N N . LEU B 1 311 ? -6.753 -33.864 -35.651 1.00 25.44 325 LEU B N 1
ATOM 5456 C CA . LEU B 1 311 ? -7.188 -35.269 -35.620 1.00 25.16 325 LEU B CA 1
ATOM 5457 C C . LEU B 1 311 ? -6.867 -36.015 -34.312 1.00 26.14 325 LEU B C 1
ATOM 5458 O O . LEU B 1 311 ? -7.583 -36.947 -33.939 1.00 25.28 325 LEU B O 1
ATOM 5463 N N . GLU B 1 312 ? -5.808 -35.608 -33.612 1.00 27.88 326 GLU B N 1
ATOM 5464 C CA . GLU B 1 312 ? -5.497 -36.197 -32.298 1.00 30.18 326 GLU B CA 1
ATOM 5465 C C . GLU B 1 312 ? -6.710 -36.132 -31.377 1.00 29.51 326 GLU B C 1
ATOM 5466 O O . GLU B 1 312 ? -6.948 -37.040 -30.584 1.00 30.24 326 GLU B O 1
ATOM 5472 N N . LYS B 1 313 ? -7.471 -35.048 -31.501 1.00 30.50 327 LYS B N 1
ATOM 5473 C CA . LYS B 1 313 ? -8.658 -34.803 -30.682 1.00 30.37 327 LYS B CA 1
ATOM 5474 C C . LYS B 1 313 ? -9.839 -35.677 -31.091 1.00 29.97 327 LYS B C 1
ATOM 5475 O O . LYS B 1 313 ? -10.578 -36.164 -30.235 1.00 28.98 327 LYS B O 1
ATOM 5481 N N . PHE B 1 314 ? -10.015 -35.867 -32.399 1.00 29.60 328 PHE B N 1
ATOM 5482 C CA . PHE B 1 314 ? -11.054 -36.760 -32.906 1.00 30.39 328 PHE B CA 1
ATOM 5483 C C . PHE B 1 314 ? -10.758 -38.210 -32.544 1.00 32.19 328 PHE B C 1
ATOM 5484 O O . PHE B 1 314 ? -11.658 -39.052 -32.495 1.00 33.48 328 PHE B O 1
ATOM 5492 N N . SER B 1 315 ? -9.486 -38.484 -32.281 1.00 32.03 329 SER B N 1
ATOM 5493 C CA . SER B 1 315 ? -9.064 -39.767 -31.762 1.00 32.61 329 SER B CA 1
ATOM 5494 C C . SER B 1 315 ? -9.467 -39.875 -30.283 1.00 33.24 329 SER B C 1
ATOM 5495 O O . SER B 1 315 ? -10.407 -40.592 -29.943 1.00 33.88 329 SER B O 1
ATOM 5498 N N . THR B 1 316 ? -8.781 -39.126 -29.420 1.00 33.44 330 THR B N 1
ATOM 5499 C CA . THR B 1 316 ? -8.937 -39.244 -27.965 1.00 34.30 330 THR B CA 1
ATOM 5500 C C . THR B 1 316 ? -10.335 -38.940 -27.419 1.00 33.69 330 THR B C 1
ATOM 5501 O O . THR B 1 316 ? -10.840 -39.676 -26.573 1.00 35.87 330 THR B O 1
ATOM 5505 N N . TRP B 1 317 ? -10.952 -37.858 -27.882 1.00 31.93 331 TRP B N 1
ATOM 5506 C CA . TRP B 1 317 ? -12.244 -37.445 -27.330 1.00 31.51 331 TRP B CA 1
ATOM 5507 C C . TRP B 1 317 ? -13.395 -38.321 -27.757 1.00 31.66 331 TRP B C 1
ATOM 5508 O O . TRP B 1 317 ? -14.467 -38.281 -27.146 1.00 31.90 331 TRP B O 1
ATOM 5519 N N . THR B 1 318 ? -13.194 -39.108 -28.810 1.00 31.67 332 THR B N 1
ATOM 5520 C CA . THR B 1 318 ? -14.183 -40.106 -29.218 1.00 33.76 332 THR B CA 1
ATOM 5521 C C . THR B 1 318 ? -14.139 -41.331 -28.301 1.00 34.15 332 THR B C 1
ATOM 5522 O O . THR B 1 318 ? -15.183 -41.861 -27.929 1.00 34.68 332 THR B O 1
ATOM 5526 N N . ASN B 1 319 ? -12.925 -41.755 -27.942 1.00 35.62 333 ASN B N 1
ATOM 5527 C CA . ASN B 1 319 ? -12.687 -42.882 -27.036 1.00 36.62 333 ASN B CA 1
ATOM 5528 C C . ASN B 1 319 ? -11.224 -42.911 -26.566 1.00 36.08 333 ASN B C 1
ATOM 5529 O O . ASN B 1 319 ? -10.329 -43.232 -27.350 1.00 35.44 333 ASN B O 1
ATOM 5534 N N . PRO B 1 320 ? -10.981 -42.593 -25.279 1.00 36.48 334 PRO B N 1
ATOM 5535 C CA . PRO B 1 320 ? -9.628 -42.482 -24.724 1.00 37.70 334 PRO B CA 1
ATOM 5536 C C . PRO B 1 320 ? -8.744 -43.716 -24.903 1.00 37.69 334 PRO B C 1
ATOM 5537 O O . PRO B 1 320 ? -7.523 -43.582 -24.973 1.00 36.66 334 PRO B O 1
ATOM 5541 N N . ASP B 1 321 ? -9.351 -44.897 -24.985 1.00 39.18 335 ASP B N 1
ATOM 5542 C CA . ASP B 1 321 ? -8.597 -46.134 -25.179 1.00 41.51 335 ASP B CA 1
ATOM 5543 C C . ASP B 1 321 ? -7.913 -46.232 -26.544 1.00 41.30 335 ASP B C 1
ATOM 5544 O O . ASP B 1 321 ? -6.969 -47.007 -26.711 1.00 44.04 335 ASP B O 1
ATOM 5549 N N . LEU B 1 322 ? -8.378 -45.445 -27.511 1.00 38.88 336 LEU B N 1
ATOM 5550 C CA . LEU B 1 322 ? -7.795 -45.460 -28.853 1.00 38.58 336 LEU B CA 1
ATOM 5551 C C . LEU B 1 322 ? -6.406 -44.825 -28.904 1.00 36.69 336 LEU B C 1
ATOM 5552 O O . LEU B 1 322 ? -5.738 -44.879 -29.931 1.00 35.56 336 LEU B O 1
ATOM 5557 N N . ARG B 1 323 ? -5.977 -44.230 -27.791 1.00 36.30 337 ARG B N 1
ATOM 5558 C CA . ARG B 1 323 ? -4.613 -43.703 -27.666 1.00 36.27 337 ARG B CA 1
ATOM 5559 C C . ARG B 1 323 ? -3.563 -44.807 -27.757 1.00 35.94 337 ARG B C 1
ATOM 5560 O O . ARG B 1 323 ? -2.410 -44.542 -28.085 1.00 36.77 337 ARG B O 1
ATOM 5568 N N . SER B 1 324 ? -3.972 -46.039 -27.469 1.00 36.38 338 SER B N 1
ATOM 5569 C CA . SER B 1 324 ? -3.083 -47.194 -27.542 1.00 38.25 338 SER B CA 1
ATOM 5570 C C . SER B 1 324 ? -2.801 -47.637 -28.971 1.00 38.40 338 SER B C 1
ATOM 5571 O O . SER B 1 324 ? -1.751 -48.212 -29.237 1.00 37.24 338 SER B O 1
ATOM 5574 N N . LYS B 1 325 ? -3.736 -47.364 -29.881 1.00 40.18 339 LYS B N 1
ATOM 5575 C CA . LYS B 1 325 ? -3.625 -47.831 -31.265 1.00 41.21 339 LYS B CA 1
ATOM 5576 C C . LYS B 1 325 ? -2.553 -47.076 -32.035 1.00 40.36 339 LYS B C 1
ATOM 5577 O O . LYS B 1 325 ? -2.378 -45.869 -31.857 1.00 38.71 339 LYS B O 1
ATOM 5583 N N . GLU B 1 326 ? -1.845 -47.792 -32.903 1.00 41.19 340 GLU B N 1
ATOM 5584 C CA . GLU B 1 326 ? -0.876 -47.170 -33.796 1.00 41.77 340 GLU B CA 1
ATOM 5585 C C . GLU B 1 326 ? -1.534 -46.159 -34.742 1.00 40.40 340 GLU B C 1
ATOM 5586 O O . GLU B 1 326 ? -0.935 -45.137 -35.076 1.00 37.57 340 GLU B O 1
ATOM 5592 N N . ASP B 1 327 ? -2.769 -46.435 -35.156 1.00 40.48 341 ASP B N 1
ATOM 5593 C CA . ASP B 1 327 ? -3.443 -45.582 -36.134 1.00 40.04 341 ASP B CA 1
ATOM 5594 C C . ASP B 1 327 ? -4.439 -44.551 -35.578 1.00 40.14 341 ASP B C 1
ATOM 5595 O O . ASP B 1 327 ? -4.971 -43.736 -36.335 1.00 40.07 341 ASP B O 1
ATOM 5600 N N . GLY B 1 328 ? -4.714 -44.572 -34.279 1.00 39.71 342 GLY B N 1
ATOM 5601 C CA . GLY B 1 328 ? -5.609 -43.541 -33.758 1.00 41.25 342 GLY B CA 1
ATOM 5602 C C . GLY B 1 328 ? -6.765 -43.881 -32.837 1.00 39.45 342 GLY B C 1
ATOM 5603 O O . GLY B 1 328 ? -6.959 -43.176 -31.870 1.00 42.68 342 GLY B O 1
ATOM 5604 N N . GLY B 1 329 ? -7.617 -44.851 -33.156 1.00 39.42 343 GLY B N 1
ATOM 5605 C CA . GLY B 1 329 ? -7.826 -45.357 -34.492 1.00 37.22 343 GLY B CA 1
ATOM 5606 C C . GLY B 1 329 ? -8.761 -44.389 -35.186 1.00 36.43 343 GLY B C 1
ATOM 5607 O O . GLY B 1 329 ? -9.935 -44.264 -34.836 1.00 34.29 343 GLY B O 1
ATOM 5608 N N . LEU B 1 330 ? -8.220 -43.687 -36.167 1.00 36.20 344 LEU B N 1
ATOM 5609 C CA . LEU B 1 330 ? -8.964 -42.657 -36.858 1.00 36.35 344 LEU B CA 1
ATOM 5610 C C . LEU B 1 330 ? -9.917 -43.216 -37.914 1.00 36.12 344 LEU B C 1
ATOM 5611 O O . LEU B 1 330 ? -10.564 -42.455 -38.628 1.00 35.20 344 LEU B O 1
ATOM 5616 N N . SER B 1 331 ? -10.005 -44.543 -37.988 1.00 36.88 345 SER B N 1
ATOM 5617 C CA . SER B 1 331 ? -10.955 -45.233 -38.863 1.00 39.50 345 SER B CA 1
ATOM 5618 C C . SER B 1 331 ? -12.190 -45.720 -38.104 1.00 40.91 345 SER B C 1
ATOM 5619 O O . SER B 1 331 ? -13.139 -46.222 -38.705 1.00 42.60 345 SER B O 1
ATOM 5622 N N . TYR B 1 332 ? -12.163 -45.554 -36.785 1.00 41.37 346 TYR B N 1
ATOM 5623 C CA . TYR B 1 332 ? -13.190 -46.040 -35.864 1.00 43.01 346 TYR B CA 1
ATOM 5624 C C . TYR B 1 332 ? -14.623 -45.587 -36.197 1.00 41.93 346 TYR B C 1
ATOM 5625 O O . TYR B 1 332 ? -15.570 -46.360 -36.040 1.00 39.69 346 TYR B O 1
ATOM 5634 N N . ARG B 1 333 ? -14.773 -44.341 -36.654 1.00 40.88 347 ARG B N 1
ATOM 5635 C CA . ARG B 1 333 ? -16.099 -43.735 -36.835 1.00 39.72 347 ARG B CA 1
ATOM 5636 C C . ARG B 1 333 ? -16.350 -43.073 -38.182 1.00 37.29 347 ARG B C 1
ATOM 5637 O O . ARG B 1 333 ? -17.441 -43.204 -38.735 1.00 38.03 347 ARG B O 1
ATOM 5645 N N . TRP B 1 334 ? -15.358 -42.352 -38.696 1.00 33.54 348 TRP B N 1
ATOM 5646 C CA . TRP B 1 334 ? -15.553 -41.546 -39.894 1.00 31.81 348 TRP B CA 1
ATOM 5647 C C . TRP B 1 334 ? -14.726 -41.996 -41.050 1.00 31.70 348 TRP B C 1
ATOM 5648 O O . TRP B 1 334 ? -13.693 -42.644 -40.873 1.00 31.36 348 TRP B O 1
ATOM 5659 N N . THR B 1 335 ? -15.187 -41.655 -42.252 1.00 31.49 349 THR B N 1
ATOM 5660 C CA . THR B 1 335 ? -14.386 -41.808 -43.465 1.00 32.43 349 THR B CA 1
ATOM 5661 C C . THR B 1 335 ? -13.335 -40.693 -43.483 1.00 33.50 349 THR B C 1
ATOM 5662 O O . THR B 1 335 ? -13.477 -39.681 -42.783 1.00 33.67 349 THR B O 1
ATOM 5666 N N . LYS B 1 336 ? -12.278 -40.880 -44.268 1.00 33.38 350 LYS B N 1
ATOM 5667 C CA . LYS B 1 336 ? -11.249 -39.852 -44.406 1.00 33.55 350 LYS B CA 1
ATOM 5668 C C . LYS B 1 336 ? -11.824 -38.528 -44.928 1.00 33.61 350 LYS B C 1
ATOM 5669 O O . LYS B 1 336 ? -11.392 -37.450 -44.506 1.00 34.05 350 LYS B O 1
ATOM 5675 N N . ASP B 1 337 ? -12.802 -38.617 -45.828 1.00 31.72 351 ASP B N 1
ATOM 5676 C CA . ASP B 1 337 ? -13.446 -37.438 -46.405 1.00 31.45 351 ASP B CA 1
ATOM 5677 C C . ASP B 1 337 ? -14.155 -36.608 -45.338 1.00 28.77 351 ASP B C 1
ATOM 5678 O O . ASP B 1 337 ? -14.040 -35.386 -45.306 1.00 28.73 351 ASP B O 1
ATOM 5683 N N . GLN B 1 338 ? -14.896 -37.285 -44.473 1.00 27.44 352 GLN B N 1
ATOM 5684 C CA . GLN B 1 338 ? -15.611 -36.627 -43.389 1.00 27.78 352 GLN B CA 1
ATOM 5685 C C . GLN B 1 338 ? -14.696 -35.763 -42.519 1.00 27.39 352 GLN B C 1
ATOM 5686 O O . GLN B 1 338 ? -15.018 -34.601 -42.258 1.00 27.86 352 GLN B O 1
ATOM 5692 N N . LEU B 1 339 ? -13.555 -36.313 -42.103 1.00 26.03 353 LEU B N 1
ATOM 5693 C CA . LEU B 1 339 ? -12.608 -35.574 -41.251 1.00 26.97 353 LEU B CA 1
ATOM 5694 C C . LEU B 1 339 ? -11.871 -34.469 -41.993 1.00 27.27 353 LEU B C 1
ATOM 5695 O O . LEU B 1 339 ? -11.652 -33.382 -41.441 1.00 27.79 353 LEU B O 1
ATOM 5700 N N . ILE B 1 340 ? -11.489 -34.742 -43.237 1.00 26.94 354 ILE B N 1
ATOM 5701 C CA . ILE B 1 340 ? -10.799 -33.742 -44.041 1.00 27.20 354 ILE B CA 1
ATOM 5702 C C . ILE B 1 340 ? -11.718 -32.541 -44.337 1.00 27.82 354 ILE B C 1
ATOM 5703 O O . ILE B 1 340 ? -11.253 -31.394 -44.326 1.00 29.24 354 ILE B O 1
ATOM 5708 N N . ASP B 1 341 ? -13.008 -32.804 -44.572 1.00 26.55 355 ASP B N 1
ATOM 5709 C CA . ASP B 1 341 ? -14.033 -31.748 -44.638 1.00 27.84 355 ASP B CA 1
ATOM 5710 C C . ASP B 1 341 ? -13.897 -30.727 -43.488 1.00 26.77 355 ASP B C 1
ATOM 5711 O O . ASP B 1 341 ? -13.801 -29.525 -43.729 1.00 27.28 355 ASP B O 1
ATOM 5716 N N . ASN B 1 342 ? -13.896 -31.209 -42.247 1.00 26.95 356 ASN B N 1
ATOM 5717 C CA . ASN B 1 342 ? -13.711 -30.337 -41.078 1.00 27.15 356 ASN B CA 1
ATOM 5718 C C . ASN B 1 342 ? -12.358 -29.628 -41.088 1.00 27.34 356 ASN B C 1
ATOM 5719 O O . ASN B 1 342 ? -12.286 -28.435 -40.786 1.00 28.38 356 ASN B O 1
ATOM 5724 N N . LEU B 1 343 ? -11.296 -30.350 -41.451 1.00 26.58 357 LEU B N 1
ATOM 5725 C CA . LEU B 1 343 ? -9.973 -29.734 -41.607 1.00 27.11 357 LEU B CA 1
ATOM 5726 C C . LEU B 1 343 ? -9.970 -28.574 -42.599 1.00 27.34 357 LEU B C 1
ATOM 5727 O O . LEU B 1 343 ? -9.313 -27.554 -42.359 1.00 26.22 357 LEU B O 1
ATOM 5732 N N . MET B 1 344 ? -10.700 -28.744 -43.706 1.00 27.70 358 MET B N 1
ATOM 5733 C CA . MET B 1 344 ? -10.756 -27.748 -44.779 1.00 28.64 358 MET B CA 1
ATOM 5734 C C . MET B 1 344 ? -11.362 -26.425 -44.333 1.00 28.78 358 MET B C 1
ATOM 5735 O O . MET B 1 344 ? -10.951 -25.362 -44.793 1.00 29.84 358 MET B O 1
ATOM 5740 N N . LEU B 1 345 ? -12.325 -26.480 -43.423 1.00 29.27 359 LEU B N 1
ATOM 5741 C CA . LEU B 1 345 ? -12.927 -25.252 -42.911 1.00 29.51 359 LEU B CA 1
ATOM 5742 C C . LEU B 1 345 ? -12.014 -24.548 -41.898 1.00 29.84 359 LEU B C 1
ATOM 5743 O O . LEU B 1 345 ? -12.359 -23.490 -41.359 1.00 31.14 359 LEU B O 1
ATOM 5748 N N . TYR B 1 346 ? -10.851 -25.141 -41.644 1.00 28.42 360 TYR B N 1
ATOM 5749 C CA . TYR B 1 346 ? -9.787 -24.478 -40.891 1.00 26.98 360 TYR B CA 1
ATOM 5750 C C . TYR B 1 346 ? -8.668 -24.035 -41.841 1.00 26.73 360 TYR B C 1
ATOM 5751 O O . TYR B 1 346 ? -8.194 -22.894 -41.772 1.00 26.10 360 TYR B O 1
ATOM 5760 N N . TRP B 1 347 ? -8.266 -24.935 -42.737 1.00 25.55 361 TRP B N 1
ATOM 5761 C CA . TRP B 1 347 ? -7.173 -24.648 -43.660 1.00 25.18 361 TRP B CA 1
ATOM 5762 C C . TRP B 1 347 ? -7.523 -23.567 -44.650 1.00 25.84 361 TRP B C 1
ATOM 5763 O O . TRP B 1 347 ? -6.792 -22.585 -44.792 1.00 24.95 361 TRP B O 1
ATOM 5774 N N . SER B 1 348 ? -8.642 -23.734 -45.353 1.00 27.48 362 SER B N 1
ATOM 5775 C CA . SER B 1 348 ? -8.983 -22.819 -46.440 1.00 28.96 362 SER B CA 1
ATOM 5776 C C . SER B 1 348 ? -9.375 -21.435 -45.931 1.00 29.54 362 SER B C 1
ATOM 5777 O O . SER B 1 348 ? -9.253 -20.453 -46.647 1.00 30.08 362 SER B O 1
ATOM 5780 N N . THR B 1 349 ? -9.809 -21.360 -44.677 1.00 30.78 363 THR B N 1
ATOM 5781 C CA . THR B 1 349 ? -10.190 -20.088 -44.069 1.00 30.99 363 THR B CA 1
ATOM 5782 C C . THR B 1 349 ? -9.089 -19.435 -43.235 1.00 31.72 363 THR B C 1
ATOM 5783 O O . THR B 1 349 ? -9.274 -18.327 -42.737 1.00 32.89 363 THR B O 1
ATOM 5787 N N . LYS B 1 350 ? -7.959 -20.124 -43.080 1.00 32.18 364 LYS B N 1
ATOM 5788 C CA . LYS B 1 350 ? -6.829 -19.646 -42.268 1.00 33.60 364 LYS B CA 1
ATOM 5789 C C . LYS B 1 350 ? -7.275 -19.216 -40.871 1.00 32.28 364 LYS B C 1
ATOM 5790 O O . LYS B 1 350 ? -6.887 -18.155 -40.387 1.00 33.76 364 LYS B O 1
ATOM 5796 N N . SER B 1 351 ? -8.091 -20.040 -40.221 1.00 29.85 365 SER B N 1
ATOM 5797 C CA . SER B 1 351 ? -8.744 -19.607 -38.994 1.00 27.85 365 SER B CA 1
ATOM 5798 C C . SER B 1 351 ? -8.242 -20.279 -37.712 1.00 26.56 365 SER B C 1
ATOM 5799 O O . SER B 1 351 ? -8.820 -20.078 -36.650 1.00 27.04 365 SER B O 1
ATOM 5802 N N . ILE B 1 352 ? -7.168 -21.057 -37.802 1.00 25.54 366 ILE B N 1
ATOM 5803 C CA . ILE B 1 352 ? -6.698 -21.813 -36.642 1.00 25.99 366 ILE B CA 1
ATOM 5804 C C . ILE B 1 352 ? -6.329 -20.921 -35.447 1.00 26.44 366 ILE B C 1
ATOM 5805 O O . ILE B 1 352 ? -6.703 -21.217 -34.308 1.00 26.46 366 ILE B O 1
ATOM 5810 N N . VAL B 1 353 ? -5.622 -19.824 -35.713 1.00 26.88 367 VAL B N 1
ATOM 5811 C CA . VAL B 1 353 ? -5.193 -18.901 -34.653 1.00 27.78 367 VAL B CA 1
ATOM 5812 C C . VAL B 1 353 ? -6.412 -18.240 -34.028 1.00 27.68 367 VAL B C 1
ATOM 5813 O O . VAL B 1 353 ? -6.591 -18.270 -32.806 1.00 28.43 367 VAL B O 1
ATOM 5817 N N . THR B 1 354 ? -7.254 -17.659 -34.879 1.00 27.08 368 THR B N 1
ATOM 5818 C CA . THR B 1 354 ? -8.441 -16.946 -34.422 1.00 27.46 368 THR B CA 1
ATOM 5819 C C . THR B 1 354 ? -9.369 -17.844 -33.609 1.00 27.50 368 THR B C 1
ATOM 5820 O O . THR B 1 354 ? -9.968 -17.388 -32.628 1.00 27.31 368 THR B O 1
ATOM 5824 N N . SER B 1 355 ? -9.457 -19.120 -33.993 1.00 26.64 369 SER B N 1
ATOM 5825 C CA . SER B 1 355 ? -10.276 -20.072 -33.253 1.00 27.05 369 SER B CA 1
ATOM 5826 C C . SER B 1 355 ? -9.702 -20.378 -31.862 1.00 27.51 369 SER B C 1
ATOM 5827 O O . SER B 1 355 ? -10.455 -20.547 -30.903 1.00 28.11 369 SER B O 1
ATOM 5830 N N . MET B 1 356 ? -8.376 -20.426 -31.764 1.00 27.15 370 MET B N 1
ATOM 5831 C CA . MET B 1 356 ? -7.692 -20.675 -30.500 1.00 27.89 370 MET B CA 1
ATOM 5832 C C . MET B 1 356 ? -7.803 -19.505 -29.528 1.00 27.29 370 MET B C 1
ATOM 5833 O O . MET B 1 356 ? -7.756 -19.701 -28.316 1.00 26.16 370 MET B O 1
ATOM 5838 N N . ARG B 1 357 ? -7.948 -18.297 -30.068 1.00 27.23 371 ARG B N 1
ATOM 5839 C CA . ARG B 1 357 ? -8.028 -17.082 -29.254 1.00 27.78 371 ARG B CA 1
ATOM 5840 C C . ARG B 1 357 ? -9.196 -17.085 -28.282 1.00 28.28 371 ARG B C 1
ATOM 5841 O O . ARG B 1 357 ? -9.107 -16.495 -27.199 1.00 29.56 371 ARG B O 1
ATOM 5849 N N . LEU B 1 358 ? -10.283 -17.754 -28.669 1.00 27.50 372 LEU B N 1
ATOM 5850 C CA . LEU B 1 358 ? -11.455 -17.897 -27.811 1.00 26.73 372 LEU B CA 1
ATOM 5851 C C . LEU B 1 358 ? -11.076 -18.458 -26.440 1.00 27.22 372 LEU B C 1
ATOM 5852 O O . LEU B 1 358 ? -11.690 -18.103 -25.438 1.00 27.57 372 LEU B O 1
ATOM 5857 N N . TYR B 1 359 ? -10.068 -19.330 -26.412 1.00 27.56 373 TYR B N 1
ATOM 5858 C CA . TYR B 1 359 ? -9.544 -19.890 -25.166 1.00 28.76 373 TYR B CA 1
ATOM 5859 C C . TYR B 1 359 ? -8.866 -18.819 -24.329 1.00 29.00 373 TYR B C 1
ATOM 5860 O O . TYR B 1 359 ? -9.171 -18.664 -23.151 1.00 30.25 373 TYR B O 1
ATOM 5869 N N . ALA B 1 360 ? -7.944 -18.085 -24.941 1.00 28.89 374 ALA B N 1
ATOM 5870 C CA . ALA B 1 360 ? -7.264 -16.985 -24.260 1.00 29.40 374 ALA B CA 1
ATOM 5871 C C . ALA B 1 360 ? -8.250 -15.956 -23.682 1.00 30.04 374 ALA B C 1
ATOM 5872 O O . ALA B 1 360 ? -8.057 -15.477 -22.570 1.00 28.48 374 ALA B O 1
ATOM 5874 N N . GLU B 1 361 ? -9.312 -15.644 -24.428 1.00 31.44 375 GLU B N 1
ATOM 5875 C CA . GLU B 1 361 ? -10.305 -14.660 -23.970 1.00 33.12 375 GLU B CA 1
ATOM 5876 C C . GLU B 1 361 ? -11.185 -15.167 -22.826 1.00 33.58 375 GLU B C 1
ATOM 5877 O O . GLU B 1 361 ? -11.562 -14.400 -21.951 1.00 32.44 375 GLU B O 1
ATOM 5883 N N . SER B 1 362 ? -11.516 -16.454 -22.844 1.00 36.14 376 SER B N 1
ATOM 5884 C CA . SER B 1 362 ? -12.375 -17.039 -21.816 1.00 39.07 376 SER B CA 1
ATOM 5885 C C . SER B 1 362 ? -11.647 -17.258 -20.489 1.00 42.65 376 SER B C 1
ATOM 5886 O O . SER B 1 362 ? -12.271 -17.229 -19.428 1.00 44.66 376 SER B O 1
ATOM 5889 N N . PHE B 1 363 ? -10.336 -17.471 -20.554 1.00 45.98 377 PHE B N 1
ATOM 5890 C CA . PHE B 1 363 ? -9.528 -17.673 -19.353 1.00 52.19 377 PHE B CA 1
ATOM 5891 C C . PHE B 1 363 ? -8.850 -16.377 -18.905 1.00 55.86 377 PHE B C 1
ATOM 5892 O O . PHE B 1 363 ? -7.719 -16.393 -18.418 1.00 56.62 377 PHE B O 1
ATOM 5900 N N . SER B 1 364 ? -9.555 -15.261 -19.077 1.00 61.74 378 SER B N 1
ATOM 5901 C CA . SER B 1 364 ? -9.094 -13.951 -18.620 1.00 67.64 378 SER B CA 1
ATOM 5902 C C . SER B 1 364 ? -9.619 -13.640 -17.223 1.00 72.35 378 SER B C 1
ATOM 5903 O O . SER B 1 364 ? -10.567 -14.276 -16.751 1.00 71.90 378 SER B O 1
ATOM 5906 N N . SER B 1 365 ? -9.001 -12.654 -16.573 1.00 77.04 379 SER B N 1
ATOM 5907 C CA . SER B 1 365 ? -9.432 -12.185 -15.253 1.00 80.01 379 SER B CA 1
ATOM 5908 C C . SER B 1 365 ? -10.823 -11.553 -15.304 1.00 81.24 379 SER B C 1
ATOM 5909 O O . SER B 1 365 ? -11.585 -11.630 -14.337 1.00 79.67 379 SER B O 1
ATOM 5912 N N . ARG B 1 366 ? -11.138 -10.931 -16.438 1.00 83.51 380 ARG B N 1
ATOM 5913 C CA . ARG B 1 366 ? -12.423 -10.262 -16.638 1.00 85.92 380 ARG B CA 1
ATOM 5914 C C . ARG B 1 366 ? -13.586 -11.227 -16.887 1.00 87.80 380 ARG B C 1
ATOM 5915 O O . ARG B 1 366 ? -14.720 -10.931 -16.509 1.00 87.42 380 ARG B O 1
ATOM 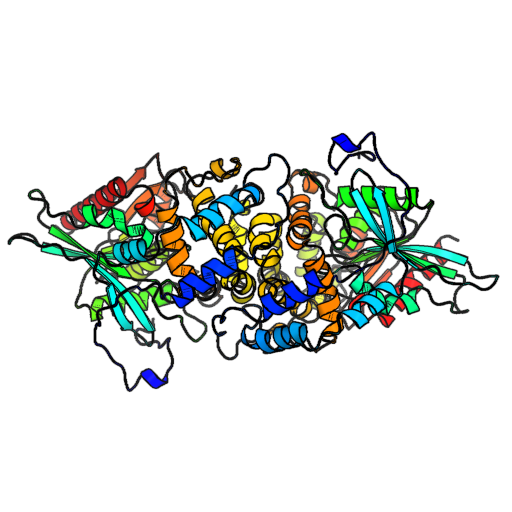5923 N N . HIS B 1 367 ? -13.314 -12.371 -17.516 1.00 91.06 381 HIS B N 1
ATOM 5924 C CA . HIS B 1 367 ? -14.362 -13.371 -17.758 1.00 93.19 381 HIS B CA 1
ATOM 5925 C C . HIS B 1 367 ? -14.601 -14.248 -16.554 1.00 95.24 381 HIS B C 1
ATOM 5926 O O . HIS B 1 367 ? -15.747 -14.445 -16.142 1.00 94.88 381 HIS B O 1
ATOM 5933 N N . PHE B 1 368 ? -13.521 -14.783 -15.986 1.00 97.46 382 PHE B N 1
ATOM 5934 C CA . PHE B 1 368 ? -13.589 -15.609 -14.780 1.00 98.39 382 PHE B CA 1
ATOM 5935 C C . PHE B 1 368 ? -13.615 -14.743 -13.524 1.00 96.56 382 PHE B C 1
ATOM 5936 O O . PHE B 1 368 ? -14.496 -13.900 -13.355 1.00 94.49 382 PHE B O 1
ATOM 5944 N N . ILE B 1 375 ? -23.732 -19.506 -11.894 1.00 73.03 389 ILE B N 1
ATOM 5945 C CA . ILE B 1 375 ? -25.112 -19.018 -11.936 1.00 76.76 389 ILE B CA 1
ATOM 5946 C C . ILE B 1 375 ? -26.038 -20.066 -12.570 1.00 75.72 389 ILE B C 1
ATOM 5947 O O . ILE B 1 375 ? -25.592 -20.915 -13.348 1.00 76.84 389 ILE B O 1
ATOM 5952 N N . GLN B 1 376 ? -27.323 -19.996 -12.227 1.00 73.32 390 GLN B N 1
ATOM 5953 C CA . GLN B 1 376 ? -28.298 -21.023 -12.596 1.00 70.80 390 GLN B CA 1
ATOM 5954 C C . GLN B 1 376 ? -29.064 -20.717 -13.879 1.00 66.40 390 GLN B C 1
ATOM 5955 O O . GLN B 1 376 ? -29.385 -19.563 -14.166 1.00 64.65 390 GLN B O 1
ATOM 5961 N N . VAL B 1 377 ? -29.358 -21.769 -14.636 1.00 62.25 391 VAL B N 1
ATOM 5962 C CA . VAL B 1 377 ? -30.199 -21.670 -15.824 1.00 60.22 391 VAL B CA 1
ATOM 5963 C C . VAL B 1 377 ? -31.654 -21.906 -15.409 1.00 57.17 391 VAL B C 1
ATOM 5964 O O . VAL B 1 377 ? -32.000 -22.991 -14.945 1.00 57.45 391 VAL B O 1
ATOM 5968 N N . GLN B 1 378 ? -32.491 -20.880 -15.573 1.00 55.82 392 GLN B N 1
ATOM 5969 C CA . GLN B 1 378 ? -33.908 -20.929 -15.170 1.00 54.01 392 GLN B CA 1
ATOM 5970 C C . GLN B 1 378 ? -34.828 -21.214 -16.364 1.00 52.56 392 GLN B C 1
ATOM 5971 O O . GLN B 1 378 ? -35.972 -20.752 -16.430 1.00 52.45 392 GLN B O 1
ATOM 5977 N N . VAL B 1 379 ? -34.303 -21.987 -17.303 1.00 48.15 393 VAL B N 1
ATOM 5978 C CA . VAL B 1 379 ? -35.003 -22.350 -18.517 1.00 43.99 393 VAL B CA 1
ATOM 5979 C C . VAL B 1 379 ? -35.057 -23.876 -18.520 1.00 41.62 393 VAL B C 1
ATOM 5980 O O . VAL B 1 379 ? -34.159 -24.519 -17.967 1.00 40.40 393 VAL B O 1
ATOM 5984 N N . PRO B 1 380 ? -36.128 -24.465 -19.091 1.00 39.75 394 PRO B N 1
ATOM 5985 C CA . PRO B 1 380 ? -36.173 -25.927 -19.185 1.00 38.48 394 PRO B CA 1
ATOM 5986 C C . PRO B 1 380 ? -34.901 -26.481 -19.840 1.00 37.98 394 PRO B C 1
ATOM 5987 O O . PRO B 1 380 ? -34.449 -25.970 -20.872 1.00 36.97 394 PRO B O 1
ATOM 5991 N N . THR B 1 381 ? -34.317 -27.500 -19.219 1.00 37.62 395 THR B N 1
ATOM 5992 C CA . THR B 1 381 ? -33.022 -28.015 -19.650 1.00 37.21 395 THR B CA 1
ATOM 5993 C C . THR B 1 381 ? -33.053 -29.526 -19.886 1.00 36.34 395 THR B C 1
ATOM 5994 O O . THR B 1 381 ? -33.728 -30.267 -19.172 1.00 35.65 395 THR B O 1
ATOM 5998 N N . TRP B 1 382 ? -32.336 -29.958 -20.920 1.00 35.06 396 TRP B N 1
ATOM 5999 C CA . TRP B 1 382 ? -32.152 -31.366 -21.215 1.00 34.02 396 TRP B CA 1
ATOM 6000 C C . TRP B 1 382 ? -30.685 -31.621 -21.356 1.00 33.27 396 TRP B C 1
ATOM 6001 O O . TRP B 1 382 ? -29.950 -30.788 -21.887 1.00 33.08 396 TRP B O 1
ATOM 6012 N N . VAL B 1 383 ? -30.238 -32.767 -20.858 1.00 32.36 397 VAL B N 1
ATOM 6013 C CA . VAL B 1 383 ? -28.830 -33.121 -20.916 1.00 32.58 397 VAL B CA 1
ATOM 6014 C C . VAL B 1 383 ? -28.688 -34.503 -21.523 1.00 33.00 397 VAL B C 1
ATOM 6015 O O . VAL B 1 383 ? -29.389 -35.440 -21.148 1.00 33.32 397 VAL B O 1
ATOM 6019 N N . LEU B 1 384 ? -27.787 -34.604 -22.489 1.00 34.35 398 LEU B N 1
ATOM 6020 C CA . LEU B 1 384 ? -27.454 -35.867 -23.119 1.00 35.93 398 LEU B CA 1
ATOM 6021 C C . LEU B 1 384 ? -25.995 -36.178 -22.801 1.00 37.66 398 LEU B C 1
ATOM 6022 O O . LEU B 1 384 ? -25.101 -35.375 -23.084 1.00 35.75 398 LEU B O 1
ATOM 6027 N N . GLN B 1 385 ? -25.759 -37.336 -22.195 1.00 41.75 399 GLN B N 1
ATOM 6028 C CA . GLN B 1 385 ? -24.407 -37.711 -21.808 1.00 46.34 399 GLN B CA 1
ATOM 6029 C C . GLN B 1 385 ? -23.888 -38.945 -22.523 1.00 47.56 399 GLN B C 1
ATOM 6030 O O . GLN B 1 385 ? -24.504 -40.013 -22.493 1.00 47.76 399 GLN B O 1
ATOM 6036 N N . ALA B 1 386 ? -22.749 -38.762 -23.180 1.00 50.35 400 ALA B N 1
ATOM 6037 C CA . ALA B 1 386 ? -21.998 -39.851 -23.775 1.00 53.59 400 ALA B CA 1
ATOM 6038 C C . ALA B 1 386 ? -21.171 -40.513 -22.681 1.00 56.99 400 ALA B C 1
ATOM 6039 O O . ALA B 1 386 ? -20.709 -39.839 -21.753 1.00 56.39 400 ALA B O 1
ATOM 6041 N N . LYS B 1 387 ? -20.984 -41.825 -22.783 1.00 62.20 401 LYS B N 1
ATOM 6042 C CA . LYS B 1 387 ? -20.182 -42.542 -21.794 1.00 68.94 401 LYS B CA 1
ATOM 6043 C C . LYS B 1 387 ? -18.679 -42.273 -21.945 1.00 69.13 401 LYS B C 1
ATOM 6044 O O . LYS B 1 387 ? -17.944 -42.305 -20.955 1.00 67.39 401 LYS B O 1
ATOM 6050 N N . HIS B 1 388 ? -18.236 -41.991 -23.173 1.00 70.51 402 HIS B N 1
ATOM 6051 C CA . HIS B 1 388 ? -16.814 -41.725 -23.450 1.00 74.64 402 HIS B CA 1
ATOM 6052 C C . HIS B 1 388 ? -16.426 -40.265 -23.404 1.00 77.61 402 HIS B C 1
ATOM 6053 O O . HIS B 1 388 ? -15.437 -39.865 -24.023 1.00 79.07 402 HIS B O 1
ATOM 6060 N N . GLU B 1 389 ? -17.191 -39.454 -22.677 1.00 82.92 403 GLU B N 1
ATOM 6061 C CA . GLU B 1 389 ? -16.842 -38.044 -22.491 1.00 87.71 403 GLU B CA 1
ATOM 6062 C C . GLU B 1 389 ? -15.838 -37.878 -21.340 1.00 90.55 403 GLU B C 1
ATOM 6063 O O . GLU B 1 389 ? -15.770 -38.715 -20.434 1.00 89.20 403 GLU B O 1
ATOM 6069 N N . LEU B 1 390 ? -15.066 -36.796 -21.400 1.00 93.61 404 LEU B N 1
ATOM 6070 C CA . LEU B 1 390 ? -13.915 -36.578 -20.521 1.00 97.45 404 LEU B CA 1
ATOM 6071 C C . LEU B 1 390 ? -14.271 -36.299 -19.056 1.00 101.91 404 LEU B C 1
ATOM 6072 O O . LEU B 1 390 ? -13.588 -36.784 -18.152 1.00 102.84 404 LEU B O 1
ATOM 6077 N N . ALA B 1 391 ? -15.328 -35.523 -18.826 1.00 107.97 405 ALA B N 1
ATOM 6078 C CA . ALA B 1 391 ? -15.752 -35.181 -17.465 1.00 113.18 405 ALA B CA 1
ATOM 6079 C C . ALA B 1 391 ? -17.146 -35.728 -17.135 1.00 118.14 405 ALA B C 1
ATOM 6080 O O . ALA B 1 391 ? -18.146 -35.007 -17.205 1.00 118.20 405 ALA B O 1
ATOM 6082 N N . TYR B 1 392 ? -17.190 -37.012 -16.777 1.00 124.07 406 TYR B N 1
ATOM 6083 C CA . TYR B 1 392 ? -18.428 -37.703 -16.410 1.00 127.38 406 TYR B CA 1
ATOM 6084 C C . TYR B 1 392 ? -18.927 -37.193 -15.056 1.00 128.12 406 TYR B C 1
ATOM 6085 O O . TYR B 1 392 ? -18.203 -37.254 -14.057 1.00 128.57 406 TYR B O 1
ATOM 6094 N N . GLN B 1 393 ? -20.157 -36.683 -15.029 1.00 127.59 407 GLN B N 1
ATOM 6095 C CA . GLN B 1 393 ? -20.710 -36.067 -13.820 1.00 126.43 407 GLN B CA 1
ATOM 6096 C C . GLN B 1 393 ? -22.085 -36.632 -13.442 1.00 127.06 407 GLN B C 1
ATOM 6097 O O . GLN B 1 393 ? -22.960 -36.754 -14.303 1.00 124.40 407 GLN B O 1
ATOM 6103 N N . PRO B 1 394 ? -22.269 -36.987 -12.149 1.00 128.81 408 PRO B N 1
ATOM 6104 C CA . PRO B 1 394 ? -23.511 -37.576 -11.624 1.00 129.26 408 PRO B CA 1
ATOM 6105 C C . PRO B 1 394 ? -24.744 -36.672 -11.781 1.00 130.01 408 PRO B C 1
ATOM 6106 O O . PRO B 1 394 ? -24.612 -35.448 -11.725 1.00 131.02 408 PRO B O 1
ATOM 6110 N N . PRO B 1 395 ? -25.937 -37.278 -11.974 1.00 129.60 409 PRO B N 1
ATOM 6111 C CA . PRO B 1 395 ? -27.209 -36.561 -12.179 1.00 127.67 409 PRO B CA 1
ATOM 6112 C C . PRO B 1 395 ? -27.629 -35.609 -11.049 1.00 125.27 409 PRO B C 1
ATOM 6113 O O . PRO B 1 395 ? -28.432 -34.702 -11.286 1.00 122.69 409 PRO B O 1
ATOM 6117 N N . CYS B 1 396 ? -27.100 -35.817 -9.844 1.00 122.87 410 CYS B N 1
ATOM 6118 C CA . CYS B 1 396 ? -27.430 -34.969 -8.694 1.00 120.56 410 CYS B CA 1
ATOM 6119 C C . CYS B 1 396 ? -26.776 -33.592 -8.744 1.00 117.81 410 CYS B C 1
ATOM 6120 O O . CYS B 1 396 ? -27.389 -32.599 -8.345 1.00 116.58 410 CYS B O 1
ATOM 6123 N N . ILE B 1 397 ? -25.539 -33.534 -9.233 1.00 115.07 411 ILE B N 1
ATOM 6124 C CA . ILE B 1 397 ? -24.807 -32.264 -9.323 1.00 112.42 411 ILE B CA 1
ATOM 6125 C C . ILE B 1 397 ? -25.224 -31.429 -10.547 1.00 110.00 411 ILE B C 1
ATOM 6126 O O . ILE B 1 397 ? -24.827 -30.267 -10.681 1.00 111.79 411 ILE B O 1
ATOM 6131 N N . LEU B 1 398 ? -26.026 -32.032 -11.425 1.00 104.97 412 LEU B N 1
ATOM 6132 C CA . LEU B 1 398 ? -26.584 -31.345 -12.591 1.00 98.59 412 LEU B CA 1
ATOM 6133 C C . LEU B 1 398 ? -27.752 -30.441 -12.206 1.00 94.41 412 LEU B C 1
ATOM 6134 O O . LEU B 1 398 ? -27.963 -29.394 -12.820 1.00 91.68 412 LEU B O 1
ATOM 6139 N N . LYS B 1 399 ? -28.502 -30.855 -11.185 1.00 93.25 413 LYS B N 1
ATOM 6140 C CA . LYS B 1 399 ? -29.619 -30.069 -10.657 1.00 91.06 413 LYS B CA 1
ATOM 6141 C C . LYS B 1 399 ? -29.152 -28.806 -9.933 1.00 90.17 413 LYS B C 1
ATOM 6142 O O . LYS B 1 399 ? -29.919 -27.853 -9.774 1.00 89.62 413 LYS B O 1
ATOM 6148 N N . MET B 1 400 ? -27.895 -28.812 -9.497 1.00 88.89 414 MET B N 1
ATOM 6149 C CA . MET B 1 400 ? -27.262 -27.623 -8.943 1.00 90.23 414 MET B CA 1
ATOM 6150 C C . MET B 1 400 ? -27.106 -26.547 -10.020 1.00 90.06 414 MET B C 1
ATOM 6151 O O . MET B 1 400 ? -27.462 -25.387 -9.795 1.00 90.19 414 MET B O 1
ATOM 6156 N N . LYS B 1 401 ? -26.587 -26.938 -11.184 1.00 89.12 415 LYS B N 1
ATOM 6157 C CA . LYS B 1 401 ? -26.367 -26.000 -12.290 1.00 88.44 415 LYS B CA 1
ATOM 6158 C C . LYS B 1 401 ? -27.669 -25.674 -13.027 1.00 84.45 415 LYS B C 1
ATOM 6159 O O . LYS B 1 401 ? -27.852 -24.552 -13.514 1.00 84.61 415 LYS B O 1
ATOM 6165 N N . TYR B 1 402 ? -28.566 -26.655 -13.103 1.00 78.45 416 TYR B N 1
ATOM 6166 C CA . TYR B 1 402 ? -29.837 -26.491 -13.809 1.00 72.71 416 TYR B CA 1
ATOM 6167 C C . TYR B 1 402 ? -31.008 -26.896 -12.920 1.00 68.92 416 TYR B C 1
ATOM 6168 O O . TYR B 1 402 ? -31.343 -28.079 -12.832 1.00 68.79 416 TYR B O 1
ATOM 6177 N N . PRO B 1 403 ? -31.631 -25.912 -12.247 1.00 66.63 417 PRO B N 1
ATOM 6178 C CA . PRO B 1 403 ? -32.805 -26.171 -11.414 1.00 63.10 417 PRO B CA 1
ATOM 6179 C C . PRO B 1 403 ? -33.997 -26.725 -12.199 1.00 60.68 417 PRO B C 1
ATOM 6180 O O . PRO B 1 403 ? -34.784 -27.496 -11.645 1.00 57.69 417 PRO B O 1
ATOM 6184 N N . LYS B 1 404 ? -34.120 -26.344 -13.473 1.00 56.96 418 LYS B N 1
ATOM 6185 C CA . LYS B 1 404 ? -35.262 -26.757 -14.289 1.00 51.38 418 LYS B CA 1
ATOM 6186 C C . LYS B 1 404 ? -34.930 -27.886 -15.272 1.00 48.53 418 LYS B C 1
ATOM 6187 O O . LYS B 1 404 ? -35.407 -27.913 -16.412 1.00 46.81 418 LYS B O 1
ATOM 6193 N N . LEU B 1 405 ? -34.117 -28.824 -14.796 1.00 46.99 419 LEU B N 1
ATOM 6194 C CA . LEU B 1 405 ? -33.705 -30.001 -15.552 1.00 45.25 419 LEU B CA 1
ATOM 6195 C C . LEU B 1 405 ? -34.876 -30.955 -15.788 1.00 44.26 419 LEU B C 1
ATOM 6196 O O . LEU B 1 405 ? -35.462 -31.471 -14.839 1.00 42.25 419 LEU B O 1
ATOM 6201 N N . VAL B 1 406 ? -35.200 -31.187 -17.056 1.00 42.61 420 VAL B N 1
ATOM 6202 C CA . VAL B 1 406 ? -36.324 -32.046 -17.424 1.00 42.68 420 VAL B CA 1
ATOM 6203 C C . VAL B 1 406 ? -35.911 -33.525 -17.454 1.00 42.83 420 VAL B C 1
ATOM 6204 O O . VAL B 1 406 ? -36.588 -34.374 -16.870 1.00 43.82 420 VAL B O 1
ATOM 6208 N N . ASN B 1 407 ? -34.805 -33.830 -18.129 1.00 41.28 421 ASN B N 1
ATOM 6209 C CA . ASN B 1 407 ? -34.254 -35.185 -18.131 1.00 39.89 421 ASN B CA 1
ATOM 6210 C C . ASN B 1 407 ? -32.753 -35.180 -18.371 1.00 39.22 421 ASN B C 1
ATOM 6211 O O . ASN B 1 407 ? -32.186 -34.157 -18.758 1.00 38.94 421 ASN B O 1
ATOM 6216 N N . ALA B 1 408 ? -32.119 -36.324 -18.121 1.00 38.94 422 ALA B N 1
ATOM 6217 C CA . ALA B 1 408 ? -30.732 -36.555 -18.502 1.00 39.07 422 ALA B CA 1
ATOM 6218 C C . ALA B 1 408 ? -30.574 -37.932 -19.150 1.00 40.01 422 ALA B C 1
ATOM 6219 O O . ALA B 1 408 ? -30.632 -38.964 -18.476 1.00 40.26 422 ALA B O 1
ATOM 6221 N N . SER B 1 409 ? -30.404 -37.935 -20.470 1.00 39.56 423 SER B N 1
ATOM 6222 C CA . SER B 1 409 ? -30.217 -39.165 -21.233 1.00 39.83 423 SER B CA 1
ATOM 6223 C C . SER B 1 409 ? -28.760 -39.611 -21.172 1.00 42.24 423 SER B C 1
ATOM 6224 O O . SER B 1 409 ? -27.837 -38.790 -21.224 1.00 40.56 423 SER B O 1
ATOM 6227 N N . VAL B 1 410 ? -28.563 -40.919 -21.068 1.00 45.32 424 VAL B N 1
ATOM 6228 C CA . VAL B 1 410 ? -27.231 -41.492 -20.963 1.00 48.74 424 VAL B CA 1
ATOM 6229 C C . VAL B 1 410 ? -27.062 -42.553 -22.047 1.00 51.23 424 VAL B C 1
ATOM 6230 O O . VAL B 1 410 ? -27.698 -43.605 -21.993 1.00 53.88 424 VAL B O 1
ATOM 6234 N N . ILE B 1 411 ? -26.229 -42.265 -23.043 1.00 54.40 425 ILE B N 1
ATOM 6235 C CA . ILE B 1 411 ? -25.894 -43.264 -24.068 1.00 57.43 425 ILE B CA 1
ATOM 6236 C C . ILE B 1 411 ? -24.586 -43.984 -23.757 1.00 58.67 425 ILE B C 1
ATOM 6237 O O . ILE B 1 411 ? -23.543 -43.352 -23.560 1.00 56.84 425 ILE B O 1
ATOM 6242 N N . GLU B 1 412 ? -24.662 -45.313 -23.720 1.00 60.66 426 GLU B N 1
ATOM 6243 C CA . GLU B 1 412 ? -23.511 -46.159 -23.405 1.00 63.55 426 GLU B CA 1
ATOM 6244 C C . GLU B 1 412 ? -22.445 -46.078 -24.491 1.00 64.01 426 GLU B C 1
ATOM 6245 O O . GLU B 1 412 ? -21.247 -46.165 -24.212 1.00 64.77 426 GLU B O 1
ATOM 6251 N N . ASP B 1 413 ? -22.898 -45.911 -25.729 1.00 64.07 427 ASP B N 1
ATOM 6252 C CA . ASP B 1 413 ? -22.012 -45.705 -26.861 1.00 64.78 427 ASP B CA 1
ATOM 6253 C C . ASP B 1 413 ? -21.854 -44.204 -27.116 1.00 62.19 427 ASP B C 1
ATOM 6254 O O . ASP B 1 413 ? -22.720 -43.409 -26.737 1.00 65.95 427 ASP B O 1
ATOM 6259 N N . GLY B 1 414 ? -20.747 -43.815 -27.744 1.00 55.19 428 GLY B N 1
ATOM 6260 C CA . GLY B 1 414 ? -20.549 -42.421 -28.143 1.00 48.06 428 GLY B CA 1
ATOM 6261 C C . GLY B 1 414 ? -19.553 -41.636 -27.309 1.00 44.00 428 GLY B C 1
ATOM 6262 O O . GLY B 1 414 ? -19.356 -41.914 -26.120 1.00 44.22 428 GLY B O 1
ATOM 6263 N N . GLY B 1 415 ? -18.935 -40.645 -27.946 1.00 39.01 429 GLY B N 1
ATOM 6264 C CA . GLY B 1 415 ? -17.954 -39.781 -27.301 1.00 35.89 429 GLY B CA 1
ATOM 6265 C C . GLY B 1 415 ? -18.327 -38.313 -27.403 1.00 34.04 429 GLY B C 1
ATOM 6266 O O . GLY B 1 415 ? -19.506 -37.958 -27.392 1.00 32.21 429 GLY B O 1
ATOM 6267 N N . HIS B 1 416 ? -17.309 -37.469 -27.538 1.00 31.64 430 HIS B N 1
ATOM 6268 C CA . HIS B 1 416 ? -17.453 -36.020 -27.446 1.00 31.55 430 HIS B CA 1
ATOM 6269 C C . HIS B 1 416 ? -18.211 -35.378 -28.579 1.00 30.60 430 HIS B C 1
ATOM 6270 O O . HIS B 1 416 ? -19.013 -34.483 -28.342 1.00 31.28 430 HIS B O 1
ATOM 6277 N N . PHE B 1 417 ? -17.954 -35.803 -29.815 1.00 29.82 431 PHE B N 1
ATOM 6278 C CA . PHE B 1 417 ? -18.576 -35.194 -31.001 1.00 29.09 431 PHE B CA 1
ATOM 6279 C C . PHE B 1 417 ? -19.884 -35.900 -31.365 1.00 29.80 431 PHE B C 1
ATOM 6280 O O . PHE B 1 417 ? -20.004 -36.505 -32.441 1.00 29.67 431 PHE B O 1
ATOM 6288 N N . LEU B 1 418 ? -20.866 -35.793 -30.477 1.00 30.14 432 LEU B N 1
ATOM 6289 C CA . LEU B 1 418 ? -22.088 -36.600 -30.554 1.00 30.84 432 LEU B CA 1
ATOM 6290 C C . LEU B 1 418 ? -22.870 -36.540 -31.858 1.00 30.44 432 LEU B C 1
ATOM 6291 O O . LEU B 1 418 ? -23.185 -37.585 -32.440 1.00 30.42 432 LEU B O 1
ATOM 6296 N N . ALA B 1 419 ? -23.195 -35.329 -32.302 1.00 29.08 433 ALA B N 1
ATOM 6297 C CA . ALA B 1 419 ? -23.997 -35.156 -33.511 1.00 28.81 433 ALA B CA 1
ATOM 6298 C C . ALA B 1 419 ? -23.256 -35.697 -34.724 1.00 28.24 433 ALA B C 1
ATOM 6299 O O . ALA B 1 419 ? -23.866 -36.192 -35.661 1.00 27.88 433 ALA B O 1
ATOM 6301 N N . PHE B 1 420 ? -21.934 -35.591 -34.685 1.00 28.22 434 PHE B N 1
ATOM 6302 C CA . PHE B 1 420 ? -21.083 -35.991 -35.790 1.00 27.78 434 PHE B CA 1
ATOM 6303 C C . PHE B 1 420 ? -20.843 -37.498 -35.745 1.00 28.27 434 PHE B C 1
ATOM 6304 O O . PHE B 1 420 ? -20.726 -38.148 -36.786 1.00 28.11 434 PHE B O 1
ATOM 6312 N N . GLU B 1 421 ? -20.782 -38.045 -34.532 1.00 27.88 435 GLU B N 1
ATOM 6313 C CA . GLU B 1 421 ? -20.506 -39.461 -34.330 1.00 28.64 435 GLU B CA 1
ATOM 6314 C C . GLU B 1 421 ? -21.756 -40.306 -34.543 1.00 29.54 435 GLU B C 1
ATOM 6315 O O . GLU B 1 421 ? -21.707 -41.332 -35.237 1.00 30.54 435 GLU B O 1
ATOM 6321 N N . LEU B 1 422 ? -22.867 -39.869 -33.945 1.00 29.00 436 LEU B N 1
ATOM 6322 C CA . LEU B 1 422 ? -24.122 -40.623 -33.946 1.00 29.11 436 LEU B CA 1
ATOM 6323 C C . LEU B 1 422 ? -25.312 -39.732 -34.331 1.00 28.92 436 LEU B C 1
ATOM 6324 O O . LEU B 1 422 ? -26.160 -39.434 -33.491 1.00 28.00 436 LEU B O 1
ATOM 6329 N N . PRO B 1 423 ? -25.389 -39.322 -35.614 1.00 30.16 437 PRO B N 1
ATOM 6330 C CA . PRO B 1 423 ? -26.388 -38.336 -36.054 1.00 30.19 437 PRO B CA 1
ATOM 6331 C C . PRO B 1 423 ? -27.847 -38.694 -35.712 1.00 32.33 437 PRO B C 1
ATOM 6332 O O . PRO B 1 423 ? -28.608 -37.820 -35.269 1.00 31.21 437 PRO B O 1
ATOM 6336 N N . GLU B 1 424 ? -28.223 -39.960 -35.897 1.00 33.43 438 GLU B N 1
ATOM 6337 C CA . GLU B 1 424 ? -29.616 -40.389 -35.714 1.00 36.08 438 GLU B CA 1
ATOM 6338 C C . GLU B 1 424 ? -30.034 -40.398 -34.258 1.00 34.73 438 GLU B C 1
ATOM 6339 O O . GLU B 1 424 ? -31.085 -39.864 -33.901 1.00 33.25 438 GLU B O 1
ATOM 6345 N N . ILE B 1 425 ? -29.199 -41.008 -33.423 1.00 33.82 439 ILE B N 1
ATOM 6346 C CA . ILE B 1 425 ? -29.418 -41.027 -31.984 1.00 32.90 439 ILE B CA 1
ATOM 6347 C C . ILE B 1 425 ? -29.413 -39.600 -31.431 1.00 32.75 439 ILE B C 1
ATOM 6348 O O . ILE B 1 425 ? -30.181 -39.275 -30.520 1.00 33.19 439 ILE B O 1
ATOM 6353 N N . PHE B 1 426 ? -28.574 -38.746 -32.017 1.00 31.18 440 PHE B N 1
ATOM 6354 C CA . PHE B 1 426 ? -28.555 -37.328 -31.675 1.00 29.93 440 PHE B CA 1
ATOM 6355 C C . PHE B 1 426 ? -29.896 -36.663 -31.991 1.00 28.92 440 PHE B C 1
ATOM 6356 O O . PHE B 1 426 ? -30.557 -36.159 -31.088 1.00 28.36 440 PHE B O 1
ATOM 6364 N N . ALA B 1 427 ? -30.283 -36.672 -33.268 1.00 28.73 441 ALA B N 1
ATOM 6365 C CA . ALA B 1 427 ? -31.525 -36.041 -33.734 1.00 28.89 441 ALA B CA 1
ATOM 6366 C C . ALA B 1 427 ? -32.753 -36.486 -32.941 1.00 29.59 441 ALA B C 1
ATOM 6367 O O . ALA B 1 427 ? -33.562 -35.661 -32.511 1.00 29.79 441 ALA B O 1
ATOM 6369 N N . LYS B 1 428 ? -32.872 -37.796 -32.760 1.00 31.58 442 LYS B N 1
ATOM 6370 C CA . LYS B 1 428 ? -33.904 -38.413 -31.938 1.00 33.77 442 LYS B CA 1
ATOM 6371 C C . LYS B 1 428 ? -33.983 -37.826 -30.520 1.00 31.56 442 LYS B C 1
ATOM 6372 O O . LYS B 1 428 ? -35.063 -37.507 -30.048 1.00 31.11 442 LYS B O 1
ATOM 6378 N N . ASP B 1 429 ? -32.847 -37.683 -29.845 1.00 31.92 443 ASP B N 1
ATOM 6379 C CA . ASP B 1 429 ? -32.836 -37.169 -28.461 1.00 31.23 443 ASP B CA 1
ATOM 6380 C C . ASP B 1 429 ? -33.259 -35.695 -28.403 1.00 31.82 443 ASP B C 1
ATOM 6381 O O . ASP B 1 429 ? -33.948 -35.278 -27.474 1.00 31.57 443 ASP B O 1
ATOM 6386 N N . VAL B 1 430 ? -32.846 -34.928 -29.414 1.00 31.59 444 VAL B N 1
ATOM 6387 C CA . VAL B 1 430 ? -33.154 -33.503 -29.530 1.00 31.70 444 VAL B CA 1
ATOM 6388 C C . VAL B 1 430 ? -34.647 -33.281 -29.792 1.00 32.45 444 VAL B C 1
ATOM 6389 O O . VAL B 1 430 ? -35.284 -32.448 -29.130 1.00 32.31 444 VAL B O 1
ATOM 6393 N N . LEU B 1 431 ? -35.203 -34.041 -30.736 1.00 31.83 445 LEU B N 1
ATOM 6394 C CA . LEU B 1 431 ? -36.640 -33.997 -31.005 1.00 32.35 445 LEU B CA 1
ATOM 6395 C C . LEU B 1 431 ? -37.475 -34.387 -29.789 1.00 33.56 445 LEU B C 1
ATOM 6396 O O . LEU B 1 431 ? -38.515 -33.783 -29.535 1.00 34.59 445 LEU B O 1
ATOM 6401 N N . LYS B 1 432 ? -37.025 -35.393 -29.042 1.00 34.33 446 LYS B N 1
ATOM 6402 C CA . LYS B 1 432 ? -37.747 -35.822 -27.852 1.00 35.41 446 LYS B CA 1
ATOM 6403 C C . LYS B 1 432 ? -37.751 -34.724 -26.793 1.00 35.35 446 LYS B C 1
ATOM 6404 O O . LYS B 1 432 ? -38.788 -34.434 -26.200 1.00 36.15 446 LYS B O 1
ATOM 6410 N N . ALA B 1 433 ? -36.591 -34.110 -26.584 1.00 33.84 447 ALA B N 1
ATOM 6411 C CA . ALA B 1 433 ? -36.431 -33.036 -25.615 1.00 34.00 447 ALA B CA 1
ATOM 6412 C C . ALA B 1 433 ? -37.354 -31.850 -25.912 1.00 34.48 447 ALA B C 1
ATOM 6413 O O . ALA B 1 433 ? -38.007 -31.316 -25.015 1.00 34.97 447 ALA B O 1
ATOM 6415 N N . ILE B 1 434 ? -37.394 -31.450 -27.179 1.00 34.72 448 ILE B N 1
ATOM 6416 C CA . ILE B 1 434 ? -38.211 -30.329 -27.625 1.00 35.05 448 ILE B CA 1
ATOM 6417 C C . ILE B 1 434 ? -39.698 -30.663 -27.513 1.00 35.61 448 ILE B C 1
ATOM 6418 O O . ILE B 1 434 ? -40.508 -29.792 -27.176 1.00 34.44 448 ILE B O 1
ATOM 6423 N N . GLY B 1 435 ? -40.039 -31.926 -27.771 1.00 36.30 449 GLY B N 1
ATOM 6424 C CA . GLY B 1 435 ? -41.402 -32.430 -27.588 1.00 37.49 449 GLY B CA 1
ATOM 6425 C C . GLY B 1 435 ? -41.865 -32.330 -26.144 1.00 39.59 449 GLY B C 1
ATOM 6426 O O . GLY B 1 435 ? -42.991 -31.909 -25.872 1.00 39.86 449 GLY B O 1
ATOM 6427 N N . GLU B 1 436 ? -40.985 -32.705 -25.218 1.00 40.00 450 GLU B N 1
ATOM 6428 C CA . GLU B 1 436 ? -41.276 -32.622 -23.793 1.00 41.84 450 GLU B CA 1
ATOM 6429 C C . GLU B 1 436 ? -41.337 -31.166 -23.344 1.00 41.00 450 GLU B C 1
ATOM 6430 O O . GLU B 1 436 ? -42.147 -30.813 -22.485 1.00 41.25 450 GLU B O 1
ATOM 6436 N N . PHE B 1 437 ? -40.483 -30.323 -23.925 1.00 38.70 451 PHE B N 1
ATOM 6437 C CA . PHE B 1 437 ? -40.466 -28.902 -23.574 1.00 37.91 451 PHE B CA 1
ATOM 6438 C C . PHE B 1 437 ? -41.821 -28.255 -23.856 1.00 38.41 451 PHE B C 1
ATOM 6439 O O . PHE B 1 437 ? -42.338 -27.490 -23.039 1.00 38.09 451 PHE B O 1
ATOM 6447 N N . ARG B 1 438 ? -42.395 -28.593 -25.008 1.00 39.14 452 ARG B N 1
ATOM 6448 C CA . ARG B 1 438 ? -43.659 -28.015 -25.463 1.00 40.24 452 ARG B CA 1
ATOM 6449 C C . ARG B 1 438 ? -44.864 -28.477 -24.643 1.00 42.35 452 ARG B C 1
ATOM 6450 O O . ARG B 1 438 ? -45.927 -27.867 -24.715 1.00 41.72 452 ARG B O 1
ATOM 6458 N N . LYS B 1 439 ? -44.688 -29.552 -23.873 1.00 45.21 453 LYS B N 1
ATOM 6459 C CA . LYS B 1 439 ? -45.760 -30.112 -23.050 1.00 49.01 453 LYS B CA 1
ATOM 6460 C C . LYS B 1 439 ? -45.743 -29.596 -21.614 1.00 52.20 453 LYS B C 1
ATOM 6461 O O . LYS B 1 439 ? -46.711 -29.791 -20.879 1.00 52.20 453 LYS B O 1
ATOM 6467 N N . LEU B 1 440 ? -44.647 -28.950 -21.218 1.00 56.35 454 LEU B N 1
ATOM 6468 C CA . LEU B 1 440 ? -44.483 -28.461 -19.849 1.00 60.94 454 LEU B CA 1
ATOM 6469 C C . LEU B 1 440 ? -45.371 -27.261 -19.561 1.00 66.87 454 LEU B C 1
ATOM 6470 O O . LEU B 1 440 ? -46.194 -27.299 -18.642 1.00 66.23 454 LEU B O 1
ATOM 6475 N N . LYS B 1 441 ? -45.188 -26.207 -20.359 1.00 76.20 455 LYS B N 1
ATOM 6476 C CA . LYS B 1 441 ? -45.897 -24.926 -20.212 1.00 85.99 455 LYS B CA 1
ATOM 6477 C C . LYS B 1 441 ? -47.353 -25.092 -19.759 1.00 92.53 455 LYS B C 1
ATOM 6478 O O . LYS B 1 441 ? -47.816 -24.386 -18.854 1.00 95.38 455 LYS B O 1
ATOM 6484 N N . ASN B 1 442 ? -48.051 -26.039 -20.387 1.00 97.36 456 ASN B N 1
ATOM 6485 C CA . ASN B 1 442 ? -49.440 -26.365 -20.063 1.00 98.22 456 ASN B CA 1
ATOM 6486 C C . ASN B 1 442 ? -49.553 -27.261 -18.828 1.00 96.21 456 ASN B C 1
ATOM 6487 O O . ASN B 1 442 ? -48.992 -26.964 -17.771 1.00 93.53 456 ASN B O 1
#

CATH classification: 3.40.50.1820

Foldseek 3Di:
DDLQAAFADPVCPVVFDFDKAWDADDCDPVNLVVLLVLLVPDDDDDQDDPQQAQLVAFHSVLLVVLSCCSNPPQDRVVLSVVVVPFIKIWGDFRNKTKIKTKDADDDDPQAAEAEEEEEEAPPFFLLLFSVLVCLQADDDVVDRYGYIYIYIGQDLFQPMHFGPDAADALLNSLSSVVVVCVSVPAQAHEYEYFHSSQVNQLNVLLPCVRHHQEYEYAHQDFPDPVLVVVLVVCCVPVVVFDDPVCVVQRPDVVVLVVVVVSPCPLLVCLQPPLVVLLPCLQSHPSSVCRVRLLCVLCQWPVVLSSHNVSVSPPFDDSNSSVSRSCSCHVVSRSSSSSVNSNNCPDPVNVVVVLSQRARAHAYEYEYEQRESHDGGVRSSCRRYVNYPYYHYYDHTGRSCCNRPSNVVSVVVVVRVRVSVVVVD/DDLQAAFADCVCVVVPDFDKFWDADDDDPVLLVVLLVLLVVDDDDDADDPQQACLVAAGCVQLVVLSVCSNPPQDRVVLSVVVVPFIKIWGDFRNKTKIKTKAAADDDPQEAEAEEEEEEAPPFFCLLQSVLVCLQQDDDPPDRYGYIYIYIGQDLFQPMHFGPDAADALLNSLSRVVVVCVSVPAQAHEYEYFHSSQVNQLSNLVPCVRRHQEYEYAHLVQVVPCVLLVCLLPPLVPLLVCLQSHPSSVCRVRLLCVLCQWAVVLSSHNVSVSVPFDDSNSVVSRSCSCHVNVRSSSSSVNSNNCPDPVNVDARAHAYEYEYEPRHSDDDDPVVSCVRYVNYPYYHYDPHTGRSPCNRPSNVVSVRVVVRVVVSVVPVD

Organism: Bombyx mori (NCBI:txid7091)

Nearest PDB structures (foldseek):
  4qla-assembly1_A  TM=1.002E+00  e=9.502E-89  Bombyx mori
  4qla-assembly1_B  TM=9.982E-01  e=1.451E-74  Bombyx mori
  5f4z-assembly3_E  TM=8.841E-01  e=1.952E-32  Streptomyces carzinostaticus subsp. neocarzinostaticus
  4qa9-assembly1_A  TM=8.660E-01  e=3.022E-30  Streptomyces carzinostaticus subsp. neocarzinostaticus
  3g02-assembly1_A  TM=8.131E-01  e=1.183E-28  Aspergillus niger

Sequence (804 aa):
LDLEEWWGPPELKQKQDTSIKPFEITFSETMVKELKERIKKRRPFAPPLEGVGFKYGFNSKQLDSWLKYWAEEYPFAERQKFLNQYPHFKTNIQGLNIHFMRITPKVPKGVEIVPLLLLHGWPGSVREFYEAIPHLTAVSKDRNFALEIIAPSLPGYGFSDAAVRPGLAAAEVAVIFKNLMARLGYKQYYVQGGDWGALIGSAMATFFPKEIIGFHSNMALTLSPAATFLEFVGALFPSLIVEPELANRLYPLSEKYSTLLEELGYMHIQATKPDTVGIGLTDSPAGLLAYILEKFSTWTNPDLRSKEDGGLSYRWTKDQLIDNLMLYWSTKSIVTSMRLYAESFSSRHFDLKLDEIQVQVPTWVLQAKHELAYQPPCILKMKYPKLVNASVIEDGGHFLAFELPEIFAKDVLKAIGEFRKLKNLDLEEWWGPPELKQKQDTSIKPFEITFSETMVKELKERIKKRRPFAPPLEGVGFKYGFNSKQLDSWLKYWAEEYPFAERQKFLNQYPHFKTNIQGLNIHFMRITPKVPKGVEIVPLLLLHGWPGSVREFYEAIPHLTAVSKDRNFALEIIAPSLPGYGFSDAAVRPGLAAAEVAVIFKNLMARLGYKQYYVQGGDWGALIGSAMATFFPKEIIGFHSNMATLLEELGYMHIQATKPDTVGIGLTDSPAGLLAYILEKFSTWTNPDLRSKEDGGLSYRWTKDQLIDNLMLYWSTKSIVTSMRLYAESFSSRHFIQVQVPTWVLQAKHELAYQPPCILKMKYPKLVNASVIEDGGHFLAFELPEIFAKDVLKAIGEFRKLKN

Radius of gyration: 29.25 Å; Cα contacts (8 Å, |Δi|>4): 1528; chains: 2; bounding box: 106×61×66 Å

Solvent-accessible surface area: 32679 Å² total; per-residue (Å²): 145,82,72,153,47,27,3,3,48,93,124,77,123,171,157,66,73,70,57,67,84,112,52,122,1,86,14,60,153,100,26,18,151,102,1,85,83,46,4,127,138,72,14,85,38,12,103,24,8,155,82,13,5,2,114,33,2,0,6,12,131,33,1,83,58,8,0,116,54,0,8,94,114,7,34,23,87,114,38,53,165,57,1,36,94,31,67,7,44,46,0,19,4,13,8,1,39,0,0,0,0,55,19,76,20,198,50,73,208,73,27,95,75,6,20,1,0,0,1,2,3,1,0,1,1,1,1,20,8,3,42,0,1,72,63,0,16,44,62,50,200,140,46,99,5,0,0,19,0,0,0,0,0,0,11,2,1,7,26,9,57,33,17,57,70,49,16,11,0,0,5,26,0,0,8,0,0,36,32,0,0,52,70,21,50,36,163,89,0,10,1,2,0,12,20,14,0,6,79,0,0,6,1,0,1,24,47,18,71,184,35,1,40,0,0,4,2,11,48,11,59,3,113,6,102,52,1,44,140,30,6,102,42,0,47,139,153,56,94,122,12,10,106,100,151,38,18,102,41,4,32,79,17,86,116,27,74,61,53,39,126,66,12,49,2,18,50,38,3,0,15,24,8,0,6,4,6,0,4,2,7,4,11,2,1,2,1,2,0,0,2,0,0,2,8,5,0,4,2,3,21,45,107,10,40,79,112,95,56,0,7,7,83,109,81,16,82,64,22,38,1,0,0,2,0,0,1,4,6,30,37,70,6,2,6,21,0,0,17,10,9,11,9,7,88,37,91,103,14,128,97,73,106,18,50,104,87,85,0,89,3,51,0,6,0,3,13,4,68,43,28,56,26,15,5,0,55,75,2,0,111,92,12,7,50,102,18,48,61,22,18,65,24,137,54,1,1,10,4,2,7,5,14,18,28,113,73,2,0,148,15,0,18,119,0,3,24,62,11,50,147,116,140,166,141,80,73,139,50,29,5,6,49,95,119,63,119,167,169,64,77,71,58,64,66,112,48,127,0,82,15,58,130,98,27,14,124,101,0,74,95,44,4,135,149,72,19,84,36,14,102,27,9,114,80,10,7,2,109,32,2,0,5,16,139,30,2,81,60,9,1,105,42,0,10,108,104,7,43,17,83,116,36,43,154,57,0,40,96,33,69,5,44,47,0,8,3,12,2,2,41,0,0,0,0,55,15,76,13,197,46,68,201,74,27,92,73,3,16,0,0,0,0,2,5,0,0,1,2,1,2,18,7,4,46,0,1,69,70,0,17,44,60,33,200,140,52,79,10,0,0,12,0,0,0,1,1,0,9,4,0,8,28,7,54,32,17,74,99,61,8,11,0,5,22,28,0,0,9,0,0,36,32,0,0,45,63,18,54,34,166,93,0,11,0,1,0,14,20,15,0,6,94,0,0,10,18,0,1,36,66,19,61,179,28,1,53,0,0,4,0,16,78,35,135,105,133,83,8,46,2,24,58,35,4,0,18,22,8,0,6,5,6,0,3,2,7,3,7,0,2,2,0,2,0,0,2,0,0,2,7,4,0,1,2,2,19,35,111,15,28,72,114,91,56,0,10,12,86,103,78,22,84,65,26,36,2,0,0,2,0,0,1,3,5,23,34,92,7,3,6,20,0,0,18,9,8,13,11,6,89,32,118,134,58,182,175,85,0,96,5,33,0,2,0,2,15,3,97,41,32,68,48,117,61,76,94,110,77,4,117,148,82,11,44,120,35,51,66,29,24,79,31,122,66,0,1,19,5,3,7,4,15,23,31,108,78,2,0,149,18,0,26,114,0,2,21,71,6,62,150,89,186,161

B-factor: mean 41.58, std 16.52, range [17.92, 131.02]

Secondary structure (DSSP, 8-state):
--SS---S-GGGGGS-----EEE-----HHHHHHHHHHHHTPPP-PPPPTT-TTBTBS-GGGHHHHHHHHHHTS-HHHHHHHHTTS-EEEEEETTEEEEEEEE-----TT-EEEEEEEE--SS--GGGGGGGHHHHT---SS-SEEEEEEEEPPTTSTTSPPPSSS---HHHHHHHHHHHHHHHT-SSEEEEESTHHHHHHHHHHHH-TTTEEEEEESS----SHHHHHHHHHHHHSGGGTS-TTTGGGT-SHHHHHHHHHHH-HHHHHHHH-HHHHHHHHHH-HHHHHHHHHHHHHHTT-GGGGGSSSTTTTSS--HHHHHHHHHHHHTTT-HHHHHHHHHHHTSHHHHTT-TTTS---S-EEEEE-TT-S----HHHHHHH-TTEEEEEEPSS--S-HHHH-HHHHHHHHHHHHHHHHHHT-/--SS---S-GGGTTS-----EEE-----HHHHHHHHHHHHSPPPPPPPPTT-TTBTBS-GGGHHHHHHHHHHTS-HHHHHHHHTSS-EEEEEETTEEEEEEEE-----TT-EEEEEEEE--TT--GGGGTTTHHHHT---TT-SEEEEEEEEPPTTSTTSPPPSSTT--HHHHHHHHHHHHHHTT-SSEEEEESTHHHHHHHHHHHH-TTTEEEEEES----GGG-HHHHHHTT-HHHHHHHHHH-HHHHHHHHHHHHHHTT-GGGGGSSSTTTTSS--HHHHHHHHHHHHTTT-HHHHHHHHHHHTSTTT-----S-EEEEEETT-SS---HHHHHHH-TTEEEEEEESS--S-HHHH-HHHHHHHHHHHHHHHHHH--

GO terms:
  GO:0005789 endoplasmic reticulum membrane (C, EXP)
  GO:0033961 cis-stilbene-oxide hydrolase activity (F, EXP)